Protein AF-A0A819X7J7-F1 (afdb_monomer_lite)

Secondary structure (DSSP, 8-state):
-------HHHHHHHHHHHSEEEEEEEEEHHHHHHHHTT--STTHHHHHHHHHHHHTT-SEEEEEEEE--SS----GGGGTTPBEEEEEEEE-SPPP-HHHHHHTTSSS-----TT-S-SSSGGGGGGGGT-SS-EEEETTEEEEEEEETTTEEEEEEEEPPTTT--SS-EEEEEE-SS-PEEE-S-----SS-EEEHHHHHHHHHHHHTT-SS--EEEEEETTEEEEEEEEEEEEEEEE---EE-SSSEEEEEEEEEEEEEEETTS-EEEEEEEEEEEEE---HHHHHHHHHHHSSPPPSEEEEEEEEE-GGGGSHHHHHHHHT-HHHHTTSSEEEETTEEEE--EEESSSEEEEE-SSS-EEE--PPBPTTSSSB--SSHHHHHHHHHHHHHHHHHHHHHHHHHHHHHHHTT-TTHHHHHGGG--PPPSS-THHHHHHHHHHH--SS--EEEEBSSTT--S-EEEEGGG-EE-SSTTGGGT--S-EEPHHHHTSHHHHHHHHTT-SEE--HHHHHHHHHH-EE-HHHHHHHHHHHHHS--S-HHHHHHHHTT-EE-SSTTSPPEE-TT-EE-------TTSPPPTTB--HHHHTTS-HHHHHHTS-PEE--HHHHHHHHTSGGGGGGGTSHHHHHHHHHHHHHHGGGS-HHHHHHHHHHHTTS--EEEBTEEE-GGG-B---TT--TTS-BB---TTSSS---HHHHHHTT-B---B--SSSTTSS----S---HHHHHHHHHHTTTB--HHHHHHHHTSS-EEEEETTEEEEE-GGG-B-HHHHHHHT-TTS-EES-TT--TTSHHHHHHHHHT-BSS--HHHHHHHHHHHHHHS--BTTTPPPPHHHHHHHHHIIIIIHHHHHH-----S--EEEEPP--TT---BEEEE-GGG-BSS--SSS-EE-HHHHHHHHHHS-GGGGT--SS--HHHHHHHHHHTGGGG-SHHHHHHHHHHHTTSS---HHHHHHHTTS--EEPTTSS-EE-GGG-EE-SSSS--HHHHHHTTTS-EE---HHHHHHHHHTT--SS--HHHHHHHHHHHHHHHHHT--S--HHHHHHHHHHHHHHHHHHHHSTTHHHHTTSTTHHHHHHHS--EEEEEEETTTEEEEEEE-GGG-EE-S-HHHHHHH---B--S-HHHHHHHHHTT-EEHHHHPPP-----S-----HHHHHHHHHHHHHGGGS---TTSPPPS-HHHHHHHH-

Organism: NCBI:txid433720

pLDDT: mean 80.59, std 12.85, range [25.81, 96.69]

Radius of gyration: 47.87 Å; chains: 1; bounding box: 106×80×154 Å

Foldseek 3Di:
DDDDDDDPVRVLVVLVVPFDKDAQPPWFPVVLVVLLVLQPDPPLQVLLLVQLQLLLLFQEKEKEWEWDAPDDDDDPQSLAFTWTFKIKIKTQGHFDDPVLVVQQRYEQPFPQDQPGLGSDHSSNSNLVVFAQWKKKAGFQKIKIWHQDVVTTIMITMDGHDPVNGPHGMIMIMGGGPATATEHDDDDPDPDGHHDDPLVVLLQVLQLCPPRDRHFKYFYHYPNHTDWIKGKDKAWDDKDADFADLFPFKTWGIKTKIWIWMDIVVADIFIKIKMKTKIATHDDVVLQVVVCVVVVHGHDRIKIKMKIAHDLCCPPPVNVVSVVVRPRVVSNFQWDQDPNAIFGNEAEAASHGALKHQRFRMHMYIPQDPDPSNRGGDLPPPSSVVVNLRVLLSLLLVVLVVQVVVQVVCQVVVDPCNLRNLNRQLLHQIPPHRVSSVSSPNSVVVDPDFRWDWWDQALPDPGTDTDRQQQEEEDPDQLCRHAHRGGYDHPVSCPRSNVVVCVVVNRHHYDDLVNVLVRQLVDEDEDRNVLSVLVVLLPDDDPDLVSLLVSQQRHWYDHDPPGDIARRNQAAEEPPDPPDPVDDDDSRYDDPVSVVSDDPCSVCPRNVHHHDDLLNRLVVCLDPVNLVLLQDQVSLLQSQLSCQVCVVVDDPVSNVVVLVSQQPHLRFQFPVGRHGLQQEADDDPPDDPPGRYRPDDCPDPRHGDPVSSVSSHHDDDAAADDPLVVVQPDDDPDQDLVNSLVVVLVCVRNHDLVVLQVQQQDQAFWKDFQNDIDTGRLQQAEDPVQCVQQVPRRRIHGPDPDDDCPDPSNVSSVSSNHDPYDDPVVLQVVLVVQQVVAFQALVRGDRRSSLLVCLQCVVPPPLVVCVVCVDDPRFRFFWFDADQDPDHTTTDTGQLVQEACDRANQGTYGRPVSVVSNVVRDDCCSSVRYNDDALVVLVVSCVVVLVSCQDLQRLLRSLLRSLPHPDLDPVVLVVQQPDFRCHANVDPGGHHLQQAAEAPDDDDDPLQVLCPQLHHYDDSDDSSVVSSVSSRNYNDHDLLSLLVSLQPRVVVSQVVPPPDDVVSNVSNVVSLVVSLLVNLPPPQNVPVLPDPPSLVSLQQTWRAWWWWQDPVRDIDIDTGHLQQEEDDQDVVCRVVVRGTYHPPDPSNSVVSVVSHHYYPVVVDDDDDDDDDDDDDDPVNVVVLVVCVVCVVVPADTPVRDGDPPSVVVSVVVD

Sequence (1213 aa):
MIEESLSSDDLWLKIINEGVEDRVEVNQRMLIDKMLARYSSDFVVYRELIQNSDDANATLFILQIKCDLSNNTDDPEDFHNCLISEIRGINNGNIFNEDDWKRVITIAEGNTNIDVVGQFGVGFFSVFSYSEKPMIQSGKHCLAFVWQNGKSLTTFRKELSKEEQTTLSTSVILPMKTKYILQTKSTNEKIKPSLNLIQLKSYLTKVLSFTKHINEIIIEINHKNIFQVNKRKKSFSSIKLSSKLQEFFHLKSFTQTEQIFNIINGSSITLNHIDVEIEVHINEDFHKQIENVLKKRLPSIIHIEILFPSDQIFEKEQWNDLTNDEILKDLIPLKYFQEKFSPSGQIFIGLGTHQTTGIGMHIYSHLIPTIERENLDLQDPYISIWNEQLLKSIGNIIRFIYDQTIINIVNNHSQYLNTILSFYSFQTTVPNKTIGEFLLDGFLSSDKDIFVPIQRSSSDNQLLLIPSRHAYLSNSKYLEKFLSIPLIPFDIGQNEFIQILKHNKQIQELTNEIIREKIRESIFLYDELVNLLHWLCTNIFEDKSYIKTILSEIYYRETCQSTIIELENIEFYNILNLPLILPLPSNVLPSNIVNHISQEDLQKKLFLTKLPIRNLIQFYLLPTQHYLFENELTSNILLHLFSQYWNQFNTNNLNNVKIILSKLKCISTNQGMKLPQQSYISSANLSKDLPQITFDISSEYSLSMEFLKSIGCRTIDFSITTITNHLNSTDNNQTLQDLIQNLLKQRENMSDTDVNALGNTPCFAGINGETKRNYKANELHFPSVAKEVQWKDLSVIDWIDINPFSQEYIFLKELGVKEAPDFQDLFLHITQEHNQSSKIKSEYQLPPSLIYFAENFRKYYLKIWENNKIIQIPFLPSSSPPHINQSTEVILTIPQLVFKETSPLFPSLLPDVIRCFSHCFDISLLGIKSRPDLQIAFDILIDKQYEILTIESASLYFSYLNKLDGLNKTFIENISKKSFIPYSSSSSYSKPSQIFIRSETLSSPDDIVSSGLIDYIDYGPEANKFLFSIGVASSPSAEILAELLIDRQSSYFSQTKENTDEIVKDKLRFYTKCLKQLASMSNIKEKFQHEPLKSDLMNKPWCLAYRIIENNETIFEIVKPTDVYLNDDHQSVIDLQPLCAPDELDIIKLYEIFGAQWLSETVKRTLIHTGQIFTTERSKQLSELIDYRLDMLFVNKRGEYLENIDEKRLDLL

InterPro domains:
  IPR022155 Protein of unknown function DUF3684 [PF12449] (146-1192)
  IPR036890 Histidine kinase/HSP90-like ATPase superfamily [G3DSA:3.30.565.10] (17-212)
  IPR036890 Histidine kinase/HSP90-like ATPase superfamily [SSF55874] (23-181)
  IPR058210 Sacsin/Nov domain [PF25794] (32-145)

Structure (mmCIF, N/CA/C/O backbone):
data_AF-A0A819X7J7-F1
#
_entry.id   AF-A0A819X7J7-F1
#
loop_
_atom_site.group_PDB
_atom_site.id
_atom_site.type_symbol
_atom_site.label_atom_id
_atom_site.label_alt_id
_atom_site.label_comp_id
_atom_site.label_asym_id
_atom_site.label_entity_id
_atom_site.label_seq_id
_atom_site.pdbx_PDB_ins_code
_atom_site.Cartn_x
_atom_site.Cartn_y
_atom_site.Cartn_z
_atom_site.occupancy
_atom_site.B_iso_or_equiv
_atom_site.auth_seq_id
_atom_site.auth_comp_id
_atom_site.auth_asym_id
_atom_site.auth_atom_id
_atom_site.pdbx_PDB_model_num
ATOM 1 N N . MET A 1 1 ? 58.444 -6.506 -18.757 1.00 25.81 1 MET A N 1
ATOM 2 C CA . MET A 1 1 ? 58.792 -5.904 -20.058 1.00 25.81 1 MET A CA 1
ATOM 3 C C . MET A 1 1 ? 57.543 -6.024 -20.900 1.00 25.81 1 MET A C 1
ATOM 5 O O . MET A 1 1 ? 57.220 -7.128 -21.308 1.00 25.81 1 MET A O 1
ATOM 9 N N . ILE A 1 2 ? 56.760 -4.951 -20.960 1.00 28.50 2 ILE A N 1
ATOM 10 C CA . ILE A 1 2 ? 55.489 -4.902 -21.684 1.00 28.50 2 ILE A CA 1
ATOM 11 C C . ILE A 1 2 ? 55.845 -4.209 -22.994 1.00 28.50 2 ILE A C 1
ATOM 13 O O . ILE A 1 2 ? 56.148 -3.020 -22.977 1.00 28.50 2 ILE A O 1
ATOM 17 N N . GLU A 1 3 ? 55.954 -4.972 -24.079 1.00 28.44 3 GLU A N 1
ATOM 18 C CA . GLU A 1 3 ? 55.981 -4.386 -25.418 1.00 28.44 3 GLU A CA 1
ATOM 19 C C . GLU A 1 3 ? 54.667 -3.623 -25.598 1.00 28.44 3 GLU A C 1
ATOM 21 O O . GLU A 1 3 ? 53.588 -4.170 -25.366 1.00 28.44 3 GLU A O 1
ATOM 26 N N . GLU A 1 4 ? 54.775 -2.330 -25.905 1.00 36.69 4 GLU A N 1
ATOM 27 C CA . GLU A 1 4 ? 53.639 -1.458 -26.186 1.00 36.69 4 GLU A CA 1
ATOM 28 C C . GLU A 1 4 ? 52.851 -2.057 -27.353 1.00 36.69 4 GLU A C 1
ATOM 30 O O . GLU A 1 4 ? 53.265 -1.991 -28.509 1.00 36.69 4 GLU A O 1
ATOM 35 N N . SER A 1 5 ? 51.708 -2.674 -27.048 1.00 50.88 5 SER A N 1
ATOM 36 C CA . SER A 1 5 ? 50.706 -2.997 -28.059 1.00 50.88 5 SER A CA 1
ATOM 37 C C . SER A 1 5 ? 50.412 -1.727 -28.859 1.00 50.88 5 SER A C 1
ATOM 39 O O . SER A 1 5 ? 50.157 -0.692 -28.233 1.00 50.88 5 SER A O 1
ATOM 41 N N . LEU A 1 6 ? 50.426 -1.801 -30.197 1.00 59.31 6 LEU A N 1
ATOM 42 C CA . LEU A 1 6 ? 50.059 -0.670 -31.059 1.00 59.31 6 LEU A CA 1
ATOM 43 C C . LEU A 1 6 ? 48.791 0.013 -30.527 1.00 59.31 6 LEU A C 1
ATOM 45 O O . LEU A 1 6 ? 47.823 -0.667 -30.164 1.00 59.31 6 LEU A O 1
ATOM 49 N N . SER A 1 7 ? 48.782 1.350 -30.495 1.00 76.00 7 SER A N 1
ATOM 50 C CA . SER A 1 7 ? 47.564 2.087 -30.156 1.00 76.00 7 SER A CA 1
ATOM 51 C C . SER A 1 7 ? 46.450 1.729 -31.151 1.00 76.00 7 SER A C 1
ATOM 53 O O . SER A 1 7 ? 46.719 1.319 -32.283 1.00 76.00 7 SER A O 1
ATOM 55 N N . SER A 1 8 ? 45.181 1.844 -30.753 1.00 81.44 8 SER A N 1
ATOM 56 C CA . SER A 1 8 ? 44.065 1.517 -31.654 1.00 81.44 8 SER A CA 1
ATOM 57 C C . SER A 1 8 ? 44.050 2.389 -32.909 1.00 81.44 8 SER A C 1
ATOM 59 O O . SER A 1 8 ? 43.704 1.890 -33.977 1.00 81.44 8 SER A O 1
ATOM 61 N N . ASP A 1 9 ? 44.496 3.645 -32.811 1.00 83.75 9 ASP A N 1
ATOM 62 C CA . ASP A 1 9 ? 44.690 4.527 -33.964 1.00 83.75 9 ASP A CA 1
ATOM 63 C C . ASP A 1 9 ? 45.836 4.051 -34.875 1.00 83.75 9 ASP A C 1
ATOM 65 O O . ASP A 1 9 ? 45.671 4.048 -36.097 1.00 83.75 9 ASP A O 1
ATOM 69 N N . ASP A 1 10 ? 46.962 3.589 -34.316 1.00 85.19 10 ASP A N 1
ATOM 70 C CA . ASP A 1 10 ? 48.069 3.035 -35.112 1.00 85.19 10 ASP A CA 1
ATOM 71 C C . ASP A 1 10 ? 47.655 1.738 -35.813 1.00 85.19 10 ASP A C 1
ATOM 73 O O . ASP A 1 10 ? 47.964 1.531 -36.990 1.00 85.19 10 ASP A O 1
ATOM 77 N N . LEU A 1 11 ? 46.907 0.876 -35.116 1.00 85.50 11 LEU A N 1
ATOM 78 C CA . LEU A 1 11 ? 46.347 -0.335 -35.702 1.00 85.50 11 LEU A CA 1
ATOM 79 C C . LEU A 1 11 ? 45.371 0.027 -36.830 1.00 85.50 11 LEU A C 1
ATOM 81 O O . LEU A 1 11 ? 45.503 -0.511 -37.925 1.00 85.50 11 LEU A O 1
ATOM 85 N N . TRP A 1 12 ? 44.454 0.976 -36.621 1.00 89.88 12 TRP A N 1
ATOM 86 C CA . TRP A 1 12 ? 43.516 1.436 -37.652 1.00 89.88 12 TRP A CA 1
ATOM 87 C C . TRP A 1 12 ? 44.244 1.959 -38.902 1.00 89.88 12 TRP A C 1
ATOM 89 O O . TRP A 1 12 ? 43.943 1.526 -40.016 1.00 89.88 12 TRP A O 1
ATOM 99 N N . LEU A 1 13 ? 45.261 2.815 -38.730 1.00 88.69 13 LEU A N 1
ATOM 100 C CA . LEU A 1 13 ? 46.091 3.323 -39.832 1.00 88.69 13 LEU A CA 1
ATOM 101 C C . LEU A 1 13 ? 46.810 2.193 -40.579 1.00 88.69 13 LEU A C 1
ATOM 103 O O . LEU A 1 13 ? 46.846 2.182 -41.811 1.00 88.69 13 LEU A O 1
ATOM 107 N N . LYS A 1 14 ? 47.343 1.212 -39.845 1.00 87.50 14 LYS A N 1
ATOM 108 C CA . LYS A 1 14 ? 48.009 0.038 -40.418 1.00 87.50 14 LYS A CA 1
ATOM 109 C C . LYS A 1 14 ? 47.056 -0.817 -41.259 1.00 87.50 14 LYS A C 1
ATOM 111 O O . LYS A 1 14 ? 47.458 -1.308 -42.314 1.00 87.50 14 LYS A O 1
ATOM 116 N N . ILE A 1 15 ? 45.811 -1.015 -40.816 1.00 90.19 15 ILE A N 1
ATOM 117 C CA . ILE A 1 15 ? 44.811 -1.783 -41.576 1.00 90.19 15 ILE A CA 1
ATOM 118 C C . ILE A 1 15 ? 44.435 -1.065 -42.872 1.00 90.19 15 ILE A C 1
ATOM 120 O O . ILE A 1 15 ? 44.281 -1.718 -43.896 1.00 90.19 15 ILE A O 1
ATOM 124 N N . ILE A 1 16 ? 44.332 0.260 -42.865 1.00 91.06 16 ILE A N 1
ATOM 125 C CA . ILE A 1 16 ? 43.922 1.020 -44.056 1.00 91.06 16 ILE A CA 1
ATOM 126 C C . ILE A 1 16 ? 45.030 1.101 -45.095 1.00 91.06 16 ILE A C 1
ATOM 128 O O . ILE A 1 16 ? 44.762 0.997 -46.288 1.00 91.06 16 ILE A O 1
ATOM 132 N N . ASN A 1 17 ? 46.276 1.269 -44.654 1.00 88.44 17 ASN A N 1
ATOM 133 C CA . ASN A 1 17 ? 47.406 1.407 -45.568 1.00 88.44 17 ASN A CA 1
ATOM 134 C C . ASN A 1 17 ? 47.811 0.077 -46.221 1.00 88.44 17 ASN A C 1
ATOM 136 O O . ASN A 1 17 ? 48.344 0.078 -47.328 1.00 88.44 17 ASN A O 1
ATOM 140 N N . GLU A 1 18 ? 47.597 -1.048 -45.533 1.00 88.56 18 GLU A N 1
ATOM 141 C CA . GLU A 1 18 ? 48.110 -2.362 -45.950 1.00 88.56 18 GLU A CA 1
ATOM 142 C C . GLU A 1 18 ? 47.012 -3.423 -46.156 1.00 88.56 18 GLU A C 1
ATOM 144 O O . GLU A 1 18 ? 47.318 -4.554 -46.534 1.00 88.56 18 GLU A O 1
ATOM 149 N N . GLY A 1 19 ? 45.751 -3.108 -45.857 1.00 86.19 19 GLY A N 1
ATOM 150 C CA . GLY A 1 19 ? 44.616 -4.021 -45.990 1.00 86.19 19 GLY A CA 1
ATOM 151 C C . GLY A 1 19 ? 44.005 -4.033 -47.388 1.00 86.19 19 GLY A C 1
ATOM 152 O O . GLY A 1 19 ? 44.204 -3.129 -48.197 1.00 86.19 19 GLY A O 1
ATOM 153 N N . VAL A 1 20 ? 43.225 -5.076 -47.664 1.00 87.56 20 VAL A N 1
ATOM 154 C CA . VAL A 1 20 ? 42.437 -5.205 -48.892 1.00 87.56 20 VAL A CA 1
ATOM 155 C C . VAL A 1 20 ? 41.117 -4.463 -48.705 1.00 87.56 20 VAL A C 1
ATOM 157 O O . VAL A 1 20 ? 40.401 -4.717 -47.736 1.00 87.56 20 VAL A O 1
ATOM 160 N N . GLU A 1 21 ? 40.813 -3.542 -49.619 1.00 87.69 21 GLU A N 1
ATOM 161 C CA . GLU A 1 21 ? 39.541 -2.816 -49.647 1.00 87.69 21 GLU A CA 1
ATOM 162 C C . GLU A 1 21 ? 38.395 -3.754 -50.055 1.00 87.69 21 GLU A C 1
ATOM 164 O O . GLU A 1 21 ? 38.479 -4.436 -51.076 1.00 87.69 21 GLU A O 1
ATOM 169 N N . ASP A 1 22 ? 37.310 -3.731 -49.283 1.00 79.94 22 ASP A N 1
ATOM 170 C CA . ASP A 1 22 ? 36.038 -4.377 -49.599 1.00 79.94 22 ASP A CA 1
ATOM 171 C C . ASP A 1 22 ? 34.904 -3.344 -49.558 1.00 79.94 22 ASP A C 1
ATOM 173 O O . ASP A 1 22 ? 34.864 -2.452 -48.695 1.00 79.94 22 ASP A O 1
ATOM 177 N N . ARG A 1 23 ? 33.980 -3.443 -50.519 1.00 72.12 23 ARG A N 1
ATOM 178 C CA . ARG A 1 23 ? 32.860 -2.502 -50.648 1.00 72.12 23 ARG A CA 1
ATOM 179 C C . ARG A 1 23 ? 31.699 -2.915 -49.749 1.00 72.12 23 ARG A C 1
ATOM 181 O O . ARG A 1 23 ? 31.247 -4.050 -49.798 1.00 72.12 23 ARG A O 1
ATOM 188 N N . VAL A 1 24 ? 31.168 -1.943 -49.011 1.00 72.00 24 VAL A N 1
ATOM 189 C CA . VAL A 1 24 ? 29.920 -2.062 -48.243 1.00 72.00 24 VAL A CA 1
ATOM 190 C C . VAL A 1 24 ? 28.743 -1.818 -49.194 1.00 72.00 24 VAL A C 1
ATOM 192 O O . VAL A 1 24 ? 28.744 -0.814 -49.913 1.00 72.00 24 VAL A O 1
ATOM 195 N N . GLU A 1 25 ? 27.739 -2.700 -49.216 1.00 64.50 25 GLU A N 1
ATOM 196 C CA . GLU A 1 25 ? 26.604 -2.589 -50.154 1.00 64.50 25 GLU A CA 1
ATOM 197 C C . GLU A 1 25 ? 25.741 -1.342 -49.905 1.00 64.50 25 GLU A C 1
ATOM 199 O O . GLU A 1 25 ? 25.369 -0.629 -50.839 1.00 64.50 25 GLU A O 1
ATOM 204 N N . VAL A 1 26 ? 25.478 -1.022 -48.634 1.00 65.19 26 VAL A N 1
ATOM 205 C CA . VAL A 1 26 ? 24.811 0.217 -48.215 1.00 65.19 26 VAL A CA 1
ATOM 206 C C . VAL A 1 26 ? 25.840 1.113 -47.541 1.00 65.19 26 VAL A C 1
ATOM 208 O O . VAL A 1 26 ? 26.146 0.976 -46.361 1.00 65.19 26 VAL A O 1
ATOM 211 N N . ASN A 1 27 ? 26.390 2.049 -48.307 1.00 72.19 27 ASN A N 1
ATOM 212 C CA . ASN A 1 27 ? 27.535 2.850 -47.882 1.00 72.19 27 ASN A CA 1
ATOM 213 C C . ASN A 1 27 ? 27.185 4.290 -47.475 1.00 72.19 27 ASN A C 1
ATOM 215 O O . ASN A 1 27 ? 28.080 5.044 -47.114 1.00 72.19 27 ASN A O 1
ATOM 219 N N . GLN A 1 28 ? 25.924 4.721 -47.539 1.00 76.25 28 GLN A N 1
ATOM 220 C CA . GLN A 1 28 ? 25.576 6.134 -47.341 1.00 76.25 28 GLN A CA 1
ATOM 221 C C . GLN A 1 28 ? 25.455 6.499 -45.857 1.00 76.25 28 GLN A C 1
ATOM 223 O O . GLN A 1 28 ? 24.596 5.968 -45.152 1.00 76.25 28 GLN A O 1
ATOM 228 N N . ARG A 1 29 ? 26.231 7.497 -45.410 1.00 81.06 29 ARG A N 1
ATOM 229 C CA . ARG A 1 29 ? 26.203 8.002 -44.024 1.00 81.06 29 ARG A CA 1
ATOM 230 C C . ARG A 1 29 ? 24.802 8.377 -43.539 1.00 81.06 29 ARG A C 1
ATOM 232 O O . ARG A 1 29 ? 24.411 7.979 -42.452 1.00 81.06 29 ARG A O 1
ATOM 239 N N . MET A 1 30 ? 24.011 9.042 -44.382 1.00 76.62 30 MET A N 1
ATOM 240 C CA . MET A 1 30 ? 22.644 9.455 -44.037 1.00 76.62 30 MET A CA 1
ATOM 241 C C . MET A 1 30 ? 21.705 8.283 -43.718 1.00 76.62 30 MET A C 1
ATOM 243 O O . MET A 1 30 ? 20.793 8.449 -42.914 1.00 76.62 30 MET A O 1
ATOM 247 N N . LEU A 1 31 ? 21.894 7.114 -44.342 1.00 73.25 31 LEU A N 1
ATOM 248 C CA . LEU A 1 31 ? 21.075 5.931 -44.057 1.00 73.25 31 LEU A CA 1
ATOM 249 C C . LEU A 1 31 ? 21.440 5.334 -42.698 1.00 73.25 31 LEU A C 1
ATOM 251 O O . LEU A 1 31 ? 20.543 5.026 -41.918 1.00 73.25 31 LEU A O 1
ATOM 255 N N . ILE A 1 32 ? 22.739 5.239 -42.402 1.00 75.06 32 ILE A N 1
ATOM 256 C CA . ILE A 1 32 ? 23.241 4.766 -41.107 1.00 75.06 32 ILE A CA 1
ATOM 257 C C . ILE A 1 32 ? 22.819 5.736 -39.994 1.00 75.06 32 ILE A C 1
ATOM 259 O O . ILE A 1 32 ? 22.237 5.295 -39.011 1.00 75.06 32 ILE A O 1
ATOM 263 N N . ASP A 1 33 ? 22.980 7.049 -40.177 1.00 76.75 33 ASP A N 1
ATOM 264 C CA . ASP A 1 33 ? 22.544 8.058 -39.201 1.00 76.75 33 ASP A CA 1
ATOM 265 C C . ASP A 1 33 ? 21.019 8.021 -38.976 1.00 76.75 33 ASP A C 1
ATOM 267 O O . ASP A 1 33 ? 20.554 8.113 -37.841 1.00 76.75 33 ASP A O 1
ATOM 271 N N . LYS A 1 34 ? 20.220 7.816 -40.036 1.00 73.88 34 LYS A N 1
ATOM 272 C CA . LYS A 1 34 ? 18.758 7.659 -39.927 1.00 73.88 34 LYS A CA 1
ATOM 273 C C . LYS A 1 34 ? 18.362 6.381 -39.184 1.00 73.88 34 LYS A C 1
ATOM 275 O O . LYS A 1 34 ? 17.360 6.388 -38.473 1.00 73.88 34 LYS A O 1
ATOM 280 N N . MET A 1 35 ? 19.114 5.292 -39.354 1.00 68.81 35 MET A N 1
ATOM 281 C CA . MET A 1 35 ? 18.921 4.061 -38.582 1.00 68.81 35 MET A CA 1
ATOM 282 C C . MET A 1 35 ? 19.283 4.293 -37.114 1.00 68.81 35 MET A C 1
ATOM 284 O O . MET A 1 35 ? 18.466 4.002 -36.251 1.00 68.81 35 MET A O 1
ATOM 288 N N . LEU A 1 36 ? 20.445 4.891 -36.833 1.00 69.88 36 LEU A N 1
ATOM 289 C CA . LEU A 1 36 ? 20.914 5.209 -35.480 1.00 69.88 36 LEU A CA 1
ATOM 290 C C . LEU A 1 36 ? 19.961 6.131 -34.715 1.00 69.88 36 LEU A C 1
ATOM 292 O O . LEU A 1 36 ? 19.745 5.915 -33.529 1.00 69.88 36 LEU A O 1
ATOM 296 N N . ALA A 1 37 ? 19.343 7.109 -35.383 1.00 64.44 37 ALA A N 1
ATOM 297 C CA . ALA A 1 37 ? 18.350 7.993 -34.769 1.00 64.44 37 ALA A CA 1
ATOM 298 C C . ALA A 1 37 ? 17.107 7.251 -34.234 1.00 64.44 37 ALA A C 1
ATOM 300 O O . ALA A 1 37 ? 16.376 7.807 -33.422 1.00 64.44 37 ALA A O 1
ATOM 301 N N . ARG A 1 38 ? 16.867 6.007 -34.678 1.00 58.06 38 ARG A N 1
ATOM 302 C CA . ARG A 1 38 ? 15.790 5.130 -34.188 1.00 58.06 38 ARG A CA 1
ATOM 303 C C . ARG A 1 38 ? 16.233 4.197 -33.051 1.00 58.06 38 ARG A C 1
ATOM 305 O O . ARG A 1 38 ? 15.388 3.535 -32.466 1.00 58.06 38 ARG A O 1
ATOM 312 N N . TYR A 1 39 ? 17.531 4.140 -32.741 1.00 58.88 39 TYR A N 1
ATOM 313 C CA . TYR A 1 39 ? 18.105 3.406 -31.609 1.00 58.88 39 TYR A CA 1
ATOM 314 C C . TYR A 1 39 ? 18.462 4.403 -30.498 1.00 58.88 39 TYR A C 1
ATOM 316 O O . TYR A 1 39 ? 19.631 4.723 -30.289 1.00 58.88 39 TYR A O 1
ATOM 324 N N . SER A 1 40 ? 17.449 4.952 -29.826 1.00 55.06 40 SER A N 1
ATOM 325 C CA . SER A 1 40 ? 17.615 5.985 -28.791 1.00 55.06 40 SER A CA 1
ATOM 326 C C . SER A 1 40 ? 17.773 5.445 -27.364 1.00 55.06 40 SER A C 1
ATOM 328 O O . SER A 1 40 ? 17.893 6.246 -26.440 1.00 55.06 40 SER A O 1
ATOM 330 N N . SER A 1 41 ? 17.767 4.124 -27.159 1.00 63.78 41 SER A N 1
ATOM 331 C CA . SER A 1 41 ? 17.910 3.522 -25.828 1.00 63.78 41 SER A CA 1
ATOM 332 C C . SER A 1 41 ? 19.347 3.552 -25.304 1.00 63.78 41 SER A C 1
ATOM 334 O O . SER A 1 41 ? 20.322 3.364 -26.040 1.00 63.78 41 SER A O 1
ATOM 336 N N . ASP A 1 42 ? 19.472 3.706 -23.987 1.00 69.56 42 ASP A N 1
ATOM 337 C CA . ASP A 1 42 ? 20.745 3.567 -23.290 1.00 69.56 42 ASP A CA 1
ATOM 338 C C . ASP A 1 42 ? 21.302 2.140 -23.446 1.00 69.56 42 ASP A C 1
ATOM 340 O O . ASP A 1 42 ? 20.571 1.149 -23.500 1.00 69.56 42 ASP A O 1
ATOM 344 N N . PHE A 1 43 ? 22.629 2.031 -23.525 1.00 83.50 43 PHE A N 1
ATOM 345 C CA . PHE A 1 43 ? 23.381 0.768 -23.560 1.00 83.50 43 PHE A CA 1
ATOM 346 C C . PHE A 1 43 ? 23.152 -0.165 -24.765 1.00 83.50 43 PHE A C 1
ATOM 348 O O . PHE A 1 43 ? 23.709 -1.267 -24.782 1.00 83.50 43 PHE A O 1
ATOM 355 N N . VAL A 1 44 ? 22.439 0.278 -25.810 1.00 79.25 44 VAL A N 1
ATOM 356 C CA . VAL A 1 44 ? 22.135 -0.530 -27.012 1.00 79.25 44 VAL A CA 1
ATOM 357 C C . VAL A 1 44 ? 23.364 -1.227 -27.594 1.00 79.25 44 VAL A C 1
ATOM 359 O O . VAL A 1 44 ? 23.311 -2.420 -27.883 1.00 79.25 44 VAL A O 1
ATOM 362 N N . VAL A 1 45 ? 24.491 -0.521 -27.715 1.00 84.31 45 VAL A N 1
ATOM 363 C CA . VAL A 1 45 ? 25.717 -1.089 -28.299 1.00 84.31 45 VAL A CA 1
ATOM 364 C C . VAL A 1 45 ? 26.250 -2.266 -27.488 1.00 84.31 45 VAL A C 1
ATOM 366 O O . VAL A 1 45 ? 26.559 -3.302 -28.068 1.00 84.31 45 VAL A O 1
ATOM 369 N N . TYR A 1 46 ? 26.331 -2.151 -26.159 1.00 88.12 46 TYR A N 1
ATOM 370 C CA . TYR A 1 46 ? 26.836 -3.237 -25.307 1.00 88.12 46 TYR A CA 1
ATOM 371 C C . TYR A 1 46 ? 25.973 -4.487 -25.435 1.00 88.12 46 TYR A C 1
ATOM 373 O O . TYR A 1 46 ? 26.480 -5.603 -25.501 1.00 88.12 46 TYR A O 1
ATOM 381 N N . ARG A 1 47 ? 24.663 -4.280 -25.532 1.00 81.31 47 ARG A N 1
ATOM 382 C CA . ARG A 1 47 ? 23.687 -5.339 -25.730 1.00 81.31 47 ARG A CA 1
ATOM 383 C C . ARG A 1 47 ? 23.915 -6.091 -27.043 1.00 81.31 47 ARG A C 1
ATOM 385 O O . ARG A 1 47 ? 23.926 -7.316 -27.032 1.00 81.31 47 ARG A O 1
ATOM 392 N N . GLU A 1 48 ? 24.119 -5.377 -28.153 1.00 82.69 48 GLU A N 1
ATOM 393 C CA . GLU A 1 48 ? 24.271 -6.006 -29.467 1.00 82.69 48 GLU A CA 1
ATOM 394 C C . GLU A 1 48 ? 25.584 -6.789 -29.475 1.00 82.69 48 GLU A C 1
ATOM 396 O O . GLU A 1 48 ? 25.639 -7.915 -29.957 1.00 82.69 48 GLU A O 1
ATOM 401 N N . LEU A 1 49 ? 26.638 -6.244 -28.861 1.00 88.62 49 LEU A N 1
ATOM 402 C CA . LEU A 1 49 ? 27.904 -6.955 -28.697 1.00 88.62 49 LEU A CA 1
ATOM 403 C C . LEU A 1 49 ? 27.744 -8.251 -27.892 1.00 88.62 49 LEU A C 1
ATOM 405 O O . LEU A 1 49 ? 28.316 -9.267 -28.282 1.00 88.62 49 LEU A O 1
ATOM 409 N N . ILE A 1 50 ? 26.962 -8.242 -26.810 1.00 89.31 50 ILE A N 1
ATOM 410 C CA . ILE A 1 50 ? 26.721 -9.430 -25.979 1.00 89.31 50 ILE A CA 1
ATOM 411 C C . ILE A 1 50 ? 25.877 -10.463 -26.718 1.00 89.31 50 ILE A C 1
ATOM 413 O O . ILE A 1 50 ? 26.254 -11.627 -26.727 1.00 89.31 50 ILE A O 1
ATOM 417 N N . GLN A 1 51 ? 24.794 -10.056 -27.382 1.00 84.44 51 GLN A N 1
ATOM 418 C CA . GLN A 1 51 ? 23.952 -10.972 -28.159 1.00 84.44 51 GLN A CA 1
ATOM 419 C C . GLN A 1 51 ? 24.734 -11.642 -29.287 1.00 84.44 51 GLN A C 1
ATOM 421 O O . GLN A 1 51 ? 24.755 -12.864 -29.368 1.00 84.44 51 GLN A O 1
ATOM 426 N N . ASN A 1 52 ? 25.474 -10.862 -30.083 1.00 86.19 52 ASN A N 1
ATOM 427 C CA . ASN A 1 52 ? 26.317 -11.427 -31.140 1.00 86.19 52 ASN A CA 1
ATOM 428 C C . ASN A 1 52 ? 27.432 -12.327 -30.566 1.00 86.19 52 ASN A C 1
ATOM 430 O O . ASN A 1 52 ? 27.893 -13.245 -31.241 1.00 86.19 52 ASN A O 1
ATOM 434 N N . SER A 1 53 ? 27.882 -12.078 -29.329 1.00 90.00 53 SER A N 1
ATOM 435 C CA . SER A 1 53 ? 28.846 -12.947 -28.639 1.00 90.00 53 SER A CA 1
ATOM 436 C C . SER A 1 53 ? 28.202 -14.256 -28.169 1.00 90.00 53 SER A C 1
ATOM 438 O O . SER A 1 53 ? 28.800 -15.317 -28.335 1.00 90.00 53 SER A O 1
ATOM 440 N N . ASP A 1 54 ? 26.990 -14.200 -27.617 1.00 89.06 54 ASP A N 1
ATOM 441 C CA . ASP A 1 54 ? 26.222 -15.371 -27.181 1.00 89.06 54 ASP A CA 1
ATOM 442 C C . ASP A 1 54 ? 25.884 -16.280 -28.371 1.00 89.06 54 ASP A C 1
ATOM 444 O O . ASP A 1 54 ? 26.122 -17.484 -28.311 1.00 89.06 54 ASP A O 1
ATOM 448 N N . ASP A 1 55 ? 25.465 -15.687 -29.492 1.00 84.81 55 ASP A N 1
ATOM 449 C CA . ASP A 1 55 ? 25.186 -16.372 -30.762 1.00 84.81 55 ASP A CA 1
ATOM 450 C C . ASP A 1 55 ? 26.455 -16.941 -31.427 1.00 84.81 55 ASP A C 1
ATOM 452 O O . ASP A 1 55 ? 26.405 -17.910 -32.188 1.00 84.81 55 ASP A O 1
ATOM 456 N N . ALA A 1 56 ? 27.629 -16.399 -31.089 1.00 86.88 56 ALA A N 1
ATOM 457 C CA . ALA A 1 56 ? 28.921 -16.994 -31.419 1.00 86.88 56 ALA A CA 1
ATOM 458 C C . ALA A 1 56 ? 29.323 -18.131 -30.455 1.00 86.88 56 ALA A C 1
ATOM 460 O O . ALA A 1 56 ? 30.454 -18.611 -30.527 1.00 86.88 56 ALA A O 1
ATOM 461 N N . ASN A 1 57 ? 28.428 -18.586 -29.572 1.00 89.81 57 ASN A N 1
ATOM 462 C CA . ASN A 1 57 ? 28.673 -19.576 -28.519 1.00 89.81 57 ASN A CA 1
ATOM 463 C C . ASN A 1 57 ? 29.756 -19.157 -27.507 1.00 89.81 57 ASN A C 1
ATOM 465 O O . ASN A 1 57 ? 30.449 -20.014 -26.952 1.00 89.81 57 ASN A O 1
ATOM 469 N N . ALA A 1 58 ? 29.939 -17.854 -27.267 1.00 92.12 58 ALA A N 1
ATOM 470 C CA . ALA A 1 58 ? 30.864 -17.392 -26.239 1.00 92.12 58 ALA A CA 1
ATOM 471 C C . ALA A 1 58 ? 30.368 -17.785 -24.842 1.00 92.12 58 ALA A C 1
ATOM 473 O O . ALA A 1 58 ? 29.181 -17.697 -24.541 1.00 92.12 58 ALA A O 1
ATOM 474 N N . THR A 1 59 ? 31.288 -18.167 -23.958 1.00 94.69 59 THR A N 1
ATOM 475 C CA . THR A 1 59 ? 30.984 -18.393 -22.534 1.00 94.69 59 THR A CA 1
ATOM 476 C C . THR A 1 59 ? 31.359 -17.197 -21.662 1.00 94.69 59 THR A C 1
ATOM 478 O O . THR A 1 59 ? 30.858 -17.085 -20.543 1.00 94.69 59 THR A O 1
ATOM 481 N N . LEU A 1 60 ? 32.231 -16.322 -22.171 1.00 94.62 60 LEU A N 1
ATOM 482 C CA . LEU A 1 60 ? 32.801 -15.161 -21.498 1.00 94.62 60 LEU A CA 1
ATOM 483 C C . LEU A 1 60 ? 32.690 -13.928 -22.399 1.00 94.62 60 LEU A C 1
ATOM 485 O O . LEU A 1 60 ? 33.104 -13.962 -23.563 1.00 94.62 60 LEU A O 1
ATOM 489 N N . PHE A 1 61 ? 32.209 -12.828 -21.825 1.00 95.31 61 PHE A N 1
ATOM 490 C CA . PHE A 1 61 ? 32.247 -11.503 -22.435 1.00 95.31 61 PHE A CA 1
ATOM 491 C C . PHE A 1 61 ? 32.995 -10.517 -21.530 1.00 95.31 61 PHE A C 1
ATOM 493 O O . PHE A 1 61 ? 32.697 -10.400 -20.343 1.00 95.31 61 PHE A O 1
ATOM 500 N N . ILE A 1 62 ? 33.959 -9.789 -22.090 1.00 95.31 62 ILE A N 1
ATOM 501 C CA . ILE A 1 62 ? 34.740 -8.770 -21.386 1.00 95.31 62 ILE A CA 1
ATOM 502 C C . ILE A 1 62 ? 34.468 -7.415 -22.034 1.00 95.31 62 ILE A C 1
ATOM 504 O O . ILE A 1 62 ? 34.727 -7.217 -23.222 1.00 95.31 62 ILE A O 1
ATOM 508 N N . LEU A 1 63 ? 33.984 -6.468 -21.236 1.00 95.94 63 LEU A N 1
ATOM 509 C CA . LEU A 1 63 ? 33.871 -5.066 -21.600 1.00 95.94 63 LEU A CA 1
ATOM 510 C C . LEU A 1 63 ? 35.079 -4.298 -21.062 1.00 95.94 63 LEU A C 1
ATOM 512 O O . LEU A 1 63 ? 35.161 -4.008 -19.872 1.00 95.94 63 LEU A O 1
ATOM 516 N N . GLN A 1 64 ? 36.003 -3.939 -21.944 1.00 93.50 64 GLN A N 1
ATOM 517 C CA . GLN A 1 64 ? 37.155 -3.107 -21.614 1.00 93.50 64 GLN A CA 1
ATOM 518 C C . GLN A 1 64 ? 36.863 -1.636 -21.923 1.00 93.50 64 GLN A C 1
ATOM 520 O O . GLN A 1 64 ? 36.478 -1.285 -23.038 1.00 93.50 64 GLN A O 1
ATOM 525 N N . ILE A 1 65 ? 37.086 -0.765 -20.945 1.00 92.12 65 ILE A N 1
ATOM 526 C CA . ILE A 1 65 ? 36.961 0.688 -21.051 1.00 92.12 65 ILE A CA 1
ATOM 527 C C . ILE A 1 65 ? 38.350 1.286 -20.835 1.00 92.12 65 ILE A C 1
ATOM 529 O O . ILE A 1 65 ? 38.991 1.036 -19.814 1.00 92.12 65 ILE A O 1
ATOM 533 N N . LYS A 1 66 ? 38.825 2.095 -21.783 1.00 89.94 66 LYS A N 1
ATOM 534 C CA . LYS A 1 66 ? 40.027 2.912 -21.596 1.00 89.94 66 LYS A CA 1
ATOM 535 C C . LYS A 1 66 ? 39.640 4.357 -21.341 1.00 89.94 66 LYS A C 1
ATOM 537 O O . LYS A 1 66 ? 38.775 4.898 -22.032 1.00 89.94 66 LYS A O 1
ATOM 542 N N . CYS A 1 67 ? 40.282 4.985 -20.366 1.00 88.50 67 CYS A N 1
ATOM 543 C CA . CYS A 1 67 ? 40.024 6.375 -20.016 1.00 88.50 67 CYS A CA 1
ATOM 544 C C . CYS A 1 67 ? 41.287 7.120 -19.575 1.00 88.50 67 CYS A C 1
ATOM 546 O O . CYS A 1 67 ? 42.255 6.515 -19.107 1.00 88.50 67 CYS A O 1
ATOM 548 N N . ASP A 1 68 ? 41.250 8.445 -19.698 1.00 83.06 68 ASP A N 1
ATOM 549 C CA . ASP A 1 68 ? 42.352 9.329 -19.318 1.00 83.06 68 ASP A CA 1
ATOM 550 C C . ASP A 1 68 ? 42.445 9.386 -17.774 1.00 83.06 68 ASP A C 1
ATOM 552 O O . ASP A 1 68 ? 41.568 9.949 -17.117 1.00 83.06 68 ASP A O 1
ATOM 556 N N . LEU A 1 69 ? 43.485 8.781 -17.185 1.00 70.75 69 LEU A N 1
ATOM 557 C CA . LEU A 1 69 ? 43.791 8.848 -15.745 1.00 70.75 69 LEU A CA 1
ATOM 558 C C . LEU A 1 69 ? 44.933 9.827 -15.490 1.00 70.75 69 LEU A C 1
ATOM 560 O O . LEU A 1 69 ? 45.964 9.772 -16.160 1.00 70.75 69 LEU A O 1
ATOM 564 N N . SER A 1 70 ? 44.772 10.691 -14.488 1.00 56.62 70 SER A N 1
ATOM 565 C CA . SER A 1 70 ? 45.827 11.609 -14.048 1.00 56.62 70 SER A CA 1
ATOM 566 C C . SER A 1 70 ? 46.826 10.965 -13.079 1.00 56.62 70 SER A C 1
ATOM 568 O O . SER A 1 70 ? 47.941 11.467 -12.986 1.00 56.62 70 SER A O 1
ATOM 570 N N . ASN A 1 71 ? 46.478 9.854 -12.407 1.00 56.06 71 ASN A N 1
ATOM 571 C CA . ASN A 1 71 ? 47.339 9.139 -11.454 1.00 56.06 71 ASN A CA 1
ATOM 572 C C . ASN A 1 71 ? 47.125 7.611 -11.500 1.00 56.06 71 ASN A C 1
ATOM 574 O O . ASN A 1 71 ? 46.023 7.136 -11.755 1.00 56.06 71 ASN A O 1
ATOM 578 N N . ASN A 1 72 ? 48.181 6.837 -11.217 1.00 56.72 72 ASN A N 1
ATOM 579 C CA . ASN A 1 72 ? 48.108 5.382 -11.038 1.00 56.72 72 ASN A CA 1
ATOM 580 C C . ASN A 1 72 ? 47.605 5.052 -9.626 1.00 56.72 72 ASN A C 1
ATOM 582 O O . ASN A 1 72 ? 48.396 5.028 -8.684 1.00 56.72 72 ASN A O 1
ATOM 586 N N . THR A 1 73 ? 46.316 4.770 -9.480 1.00 59.84 73 THR A N 1
ATOM 587 C CA . THR A 1 73 ? 45.715 4.320 -8.215 1.00 59.84 73 THR A CA 1
ATOM 588 C C . THR A 1 73 ? 44.799 3.115 -8.438 1.00 59.84 73 THR A C 1
ATOM 590 O O . THR A 1 73 ? 44.364 2.847 -9.561 1.00 59.84 73 THR A O 1
ATOM 593 N N . ASP A 1 74 ? 44.593 2.312 -7.390 1.00 59.69 74 ASP A N 1
ATOM 594 C CA . ASP A 1 74 ? 43.855 1.038 -7.437 1.00 59.69 74 ASP A CA 1
ATOM 595 C C . ASP A 1 74 ? 42.373 1.160 -7.036 1.00 59.69 74 ASP A C 1
ATOM 597 O O . ASP A 1 74 ? 41.656 0.162 -7.086 1.00 59.69 74 ASP A O 1
ATOM 601 N N . ASP A 1 75 ? 41.898 2.355 -6.672 1.00 68.38 75 ASP A N 1
ATOM 602 C CA . ASP A 1 75 ? 40.520 2.571 -6.223 1.00 68.38 75 ASP A CA 1
ATOM 603 C C . ASP A 1 75 ? 39.568 2.846 -7.412 1.00 68.38 75 ASP A C 1
ATOM 605 O O . ASP A 1 75 ? 39.811 3.772 -8.194 1.00 68.38 75 ASP A O 1
ATOM 609 N N . PRO A 1 76 ? 38.464 2.086 -7.576 1.00 65.81 76 PRO A N 1
ATOM 610 C CA . PRO A 1 76 ? 37.417 2.371 -8.557 1.00 65.81 76 PRO A CA 1
ATOM 611 C C . PRO A 1 76 ? 36.844 3.796 -8.483 1.00 65.81 76 PRO A C 1
ATOM 613 O O . PRO A 1 76 ? 36.328 4.300 -9.484 1.00 65.81 76 PRO A O 1
ATOM 616 N N . GLU A 1 77 ? 36.906 4.455 -7.323 1.00 69.38 77 GLU A N 1
ATOM 617 C CA . GLU A 1 77 ? 36.453 5.839 -7.176 1.00 69.38 77 GLU A CA 1
ATOM 618 C C . GLU A 1 77 ? 37.311 6.840 -7.960 1.00 69.38 77 GLU A C 1
ATOM 620 O O . GLU A 1 77 ? 36.787 7.857 -8.417 1.00 69.38 77 GLU A O 1
ATOM 625 N N . ASP A 1 78 ? 38.585 6.528 -8.199 1.00 75.44 78 ASP A N 1
ATOM 626 C CA . ASP A 1 78 ? 39.525 7.430 -8.870 1.00 75.44 78 ASP A CA 1
ATOM 627 C C . ASP A 1 78 ? 39.266 7.563 -10.377 1.00 75.44 78 ASP A C 1
ATOM 629 O O . ASP A 1 78 ? 39.759 8.494 -11.014 1.00 75.44 78 ASP A O 1
ATOM 633 N N . PHE A 1 79 ? 38.446 6.677 -10.954 1.00 80.94 79 PHE A N 1
ATOM 634 C CA . PHE A 1 79 ? 37.993 6.801 -12.342 1.00 80.94 79 PHE A CA 1
ATOM 635 C C . PHE A 1 79 ? 36.771 7.726 -12.496 1.00 80.94 79 PHE A C 1
ATOM 637 O O . PHE A 1 79 ? 36.266 7.906 -13.611 1.00 80.94 79 PHE A O 1
ATOM 644 N N . HIS A 1 80 ? 36.255 8.301 -11.400 1.00 84.19 80 HIS A N 1
ATOM 645 C CA . HIS A 1 80 ? 35.151 9.255 -11.466 1.00 84.19 80 HIS A CA 1
ATOM 646 C C . HIS A 1 80 ? 35.555 10.479 -12.291 1.00 84.19 80 HIS A C 1
ATOM 648 O O . HIS A 1 80 ? 36.594 11.092 -12.063 1.00 84.19 80 HIS A O 1
ATOM 654 N N . ASN A 1 81 ? 34.702 10.874 -13.229 1.00 84.06 81 ASN A N 1
ATOM 655 C CA . ASN A 1 81 ? 34.920 11.989 -14.144 1.00 84.06 81 ASN A CA 1
ATOM 656 C C . ASN A 1 81 ? 36.046 11.806 -15.184 1.00 84.06 81 ASN A C 1
ATOM 658 O O . ASN A 1 81 ? 36.362 12.755 -15.909 1.00 84.06 81 ASN A O 1
ATOM 662 N N . CYS A 1 82 ? 36.607 10.601 -15.332 1.00 86.31 82 CYS A N 1
ATOM 663 C CA . CYS A 1 82 ? 37.552 10.302 -16.408 1.00 86.31 82 CYS A CA 1
ATOM 664 C C . CYS A 1 82 ? 36.869 10.326 -17.783 1.00 86.31 82 CYS A C 1
ATOM 666 O O . CYS A 1 82 ? 35.719 9.910 -17.943 1.00 86.31 82 CYS A O 1
ATOM 668 N N . LEU A 1 83 ? 37.599 10.789 -18.801 1.00 88.25 83 LEU A N 1
ATOM 669 C CA . LEU A 1 83 ? 37.124 10.791 -20.185 1.00 88.25 83 LEU A CA 1
ATOM 670 C C . LEU A 1 83 ? 37.429 9.447 -20.837 1.00 88.25 83 LEU A C 1
ATOM 672 O O . LEU A 1 83 ? 38.583 9.028 -20.878 1.00 88.25 83 LEU A O 1
ATOM 676 N N . ILE A 1 84 ? 36.398 8.790 -21.363 1.00 89.81 84 ILE A N 1
ATOM 677 C CA . ILE A 1 84 ? 36.526 7.516 -22.070 1.00 89.81 84 ILE A CA 1
ATOM 678 C C . ILE A 1 84 ? 37.113 7.774 -23.461 1.00 89.81 84 ILE A C 1
ATOM 680 O O . ILE A 1 84 ? 36.576 8.577 -24.231 1.00 89.81 84 ILE A O 1
ATOM 684 N N . SER A 1 85 ? 38.207 7.084 -23.780 1.00 89.44 85 SER A N 1
ATOM 685 C CA . SER A 1 85 ? 38.930 7.184 -25.052 1.00 89.44 85 SER A CA 1
ATOM 686 C C . SER A 1 85 ? 38.674 5.989 -25.977 1.00 89.44 85 SER A C 1
ATOM 688 O O . SER A 1 85 ? 38.619 6.159 -27.193 1.00 89.44 85 SER A O 1
ATOM 690 N N . GLU A 1 86 ? 38.444 4.796 -25.429 1.00 91.81 86 GLU A N 1
ATOM 691 C CA . GLU A 1 86 ? 38.146 3.578 -26.194 1.00 91.81 86 GLU A CA 1
ATOM 692 C C . GLU A 1 86 ? 37.226 2.656 -25.391 1.00 91.81 86 GLU A C 1
ATOM 694 O O . GLU A 1 86 ? 37.372 2.508 -24.178 1.00 91.81 86 GLU A O 1
ATOM 699 N N . ILE A 1 87 ? 36.306 1.999 -26.091 1.00 92.69 87 ILE A N 1
ATOM 700 C CA . ILE A 1 87 ? 35.537 0.864 -25.580 1.00 92.69 87 ILE A CA 1
ATOM 701 C C . ILE A 1 87 ? 35.878 -0.356 -26.428 1.00 92.69 87 ILE A C 1
ATOM 703 O O . ILE A 1 87 ? 35.966 -0.265 -27.652 1.00 92.69 87 ILE A O 1
ATOM 707 N N . ARG A 1 88 ? 36.041 -1.515 -25.797 1.00 92.94 88 ARG A N 1
ATOM 708 C CA . ARG A 1 88 ? 36.289 -2.776 -26.487 1.00 92.94 88 ARG A CA 1
ATOM 709 C C . ARG A 1 88 ? 35.442 -3.895 -25.892 1.00 92.94 88 ARG A C 1
ATOM 711 O O . ARG A 1 88 ? 35.504 -4.146 -24.695 1.00 92.94 88 ARG A O 1
ATOM 718 N N . GLY A 1 89 ? 34.663 -4.569 -26.734 1.00 94.00 89 GLY A N 1
ATOM 719 C CA . GLY A 1 89 ? 33.955 -5.799 -26.374 1.00 94.00 89 GLY A CA 1
ATOM 720 C C . GLY A 1 89 ? 34.748 -7.008 -26.851 1.00 94.00 89 GLY A C 1
ATOM 721 O O . GLY A 1 89 ? 35.025 -7.107 -28.045 1.00 94.00 89 GLY A O 1
ATOM 722 N N . ILE A 1 90 ? 35.126 -7.904 -25.943 1.00 93.12 90 ILE A N 1
ATOM 723 C CA . ILE A 1 90 ? 35.911 -9.109 -26.232 1.00 93.12 90 ILE A CA 1
ATOM 724 C C . ILE A 1 90 ? 35.087 -10.334 -25.857 1.00 93.12 90 ILE A C 1
ATOM 726 O O . ILE A 1 90 ? 34.531 -10.392 -24.764 1.00 93.12 90 ILE A O 1
ATOM 730 N N . ASN A 1 91 ? 35.047 -11.337 -26.727 1.00 93.31 91 ASN A N 1
ATOM 731 C CA . ASN A 1 91 ? 34.434 -12.625 -26.422 1.00 93.31 91 ASN A CA 1
ATOM 732 C C . ASN A 1 91 ? 35.334 -13.796 -26.825 1.00 93.31 91 ASN A C 1
ATOM 734 O O . ASN A 1 91 ? 36.201 -13.665 -27.691 1.00 93.31 91 ASN A O 1
ATOM 738 N N . ASN A 1 92 ? 35.105 -14.944 -26.190 1.00 93.50 92 ASN A N 1
ATOM 739 C CA . ASN A 1 92 ? 35.809 -16.201 -26.452 1.00 93.50 92 ASN A CA 1
ATOM 740 C C . ASN A 1 92 ? 34.998 -17.179 -27.328 1.00 93.50 92 ASN A C 1
ATOM 742 O O . ASN A 1 92 ? 35.196 -18.390 -27.233 1.00 93.50 92 ASN A O 1
ATOM 746 N N . GLY A 1 93 ? 34.043 -16.667 -28.108 1.00 90.88 93 GLY A N 1
ATOM 747 C CA . GLY A 1 93 ? 33.211 -17.473 -28.995 1.00 90.88 93 GLY A CA 1
ATOM 748 C C . GLY A 1 93 ? 33.921 -17.859 -30.293 1.00 90.88 93 GLY A C 1
ATOM 749 O O . GLY A 1 93 ? 35.136 -17.725 -30.453 1.00 90.88 93 GLY A O 1
ATOM 750 N N . ASN A 1 94 ? 33.130 -18.328 -31.251 1.00 89.38 94 ASN A N 1
ATOM 751 C CA . ASN A 1 94 ? 33.582 -18.669 -32.590 1.00 89.38 94 ASN A CA 1
ATOM 752 C C . ASN A 1 94 ? 34.214 -17.456 -33.297 1.00 89.38 94 ASN A C 1
ATOM 754 O O . ASN A 1 94 ? 33.691 -16.341 -33.275 1.00 89.38 94 ASN A O 1
ATOM 758 N N . ILE A 1 95 ? 35.343 -17.701 -33.964 1.00 90.12 95 ILE A N 1
ATOM 759 C CA . ILE A 1 95 ? 36.016 -16.727 -34.832 1.00 90.12 95 ILE A CA 1
ATOM 760 C C . ILE A 1 95 ? 35.206 -16.567 -36.126 1.00 90.12 95 ILE A C 1
ATOM 762 O O . ILE A 1 95 ? 34.631 -17.538 -36.619 1.00 90.12 95 ILE A O 1
ATOM 766 N N . PHE A 1 96 ? 35.208 -15.362 -36.699 1.00 88.62 96 PHE A N 1
ATOM 767 C CA . PHE A 1 96 ? 34.517 -15.061 -37.952 1.00 88.62 96 PHE A CA 1
ATOM 768 C C . PHE A 1 96 ? 35.021 -15.944 -39.101 1.00 88.62 96 PHE A C 1
ATOM 770 O O . PHE A 1 96 ? 36.215 -15.945 -39.432 1.00 88.62 96 PHE A O 1
ATOM 777 N N . ASN A 1 97 ? 34.096 -16.645 -39.754 1.00 87.31 97 ASN A N 1
ATOM 778 C CA . ASN A 1 97 ? 34.328 -17.300 -41.039 1.00 87.31 97 ASN A CA 1
ATOM 779 C C . ASN A 1 97 ? 34.098 -16.320 -42.213 1.00 87.31 97 ASN A C 1
ATOM 781 O O . ASN A 1 97 ? 33.709 -15.170 -42.018 1.00 87.31 97 ASN A O 1
ATOM 785 N N . GLU A 1 98 ? 34.352 -16.752 -43.453 1.00 86.50 98 GLU A N 1
ATOM 786 C CA . GLU A 1 98 ? 34.182 -15.882 -44.633 1.00 86.50 98 GLU A CA 1
ATOM 787 C C . GLU A 1 98 ? 32.743 -15.385 -44.834 1.00 86.50 98 GLU A C 1
ATOM 789 O O . GLU A 1 98 ? 32.555 -14.285 -45.351 1.00 86.50 98 GLU A O 1
ATOM 794 N N . ASP A 1 99 ? 31.730 -16.141 -44.408 1.00 81.94 99 ASP A N 1
ATOM 795 C CA . ASP A 1 99 ? 30.341 -15.695 -44.508 1.00 81.94 99 ASP A CA 1
ATOM 796 C C . ASP A 1 99 ? 30.006 -14.652 -43.431 1.00 81.94 99 ASP A C 1
ATOM 798 O O . ASP A 1 99 ? 29.267 -13.710 -43.710 1.00 81.94 99 ASP A O 1
ATOM 802 N N . ASP A 1 100 ? 30.584 -14.758 -42.228 1.00 84.31 100 ASP A N 1
ATOM 803 C CA . ASP A 1 100 ? 30.476 -13.728 -41.183 1.00 84.31 100 ASP A CA 1
ATOM 804 C C . ASP A 1 100 ? 31.092 -12.402 -41.646 1.00 84.31 100 ASP A C 1
ATOM 806 O O . ASP A 1 100 ? 30.492 -11.339 -41.471 1.00 84.31 100 ASP A O 1
ATOM 810 N N . TRP A 1 101 ? 32.267 -12.462 -42.287 1.00 86.62 101 TRP A N 1
ATOM 811 C CA . TRP A 1 101 ? 32.930 -11.281 -42.845 1.00 86.62 101 TRP A CA 1
ATOM 812 C C . TRP A 1 101 ? 32.104 -10.600 -43.937 1.00 86.62 101 TRP A C 1
ATOM 814 O O . TRP A 1 101 ? 32.103 -9.375 -44.006 1.00 86.62 101 TRP A O 1
ATOM 824 N N . LYS A 1 102 ? 31.377 -11.366 -44.760 1.00 81.94 102 LYS A N 1
ATOM 825 C CA . LYS A 1 102 ? 30.448 -10.806 -45.753 1.00 81.94 102 LYS A CA 1
ATOM 826 C C . LYS A 1 102 ? 29.212 -10.198 -45.095 1.00 81.94 102 LYS A C 1
ATOM 828 O O . LYS A 1 102 ? 28.836 -9.083 -45.431 1.00 81.94 102 LYS A O 1
ATOM 833 N N . ARG A 1 103 ? 28.605 -10.888 -44.124 1.00 79.12 103 ARG A N 1
ATOM 834 C CA . ARG A 1 103 ? 27.401 -10.395 -43.433 1.00 79.12 103 ARG A CA 1
ATOM 835 C C . ARG A 1 103 ? 27.646 -9.092 -42.683 1.00 79.12 103 ARG A C 1
ATOM 837 O O . ARG A 1 103 ? 26.826 -8.186 -42.755 1.00 79.12 103 ARG A O 1
ATOM 844 N N . VAL A 1 104 ? 28.780 -8.957 -41.990 1.00 80.50 104 VAL A N 1
ATOM 845 C CA . VAL A 1 104 ? 29.051 -7.763 -41.168 1.00 80.50 104 VAL A CA 1
ATOM 846 C C . VAL A 1 104 ? 29.220 -6.478 -41.993 1.00 80.50 104 VAL A C 1
ATOM 848 O O . VAL A 1 104 ? 29.078 -5.380 -41.454 1.00 80.50 104 VAL A O 1
ATOM 851 N N . ILE A 1 105 ? 29.486 -6.601 -43.300 1.00 79.62 105 ILE A N 1
ATOM 852 C CA . ILE A 1 105 ? 29.606 -5.475 -44.240 1.00 79.62 105 ILE A CA 1
ATOM 853 C C . ILE A 1 105 ? 28.363 -5.278 -45.129 1.00 79.62 105 ILE A C 1
ATOM 855 O O . ILE A 1 105 ? 28.346 -4.352 -45.942 1.00 79.62 105 ILE A O 1
ATOM 859 N N . THR A 1 106 ? 27.305 -6.078 -44.954 1.00 73.56 106 THR A N 1
ATOM 860 C CA . THR A 1 106 ? 26.035 -5.932 -45.680 1.00 73.56 106 THR A CA 1
ATOM 861 C C . THR A 1 106 ? 24.922 -5.483 -44.733 1.00 73.56 106 THR A C 1
ATOM 863 O O . THR A 1 106 ? 24.605 -6.136 -43.740 1.00 73.56 106 THR A O 1
ATOM 866 N N . ILE A 1 107 ? 24.293 -4.337 -45.019 1.00 61.72 107 ILE A N 1
ATOM 867 C CA . ILE A 1 107 ? 23.171 -3.835 -44.210 1.00 61.72 107 ILE A CA 1
ATOM 868 C C . ILE A 1 107 ? 21.886 -4.550 -44.635 1.00 61.72 107 ILE A C 1
ATOM 870 O O . ILE A 1 107 ? 21.561 -4.581 -45.815 1.00 61.72 107 ILE A O 1
ATOM 874 N N . ALA A 1 108 ? 21.124 -5.037 -43.651 1.00 54.44 108 ALA A N 1
ATOM 875 C CA . ALA A 1 108 ? 19.829 -5.714 -43.807 1.00 54.44 108 ALA A CA 1
ATOM 876 C C . ALA A 1 108 ? 19.851 -7.157 -44.361 1.00 54.44 108 ALA A C 1
ATOM 878 O O . ALA A 1 108 ? 18.788 -7.770 -44.430 1.00 54.44 108 ALA A O 1
ATOM 879 N N . GLU A 1 109 ? 21.020 -7.754 -44.607 1.00 54.50 109 GLU A N 1
ATOM 880 C CA . GLU A 1 109 ? 21.167 -9.214 -44.740 1.00 54.50 109 GLU A CA 1
ATOM 881 C C . GLU A 1 109 ? 21.533 -9.833 -43.384 1.00 54.50 109 GLU A C 1
ATOM 883 O O . GLU A 1 109 ? 22.686 -10.122 -43.085 1.00 54.50 109 GLU A O 1
ATOM 888 N N . GLY A 1 110 ? 20.522 -9.991 -42.525 1.00 52.94 110 GLY A N 1
ATOM 889 C CA . GLY A 1 110 ? 20.664 -10.717 -41.262 1.00 52.94 110 GLY A CA 1
ATOM 890 C C . GLY A 1 110 ? 20.912 -12.214 -41.465 1.00 52.94 110 GLY A C 1
ATOM 891 O O . GLY A 1 110 ? 20.534 -12.772 -42.493 1.00 52.94 110 GLY A O 1
ATOM 892 N N . ASN A 1 111 ? 21.446 -12.898 -40.446 1.00 54.59 111 ASN A N 1
ATOM 893 C CA . ASN A 1 111 ? 21.469 -14.362 -40.435 1.00 54.59 111 ASN A CA 1
ATOM 894 C C . ASN A 1 111 ? 20.043 -14.918 -40.666 1.00 54.59 111 ASN A C 1
ATOM 896 O O . ASN A 1 111 ? 19.092 -14.543 -39.965 1.00 54.59 111 ASN A O 1
ATOM 900 N N . THR A 1 112 ? 19.896 -15.764 -41.690 1.00 47.25 112 THR A N 1
ATOM 901 C CA . THR A 1 112 ? 18.643 -16.444 -42.059 1.00 47.25 112 THR A CA 1
ATOM 902 C C . THR A 1 112 ? 18.367 -17.660 -41.181 1.00 47.25 112 THR A C 1
ATOM 904 O O . THR A 1 112 ? 17.310 -18.275 -41.311 1.00 47.25 112 THR A O 1
ATOM 907 N N . ASN A 1 113 ? 19.310 -18.027 -40.307 1.00 55.22 113 ASN A N 1
ATOM 908 C CA . ASN A 1 113 ? 19.099 -19.058 -39.309 1.00 55.22 113 ASN A CA 1
ATOM 909 C C . ASN A 1 113 ? 17.996 -18.622 -38.335 1.00 55.22 113 ASN A C 1
ATOM 911 O O . ASN A 1 113 ? 18.038 -17.526 -37.778 1.00 55.22 113 ASN A O 1
ATOM 915 N N . ILE A 1 114 ? 17.004 -19.491 -38.170 1.00 54.19 114 ILE A N 1
ATOM 916 C CA . ILE A 1 114 ? 15.797 -19.233 -37.388 1.00 54.19 114 ILE A CA 1
ATOM 917 C C . ILE A 1 114 ? 16.098 -19.310 -35.877 1.00 54.19 114 ILE A C 1
ATOM 919 O O . ILE A 1 114 ? 15.418 -18.662 -35.088 1.00 54.19 114 ILE A O 1
ATOM 923 N N . ASP A 1 115 ? 17.162 -20.024 -35.492 1.00 50.97 115 ASP A N 1
ATOM 924 C CA . ASP A 1 115 ? 17.550 -20.275 -34.095 1.00 50.97 115 ASP A CA 1
ATOM 925 C C . ASP A 1 115 ? 18.447 -19.180 -33.479 1.00 50.97 115 ASP A C 1
ATOM 927 O O . ASP A 1 115 ? 18.902 -19.323 -32.344 1.00 50.97 115 ASP A O 1
ATOM 931 N N . VAL A 1 116 ? 18.757 -18.117 -34.231 1.00 54.03 116 VAL A N 1
ATOM 932 C CA . VAL A 1 116 ? 19.746 -17.089 -33.863 1.00 54.03 116 VAL A CA 1
ATOM 933 C C . VAL A 1 116 ? 19.075 -15.717 -33.814 1.00 54.03 116 VAL A C 1
ATOM 935 O O . VAL A 1 116 ? 18.472 -15.274 -34.796 1.00 54.03 116 VAL A O 1
ATOM 938 N N . VAL A 1 117 ? 19.186 -15.027 -32.674 1.00 52.38 117 VAL A N 1
ATOM 939 C CA . VAL A 1 117 ? 18.507 -13.740 -32.430 1.00 52.38 117 VAL A CA 1
ATOM 940 C C . VAL A 1 117 ? 19.252 -12.586 -33.120 1.00 52.38 117 VAL A C 1
ATOM 942 O O . VAL A 1 117 ? 18.617 -11.675 -33.664 1.00 52.38 117 VAL A O 1
ATOM 945 N N . GLY A 1 118 ? 20.587 -12.652 -33.193 1.00 52.28 118 GLY A N 1
ATOM 946 C CA . GLY A 1 118 ? 21.454 -11.686 -33.863 1.00 52.28 118 GLY A CA 1
ATOM 947 C C . GLY A 1 118 ? 22.831 -12.242 -34.266 1.00 52.28 118 GLY A C 1
ATOM 948 O O . GLY A 1 118 ? 23.692 -12.511 -33.445 1.00 52.28 118 GLY A O 1
ATOM 949 N N . GLN A 1 119 ? 23.106 -12.304 -35.571 1.00 47.22 119 GLN A N 1
ATOM 950 C CA . GLN A 1 119 ? 24.464 -12.535 -36.095 1.00 47.22 119 GLN A CA 1
ATOM 951 C C . GLN A 1 119 ? 24.670 -11.706 -37.373 1.00 47.22 119 GLN A C 1
ATOM 953 O O . GLN A 1 119 ? 24.916 -12.213 -38.467 1.00 47.22 119 GLN A O 1
ATOM 958 N N . PHE A 1 120 ? 24.458 -10.405 -37.149 1.00 54.81 120 PHE A N 1
ATOM 959 C CA . PHE A 1 120 ? 24.543 -9.209 -38.001 1.00 54.81 120 PHE A CA 1
ATOM 960 C C . PHE A 1 120 ? 23.517 -9.015 -39.129 1.00 54.81 120 PHE A C 1
ATOM 962 O O . PHE A 1 120 ? 23.619 -9.590 -40.199 1.00 54.81 120 PHE A O 1
ATOM 969 N N . GLY A 1 121 ? 22.570 -8.105 -38.854 1.00 53.09 121 GLY A N 1
ATOM 970 C CA . GLY A 1 121 ? 21.902 -7.172 -39.775 1.00 53.09 121 GLY A CA 1
ATOM 971 C C . GLY A 1 121 ? 22.069 -5.740 -39.214 1.00 53.09 121 GLY A C 1
ATOM 972 O O . GLY A 1 121 ? 23.079 -5.464 -38.572 1.00 53.09 121 GLY A O 1
ATOM 973 N N . VAL A 1 122 ? 21.083 -4.837 -39.364 1.00 60.44 122 VAL A N 1
ATOM 974 C CA . VAL A 1 122 ? 21.166 -3.392 -38.991 1.00 60.44 122 VAL A CA 1
ATOM 975 C C . VAL A 1 122 ? 21.718 -3.105 -37.572 1.00 60.44 122 VAL A C 1
ATOM 977 O O . VAL A 1 122 ? 22.359 -2.077 -37.369 1.00 60.44 122 VAL A O 1
ATOM 980 N N . GLY A 1 123 ? 21.536 -4.021 -36.611 1.00 67.75 123 GLY A N 1
ATOM 981 C CA . GLY A 1 123 ? 21.964 -3.872 -35.211 1.00 67.75 123 GLY A CA 1
ATOM 982 C C . GLY A 1 123 ? 23.470 -3.675 -34.999 1.00 67.75 123 GLY A C 1
ATOM 983 O O . GLY A 1 123 ? 23.842 -2.851 -34.175 1.00 67.75 123 GLY A O 1
ATOM 984 N N . PHE A 1 124 ? 24.352 -4.315 -35.786 1.00 77.50 124 PHE A N 1
ATOM 985 C CA . PHE A 1 124 ? 25.808 -4.103 -35.646 1.00 77.50 124 PHE A CA 1
ATOM 986 C C . PHE A 1 124 ? 26.200 -2.641 -35.857 1.00 77.50 124 PHE A C 1
ATOM 988 O O . PHE A 1 124 ? 27.064 -2.110 -35.164 1.00 77.50 124 PHE A O 1
ATOM 995 N N . PHE A 1 125 ? 25.531 -1.966 -36.794 1.00 80.44 125 PHE A N 1
ATOM 996 C CA . PHE A 1 125 ? 25.826 -0.582 -37.146 1.00 80.44 125 PHE A CA 1
ATOM 997 C C . PHE A 1 125 ? 25.526 0.394 -35.999 1.00 80.44 125 PHE A C 1
ATOM 999 O O . PHE A 1 125 ? 25.960 1.542 -36.072 1.00 80.44 125 PHE A O 1
ATOM 1006 N N . SER A 1 126 ? 24.906 -0.055 -34.895 1.00 81.75 126 SER A N 1
ATOM 1007 C CA . SER A 1 126 ? 24.810 0.724 -33.659 1.00 81.75 126 SER A CA 1
ATOM 1008 C C . SER A 1 126 ? 26.177 1.175 -33.138 1.00 81.75 126 SER A C 1
ATOM 1010 O O . SER A 1 126 ? 26.258 2.215 -32.497 1.00 81.75 126 SER A O 1
ATOM 1012 N N . VAL A 1 127 ? 27.271 0.459 -33.438 1.00 87.00 127 VAL A N 1
ATOM 1013 C CA . VAL A 1 127 ? 28.639 0.841 -33.030 1.00 87.00 127 VAL A CA 1
ATOM 1014 C C . VAL A 1 127 ? 29.052 2.241 -33.502 1.00 87.00 127 VAL A C 1
ATOM 1016 O O . VAL A 1 127 ? 29.851 2.910 -32.840 1.00 87.00 127 VAL A O 1
ATOM 1019 N N . PHE A 1 128 ? 28.467 2.724 -34.605 1.00 87.19 128 PHE A N 1
ATOM 1020 C CA . PHE A 1 128 ? 28.731 4.057 -35.142 1.00 87.19 128 PHE A CA 1
ATOM 1021 C C . PHE A 1 128 ? 28.155 5.190 -34.273 1.00 87.19 128 PHE A C 1
ATOM 1023 O O . PHE A 1 128 ? 28.519 6.353 -34.465 1.00 87.19 128 PHE A O 1
ATOM 1030 N N . SER A 1 129 ? 27.313 4.895 -33.272 1.00 84.00 129 SER A N 1
ATOM 1031 C CA . SER A 1 129 ? 26.904 5.887 -32.266 1.00 84.00 129 SER A CA 1
ATOM 1032 C C . SER A 1 129 ? 28.041 6.241 -31.295 1.00 84.00 129 SER A C 1
ATOM 1034 O O . SER A 1 129 ? 28.096 7.378 -30.827 1.00 84.00 129 SER A O 1
ATOM 1036 N N . TYR A 1 130 ? 29.000 5.330 -31.075 1.00 86.00 130 TYR A N 1
ATOM 1037 C CA . TYR A 1 130 ? 30.165 5.544 -30.204 1.00 86.00 130 TYR A CA 1
ATOM 1038 C C . TYR A 1 130 ? 31.458 5.839 -30.980 1.00 86.00 130 TYR A C 1
ATOM 1040 O O . TYR A 1 130 ? 32.280 6.620 -30.501 1.00 86.00 130 TYR A O 1
ATOM 1048 N N . SER A 1 131 ? 31.650 5.279 -32.180 1.00 90.00 131 SER A N 1
ATOM 1049 C CA . SER A 1 131 ? 32.916 5.387 -32.924 1.00 90.00 131 SER A CA 1
ATOM 1050 C C . SER A 1 131 ? 32.742 5.793 -34.389 1.00 90.00 131 SER A C 1
ATOM 1052 O O . SER A 1 131 ? 31.837 5.327 -35.069 1.00 90.00 131 SER A O 1
ATOM 1054 N N . GLU A 1 132 ? 33.650 6.623 -34.909 1.00 89.38 132 GLU A N 1
ATOM 1055 C CA . GLU A 1 132 ? 33.795 6.869 -36.360 1.00 89.38 132 GLU A CA 1
ATOM 1056 C C . GLU A 1 132 ? 34.777 5.887 -37.023 1.00 89.38 132 GLU A C 1
ATOM 1058 O O . GLU A 1 132 ? 34.866 5.837 -38.249 1.00 89.38 132 GLU A O 1
ATOM 1063 N N . LYS A 1 133 ? 35.522 5.120 -36.217 1.00 91.94 133 LYS A N 1
ATOM 1064 C CA . LYS A 1 133 ? 36.596 4.216 -36.641 1.00 91.94 133 LYS A CA 1
ATOM 1065 C C . LYS A 1 133 ? 36.440 2.808 -36.032 1.00 91.94 133 LYS A C 1
ATOM 1067 O O . LYS A 1 133 ? 37.399 2.303 -35.445 1.00 91.94 133 LYS A O 1
ATOM 1072 N N . PRO A 1 134 ? 35.256 2.167 -36.093 1.00 92.94 134 PRO A N 1
ATOM 1073 C CA . PRO A 1 134 ? 35.094 0.855 -35.487 1.00 92.94 134 PRO A CA 1
ATOM 1074 C C . PRO A 1 134 ? 35.967 -0.185 -36.199 1.00 92.94 134 PRO A C 1
ATOM 1076 O O . PRO A 1 134 ? 36.175 -0.129 -37.417 1.00 92.94 134 PRO A O 1
ATOM 1079 N N . MET A 1 135 ? 36.470 -1.146 -35.429 1.00 93.31 135 MET A N 1
ATOM 1080 C CA . MET A 1 135 ? 37.274 -2.258 -35.934 1.00 93.31 135 MET A CA 1
ATOM 1081 C C . MET A 1 135 ? 36.810 -3.581 -35.338 1.00 93.31 135 MET A C 1
ATOM 1083 O O . MET A 1 135 ? 36.354 -3.635 -34.197 1.00 93.31 135 MET A O 1
ATOM 1087 N N . ILE A 1 136 ? 36.977 -4.657 -36.100 1.00 92.81 136 ILE A N 1
ATOM 1088 C CA . ILE A 1 136 ? 36.716 -6.026 -35.662 1.00 92.81 136 ILE A CA 1
ATOM 1089 C C . ILE A 1 136 ? 37.998 -6.822 -35.841 1.00 92.81 136 ILE A C 1
ATOM 1091 O O . ILE A 1 136 ? 38.475 -6.989 -36.960 1.00 92.81 136 ILE A O 1
ATOM 1095 N N . GLN A 1 137 ? 38.535 -7.343 -34.748 1.00 91.38 137 GLN A N 1
ATOM 1096 C CA . GLN A 1 137 ? 39.667 -8.258 -34.749 1.00 91.38 137 GLN A CA 1
ATOM 1097 C C . GLN A 1 137 ? 39.159 -9.647 -34.372 1.00 91.38 137 GLN A C 1
ATOM 1099 O O . GLN A 1 137 ? 38.644 -9.835 -33.274 1.00 91.38 137 GLN A O 1
ATOM 1104 N N . SER A 1 138 ? 39.263 -10.615 -35.279 1.00 91.06 138 SER A N 1
ATOM 1105 C CA . SER A 1 138 ? 38.779 -11.978 -35.048 1.00 91.06 138 SER A CA 1
ATOM 1106 C C . SER A 1 138 ? 39.774 -12.984 -35.620 1.00 91.06 138 SER A C 1
ATOM 1108 O O . SER A 1 138 ? 40.025 -13.036 -36.830 1.00 91.06 138 SER A O 1
ATOM 1110 N N . GLY A 1 139 ? 40.381 -13.771 -34.729 1.00 86.62 139 GLY A N 1
ATOM 1111 C CA . GLY A 1 139 ? 41.425 -14.728 -35.077 1.00 86.62 139 GLY A CA 1
ATOM 1112 C C . GLY A 1 139 ? 42.633 -14.053 -35.725 1.00 86.62 139 GLY A C 1
ATOM 1113 O O . GLY A 1 139 ? 43.308 -13.210 -35.133 1.00 86.62 139 GLY A O 1
ATOM 1114 N N . LYS A 1 140 ? 42.907 -14.433 -36.977 1.00 87.75 140 LYS A N 1
ATOM 1115 C CA . LYS A 1 140 ? 44.052 -13.920 -37.737 1.00 87.75 140 LYS A CA 1
ATOM 1116 C C . LYS A 1 140 ? 43.776 -12.653 -38.543 1.00 87.75 140 LYS A C 1
ATOM 1118 O O . LYS A 1 140 ? 44.704 -12.121 -39.143 1.00 87.75 140 LYS A O 1
ATOM 1123 N N . HIS A 1 141 ? 42.532 -12.178 -38.585 1.00 90.19 141 HIS A N 1
ATOM 1124 C CA . HIS A 1 141 ? 42.147 -11.035 -39.409 1.00 90.19 141 HIS A CA 1
ATOM 1125 C C . HIS A 1 141 ? 41.670 -9.855 -38.566 1.00 90.19 141 HIS A C 1
ATOM 1127 O O . HIS A 1 141 ? 41.093 -10.020 -37.490 1.00 90.19 141 HIS A O 1
ATOM 1133 N N . CYS A 1 142 ? 41.870 -8.655 -39.103 1.00 91.25 142 CYS A N 1
ATOM 1134 C CA . CYS A 1 142 ? 41.275 -7.428 -38.602 1.00 91.25 142 CYS A CA 1
ATOM 1135 C C . CYS A 1 142 ? 40.606 -6.672 -39.749 1.00 91.25 142 CYS A C 1
ATOM 1137 O O . CYS A 1 142 ? 41.183 -6.537 -40.830 1.00 91.25 142 CYS A O 1
ATOM 1139 N N . LEU A 1 143 ? 39.398 -6.179 -39.498 1.00 92.44 143 LEU A N 1
ATOM 1140 C CA . LEU A 1 143 ? 38.612 -5.358 -40.407 1.00 92.44 143 LEU A CA 1
ATOM 1141 C C . LEU A 1 143 ? 38.417 -3.972 -39.791 1.00 92.44 143 LEU A C 1
ATOM 1143 O O . LEU A 1 143 ? 38.030 -3.864 -38.629 1.00 92.44 143 LEU A O 1
ATOM 1147 N N . ALA A 1 144 ? 38.679 -2.921 -40.562 1.00 93.06 144 ALA A N 1
ATOM 1148 C CA . ALA A 1 144 ? 38.473 -1.533 -40.164 1.00 93.06 144 ALA A CA 1
ATOM 1149 C C . ALA A 1 144 ? 37.431 -0.865 -41.064 1.00 93.06 144 ALA A C 1
ATOM 1151 O O . ALA A 1 144 ? 37.494 -0.984 -42.289 1.00 93.06 144 ALA A O 1
ATOM 1152 N N . PHE A 1 145 ? 36.499 -0.132 -40.458 1.00 91.44 145 PHE A N 1
ATOM 1153 C CA . PHE A 1 145 ? 35.538 0.703 -41.174 1.00 91.44 145 PHE A CA 1
ATOM 1154 C C . PHE A 1 145 ? 36.094 2.116 -41.380 1.00 91.44 145 PHE A C 1
ATOM 1156 O O . PHE A 1 145 ? 36.728 2.685 -40.486 1.00 91.44 145 PHE A O 1
ATOM 1163 N N . VAL A 1 146 ? 35.843 2.685 -42.563 1.00 89.88 146 VAL A N 1
ATOM 1164 C CA . VAL A 1 146 ? 36.387 3.983 -42.986 1.00 89.88 146 VAL A CA 1
ATOM 1165 C C . VAL A 1 146 ? 35.341 4.800 -43.731 1.00 89.88 146 VAL A C 1
ATOM 1167 O O . VAL A 1 146 ? 34.776 4.347 -44.727 1.00 89.88 146 VAL A O 1
ATOM 1170 N N . TRP A 1 147 ? 35.134 6.041 -43.295 1.00 87.75 147 TRP A N 1
ATOM 1171 C CA . TRP A 1 147 ? 34.318 7.020 -44.010 1.00 87.75 147 TRP A CA 1
ATOM 1172 C C . TRP A 1 147 ? 35.134 7.756 -45.076 1.00 87.75 147 TRP A C 1
ATOM 1174 O O . TRP A 1 147 ? 35.879 8.688 -44.777 1.00 87.75 147 TRP A O 1
ATOM 1184 N N . GLN A 1 148 ? 34.939 7.400 -46.343 1.00 82.50 148 GLN A N 1
ATOM 1185 C CA . GLN A 1 148 ? 35.515 8.121 -47.477 1.00 82.50 148 GLN A CA 1
ATOM 1186 C C . GLN A 1 148 ? 34.811 9.470 -47.653 1.00 82.50 148 GLN A C 1
ATOM 1188 O O . GLN A 1 148 ? 33.581 9.541 -47.776 1.00 82.50 148 GLN A O 1
ATOM 1193 N N . ASN A 1 149 ? 35.591 10.557 -47.652 1.00 78.44 149 ASN A N 1
ATOM 1194 C CA . ASN A 1 149 ? 35.113 11.942 -47.776 1.00 78.44 149 ASN A CA 1
ATOM 1195 C C . ASN A 1 149 ? 33.976 12.308 -46.794 1.00 78.44 149 ASN A C 1
ATOM 1197 O O . ASN A 1 149 ? 33.151 13.174 -47.092 1.00 78.44 149 ASN A O 1
ATOM 1201 N N . GLY A 1 150 ? 33.885 11.605 -45.658 1.00 75.62 150 GLY A N 1
ATOM 1202 C CA . GLY A 1 150 ? 32.813 11.764 -44.672 1.00 75.62 150 GLY A CA 1
ATOM 1203 C C . GLY A 1 150 ? 31.413 11.343 -45.144 1.00 75.62 150 GLY A C 1
ATOM 1204 O O . GLY A 1 150 ? 30.443 11.651 -44.458 1.00 75.62 150 GLY A O 1
ATOM 1205 N N . LYS A 1 151 ? 31.271 10.678 -46.302 1.00 74.81 151 LYS A N 1
ATOM 1206 C CA . LYS A 1 151 ? 29.959 10.389 -46.921 1.00 74.81 151 LYS A CA 1
ATOM 1207 C C . LYS A 1 151 ? 29.705 8.915 -47.220 1.00 74.81 151 LYS A C 1
ATOM 1209 O O . LYS A 1 151 ? 28.572 8.472 -47.032 1.00 74.81 151 LYS A O 1
ATOM 1214 N N . SER A 1 152 ? 30.714 8.184 -47.696 1.00 81.25 152 SER A N 1
ATOM 1215 C CA . SER A 1 152 ? 30.570 6.782 -48.110 1.00 81.25 152 SER A CA 1
ATOM 1216 C C . SER A 1 152 ? 31.428 5.844 -47.264 1.00 81.25 152 SER A C 1
ATOM 1218 O O . SER A 1 152 ? 32.624 6.084 -47.122 1.00 81.25 152 SER A O 1
ATOM 1220 N N . LEU A 1 153 ? 30.837 4.782 -46.724 1.00 86.94 153 LEU A N 1
ATOM 1221 C CA . LEU A 1 153 ? 31.508 3.777 -45.902 1.00 86.94 153 LEU A CA 1
ATOM 1222 C C . LEU A 1 153 ? 32.225 2.729 -46.770 1.00 86.94 153 LEU A C 1
ATOM 1224 O O . LEU A 1 153 ? 31.636 2.163 -47.689 1.00 86.94 153 LEU A O 1
ATOM 1228 N N . THR A 1 154 ? 33.486 2.457 -46.452 1.00 87.62 154 THR A N 1
ATOM 1229 C CA . THR A 1 154 ? 34.305 1.376 -47.027 1.00 87.62 154 THR A CA 1
ATOM 1230 C C . THR A 1 154 ? 34.951 0.572 -45.909 1.00 87.62 154 THR A C 1
ATOM 1232 O O . THR A 1 154 ? 35.121 1.093 -44.804 1.00 87.62 154 THR A O 1
ATOM 1235 N N . THR A 1 155 ? 35.349 -0.666 -46.189 1.00 90.62 155 THR A N 1
ATOM 1236 C CA . THR A 1 155 ? 36.052 -1.514 -45.219 1.00 90.62 155 THR A CA 1
ATOM 1237 C C . THR A 1 155 ? 37.408 -1.950 -45.739 1.00 90.62 155 THR A C 1
ATOM 1239 O O . THR A 1 155 ? 37.567 -2.165 -46.934 1.00 90.62 155 THR A O 1
ATOM 1242 N N . PHE A 1 156 ? 38.377 -2.102 -44.840 1.00 92.38 156 PHE A N 1
ATOM 1243 C CA . PHE A 1 156 ? 39.693 -2.659 -45.146 1.00 92.38 156 PHE A CA 1
ATOM 1244 C C . PHE A 1 156 ? 39.928 -3.878 -44.264 1.00 92.38 156 PHE A C 1
ATOM 1246 O O . PHE A 1 156 ? 39.818 -3.773 -43.042 1.00 92.38 156 PHE A O 1
ATOM 1253 N N . ARG A 1 157 ? 40.248 -5.026 -44.866 1.00 92.31 157 ARG A N 1
ATOM 1254 C CA . ARG A 1 157 ? 40.523 -6.281 -44.153 1.00 92.31 157 ARG A CA 1
ATOM 1255 C C . ARG A 1 157 ? 41.975 -6.697 -44.342 1.00 92.31 157 ARG A C 1
ATOM 1257 O O . ARG A 1 157 ? 42.489 -6.695 -45.458 1.00 92.31 157 ARG A O 1
ATOM 1264 N N . LYS A 1 158 ? 42.637 -7.090 -43.256 1.00 91.00 158 LYS A N 1
ATOM 1265 C CA . LYS A 1 158 ? 44.044 -7.506 -43.269 1.00 91.00 158 LYS A CA 1
ATOM 1266 C C . LYS A 1 158 ? 44.280 -8.736 -42.400 1.00 91.00 158 LYS A C 1
ATOM 1268 O O . LYS A 1 158 ? 43.695 -8.856 -41.327 1.00 91.00 158 LYS A O 1
ATOM 1273 N N . GLU A 1 159 ? 45.174 -9.617 -42.842 1.00 89.00 159 GLU A N 1
ATOM 1274 C CA . GLU A 1 159 ? 45.745 -10.680 -42.009 1.00 89.00 159 GLU A CA 1
ATOM 1275 C C . GLU A 1 159 ? 46.868 -10.109 -41.120 1.00 89.00 159 GLU A C 1
ATOM 1277 O O . GLU A 1 159 ? 47.796 -9.457 -41.602 1.00 89.00 159 GLU A O 1
ATOM 1282 N N . LEU A 1 160 ? 46.753 -10.308 -39.807 1.00 85.25 160 LEU A N 1
ATOM 1283 C CA . LEU A 1 160 ? 47.670 -9.787 -38.791 1.00 85.25 160 LEU A CA 1
ATOM 1284 C C . LEU A 1 160 ? 48.920 -10.671 -38.638 1.00 85.25 160 LEU A C 1
ATOM 1286 O O . LEU A 1 160 ? 48.870 -11.883 -38.878 1.00 85.25 160 LEU A O 1
ATOM 1290 N N . SER A 1 161 ? 50.042 -10.086 -38.197 1.00 81.19 161 SER A N 1
ATOM 1291 C CA . SER A 1 161 ? 51.260 -10.850 -37.878 1.00 81.19 161 SER A CA 1
ATOM 1292 C C . SER A 1 161 ? 51.035 -11.746 -36.651 1.00 81.19 161 SER A C 1
ATOM 1294 O O . SER A 1 161 ? 50.171 -11.460 -35.833 1.00 81.19 161 SER A O 1
ATOM 1296 N N . LYS A 1 162 ? 51.816 -12.822 -36.475 1.00 75.44 162 LYS A N 1
ATOM 1297 C CA . LYS A 1 162 ? 51.622 -13.782 -35.362 1.00 75.44 162 LYS A CA 1
ATOM 1298 C C . LYS A 1 162 ? 51.614 -13.146 -33.963 1.00 75.44 162 LYS A C 1
ATOM 1300 O O . LYS A 1 162 ? 50.974 -13.692 -33.075 1.00 75.44 162 LYS A O 1
ATOM 1305 N N . GLU A 1 163 ? 52.315 -12.030 -33.779 1.00 69.31 163 GLU A N 1
ATOM 1306 C CA . GLU A 1 163 ? 52.387 -11.270 -32.520 1.00 69.31 163 GLU A CA 1
ATOM 1307 C C . GLU A 1 163 ? 51.136 -10.404 -32.285 1.00 69.31 163 GLU A C 1
ATOM 1309 O O . GLU A 1 163 ? 50.799 -10.089 -31.150 1.00 69.31 163 GLU A O 1
ATOM 1314 N N . GLU A 1 164 ? 50.417 -10.057 -33.355 1.00 69.06 164 GLU A N 1
ATOM 1315 C CA . GLU A 1 164 ? 49.221 -9.207 -33.346 1.00 69.06 164 GLU A CA 1
ATOM 1316 C C . GLU A 1 164 ? 47.916 -10.022 -33.372 1.00 69.06 164 GLU A C 1
ATOM 1318 O O . GLU A 1 164 ? 46.833 -9.466 -33.201 1.00 69.06 164 GLU A O 1
ATOM 1323 N N . GLN A 1 165 ? 47.989 -11.334 -33.611 1.00 73.00 165 GLN A N 1
ATOM 1324 C CA . GLN A 1 165 ? 46.821 -12.214 -33.681 1.00 73.00 165 GLN A CA 1
ATOM 1325 C C . GLN A 1 165 ? 46.201 -12.440 -32.299 1.00 73.00 165 GLN A C 1
ATOM 1327 O O . GLN A 1 165 ? 46.894 -12.744 -31.329 1.00 73.00 165 GLN A O 1
ATOM 1332 N N . THR A 1 166 ? 44.870 -12.392 -32.222 1.00 66.31 166 THR A N 1
ATOM 1333 C CA . THR A 1 166 ? 44.135 -12.890 -31.056 1.00 66.31 166 THR A CA 1
ATOM 1334 C C . THR A 1 166 ? 43.847 -14.363 -31.292 1.00 66.31 166 THR A C 1
ATOM 1336 O O . THR A 1 166 ? 43.050 -14.731 -32.149 1.00 66.31 166 THR A O 1
ATOM 1339 N N . THR A 1 167 ? 44.536 -15.252 -30.581 1.00 57.69 167 THR A N 1
ATOM 1340 C CA . THR A 1 167 ? 44.536 -16.669 -30.969 1.00 57.69 167 THR A CA 1
ATOM 1341 C C . THR A 1 167 ? 43.204 -17.383 -30.724 1.00 57.69 167 THR A C 1
ATOM 1343 O O . THR A 1 167 ? 42.988 -18.423 -31.340 1.00 57.69 167 THR A O 1
ATOM 1346 N N . LEU A 1 168 ? 42.298 -16.841 -29.895 1.00 64.75 168 LEU A N 1
ATOM 1347 C CA . LEU A 1 168 ? 41.026 -17.488 -29.520 1.00 64.75 168 LEU A CA 1
ATOM 1348 C C . LEU A 1 168 ? 39.888 -16.505 -29.158 1.00 64.75 168 LEU A C 1
ATOM 1350 O O . LEU A 1 168 ? 38.965 -16.876 -28.437 1.00 64.75 168 LEU A O 1
ATOM 1354 N N . SER A 1 169 ? 39.953 -15.243 -29.595 1.00 82.31 169 SER A N 1
ATOM 1355 C CA . SER A 1 169 ? 38.926 -14.250 -29.251 1.00 82.31 169 SER A CA 1
ATOM 1356 C C . SER A 1 169 ? 38.562 -13.330 -30.409 1.00 82.31 169 SER A C 1
ATOM 1358 O O . SER A 1 169 ? 39.385 -13.019 -31.280 1.00 82.31 169 SER A O 1
ATOM 1360 N N . THR A 1 170 ? 37.312 -12.872 -30.379 1.00 91.06 170 THR A N 1
ATOM 1361 C CA . THR A 1 170 ? 36.808 -11.790 -31.221 1.00 91.06 170 THR A CA 1
ATOM 1362 C C . THR A 1 170 ? 36.732 -10.521 -30.381 1.00 91.06 170 THR A C 1
ATOM 1364 O O . THR A 1 170 ? 36.189 -10.533 -29.280 1.00 91.06 170 THR A O 1
ATOM 1367 N N . SER A 1 171 ? 37.291 -9.426 -30.891 1.00 91.81 171 SER A N 1
ATOM 1368 C CA . SER A 1 171 ? 37.283 -8.107 -30.263 1.00 91.81 171 SER A CA 1
ATOM 1369 C C . SER A 1 171 ? 36.657 -7.079 -31.198 1.00 91.81 171 SER A C 1
ATOM 1371 O O . SER A 1 171 ? 37.134 -6.889 -32.315 1.00 91.81 171 SER A O 1
ATOM 1373 N N . VAL A 1 172 ? 35.632 -6.375 -30.726 1.00 93.38 172 VAL A N 1
ATOM 1374 C CA . VAL A 1 172 ? 35.096 -5.178 -31.384 1.00 93.38 172 VAL A CA 1
ATOM 1375 C C . VAL A 1 172 ? 35.671 -3.959 -30.678 1.00 93.38 172 VAL A C 1
ATOM 1377 O O . VAL A 1 172 ? 35.479 -3.793 -29.475 1.00 93.38 172 VAL A O 1
ATOM 1380 N N . ILE A 1 173 ? 36.409 -3.134 -31.415 1.00 93.38 173 ILE A N 1
ATOM 1381 C CA . ILE A 1 173 ? 37.200 -2.014 -30.899 1.00 93.38 173 ILE A CA 1
ATOM 1382 C C . ILE A 1 173 ? 36.546 -0.716 -31.354 1.00 93.38 173 ILE A C 1
ATOM 1384 O O . ILE A 1 173 ? 36.370 -0.497 -32.553 1.00 93.38 173 ILE A O 1
ATOM 1388 N N . LEU A 1 174 ? 36.204 0.144 -30.397 1.00 93.31 174 LEU A N 1
ATOM 1389 C CA . LEU A 1 174 ? 35.472 1.387 -30.607 1.00 93.31 174 LEU A CA 1
ATOM 1390 C C . LEU A 1 174 ? 36.270 2.570 -30.036 1.00 93.31 174 LEU A C 1
ATOM 1392 O O . LEU A 1 174 ? 36.046 2.970 -28.890 1.00 93.31 174 LEU A O 1
ATOM 1396 N N . PRO A 1 175 ? 37.195 3.159 -30.816 1.00 92.06 175 PRO A N 1
ATOM 1397 C CA . PRO A 1 175 ? 37.786 4.450 -30.479 1.00 92.06 175 PRO A CA 1
ATOM 1398 C C . PRO A 1 175 ? 36.689 5.515 -30.397 1.00 92.06 175 PRO A C 1
ATOM 1400 O O . PRO A 1 175 ? 35.894 5.665 -31.331 1.00 92.06 175 PRO A O 1
ATOM 1403 N N . MET A 1 176 ? 36.608 6.235 -29.282 1.00 88.62 176 MET A N 1
ATOM 1404 C CA . MET A 1 176 ? 35.467 7.097 -28.988 1.00 88.62 176 MET A CA 1
ATOM 1405 C C . MET A 1 176 ? 35.455 8.371 -29.840 1.00 88.62 176 MET A C 1
ATOM 1407 O O . MET A 1 176 ? 36.399 9.157 -29.803 1.00 88.62 176 MET A O 1
ATOM 1411 N N . LYS A 1 177 ? 34.354 8.625 -30.565 1.00 84.81 177 LYS A N 1
ATOM 1412 C CA . LYS A 1 177 ? 34.171 9.868 -31.345 1.00 84.81 177 LYS A CA 1
ATOM 1413 C C . LYS A 1 177 ? 33.792 11.073 -30.479 1.00 84.81 177 LYS A C 1
ATOM 1415 O O . LYS A 1 177 ? 34.201 12.196 -30.758 1.00 84.81 177 LYS A O 1
ATOM 1420 N N . THR A 1 178 ? 33.034 10.822 -29.413 1.00 79.06 178 THR A N 1
ATOM 1421 C CA . THR A 1 178 ? 32.652 11.798 -28.387 1.00 79.06 178 THR A CA 1
ATOM 1422 C C . THR A 1 178 ? 33.227 11.316 -27.066 1.00 79.06 178 THR A C 1
ATOM 1424 O O . THR A 1 178 ? 33.054 10.149 -26.721 1.00 79.06 178 THR A O 1
ATOM 1427 N N . LYS A 1 179 ? 33.904 12.188 -26.315 1.00 72.88 179 LYS A N 1
ATOM 1428 C CA . LYS A 1 179 ? 34.458 11.812 -25.010 1.00 72.88 179 LYS A CA 1
ATOM 1429 C C . LYS A 1 179 ? 33.333 11.747 -23.971 1.00 72.88 179 LYS A C 1
ATOM 1431 O O . LYS A 1 179 ? 32.884 12.788 -23.493 1.00 72.88 179 LYS A O 1
ATOM 1436 N N . TYR A 1 180 ? 32.867 10.537 -23.661 1.00 82.62 180 TYR A N 1
ATOM 1437 C CA . TYR A 1 180 ? 31.923 10.297 -22.565 1.00 82.62 180 TYR A CA 1
ATOM 1438 C C . TYR A 1 180 ? 32.647 10.417 -21.226 1.00 82.62 180 TYR A C 1
ATOM 1440 O O . TYR A 1 180 ? 33.804 10.011 -21.107 1.00 82.62 180 TYR A O 1
ATOM 1448 N N . ILE A 1 181 ? 31.965 10.958 -20.221 1.00 86.44 181 ILE A N 1
ATOM 1449 C CA . ILE A 1 181 ? 32.473 10.989 -18.850 1.00 86.44 181 ILE A CA 1
ATOM 1450 C C . ILE A 1 181 ? 32.062 9.713 -18.122 1.00 86.44 181 ILE A C 1
ATOM 1452 O O . ILE A 1 181 ? 30.878 9.392 -18.055 1.00 86.44 181 ILE A O 1
ATOM 1456 N N . LEU A 1 182 ? 33.019 9.001 -17.537 1.00 86.31 182 LEU A N 1
ATOM 1457 C CA . LEU A 1 182 ? 32.724 7.866 -16.673 1.00 86.31 182 LEU A CA 1
ATOM 1458 C C . LEU A 1 182 ? 32.246 8.354 -15.297 1.00 86.31 182 LEU A C 1
ATOM 1460 O O . LEU A 1 182 ? 32.942 9.101 -14.610 1.00 86.31 182 LEU A O 1
ATOM 1464 N N . GLN A 1 183 ? 31.062 7.912 -14.876 1.00 86.06 183 GLN A N 1
ATOM 1465 C CA . GLN A 1 183 ? 30.497 8.211 -13.562 1.00 86.06 183 GLN A CA 1
ATOM 1466 C C . GLN A 1 183 ? 30.465 6.947 -12.707 1.00 86.06 183 GLN A C 1
ATOM 1468 O O . GLN A 1 183 ? 29.719 6.009 -12.977 1.00 86.06 183 GLN A O 1
ATOM 1473 N N . THR A 1 184 ? 31.264 6.937 -11.646 1.00 80.44 184 THR A N 1
ATOM 1474 C CA . THR A 1 184 ? 31.338 5.831 -10.674 1.00 80.44 184 THR A CA 1
ATOM 1475 C C . THR A 1 184 ? 30.476 6.054 -9.422 1.00 80.44 184 THR A C 1
ATOM 1477 O O . THR A 1 184 ? 30.346 5.144 -8.612 1.00 80.44 184 THR A O 1
ATOM 1480 N N . LYS A 1 185 ? 29.857 7.238 -9.278 1.00 74.50 185 LYS A N 1
ATOM 1481 C CA . LYS A 1 185 ? 28.990 7.643 -8.152 1.00 74.50 185 LYS A CA 1
ATOM 1482 C C . LYS A 1 185 ? 27.683 8.240 -8.682 1.00 74.50 185 LYS A C 1
ATOM 1484 O O . LYS A 1 185 ? 27.676 8.785 -9.787 1.00 74.50 185 LYS A O 1
ATOM 1489 N N . SER A 1 186 ? 26.595 8.172 -7.909 1.00 60.88 186 SER A N 1
ATOM 1490 C CA . SER A 1 186 ? 25.321 8.804 -8.277 1.00 60.88 186 SER A CA 1
ATOM 1491 C C . SER A 1 186 ? 25.427 10.330 -8.159 1.00 60.88 186 SER A C 1
ATOM 1493 O O . SER A 1 186 ? 25.433 10.872 -7.054 1.00 60.88 186 SER A O 1
ATOM 1495 N N . THR A 1 187 ? 25.519 11.041 -9.281 1.00 56.03 187 THR A N 1
ATOM 1496 C CA . THR A 1 187 ? 25.519 12.511 -9.310 1.00 56.03 187 THR A CA 1
ATOM 1497 C C . THR A 1 187 ? 24.418 13.026 -10.238 1.00 56.03 187 THR A C 1
ATOM 1499 O O . THR A 1 187 ? 24.191 12.489 -11.318 1.00 56.03 187 THR A O 1
ATOM 1502 N N . ASN A 1 188 ? 23.717 14.083 -9.815 1.00 49.81 188 ASN A N 1
ATOM 1503 C CA . ASN A 1 188 ? 22.605 14.698 -10.558 1.00 49.81 188 ASN A CA 1
ATOM 1504 C C . ASN A 1 188 ? 23.067 15.747 -11.596 1.00 49.81 188 ASN A C 1
ATOM 1506 O O . ASN A 1 188 ? 22.264 16.549 -12.076 1.00 49.81 188 ASN A O 1
ATOM 1510 N N . GLU A 1 189 ? 24.354 15.779 -11.948 1.00 47.94 189 GLU A N 1
ATOM 1511 C CA . GLU A 1 189 ? 24.913 16.801 -12.836 1.00 47.94 189 GLU A CA 1
ATOM 1512 C C . GLU A 1 189 ? 24.751 16.425 -14.319 1.00 47.94 189 GLU A C 1
ATOM 1514 O O . GLU A 1 189 ? 25.427 15.542 -14.846 1.00 47.94 189 GLU A O 1
ATOM 1519 N N . LYS A 1 190 ? 23.856 17.135 -15.017 1.00 50.94 190 LYS A N 1
ATOM 1520 C CA . LYS A 1 190 ? 23.555 16.972 -16.452 1.00 50.94 190 LYS A CA 1
ATOM 1521 C C . LYS A 1 190 ? 24.378 17.916 -17.337 1.00 50.94 190 LYS A C 1
ATOM 1523 O O . LYS A 1 190 ? 23.804 18.788 -17.985 1.00 50.94 190 LYS A O 1
ATOM 1528 N N . ILE A 1 191 ? 25.708 17.805 -17.354 1.00 50.31 191 ILE A N 1
ATOM 1529 C CA . ILE A 1 191 ? 26.527 18.770 -18.124 1.00 50.31 191 ILE A CA 1
ATOM 1530 C C . ILE A 1 191 ? 27.319 18.134 -19.291 1.00 50.31 191 ILE A C 1
ATOM 1532 O O . ILE A 1 191 ? 27.693 18.854 -20.213 1.00 50.31 191 ILE A O 1
ATOM 1536 N N . LYS A 1 192 ? 27.488 16.802 -19.376 1.00 60.44 192 LYS A N 1
ATOM 1537 C CA . LYS A 1 192 ? 28.130 16.096 -20.520 1.00 60.44 192 LYS A CA 1
ATOM 1538 C C . LYS A 1 192 ? 27.545 14.681 -20.716 1.00 60.44 192 LYS A C 1
ATOM 1540 O O . LYS A 1 192 ? 27.014 14.148 -19.746 1.00 60.44 192 LYS A O 1
ATOM 1545 N N . PRO A 1 193 ? 27.643 14.055 -21.914 1.00 72.44 193 PRO A N 1
ATOM 1546 C CA . PRO A 1 193 ? 27.253 12.653 -22.090 1.00 72.44 193 PRO A CA 1
ATOM 1547 C C . PRO A 1 193 ? 28.101 11.770 -21.167 1.00 72.44 193 PRO A C 1
ATOM 1549 O O . PRO A 1 193 ? 29.333 11.807 -21.231 1.00 72.44 193 PRO A O 1
ATOM 1552 N N . SER A 1 194 ? 27.455 11.022 -20.275 1.00 81.44 194 SER A N 1
ATOM 1553 C CA . SER A 1 194 ? 28.121 10.208 -19.259 1.00 81.44 194 SER A CA 1
ATOM 1554 C C . SER A 1 194 ? 27.757 8.730 -19.375 1.00 81.44 194 SER A C 1
ATOM 1556 O O . SER A 1 194 ? 26.702 8.369 -19.890 1.00 81.44 194 SER A O 1
ATOM 1558 N N . LEU A 1 195 ? 28.663 7.869 -18.914 1.00 86.50 195 LEU A N 1
ATOM 1559 C CA . LEU A 1 195 ? 28.437 6.440 -18.733 1.00 86.50 195 LEU A CA 1
ATOM 1560 C C . LEU A 1 195 ? 28.407 6.156 -17.231 1.00 86.50 195 LEU A C 1
ATOM 1562 O O . LEU A 1 195 ? 29.446 6.215 -16.570 1.00 86.50 195 LEU A O 1
ATOM 1566 N N . ASN A 1 196 ? 27.227 5.870 -16.684 1.00 88.31 196 ASN A N 1
ATOM 1567 C CA . ASN A 1 196 ? 27.082 5.523 -15.275 1.00 88.31 196 ASN A CA 1
ATOM 1568 C C . ASN A 1 196 ? 27.429 4.046 -15.051 1.00 88.31 196 ASN A C 1
ATOM 1570 O O . ASN A 1 196 ? 26.760 3.146 -15.561 1.00 88.31 196 ASN A O 1
ATOM 1574 N N . LEU A 1 197 ? 28.478 3.798 -14.270 1.00 88.56 197 LEU A N 1
ATOM 1575 C CA . LEU A 1 197 ? 29.007 2.458 -14.060 1.00 88.56 197 LEU A CA 1
ATOM 1576 C C . LEU A 1 197 ? 28.070 1.578 -13.216 1.00 88.56 197 LEU A C 1
ATOM 1578 O O . LEU A 1 197 ? 28.000 0.381 -13.467 1.00 88.56 197 LEU A O 1
ATOM 1582 N N . ILE A 1 198 ? 27.331 2.136 -12.251 1.00 87.31 198 ILE A N 1
ATOM 1583 C CA . ILE A 1 198 ? 26.390 1.369 -11.411 1.00 87.31 198 ILE A CA 1
ATOM 1584 C C . ILE A 1 198 ? 25.221 0.870 -12.267 1.00 87.31 198 ILE A C 1
ATOM 1586 O O . ILE A 1 198 ? 24.911 -0.322 -12.266 1.00 87.31 198 ILE A O 1
ATOM 1590 N N . GLN A 1 199 ? 24.639 1.761 -13.074 1.00 88.25 199 GLN A N 1
ATOM 1591 C CA . GLN A 1 199 ? 23.567 1.410 -14.010 1.00 88.25 199 GLN A CA 1
ATOM 1592 C C . GLN A 1 199 ? 24.035 0.383 -15.046 1.00 88.25 199 GLN A C 1
ATOM 1594 O O . GLN A 1 199 ? 23.308 -0.563 -15.339 1.00 88.25 199 GLN A O 1
ATOM 1599 N N . LEU A 1 200 ? 25.265 0.520 -15.555 1.00 89.12 200 LEU A N 1
ATOM 1600 C CA . LEU A 1 200 ? 25.848 -0.444 -16.487 1.00 89.12 200 LEU A CA 1
ATOM 1601 C C . LEU A 1 200 ? 26.038 -1.828 -15.844 1.00 89.12 200 LEU A C 1
ATOM 1603 O O . LEU A 1 200 ? 25.716 -2.833 -16.475 1.00 89.12 200 LEU A O 1
ATOM 1607 N N . LYS A 1 201 ? 26.519 -1.902 -14.592 1.00 90.75 201 LYS A N 1
ATOM 1608 C CA . LYS A 1 201 ? 26.657 -3.171 -13.851 1.00 90.75 201 LYS A CA 1
ATOM 1609 C C . LYS A 1 201 ? 25.304 -3.867 -13.673 1.00 90.75 201 LYS A C 1
ATOM 1611 O O . LYS A 1 201 ? 25.200 -5.056 -13.978 1.00 90.75 201 LYS A O 1
ATOM 1616 N N . SER A 1 202 ? 24.275 -3.136 -13.232 1.00 88.94 202 SER A N 1
ATOM 1617 C CA . SER A 1 202 ? 22.904 -3.662 -13.097 1.00 88.94 202 SER A CA 1
ATOM 1618 C C . SER A 1 202 ? 22.355 -4.146 -14.444 1.00 88.94 202 SER A C 1
ATOM 1620 O O . SER A 1 202 ? 21.925 -5.295 -14.573 1.00 88.94 202 SER A O 1
ATOM 1622 N N . TYR A 1 203 ? 22.485 -3.324 -15.489 1.00 88.00 203 TYR A N 1
ATOM 1623 C CA . TYR A 1 203 ? 22.037 -3.665 -16.836 1.00 88.00 203 TYR A CA 1
ATOM 1624 C C . TYR A 1 203 ? 22.683 -4.953 -17.359 1.00 88.00 203 TYR A C 1
ATOM 1626 O O . TYR A 1 203 ? 21.980 -5.874 -17.775 1.00 88.00 203 TYR A O 1
ATOM 1634 N N . LEU A 1 204 ? 24.014 -5.054 -17.301 1.00 89.50 204 LEU A N 1
ATOM 1635 C CA . LEU A 1 204 ? 24.750 -6.225 -17.783 1.00 89.50 204 LEU A CA 1
ATOM 1636 C C . LEU A 1 204 ? 24.408 -7.494 -16.998 1.00 89.50 204 LEU A C 1
ATOM 1638 O O . LEU A 1 204 ? 24.268 -8.567 -17.585 1.00 89.50 204 LEU A O 1
ATOM 1642 N N . THR A 1 205 ? 24.210 -7.361 -15.688 1.00 90.19 205 THR A N 1
ATOM 1643 C CA . THR A 1 205 ? 23.781 -8.463 -14.822 1.00 90.19 205 THR A CA 1
ATOM 1644 C C . THR A 1 205 ? 22.397 -8.979 -15.222 1.00 90.19 205 THR A C 1
ATOM 1646 O O . THR A 1 205 ? 22.183 -10.188 -15.279 1.00 90.19 205 THR A O 1
ATOM 1649 N N . LYS A 1 206 ? 21.478 -8.081 -15.592 1.00 88.50 206 LYS A N 1
ATOM 1650 C CA . LYS A 1 206 ? 20.136 -8.432 -16.073 1.00 88.50 206 LYS A CA 1
ATOM 1651 C C . LYS A 1 206 ? 20.134 -9.061 -17.465 1.00 88.50 206 LYS A C 1
ATOM 1653 O O . LYS A 1 206 ? 19.374 -9.992 -17.719 1.00 88.50 206 LYS A O 1
ATOM 1658 N N . VAL A 1 207 ? 20.999 -8.592 -18.368 1.00 86.31 207 VAL A N 1
ATOM 1659 C CA . VAL A 1 207 ? 21.183 -9.216 -19.692 1.00 86.31 207 VAL A CA 1
ATOM 1660 C C . VAL A 1 207 ? 21.689 -10.651 -19.541 1.00 86.31 207 VAL A C 1
ATOM 1662 O O . VAL A 1 207 ? 21.207 -11.544 -20.235 1.00 86.31 207 VAL A O 1
ATOM 1665 N N . LEU A 1 208 ? 22.591 -10.897 -18.585 1.00 90.62 208 LEU A N 1
ATOM 1666 C CA . LEU A 1 208 ? 23.125 -12.229 -18.311 1.00 90.62 208 LEU A CA 1
ATOM 1667 C C . LEU A 1 208 ? 22.035 -13.248 -17.940 1.00 90.62 208 LEU A C 1
ATOM 1669 O O . LEU A 1 208 ? 22.248 -14.438 -18.149 1.00 90.62 208 LEU A O 1
ATOM 1673 N N . SER A 1 209 ? 20.869 -12.839 -17.429 1.00 89.19 209 SER A N 1
ATOM 1674 C CA . SER A 1 209 ? 19.813 -13.761 -16.984 1.00 89.19 209 SER A CA 1
ATOM 1675 C C . SER A 1 209 ? 19.324 -14.731 -18.065 1.00 89.19 209 SER A C 1
ATOM 1677 O O . SER A 1 209 ? 19.129 -15.913 -17.780 1.00 89.19 209 SER A O 1
ATOM 1679 N N . PHE A 1 210 ? 19.208 -14.266 -19.311 1.00 88.94 210 PHE A N 1
ATOM 1680 C CA . PHE A 1 210 ? 18.621 -15.034 -20.419 1.00 88.94 210 PHE A CA 1
ATOM 1681 C C . PHE A 1 210 ? 19.596 -15.302 -21.576 1.00 88.94 210 PHE A C 1
ATOM 1683 O O . PHE A 1 210 ? 19.178 -15.720 -22.650 1.00 88.94 210 PHE A O 1
ATOM 1690 N N . THR A 1 211 ? 20.904 -15.093 -21.381 1.00 89.19 211 THR A N 1
ATOM 1691 C CA . THR A 1 211 ? 21.906 -15.583 -22.346 1.00 89.19 211 THR A CA 1
ATOM 1692 C C . THR A 1 211 ? 21.948 -17.112 -22.349 1.00 89.19 211 THR A C 1
ATOM 1694 O O . THR A 1 211 ? 21.822 -17.766 -21.302 1.00 89.19 211 THR A O 1
ATOM 1697 N N . LYS A 1 212 ? 22.160 -17.707 -23.517 1.00 86.00 212 LYS A N 1
ATOM 1698 C CA . LYS A 1 212 ? 22.166 -19.158 -23.700 1.00 86.00 212 LYS A CA 1
ATOM 1699 C C . LYS A 1 212 ? 23.521 -19.778 -23.364 1.00 86.00 212 LYS A C 1
ATOM 1701 O O . LYS A 1 212 ? 23.569 -20.820 -22.708 1.00 86.00 212 LYS A O 1
ATOM 1706 N N . HIS A 1 213 ? 24.607 -19.135 -23.785 1.00 90.56 213 HIS A N 1
ATOM 1707 C CA . HIS A 1 213 ? 25.978 -19.642 -23.704 1.00 90.56 213 HIS A CA 1
ATOM 1708 C C . HIS A 1 213 ? 26.855 -18.834 -22.743 1.00 90.56 213 HIS A C 1
ATOM 1710 O O . HIS A 1 213 ? 27.648 -19.425 -22.002 1.00 90.56 213 HIS A O 1
ATOM 1716 N N . ILE A 1 214 ? 26.681 -17.510 -22.695 1.00 93.31 214 ILE A N 1
ATOM 1717 C CA . ILE A 1 214 ? 27.454 -16.633 -21.814 1.00 93.31 214 ILE A CA 1
ATOM 1718 C C . ILE A 1 214 ? 27.088 -16.923 -20.359 1.00 93.31 214 ILE A C 1
ATOM 1720 O O . ILE A 1 214 ? 25.929 -16.802 -19.952 1.00 93.31 214 ILE A O 1
ATOM 1724 N N . ASN A 1 215 ? 28.105 -17.258 -19.568 1.00 94.25 215 ASN A N 1
ATOM 1725 C CA . ASN A 1 215 ? 27.992 -17.525 -18.137 1.00 94.25 215 ASN A CA 1
ATOM 1726 C C . ASN A 1 215 ? 28.782 -16.522 -17.292 1.00 94.25 215 ASN A C 1
ATOM 1728 O O . ASN A 1 215 ? 28.648 -16.533 -16.073 1.00 94.25 215 ASN A O 1
ATOM 1732 N N . GLU A 1 216 ? 29.600 -15.671 -17.907 1.00 95.69 216 GLU A N 1
ATOM 1733 C CA . GLU A 1 216 ? 30.477 -14.737 -17.205 1.00 95.69 216 GLU A CA 1
ATOM 1734 C C . GLU A 1 216 ? 30.605 -13.424 -17.980 1.00 95.69 216 GLU A C 1
ATOM 1736 O O . GLU A 1 216 ? 30.852 -13.421 -19.191 1.00 95.69 216 GLU A O 1
ATOM 1741 N N . ILE A 1 217 ? 30.432 -12.310 -17.264 1.00 95.94 217 ILE A N 1
ATOM 1742 C CA . ILE A 1 217 ? 30.653 -10.955 -17.775 1.00 95.94 217 ILE A CA 1
ATOM 1743 C C . ILE A 1 217 ? 31.671 -10.249 -16.882 1.00 95.94 217 ILE A C 1
ATOM 1745 O O . ILE A 1 217 ? 31.512 -10.219 -15.661 1.00 95.94 217 ILE A O 1
ATOM 1749 N N . ILE A 1 218 ? 32.688 -9.648 -17.503 1.00 95.69 218 ILE A N 1
ATOM 1750 C CA . ILE A 1 218 ? 33.739 -8.868 -16.835 1.00 95.69 218 ILE A CA 1
ATOM 1751 C C . ILE A 1 218 ? 33.722 -7.433 -17.367 1.00 95.69 218 ILE A C 1
ATOM 1753 O O . ILE A 1 218 ? 33.629 -7.223 -18.574 1.00 95.69 218 ILE A O 1
ATOM 1757 N N . ILE A 1 219 ? 33.846 -6.442 -16.483 1.00 94.75 219 ILE A N 1
ATOM 1758 C CA . ILE A 1 219 ? 34.120 -5.046 -16.841 1.00 94.75 219 ILE A CA 1
ATOM 1759 C C . ILE A 1 219 ? 35.529 -4.700 -16.373 1.00 94.75 219 ILE A C 1
ATOM 1761 O O . ILE A 1 219 ? 35.829 -4.765 -15.179 1.00 94.75 219 ILE A O 1
ATOM 1765 N N . GLU A 1 220 ? 36.373 -4.274 -17.306 1.00 92.81 220 GLU A N 1
ATOM 1766 C CA . GLU A 1 220 ? 37.722 -3.801 -17.018 1.00 92.81 220 GLU A CA 1
ATOM 1767 C C . GLU A 1 220 ? 37.857 -2.315 -17.351 1.00 92.81 220 GLU A C 1
ATOM 1769 O O . GLU A 1 220 ? 37.426 -1.876 -18.415 1.00 92.81 220 GLU A O 1
ATOM 1774 N N . ILE A 1 221 ? 38.500 -1.540 -16.475 1.00 90.50 221 ILE A N 1
ATOM 1775 C CA . ILE A 1 221 ? 38.878 -0.149 -16.748 1.00 90.50 221 ILE A CA 1
ATOM 1776 C C . ILE A 1 221 ? 40.402 -0.048 -16.727 1.00 90.50 221 ILE A C 1
ATOM 1778 O O . ILE A 1 221 ? 41.033 -0.422 -15.741 1.00 90.50 221 ILE A O 1
ATOM 1782 N N . ASN A 1 222 ? 41.006 0.425 -17.823 1.00 87.88 222 ASN A N 1
ATOM 1783 C CA . ASN A 1 222 ? 42.465 0.484 -18.003 1.00 87.88 222 ASN A CA 1
ATOM 1784 C C . ASN A 1 222 ? 43.165 -0.836 -17.604 1.00 87.88 222 ASN A C 1
ATOM 1786 O O . ASN A 1 222 ? 44.171 -0.834 -16.897 1.00 87.88 222 ASN A O 1
ATOM 1790 N N . HIS A 1 223 ? 42.602 -1.965 -18.060 1.00 84.44 223 HIS A N 1
ATOM 1791 C CA . HIS A 1 223 ? 43.054 -3.341 -17.787 1.00 84.44 223 HIS A CA 1
ATOM 1792 C C . HIS A 1 223 ? 42.946 -3.814 -16.327 1.00 84.44 223 HIS A C 1
ATOM 1794 O O . HIS A 1 223 ? 43.445 -4.887 -15.991 1.00 84.44 223 HIS A O 1
ATOM 1800 N N . LYS A 1 224 ? 42.279 -3.055 -15.453 1.00 86.50 224 LYS A N 1
ATOM 1801 C CA . LYS A 1 224 ? 41.931 -3.497 -14.097 1.00 86.50 224 LYS A CA 1
ATOM 1802 C C . LYS A 1 224 ? 40.513 -4.042 -14.085 1.00 86.50 224 LYS A C 1
ATOM 1804 O O . LYS A 1 224 ? 39.617 -3.386 -14.601 1.00 86.50 224 LYS A O 1
ATOM 1809 N N . ASN A 1 225 ? 40.295 -5.205 -13.480 1.00 90.50 225 ASN A N 1
ATOM 1810 C CA . ASN A 1 225 ? 38.962 -5.783 -13.309 1.00 90.50 225 ASN A CA 1
ATOM 1811 C C . ASN A 1 225 ? 38.188 -5.014 -12.225 1.00 90.50 225 ASN A C 1
ATOM 1813 O O . ASN A 1 225 ? 38.623 -4.958 -11.076 1.00 90.50 225 ASN A O 1
ATOM 1817 N N . ILE A 1 226 ? 37.064 -4.406 -12.607 1.00 89.19 226 ILE A N 1
ATOM 1818 C CA . ILE A 1 226 ? 36.233 -3.552 -11.742 1.00 89.19 226 ILE A CA 1
ATOM 1819 C C . ILE A 1 226 ? 34.923 -4.239 -11.352 1.00 89.19 226 ILE A C 1
ATOM 1821 O O . ILE A 1 226 ? 34.296 -3.888 -10.348 1.00 89.19 226 ILE A O 1
ATOM 1825 N N . PHE A 1 227 ? 34.462 -5.182 -12.168 1.00 92.06 227 PHE A N 1
ATOM 1826 C CA . PHE A 1 227 ? 33.230 -5.914 -11.928 1.00 92.06 227 PHE A CA 1
ATOM 1827 C C . PHE A 1 227 ? 33.261 -7.244 -12.659 1.00 92.06 227 PHE A C 1
ATOM 1829 O O . PHE A 1 227 ? 33.617 -7.299 -13.834 1.00 92.06 227 PHE A O 1
ATOM 1836 N N . GLN A 1 228 ? 32.825 -8.295 -11.978 1.00 94.44 228 GLN A N 1
ATOM 1837 C CA . GLN A 1 228 ? 32.721 -9.623 -12.553 1.00 94.44 228 GLN A CA 1
ATOM 1838 C C . GLN A 1 228 ? 31.506 -10.328 -11.970 1.00 94.44 228 GLN A C 1
ATOM 1840 O O . GLN A 1 228 ? 31.374 -10.428 -10.748 1.00 94.44 228 GLN A O 1
ATOM 1845 N N . VAL A 1 229 ? 30.630 -10.803 -12.852 1.00 94.50 229 VAL A N 1
ATOM 1846 C CA . VAL A 1 229 ? 29.396 -11.498 -12.486 1.00 94.50 229 VAL A CA 1
ATOM 1847 C C . VAL A 1 229 ? 29.270 -12.806 -13.250 1.00 94.50 229 VAL A C 1
ATOM 1849 O O . VAL A 1 229 ? 29.429 -12.857 -14.471 1.00 94.50 229 VAL A O 1
ATOM 1852 N N . ASN A 1 230 ? 28.957 -13.862 -12.500 1.00 94.38 230 ASN A N 1
ATOM 1853 C CA . ASN A 1 230 ? 28.901 -15.230 -12.993 1.00 94.38 230 ASN A CA 1
ATOM 1854 C C . ASN A 1 230 ? 27.500 -15.803 -12.817 1.00 94.38 230 ASN A C 1
ATOM 1856 O O . ASN A 1 230 ? 26.938 -15.731 -11.727 1.00 94.38 230 ASN A O 1
ATOM 1860 N N . LYS A 1 231 ? 26.976 -16.436 -13.867 1.00 93.12 231 LYS A N 1
ATOM 1861 C CA . LYS A 1 231 ? 25.730 -17.202 -13.878 1.00 93.12 231 LYS A CA 1
ATOM 1862 C C . LYS A 1 231 ? 26.039 -18.694 -13.923 1.00 93.12 231 LYS A C 1
ATOM 1864 O O . LYS A 1 231 ? 26.805 -19.162 -14.763 1.00 93.12 231 LYS A O 1
ATOM 1869 N N . ARG A 1 232 ? 25.403 -19.470 -13.045 1.00 91.69 232 ARG A N 1
ATOM 1870 C CA . ARG A 1 232 ? 25.438 -20.941 -13.067 1.00 91.69 232 ARG A CA 1
ATOM 1871 C C . ARG A 1 232 ? 24.022 -21.499 -13.051 1.00 91.69 232 ARG A C 1
ATOM 1873 O O . ARG A 1 232 ? 23.208 -21.069 -12.243 1.00 91.69 232 ARG A O 1
ATOM 1880 N N . LYS A 1 233 ? 23.746 -22.481 -13.911 1.00 89.69 233 LYS A N 1
ATOM 1881 C CA . LYS A 1 233 ? 22.472 -23.218 -13.954 1.00 89.69 233 LYS A CA 1
ATOM 1882 C C . LYS A 1 233 ? 22.619 -24.555 -13.214 1.00 89.69 233 LYS A C 1
ATOM 1884 O O . LYS A 1 233 ? 23.550 -25.310 -13.490 1.00 89.69 233 LYS A O 1
ATOM 1889 N N . LYS A 1 234 ? 21.699 -24.865 -12.297 1.00 87.44 234 LYS A N 1
ATOM 1890 C CA . LYS A 1 234 ? 21.598 -26.153 -11.587 1.00 87.44 234 LYS A CA 1
ATOM 1891 C C . LYS A 1 234 ? 20.241 -26.789 -11.888 1.00 87.44 234 LYS A C 1
ATOM 1893 O O . LYS A 1 234 ? 19.215 -26.222 -11.537 1.00 87.44 234 LYS A O 1
ATOM 1898 N N . SER A 1 235 ? 20.205 -27.944 -12.553 1.00 79.94 235 SER A N 1
ATOM 1899 C CA . SER A 1 235 ? 18.935 -28.587 -12.932 1.00 79.94 235 SER A CA 1
ATOM 1900 C C . SER A 1 235 ? 18.377 -29.501 -11.843 1.00 79.94 235 SER A C 1
ATOM 1902 O O . SER A 1 235 ? 19.137 -30.279 -11.267 1.00 79.94 235 SER A O 1
ATOM 1904 N N . PHE A 1 236 ? 17.056 -29.485 -11.644 1.00 72.94 236 PHE A N 1
ATOM 1905 C CA . PHE A 1 236 ? 16.370 -30.339 -10.664 1.00 72.94 236 PHE A CA 1
ATOM 1906 C C . PHE A 1 236 ? 15.477 -31.389 -11.309 1.00 72.94 236 PHE A C 1
ATOM 1908 O O . PHE A 1 236 ? 15.521 -32.557 -10.929 1.00 72.94 236 PHE A O 1
ATOM 1915 N N . SER A 1 237 ? 14.657 -30.982 -12.278 1.00 74.50 237 SER A N 1
ATOM 1916 C CA . SER A 1 237 ? 13.699 -31.872 -12.928 1.00 74.50 237 SER A CA 1
ATOM 1917 C C . SER A 1 237 ? 13.446 -31.452 -14.374 1.00 74.50 237 SER A C 1
ATOM 1919 O O . SER A 1 237 ? 13.465 -30.270 -14.712 1.00 74.50 237 SER A O 1
ATOM 1921 N N . SER A 1 238 ? 13.227 -32.440 -15.239 1.00 72.56 238 SER A N 1
ATOM 1922 C CA . SER A 1 238 ? 12.736 -32.231 -16.600 1.00 72.56 238 SER A CA 1
ATOM 1923 C C . SER A 1 238 ? 11.560 -33.167 -16.826 1.00 72.56 238 SER A C 1
ATOM 1925 O O . SER A 1 238 ? 11.636 -34.362 -16.530 1.00 72.56 238 SER A O 1
ATOM 1927 N N . ILE A 1 239 ? 10.452 -32.616 -17.308 1.00 74.69 239 ILE A N 1
ATOM 1928 C CA . ILE A 1 239 ? 9.240 -33.366 -17.609 1.00 74.69 239 ILE A CA 1
ATOM 1929 C C . ILE A 1 239 ? 8.958 -33.184 -19.096 1.00 74.69 239 ILE A C 1
ATOM 1931 O O . ILE A 1 239 ? 8.811 -32.068 -19.592 1.00 74.69 239 ILE A O 1
ATOM 1935 N N . LYS A 1 240 ? 8.879 -34.298 -19.822 1.00 68.19 240 LYS A N 1
ATOM 1936 C CA . LYS A 1 240 ? 8.351 -34.302 -21.187 1.00 68.19 240 LYS A CA 1
ATOM 1937 C C . LYS A 1 240 ? 6.837 -34.413 -21.095 1.00 68.19 240 LYS A C 1
ATOM 1939 O O . LYS A 1 240 ? 6.322 -35.433 -20.643 1.00 68.19 240 LYS A O 1
ATOM 1944 N N . LEU A 1 241 ? 6.143 -33.362 -21.501 1.00 67.75 241 LEU A N 1
ATOM 1945 C CA . LEU A 1 241 ? 4.690 -33.328 -21.622 1.00 67.75 241 LEU A CA 1
ATOM 1946 C C . LEU A 1 241 ? 4.356 -33.012 -23.078 1.00 67.75 241 LEU A C 1
ATOM 1948 O O . LEU A 1 241 ? 5.066 -32.241 -23.709 1.00 67.75 241 LEU A O 1
ATOM 1952 N N . SER A 1 242 ? 3.270 -33.582 -23.593 1.00 63.12 242 SER A N 1
ATOM 1953 C CA . SER A 1 242 ? 2.676 -33.165 -24.863 1.00 63.12 242 SER A CA 1
ATOM 1954 C C . SER A 1 242 ? 1.259 -32.677 -24.590 1.00 63.12 242 SER A C 1
ATOM 1956 O O . SER A 1 242 ? 0.333 -33.482 -24.462 1.00 63.12 242 SER A O 1
ATOM 1958 N N . SER A 1 243 ? 1.087 -31.366 -24.451 1.00 76.25 243 SER A N 1
ATOM 1959 C CA . SER A 1 243 ? -0.221 -30.753 -24.203 1.00 76.25 243 SER A CA 1
ATOM 1960 C C . SER A 1 243 ? -0.386 -29.499 -25.047 1.00 76.25 243 SER A C 1
ATOM 1962 O O . SER A 1 243 ? 0.488 -28.633 -25.048 1.00 76.25 243 SER A O 1
ATOM 1964 N N . LYS A 1 244 ? -1.518 -29.389 -25.745 1.00 79.56 244 LYS A N 1
ATOM 1965 C CA . LYS A 1 244 ? -1.893 -28.156 -26.440 1.00 79.56 244 LYS A CA 1
ATOM 1966 C C . LYS A 1 244 ? -2.109 -27.053 -25.399 1.00 79.56 244 LYS A C 1
ATOM 1968 O O . LYS A 1 244 ? -2.887 -27.259 -24.473 1.00 79.56 244 LYS A O 1
ATOM 1973 N N . LEU A 1 245 ? -1.398 -25.932 -25.527 1.00 78.56 245 LEU A N 1
ATOM 1974 C CA . LEU A 1 245 ? -1.546 -24.768 -24.645 1.00 78.56 245 LEU A CA 1
ATOM 1975 C C . LEU A 1 245 ? -2.566 -23.786 -25.217 1.00 78.56 245 LEU A C 1
ATOM 1977 O O . LEU A 1 245 ? -3.453 -23.336 -24.504 1.00 78.56 245 LEU A O 1
ATOM 1981 N N . GLN A 1 246 ? -2.418 -23.461 -26.499 1.00 80.00 246 GLN A N 1
ATOM 1982 C CA . GLN A 1 246 ? -3.276 -22.556 -27.265 1.00 80.00 246 GLN A CA 1
ATOM 1983 C C . GLN A 1 246 ? -3.360 -23.041 -28.715 1.00 80.00 246 GLN A C 1
ATOM 1985 O O . GLN A 1 246 ? -2.834 -24.108 -29.039 1.00 80.00 246 GLN A O 1
ATOM 1990 N N . GLU A 1 247 ? -4.032 -22.297 -29.597 1.00 79.88 247 GLU A N 1
ATOM 1991 C CA . GLU A 1 247 ? -4.248 -22.719 -30.985 1.00 79.88 247 GLU A CA 1
ATOM 1992 C C . GLU A 1 247 ? -2.940 -23.078 -31.702 1.00 79.88 247 GLU A C 1
ATOM 1994 O O . GLU A 1 247 ? -2.876 -24.145 -32.313 1.00 79.88 247 GLU A O 1
ATOM 1999 N N . PHE A 1 248 ? -1.907 -22.241 -31.546 1.00 88.31 248 PHE A N 1
ATOM 2000 C CA . PHE A 1 248 ? -0.621 -22.377 -32.241 1.00 88.31 248 PHE A CA 1
ATOM 2001 C C . PHE A 1 248 ? 0.457 -23.121 -31.454 1.00 88.31 248 PHE A C 1
ATOM 2003 O O . PHE A 1 248 ? 1.471 -23.504 -32.026 1.00 88.31 248 PHE A O 1
ATOM 2010 N N . PHE A 1 249 ? 0.287 -23.299 -30.146 1.00 90.31 249 PHE A N 1
ATOM 2011 C CA . PHE A 1 249 ? 1.399 -23.631 -29.257 1.00 90.31 249 PHE A CA 1
ATOM 2012 C C . PHE A 1 249 ? 1.146 -24.934 -28.510 1.00 90.31 249 PHE A C 1
ATOM 2014 O O . PHE A 1 249 ? 0.181 -25.068 -27.752 1.00 90.31 249 PHE A O 1
ATOM 2021 N N . HIS A 1 250 ? 2.045 -25.894 -28.708 1.00 89.62 250 HIS A N 1
ATOM 2022 C CA . HIS A 1 250 ? 2.021 -27.199 -28.066 1.00 89.62 250 HIS A CA 1
ATOM 2023 C C . HIS A 1 250 ? 3.246 -27.353 -27.170 1.00 89.62 250 HIS A C 1
ATOM 2025 O O . HIS A 1 250 ? 4.381 -27.293 -27.629 1.00 89.62 250 HIS A O 1
ATOM 2031 N N . LEU A 1 251 ? 3.026 -27.561 -25.874 1.00 88.25 251 LEU A N 1
ATOM 2032 C CA . LEU A 1 251 ? 4.115 -27.791 -24.933 1.00 88.25 251 LEU A CA 1
ATOM 2033 C C . LEU A 1 251 ? 4.791 -29.129 -25.254 1.00 88.25 251 LEU A C 1
ATOM 2035 O O . LEU A 1 251 ? 4.092 -30.130 -25.420 1.00 88.25 251 LEU A O 1
ATOM 2039 N N . LYS A 1 252 ? 6.127 -29.127 -25.342 1.00 89.19 252 LYS A N 1
ATOM 2040 C CA . LYS A 1 252 ? 6.962 -30.288 -25.692 1.00 89.19 252 LYS A CA 1
ATOM 2041 C C . LYS A 1 252 ? 7.834 -30.744 -24.523 1.00 89.19 252 LYS A C 1
ATOM 2043 O O . LYS A 1 252 ? 7.944 -31.942 -24.244 1.00 89.19 252 LYS A O 1
ATOM 2048 N N . SER A 1 253 ? 8.473 -29.804 -23.831 1.00 88.44 253 SER A N 1
ATOM 2049 C CA . SER A 1 253 ? 9.238 -30.098 -22.621 1.00 88.44 253 SER A CA 1
ATOM 2050 C C . SER A 1 253 ? 9.169 -28.947 -21.624 1.00 88.44 253 SER A C 1
ATOM 2052 O O . SER A 1 253 ? 8.985 -27.793 -21.996 1.00 88.44 253 SER A O 1
ATOM 2054 N N . PHE A 1 254 ? 9.272 -29.285 -20.342 1.00 89.12 254 PHE A N 1
ATOM 2055 C CA . PHE A 1 254 ? 9.286 -28.342 -19.233 1.00 89.12 254 PHE A CA 1
ATOM 2056 C C . PHE A 1 254 ? 10.449 -28.709 -18.313 1.00 89.12 254 PHE A C 1
ATOM 2058 O O . PHE A 1 254 ? 10.492 -29.820 -17.776 1.00 89.12 254 PHE A O 1
ATOM 2065 N N . THR A 1 255 ? 11.397 -27.796 -18.133 1.00 90.12 255 THR A N 1
ATOM 2066 C CA . THR A 1 255 ? 12.615 -28.025 -17.352 1.00 90.12 255 THR A CA 1
ATOM 2067 C C . THR A 1 255 ? 12.718 -27.002 -16.235 1.00 90.12 255 THR A C 1
ATOM 2069 O O . THR A 1 255 ? 12.761 -25.803 -16.489 1.00 90.12 255 THR A O 1
ATOM 2072 N N . GLN A 1 256 ? 12.800 -27.476 -14.992 1.00 90.19 256 GLN A N 1
ATOM 2073 C CA . GLN A 1 256 ? 12.987 -26.629 -13.820 1.00 90.19 256 GLN A CA 1
ATOM 2074 C C . GLN A 1 256 ? 14.434 -26.703 -13.324 1.00 90.19 256 GLN A C 1
ATOM 2076 O O . GLN A 1 256 ? 15.015 -27.775 -13.105 1.00 90.19 256 GLN A O 1
ATOM 2081 N N . THR A 1 257 ? 15.008 -25.526 -13.120 1.00 91.38 257 THR A N 1
ATOM 2082 C CA . THR A 1 257 ? 16.396 -25.294 -12.723 1.00 91.38 257 THR A CA 1
ATOM 2083 C C . THR A 1 257 ? 16.466 -24.143 -11.712 1.00 91.38 257 THR A C 1
ATOM 2085 O O . THR A 1 257 ? 15.513 -23.387 -11.560 1.00 91.38 257 THR A O 1
ATOM 2088 N N . GLU A 1 258 ? 17.596 -23.980 -11.038 1.00 91.56 258 GLU A N 1
ATOM 2089 C CA . GLU A 1 258 ? 17.951 -22.740 -10.342 1.00 91.56 258 GLU A CA 1
ATOM 2090 C C . GLU A 1 258 ? 19.071 -22.041 -11.109 1.00 91.56 258 GLU A C 1
ATOM 2092 O O . GLU A 1 258 ? 20.003 -22.688 -11.604 1.00 91.56 258 GLU A O 1
ATOM 2097 N N . GLN A 1 259 ? 18.992 -20.717 -11.184 1.00 92.38 259 GLN A N 1
ATOM 2098 C CA . GLN A 1 259 ? 20.067 -19.861 -11.661 1.00 92.38 259 GLN A CA 1
ATOM 2099 C C . GLN A 1 259 ? 20.711 -19.142 -10.479 1.00 92.38 259 GLN A C 1
ATOM 2101 O O . GLN A 1 259 ? 20.044 -18.422 -9.740 1.00 92.38 259 GLN A O 1
ATOM 2106 N N . ILE A 1 260 ? 22.017 -19.336 -10.317 1.00 91.88 260 ILE A N 1
ATOM 2107 C CA . ILE A 1 260 ? 22.823 -18.687 -9.284 1.00 91.88 260 ILE A CA 1
ATOM 2108 C C . ILE A 1 260 ? 23.636 -17.584 -9.951 1.00 91.88 260 ILE A C 1
ATOM 2110 O O . ILE A 1 260 ? 24.439 -17.875 -10.842 1.00 91.88 260 ILE A O 1
ATOM 2114 N N . PHE A 1 261 ? 23.450 -16.350 -9.494 1.00 92.06 261 PHE A N 1
ATOM 2115 C CA . PHE A 1 261 ? 24.242 -15.191 -9.891 1.00 92.06 261 PHE A CA 1
ATOM 2116 C C . PHE A 1 261 ? 25.198 -14.840 -8.760 1.00 92.06 261 PHE A C 1
ATOM 2118 O O . PHE A 1 261 ? 24.779 -14.706 -7.614 1.00 92.06 261 PHE A O 1
ATOM 2125 N N . ASN A 1 262 ? 26.483 -14.719 -9.073 1.00 91.75 262 ASN A N 1
ATOM 2126 C CA . ASN A 1 262 ? 27.524 -14.426 -8.097 1.00 91.75 262 ASN A CA 1
ATOM 2127 C C . ASN A 1 262 ? 28.390 -13.271 -8.593 1.00 91.75 262 ASN A C 1
ATOM 2129 O O . ASN A 1 262 ? 29.011 -13.394 -9.652 1.00 91.75 262 ASN A O 1
ATOM 2133 N N . ILE A 1 263 ? 28.444 -12.183 -7.827 1.00 90.69 263 ILE A N 1
ATOM 2134 C CA . ILE A 1 263 ? 29.393 -11.093 -8.052 1.00 90.69 263 ILE A CA 1
ATOM 2135 C C . ILE A 1 263 ? 30.688 -11.466 -7.331 1.00 90.69 263 ILE A C 1
ATOM 2137 O O . ILE A 1 263 ? 30.686 -11.733 -6.130 1.00 90.69 263 ILE A O 1
ATOM 2141 N N . ILE A 1 264 ? 31.816 -11.504 -8.042 1.00 87.62 264 ILE A N 1
ATOM 2142 C CA . ILE A 1 264 ? 33.093 -11.874 -7.417 1.00 87.62 264 ILE A CA 1
ATOM 2143 C C . ILE A 1 264 ? 33.455 -10.863 -6.327 1.00 87.62 264 ILE A C 1
ATOM 2145 O O . ILE A 1 264 ? 33.458 -9.659 -6.568 1.00 87.62 264 ILE A O 1
ATOM 2149 N N . ASN A 1 265 ? 33.784 -11.375 -5.136 1.00 81.25 265 ASN A N 1
ATOM 2150 C CA . ASN A 1 265 ? 34.019 -10.601 -3.909 1.00 81.25 265 ASN A CA 1
ATOM 2151 C C . ASN A 1 265 ? 32.801 -9.785 -3.426 1.00 81.25 265 ASN A C 1
ATOM 2153 O O . ASN A 1 265 ? 32.965 -8.892 -2.598 1.00 81.25 265 ASN A O 1
ATOM 2157 N N . GLY A 1 266 ? 31.602 -10.084 -3.933 1.00 82.00 266 GLY A N 1
ATOM 2158 C CA . GLY A 1 266 ? 30.340 -9.457 -3.553 1.00 82.00 266 GLY A CA 1
ATOM 2159 C C . GLY A 1 266 ? 29.314 -10.480 -3.069 1.00 82.00 266 GLY A C 1
ATOM 2160 O O . GLY A 1 266 ? 29.664 -11.515 -2.497 1.00 82.00 266 GLY A O 1
ATOM 2161 N N . SER A 1 267 ? 28.038 -10.167 -3.284 1.00 85.94 267 SER A N 1
ATOM 2162 C CA . SER A 1 267 ? 26.922 -11.027 -2.898 1.00 85.94 267 SER A CA 1
ATOM 2163 C C . SER A 1 267 ? 26.580 -12.069 -3.977 1.00 85.94 267 SER A C 1
ATOM 2165 O O . SER A 1 267 ? 27.058 -12.022 -5.117 1.00 85.94 267 SER A O 1
ATOM 2167 N N . SER A 1 268 ? 25.740 -13.040 -3.610 1.00 87.88 268 SER A N 1
ATOM 2168 C CA . SER A 1 268 ? 25.185 -14.025 -4.539 1.00 87.88 268 SER A CA 1
ATOM 2169 C C . SER A 1 268 ? 23.685 -14.184 -4.332 1.00 87.88 268 SER A C 1
ATOM 2171 O O . SER A 1 268 ? 23.229 -14.172 -3.190 1.00 87.88 268 SER A O 1
ATOM 2173 N N . ILE A 1 269 ? 22.938 -14.416 -5.409 1.00 88.69 269 ILE A N 1
ATOM 2174 C CA . ILE A 1 269 ? 21.497 -14.678 -5.368 1.00 88.69 269 ILE A CA 1
ATOM 2175 C C . ILE A 1 269 ? 21.154 -15.937 -6.163 1.00 88.69 269 ILE A C 1
ATOM 2177 O O . ILE A 1 269 ? 21.746 -16.206 -7.209 1.00 88.69 269 ILE A O 1
ATOM 2181 N N . THR A 1 270 ? 20.184 -16.706 -5.669 1.00 90.19 270 THR A N 1
ATOM 2182 C CA . THR A 1 270 ? 19.649 -17.887 -6.356 1.00 90.19 270 THR A CA 1
ATOM 2183 C C . THR A 1 270 ? 18.193 -17.647 -6.721 1.00 90.19 270 THR A C 1
ATOM 2185 O O . THR A 1 270 ? 17.377 -17.387 -5.844 1.00 90.19 270 THR A O 1
ATOM 2188 N N . LEU A 1 271 ? 17.862 -17.744 -8.006 1.00 92.00 271 LEU A N 1
ATOM 2189 C CA . LEU A 1 271 ? 16.507 -17.576 -8.529 1.00 92.00 271 LEU A CA 1
ATOM 2190 C C . LEU A 1 271 ? 16.017 -18.881 -9.158 1.00 92.00 271 LEU A C 1
ATOM 2192 O O . LEU A 1 271 ? 16.785 -19.618 -9.781 1.00 92.00 271 LEU A O 1
ATOM 2196 N N . ASN A 1 272 ? 14.721 -19.149 -9.027 1.00 92.75 272 ASN A N 1
ATOM 2197 C CA . ASN A 1 272 ? 14.073 -20.237 -9.741 1.00 92.75 272 ASN A CA 1
ATOM 2198 C C . ASN A 1 272 ? 14.008 -19.901 -11.228 1.00 92.75 272 ASN A C 1
ATOM 2200 O O . ASN A 1 272 ? 13.647 -18.787 -11.605 1.00 92.75 272 ASN A O 1
ATOM 2204 N N . HIS A 1 273 ? 14.327 -20.879 -12.066 1.00 93.88 273 HIS A N 1
ATOM 2205 C CA . HIS A 1 273 ? 14.337 -20.738 -13.509 1.00 93.88 273 HIS A CA 1
ATOM 2206 C C . HIS A 1 273 ? 13.634 -21.913 -14.181 1.00 93.88 273 HIS A C 1
ATOM 2208 O O . HIS A 1 273 ? 13.955 -23.079 -13.933 1.00 93.88 273 HIS A O 1
ATOM 2214 N N . ILE A 1 274 ? 12.707 -21.605 -15.074 1.00 93.19 274 ILE A N 1
ATOM 2215 C CA . ILE A 1 274 ? 11.972 -22.587 -15.862 1.00 93.19 274 ILE A CA 1
ATOM 2216 C C . ILE A 1 274 ? 12.240 -22.326 -17.333 1.00 93.19 274 ILE A C 1
ATOM 2218 O O . ILE A 1 274 ? 12.097 -21.196 -17.774 1.00 93.19 274 ILE A O 1
ATOM 2222 N N . ASP A 1 275 ? 12.577 -23.377 -18.070 1.00 92.94 275 ASP A N 1
ATOM 2223 C CA . ASP A 1 275 ? 12.697 -23.374 -19.527 1.00 92.94 275 ASP A CA 1
ATOM 2224 C C . ASP A 1 275 ? 11.644 -24.317 -20.113 1.00 92.94 275 ASP A C 1
ATOM 2226 O O . ASP A 1 275 ? 11.567 -25.496 -19.742 1.00 92.94 275 ASP A O 1
ATOM 2230 N N . VAL A 1 276 ? 10.803 -23.780 -20.992 1.00 92.81 276 VAL A N 1
ATOM 2231 C CA . VAL A 1 276 ? 9.732 -24.509 -21.665 1.00 92.81 276 VAL A CA 1
ATOM 2232 C C . VAL A 1 276 ? 9.977 -24.506 -23.162 1.00 92.81 276 VAL A C 1
ATOM 2234 O O . VAL A 1 276 ? 9.945 -23.460 -23.807 1.00 92.81 276 VAL A O 1
ATOM 2237 N N . GLU A 1 277 ? 10.136 -25.699 -23.721 1.00 93.19 277 GLU A N 1
ATOM 2238 C CA . GLU A 1 277 ? 10.203 -25.910 -25.161 1.00 93.19 277 GLU A CA 1
ATOM 2239 C C . GLU A 1 277 ? 8.782 -26.099 -25.707 1.00 93.19 277 GLU A C 1
ATOM 2241 O O . GLU A 1 277 ? 8.023 -26.960 -25.237 1.00 93.19 277 GLU A O 1
ATOM 2246 N N . ILE A 1 278 ? 8.422 -25.308 -26.712 1.00 92.06 278 ILE A N 1
ATOM 2247 C CA . ILE A 1 278 ? 7.094 -25.285 -27.326 1.00 92.06 278 ILE A CA 1
ATOM 2248 C C . ILE A 1 278 ? 7.229 -25.543 -28.820 1.00 92.06 278 ILE A C 1
ATOM 2250 O O . ILE A 1 278 ? 8.000 -24.886 -29.511 1.00 92.06 278 ILE A O 1
ATOM 2254 N N . GLU A 1 279 ? 6.437 -26.480 -29.323 1.00 93.38 279 GLU A N 1
ATOM 2255 C CA . GLU A 1 279 ? 6.263 -26.731 -30.746 1.00 93.38 279 GLU A CA 1
ATOM 2256 C C . GLU A 1 279 ? 5.181 -25.805 -31.320 1.00 93.38 279 GLU A C 1
ATOM 2258 O O . GLU A 1 279 ? 4.093 -25.658 -30.749 1.00 93.38 279 GLU A O 1
ATOM 2263 N N . VAL A 1 280 ? 5.494 -25.176 -32.450 1.00 92.12 280 VAL A N 1
ATOM 2264 C CA . VAL A 1 280 ? 4.652 -24.188 -33.126 1.00 92.12 280 VAL A CA 1
ATOM 2265 C C . VAL A 1 280 ? 3.907 -24.853 -34.283 1.00 92.12 280 VAL A C 1
ATOM 2267 O O . VAL A 1 280 ? 4.517 -25.379 -35.211 1.00 92.12 280 VAL A O 1
ATOM 2270 N N . HIS A 1 281 ? 2.577 -24.796 -34.237 1.00 90.00 281 HIS A N 1
ATOM 2271 C CA . HIS A 1 281 ? 1.662 -25.378 -35.218 1.00 90.00 281 HIS A CA 1
ATOM 2272 C C . HIS A 1 281 ? 0.818 -24.277 -35.857 1.00 90.00 281 HIS A C 1
ATOM 2274 O O . HIS A 1 281 ? -0.203 -23.860 -35.316 1.00 90.00 281 HIS A O 1
ATOM 2280 N N . ILE A 1 282 ? 1.249 -23.799 -37.022 1.00 88.94 282 ILE A N 1
ATOM 2281 C CA . ILE A 1 282 ? 0.606 -22.707 -37.759 1.00 88.94 282 ILE A CA 1
ATOM 2282 C C . ILE A 1 282 ? 0.352 -23.149 -39.203 1.00 88.94 282 ILE A C 1
ATOM 2284 O O . ILE A 1 282 ? 1.113 -23.932 -39.770 1.00 88.94 282 ILE A O 1
ATOM 2288 N N . ASN A 1 283 ? -0.732 -22.664 -39.816 1.00 88.56 283 ASN A N 1
ATOM 2289 C CA . ASN A 1 283 ? -1.013 -22.944 -41.224 1.00 88.56 283 ASN A CA 1
ATOM 2290 C C . ASN A 1 283 ? -0.061 -22.179 -42.177 1.00 88.56 283 ASN A C 1
ATOM 2292 O O . ASN A 1 283 ? 0.467 -21.112 -41.862 1.00 88.56 283 ASN A O 1
ATOM 2296 N N . GLU A 1 284 ? 0.158 -22.711 -43.383 1.00 88.06 284 GLU A N 1
ATOM 2297 C CA . GLU A 1 284 ? 1.079 -22.094 -44.359 1.00 88.06 284 GLU A CA 1
ATOM 2298 C C . GLU A 1 284 ? 0.645 -20.684 -44.795 1.00 88.06 284 GLU A C 1
ATOM 2300 O O . GLU A 1 284 ? 1.487 -19.861 -45.153 1.00 88.06 284 GLU A O 1
ATOM 2305 N N . ASP A 1 285 ? -0.653 -20.374 -44.750 1.00 87.69 285 ASP A N 1
ATOM 2306 C CA . ASP A 1 285 ? -1.155 -19.050 -45.122 1.00 87.69 285 ASP A CA 1
ATOM 2307 C C . ASP A 1 285 ? -0.744 -17.981 -44.101 1.00 87.69 285 ASP A C 1
ATOM 2309 O O . ASP A 1 285 ? -0.253 -16.923 -44.492 1.00 87.69 285 ASP A O 1
ATOM 2313 N N . PHE A 1 286 ? -0.853 -18.264 -42.800 1.00 89.00 286 PHE A N 1
ATOM 2314 C CA . PHE A 1 286 ? -0.404 -17.360 -41.739 1.00 89.00 286 PHE A CA 1
ATOM 2315 C C . PHE A 1 286 ? 1.123 -17.226 -41.734 1.00 89.00 286 PHE A C 1
ATOM 2317 O O . PHE A 1 286 ? 1.637 -16.115 -41.594 1.00 89.00 286 PHE A O 1
ATOM 2324 N N . HIS A 1 287 ? 1.856 -18.318 -41.998 1.00 85.94 287 HIS A N 1
ATOM 2325 C CA . HIS A 1 287 ? 3.307 -18.257 -42.200 1.00 85.94 287 HIS A CA 1
ATOM 2326 C C . HIS A 1 287 ? 3.692 -17.286 -43.319 1.00 85.94 287 HIS A C 1
ATOM 2328 O O . HIS A 1 287 ? 4.570 -16.454 -43.109 1.00 85.94 287 HIS A O 1
ATOM 2334 N N . LYS A 1 288 ? 3.020 -17.341 -44.476 1.00 86.62 288 LYS A N 1
ATOM 2335 C CA . LYS A 1 288 ? 3.282 -16.416 -45.591 1.00 86.62 288 LYS A CA 1
ATOM 2336 C C . LYS A 1 288 ? 2.989 -14.964 -45.229 1.00 86.62 288 LYS A C 1
ATOM 2338 O O . LYS A 1 288 ? 3.738 -14.083 -45.640 1.00 86.62 288 LYS A O 1
ATOM 2343 N N . GLN A 1 289 ? 1.917 -14.697 -44.481 1.00 88.25 289 GLN A N 1
ATOM 2344 C CA . GLN A 1 289 ? 1.573 -13.331 -44.076 1.00 88.25 289 GLN A CA 1
ATOM 2345 C C . GLN A 1 289 ? 2.630 -12.743 -43.137 1.00 88.25 289 GLN A C 1
ATOM 2347 O O . GLN A 1 289 ? 3.121 -11.645 -43.389 1.00 88.25 289 GLN A O 1
ATOM 2352 N N . ILE A 1 290 ? 3.072 -13.502 -42.130 1.00 84.06 290 ILE A N 1
ATOM 2353 C CA . ILE A 1 290 ? 4.156 -13.057 -41.244 1.00 84.06 290 ILE A CA 1
ATOM 2354 C C . ILE A 1 290 ? 5.492 -12.964 -41.987 1.00 84.06 290 ILE A C 1
ATOM 2356 O O . ILE A 1 290 ? 6.227 -12.001 -41.791 1.00 84.06 290 ILE A O 1
ATOM 2360 N N . GLU A 1 291 ? 5.801 -13.902 -42.884 1.00 83.56 291 GLU A N 1
ATOM 2361 C CA . GLU A 1 291 ? 7.019 -13.865 -43.703 1.00 83.56 291 GLU A CA 1
ATOM 2362 C C . GLU A 1 291 ? 7.048 -12.626 -44.616 1.00 83.56 291 GLU A C 1
ATOM 2364 O O . GLU A 1 291 ? 8.100 -12.011 -44.797 1.00 83.56 291 GLU A O 1
ATOM 2369 N N . ASN A 1 292 ? 5.895 -12.176 -45.120 1.00 81.31 292 ASN A N 1
ATOM 2370 C CA . ASN A 1 292 ? 5.799 -10.934 -45.885 1.00 81.31 292 ASN A CA 1
ATOM 2371 C C . ASN A 1 292 ? 6.156 -9.695 -45.050 1.00 81.31 292 ASN A C 1
ATOM 2373 O O . ASN A 1 292 ? 6.776 -8.775 -45.598 1.00 81.31 292 ASN A O 1
ATOM 2377 N N . VAL A 1 293 ? 5.804 -9.686 -43.759 1.00 79.56 293 VAL A N 1
ATOM 2378 C CA . VAL A 1 293 ? 6.068 -8.579 -42.825 1.00 79.56 293 VAL A CA 1
ATOM 2379 C C . VAL A 1 293 ? 7.500 -8.642 -42.282 1.00 79.56 293 VAL A C 1
ATOM 2381 O O . VAL A 1 293 ? 8.266 -7.696 -42.452 1.00 79.56 293 VAL A O 1
ATOM 2384 N N . LEU A 1 294 ? 7.901 -9.770 -41.690 1.00 75.06 294 LEU A N 1
ATOM 2385 C CA . LEU A 1 294 ? 9.192 -9.938 -41.010 1.00 75.06 294 LEU A CA 1
ATOM 2386 C C . LEU A 1 294 ? 10.358 -10.281 -41.943 1.00 75.06 294 LEU A C 1
ATOM 2388 O O . LEU A 1 294 ? 11.510 -10.252 -41.510 1.00 75.06 294 LEU A O 1
ATOM 2392 N N . LYS A 1 295 ? 10.080 -10.666 -43.197 1.00 72.50 295 LYS A N 1
ATOM 2393 C CA . LYS A 1 295 ? 11.059 -11.256 -44.136 1.00 72.50 295 LYS A CA 1
ATOM 2394 C C . LYS A 1 295 ? 11.742 -12.521 -43.603 1.00 72.50 295 LYS A C 1
ATOM 2396 O O . LYS A 1 295 ? 12.772 -12.938 -44.125 1.00 72.50 295 LYS A O 1
ATOM 2401 N N . LYS A 1 296 ? 11.166 -13.130 -42.565 1.00 73.88 296 LYS A N 1
ATOM 2402 C CA . LYS A 1 296 ? 11.635 -14.352 -41.914 1.00 73.88 296 LYS A CA 1
ATOM 2403 C C . LYS A 1 296 ? 10.449 -15.256 -41.616 1.00 73.88 296 LYS A C 1
ATOM 2405 O O . LYS A 1 296 ? 9.380 -14.780 -41.234 1.00 73.88 296 LYS A O 1
ATOM 2410 N N . ARG A 1 297 ? 10.660 -16.564 -41.754 1.00 80.00 297 ARG A N 1
ATOM 2411 C CA . ARG A 1 297 ? 9.720 -17.566 -41.247 1.00 80.00 297 ARG A CA 1
ATOM 2412 C C . ARG A 1 297 ? 9.815 -17.655 -39.729 1.00 80.00 297 ARG A C 1
ATOM 2414 O O . ARG A 1 297 ? 10.889 -17.479 -39.157 1.00 80.00 297 ARG A O 1
ATOM 2421 N N . LEU A 1 298 ? 8.684 -17.955 -39.098 1.00 83.69 298 LEU A N 1
ATOM 2422 C CA . LEU A 1 298 ? 8.643 -18.253 -37.673 1.00 83.69 298 LEU A CA 1
ATOM 2423 C C . LEU A 1 298 ? 9.282 -19.623 -37.378 1.00 83.69 298 LEU A C 1
ATOM 2425 O O . LEU A 1 298 ? 9.140 -20.540 -38.193 1.00 83.69 298 LEU A O 1
ATOM 2429 N N . PRO A 1 299 ? 9.951 -19.774 -36.223 1.00 85.12 299 PRO A N 1
ATOM 2430 C CA . PRO A 1 299 ? 10.467 -21.054 -35.740 1.00 85.12 299 PRO A CA 1
ATOM 2431 C C . PRO A 1 299 ? 9.381 -22.115 -35.572 1.00 85.12 299 PRO A C 1
ATOM 2433 O O . PRO A 1 299 ? 8.279 -21.823 -35.116 1.00 85.12 299 PRO A O 1
ATOM 2436 N N . SER A 1 300 ? 9.734 -23.371 -35.862 1.00 87.81 300 SER A N 1
ATOM 2437 C CA . SER A 1 300 ? 8.906 -24.539 -35.531 1.00 87.81 300 SER A CA 1
ATOM 2438 C C . SER A 1 300 ? 8.980 -24.914 -34.048 1.00 87.81 300 SER A C 1
ATOM 2440 O O . SER A 1 300 ? 8.109 -25.621 -33.549 1.00 87.81 300 SER A O 1
ATOM 2442 N N . ILE A 1 301 ? 10.034 -24.481 -33.348 1.00 90.06 301 ILE A N 1
ATOM 2443 C CA . ILE A 1 301 ? 10.233 -24.692 -31.912 1.00 90.06 301 ILE A CA 1
ATOM 2444 C C . ILE A 1 301 ? 10.675 -23.373 -31.287 1.00 90.06 301 ILE A C 1
ATOM 2446 O O . ILE A 1 301 ? 11.629 -22.763 -31.757 1.00 90.06 301 ILE A O 1
ATOM 2450 N N . ILE A 1 302 ? 10.012 -22.962 -30.212 1.00 91.50 302 ILE A N 1
ATOM 2451 C CA . ILE A 1 302 ? 10.390 -21.790 -29.419 1.00 91.50 302 ILE A CA 1
ATOM 2452 C C . ILE A 1 302 ? 10.665 -22.183 -27.974 1.00 91.50 302 ILE A C 1
ATOM 2454 O O . ILE A 1 302 ? 10.111 -23.157 -27.465 1.00 91.50 302 ILE A O 1
ATOM 2458 N N . HIS A 1 303 ? 11.490 -21.380 -27.312 1.00 91.50 303 HIS A N 1
ATOM 2459 C CA . HIS A 1 303 ? 11.737 -21.470 -25.877 1.00 91.50 303 HIS A CA 1
ATOM 2460 C C . HIS A 1 303 ? 11.066 -20.311 -25.142 1.00 91.50 303 HIS A C 1
ATOM 2462 O O . HIS A 1 303 ? 11.083 -19.169 -25.619 1.00 91.50 303 HIS A O 1
ATOM 2468 N N . ILE A 1 304 ? 10.487 -20.626 -23.984 1.00 94.75 304 ILE A N 1
ATOM 2469 C CA . ILE A 1 304 ? 9.992 -19.662 -23.003 1.00 94.75 304 ILE A CA 1
ATOM 2470 C C . ILE A 1 304 ? 10.763 -19.882 -21.708 1.00 94.75 304 ILE A C 1
ATOM 2472 O O . ILE A 1 304 ? 10.632 -20.934 -21.082 1.00 94.75 304 ILE A O 1
ATOM 2476 N N . GLU A 1 305 ? 11.533 -18.878 -21.297 1.00 94.69 305 GLU A N 1
ATOM 2477 C CA . GLU A 1 305 ? 12.287 -18.904 -20.044 1.00 94.69 305 GLU A CA 1
ATOM 2478 C C . GLU A 1 305 ? 11.614 -17.987 -19.013 1.00 94.69 305 GLU A C 1
ATOM 2480 O O . GLU A 1 305 ? 11.277 -16.840 -19.306 1.00 94.69 305 GLU A O 1
ATOM 2485 N N . ILE A 1 306 ? 11.399 -18.477 -17.793 1.00 96.25 306 ILE A N 1
ATOM 2486 C CA . ILE A 1 306 ? 10.767 -17.729 -16.699 1.00 96.25 306 ILE A CA 1
ATOM 2487 C C . ILE A 1 306 ? 11.706 -17.734 -15.498 1.00 96.25 306 ILE A C 1
ATOM 2489 O O . ILE A 1 306 ? 12.101 -18.799 -15.026 1.00 96.25 306 ILE A O 1
ATOM 2493 N N . LEU A 1 307 ? 12.039 -16.547 -14.989 1.00 94.94 307 LEU A N 1
ATOM 2494 C CA . LEU A 1 307 ? 12.916 -16.354 -13.832 1.00 94.94 307 LEU A CA 1
ATOM 2495 C C . LEU A 1 307 ? 12.145 -15.675 -12.693 1.00 94.94 307 LEU A C 1
ATOM 2497 O O . LEU A 1 307 ? 11.530 -14.626 -12.900 1.00 94.94 307 LEU A O 1
ATOM 2501 N N . PHE A 1 308 ? 12.164 -16.260 -11.496 1.00 94.12 308 PHE A N 1
ATOM 2502 C CA . PHE A 1 308 ? 11.379 -15.784 -10.353 1.00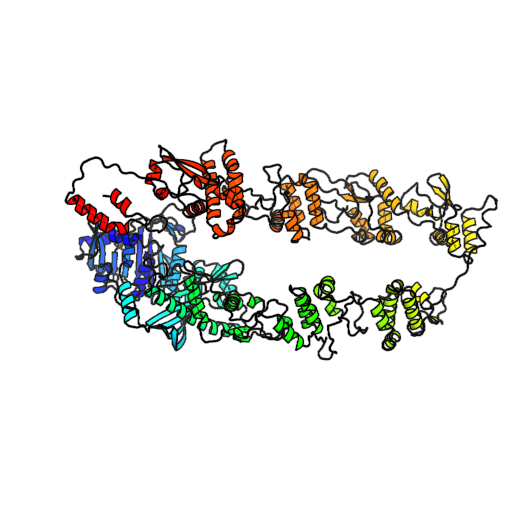 94.12 308 PHE A CA 1
ATOM 2503 C C . PHE A 1 308 ? 12.026 -16.134 -9.000 1.00 94.12 308 PHE A C 1
ATOM 2505 O O . PHE A 1 308 ? 12.903 -16.997 -8.942 1.00 94.12 308 PHE A O 1
ATOM 2512 N N . PRO A 1 309 ? 11.637 -15.468 -7.897 1.00 90.44 309 PRO A N 1
ATOM 2513 C CA . PRO A 1 309 ? 12.259 -15.675 -6.592 1.00 90.44 309 PRO A CA 1
ATOM 2514 C C . PRO A 1 309 ? 12.030 -17.087 -6.041 1.00 90.44 309 PRO A C 1
ATOM 2516 O O . PRO A 1 309 ? 10.965 -17.679 -6.242 1.00 90.44 309 PRO A O 1
ATOM 2519 N N . SER A 1 310 ? 13.015 -17.612 -5.310 1.00 84.00 310 SER A N 1
ATOM 2520 C CA . SER A 1 310 ? 12.817 -18.755 -4.415 1.00 84.00 310 SER A CA 1
ATOM 2521 C C . SER A 1 310 ? 12.207 -18.307 -3.084 1.00 84.00 310 SER A C 1
ATOM 2523 O O . SER A 1 310 ? 12.244 -17.132 -2.723 1.00 84.00 310 SER A O 1
ATOM 2525 N N . ASP A 1 311 ? 11.621 -19.249 -2.350 1.00 76.81 311 ASP A N 1
ATOM 2526 C CA . ASP A 1 311 ? 11.086 -19.028 -1.004 1.00 76.81 311 ASP A CA 1
ATOM 2527 C C . ASP A 1 311 ? 12.174 -18.627 0.008 1.00 76.81 311 ASP A C 1
ATOM 2529 O O . ASP A 1 311 ? 11.917 -17.805 0.887 1.00 76.81 311 ASP A O 1
ATOM 2533 N N . GLN A 1 312 ? 13.397 -19.131 -0.170 1.00 76.19 312 GLN A N 1
ATOM 2534 C CA . GLN A 1 312 ? 14.563 -18.823 0.670 1.00 76.19 312 GLN A CA 1
ATOM 2535 C C . GLN A 1 312 ? 14.949 -17.334 0.666 1.00 76.19 312 GLN A C 1
ATOM 2537 O O . GLN A 1 312 ? 15.409 -16.825 1.685 1.00 76.19 312 GLN A O 1
ATOM 2542 N N . ILE A 1 313 ? 14.690 -16.605 -0.429 1.00 79.00 313 ILE A N 1
ATOM 2543 C CA . ILE A 1 313 ? 15.017 -15.169 -0.540 1.00 79.00 313 ILE A CA 1
ATOM 2544 C C . ILE A 1 313 ? 14.311 -14.330 0.536 1.00 79.00 313 ILE A C 1
ATOM 2546 O O . ILE A 1 313 ? 14.802 -13.265 0.909 1.00 79.00 313 ILE A O 1
ATOM 2550 N N . PHE A 1 314 ? 13.166 -14.789 1.050 1.00 76.88 314 PHE A N 1
ATOM 2551 C CA . PHE A 1 314 ? 12.388 -14.064 2.060 1.00 76.88 314 PHE A CA 1
ATOM 2552 C C . PHE A 1 314 ? 12.833 -14.350 3.500 1.00 76.88 314 PHE A C 1
ATOM 2554 O O . PHE A 1 314 ? 12.294 -13.765 4.448 1.00 76.88 314 PHE A O 1
ATOM 2561 N N . GLU A 1 315 ? 13.821 -15.222 3.701 1.00 75.69 315 GLU A N 1
ATOM 2562 C CA . GLU A 1 315 ? 14.464 -15.405 5.000 1.00 75.69 315 GLU A CA 1
ATOM 2563 C C . GLU A 1 315 ? 15.225 -14.127 5.392 1.00 75.69 315 GLU A C 1
ATOM 2565 O O . GLU A 1 315 ? 15.935 -13.529 4.583 1.00 75.69 315 GLU A O 1
ATOM 2570 N N . LYS A 1 316 ? 15.041 -13.666 6.643 1.00 60.59 316 LYS A N 1
ATOM 2571 C CA . LYS A 1 316 ? 15.497 -12.338 7.112 1.00 60.59 316 LYS A CA 1
ATOM 2572 C C . LYS A 1 316 ? 16.986 -12.075 6.874 1.00 60.59 316 LYS A C 1
ATOM 2574 O O . LYS A 1 316 ? 17.362 -10.928 6.665 1.00 60.59 316 LYS A O 1
ATOM 2579 N N . GLU A 1 317 ? 17.815 -13.110 6.940 1.00 61.00 317 GLU A N 1
ATOM 2580 C CA . GLU A 1 317 ? 19.260 -13.006 6.724 1.00 61.00 317 GLU A CA 1
ATOM 2581 C C . GLU A 1 317 ? 19.574 -12.736 5.243 1.00 61.00 317 GLU A C 1
ATOM 2583 O O . GLU A 1 317 ? 20.257 -11.763 4.936 1.00 61.00 317 GLU A O 1
ATOM 2588 N N . GLN A 1 318 ? 18.963 -13.485 4.315 1.00 62.31 318 GLN A N 1
ATOM 2589 C CA . GLN A 1 318 ? 19.195 -13.322 2.875 1.00 62.31 318 GLN A CA 1
ATOM 2590 C C . GLN A 1 318 ? 18.646 -12.003 2.324 1.00 62.31 318 GLN A C 1
ATOM 2592 O O . GLN A 1 318 ? 19.322 -11.334 1.544 1.00 62.31 318 GLN A O 1
ATOM 2597 N N . TRP A 1 319 ? 17.439 -11.595 2.731 1.00 69.44 319 TRP A N 1
ATOM 2598 C CA . TRP A 1 319 ? 16.862 -10.336 2.250 1.00 69.44 319 TRP A CA 1
ATOM 2599 C C . TRP A 1 319 ? 17.686 -9.121 2.699 1.00 69.44 319 TRP A C 1
ATOM 2601 O O . TRP A 1 319 ? 17.912 -8.209 1.907 1.00 69.44 319 TRP A O 1
ATOM 2611 N N . ASN A 1 320 ? 18.180 -9.115 3.943 1.00 65.38 320 ASN A N 1
ATOM 2612 C CA . ASN A 1 320 ? 19.017 -8.027 4.453 1.00 65.38 320 ASN A CA 1
ATOM 2613 C C . ASN A 1 320 ? 20.385 -7.981 3.756 1.00 65.38 320 ASN A C 1
ATOM 2615 O O . ASN A 1 320 ? 20.849 -6.896 3.403 1.00 65.38 320 ASN A O 1
ATOM 2619 N N . ASP A 1 321 ? 21.000 -9.131 3.483 1.00 61.38 321 ASP A N 1
ATOM 2620 C CA . ASP A 1 321 ? 22.252 -9.188 2.722 1.00 61.38 321 ASP A CA 1
ATOM 2621 C C . ASP A 1 321 ? 22.069 -8.652 1.291 1.00 61.38 321 ASP A C 1
ATOM 2623 O O . ASP A 1 321 ? 22.904 -7.892 0.798 1.00 61.38 321 ASP A O 1
ATOM 2627 N N . LEU A 1 322 ? 20.928 -8.947 0.657 1.00 62.94 322 LEU A N 1
ATOM 2628 C CA . LEU A 1 322 ? 20.554 -8.426 -0.664 1.00 62.94 322 LEU A CA 1
ATOM 2629 C C . LEU A 1 322 ? 20.215 -6.929 -0.654 1.00 62.94 322 LEU A C 1
ATOM 2631 O O . LEU A 1 322 ? 20.415 -6.251 -1.659 1.00 62.94 322 LEU A O 1
ATOM 2635 N N . THR A 1 323 ? 19.719 -6.376 0.461 1.00 56.53 323 THR A N 1
ATOM 2636 C CA . THR A 1 323 ? 19.428 -4.931 0.548 1.00 56.53 323 THR A CA 1
ATOM 2637 C C . THR A 1 323 ? 20.675 -4.054 0.457 1.00 56.53 323 THR A C 1
ATOM 2639 O O . THR A 1 323 ? 20.543 -2.882 0.109 1.00 56.53 323 THR A O 1
ATOM 2642 N N . ASN A 1 324 ? 21.859 -4.620 0.707 1.00 59.56 324 ASN A N 1
ATOM 2643 C CA . ASN A 1 324 ? 23.133 -3.909 0.632 1.00 59.56 324 ASN A CA 1
ATOM 2644 C C . ASN A 1 324 ? 23.761 -3.914 -0.776 1.00 59.56 324 ASN A C 1
ATOM 2646 O O . ASN A 1 324 ? 24.668 -3.122 -1.021 1.00 59.56 324 ASN A O 1
ATOM 2650 N N . ASP A 1 325 ? 23.298 -4.769 -1.699 1.00 72.50 325 ASP A N 1
ATOM 2651 C CA . ASP A 1 325 ? 23.835 -4.883 -3.063 1.00 72.50 325 ASP A CA 1
ATOM 2652 C C . ASP A 1 325 ? 22.776 -4.484 -4.104 1.00 72.50 325 ASP A C 1
ATOM 2654 O O . ASP A 1 325 ? 21.943 -5.286 -4.540 1.00 72.50 325 ASP A O 1
ATOM 2658 N N . GLU A 1 326 ? 22.798 -3.209 -4.507 1.00 77.81 326 GLU A N 1
ATOM 2659 C CA . GLU A 1 326 ? 21.833 -2.637 -5.457 1.00 77.81 326 GLU A CA 1
ATOM 2660 C C . GLU A 1 326 ? 21.821 -3.362 -6.818 1.00 77.81 326 GLU A C 1
ATOM 2662 O O . GLU A 1 326 ? 20.800 -3.346 -7.502 1.00 77.81 326 GLU A O 1
ATOM 2667 N N . ILE A 1 327 ? 22.910 -4.045 -7.202 1.00 86.38 327 ILE A N 1
ATOM 2668 C CA . ILE A 1 327 ? 23.053 -4.685 -8.519 1.00 86.38 327 ILE A CA 1
ATOM 2669 C C . ILE A 1 327 ? 22.221 -5.971 -8.608 1.00 86.38 327 ILE A C 1
ATOM 2671 O O . ILE A 1 327 ? 21.472 -6.151 -9.567 1.00 86.38 327 ILE A O 1
ATOM 2675 N N . LEU A 1 328 ? 22.334 -6.879 -7.628 1.00 87.44 328 LEU A N 1
ATOM 2676 C CA . LEU A 1 328 ? 21.572 -8.139 -7.647 1.00 87.44 328 LEU A CA 1
ATOM 2677 C C . LEU A 1 328 ? 20.095 -7.933 -7.316 1.00 87.44 328 LEU A C 1
ATOM 2679 O O . LEU A 1 328 ? 19.253 -8.718 -7.754 1.00 87.44 328 LEU A O 1
ATOM 2683 N N . LYS A 1 329 ? 19.763 -6.869 -6.582 1.00 83.94 329 LYS A N 1
ATOM 2684 C CA . LYS A 1 329 ? 18.379 -6.522 -6.255 1.00 83.94 329 LYS A CA 1
ATOM 2685 C C . LYS A 1 329 ? 17.525 -6.285 -7.506 1.00 83.94 329 LYS A C 1
ATOM 2687 O O . LYS A 1 329 ? 16.367 -6.693 -7.527 1.00 83.94 329 LYS A O 1
ATOM 2692 N N . ASP A 1 330 ? 18.102 -5.711 -8.562 1.00 83.50 330 ASP A N 1
ATOM 2693 C CA . ASP A 1 330 ? 17.411 -5.448 -9.834 1.00 83.50 330 ASP A CA 1
ATOM 2694 C C . ASP A 1 330 ? 17.069 -6.718 -10.644 1.00 83.50 330 ASP A C 1
ATOM 2696 O O . ASP A 1 330 ? 16.267 -6.647 -11.585 1.00 83.50 330 ASP A O 1
ATOM 2700 N N . LEU A 1 331 ? 17.647 -7.875 -10.283 1.00 88.56 331 LEU A N 1
ATOM 2701 C CA . LEU A 1 331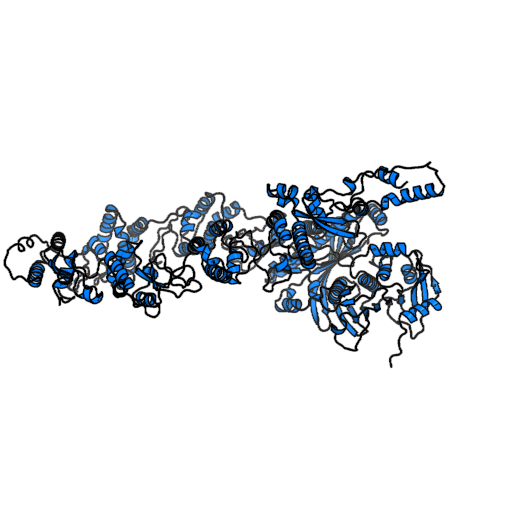 ? 17.275 -9.189 -10.828 1.00 88.56 331 LEU A CA 1
ATOM 2702 C C . LEU A 1 331 ? 16.018 -9.773 -10.182 1.00 88.56 331 LEU A C 1
ATOM 2704 O O . LEU A 1 331 ? 15.428 -10.705 -10.729 1.00 88.56 331 LEU A O 1
ATOM 2708 N N . ILE A 1 332 ? 15.640 -9.287 -8.997 1.00 89.94 332 ILE A N 1
ATOM 2709 C CA . ILE A 1 332 ? 14.455 -9.766 -8.297 1.00 89.94 332 ILE A CA 1
ATOM 2710 C C . ILE A 1 332 ? 13.247 -9.091 -8.955 1.00 89.94 332 ILE A C 1
ATOM 2712 O O . ILE A 1 332 ? 13.123 -7.866 -8.889 1.00 89.94 332 ILE A O 1
ATOM 2716 N N . PRO A 1 333 ? 12.304 -9.848 -9.544 1.00 91.94 333 PRO A N 1
ATOM 2717 C CA . PRO A 1 333 ? 11.106 -9.289 -10.173 1.00 91.94 333 PRO A CA 1
ATOM 2718 C C . PRO A 1 333 ? 10.063 -8.826 -9.137 1.00 91.94 333 PRO A C 1
ATOM 2720 O O . PRO A 1 333 ? 8.860 -8.969 -9.357 1.00 91.94 333 PRO A O 1
ATOM 2723 N N . LEU A 1 334 ? 10.508 -8.288 -7.996 1.00 89.38 334 LEU A N 1
ATOM 2724 C CA . LEU A 1 334 ? 9.679 -7.709 -6.946 1.00 89.38 334 LEU A CA 1
ATOM 2725 C C . LEU A 1 334 ? 10.243 -6.369 -6.469 1.00 89.38 334 LEU A C 1
ATOM 2727 O O . LEU A 1 334 ? 11.452 -6.159 -6.405 1.00 89.38 334 LEU A O 1
ATOM 2731 N N . LYS A 1 335 ? 9.352 -5.478 -6.042 1.00 87.12 335 LYS A N 1
ATOM 2732 C CA . LYS A 1 335 ? 9.677 -4.244 -5.325 1.00 87.12 335 LYS A CA 1
ATOM 2733 C C . LYS A 1 335 ? 9.052 -4.276 -3.941 1.00 87.12 335 LYS A C 1
ATOM 2735 O O . LYS A 1 335 ? 7.881 -4.619 -3.794 1.00 87.12 335 LYS A O 1
ATOM 2740 N N . TYR A 1 336 ? 9.832 -3.882 -2.941 1.00 82.12 336 TYR A N 1
ATOM 2741 C CA . TYR A 1 336 ? 9.360 -3.718 -1.572 1.00 82.12 336 TYR A CA 1
ATOM 2742 C C . TYR A 1 336 ? 9.054 -2.243 -1.306 1.00 82.12 336 TYR A C 1
ATOM 2744 O O . TYR A 1 336 ? 9.953 -1.403 -1.372 1.00 82.12 336 TYR A O 1
ATOM 2752 N N . PHE A 1 337 ? 7.790 -1.925 -1.036 1.00 75.56 337 PHE A N 1
ATOM 2753 C CA . PHE A 1 337 ? 7.318 -0.566 -0.772 1.00 75.56 337 PHE A CA 1
ATOM 2754 C C . PHE A 1 337 ? 6.155 -0.599 0.227 1.00 75.56 337 PHE A C 1
ATOM 2756 O O . PHE A 1 337 ? 5.302 -1.476 0.138 1.00 75.56 337 PHE A O 1
ATOM 2763 N N . GLN A 1 338 ? 6.119 0.340 1.183 1.00 74.69 338 GLN A N 1
ATOM 2764 C CA . GLN A 1 338 ? 5.070 0.420 2.221 1.00 74.69 338 GLN A CA 1
ATOM 2765 C C . GLN A 1 338 ? 4.792 -0.924 2.926 1.00 74.69 338 GLN A C 1
ATOM 2767 O O . GLN A 1 338 ? 3.645 -1.333 3.081 1.00 74.69 338 GLN A O 1
ATOM 2772 N N . GLU A 1 339 ? 5.855 -1.631 3.317 1.00 75.06 339 GLU A N 1
ATOM 2773 C CA . GLU A 1 339 ? 5.771 -2.938 3.991 1.00 75.06 339 GLU A CA 1
ATOM 2774 C C . GLU A 1 339 ? 5.096 -4.057 3.171 1.00 75.06 339 GLU A C 1
ATOM 2776 O O . GLU A 1 339 ? 4.691 -5.083 3.718 1.00 75.06 339 GLU A O 1
ATOM 2781 N N . LYS A 1 340 ? 4.996 -3.899 1.844 1.00 77.69 340 LYS A N 1
ATOM 2782 C CA . LYS A 1 340 ? 4.431 -4.900 0.931 1.00 77.69 340 LYS A CA 1
ATOM 2783 C C . LYS A 1 340 ? 5.345 -5.172 -0.260 1.00 77.69 340 LYS A C 1
ATOM 2785 O O . LYS A 1 340 ? 6.033 -4.284 -0.765 1.00 77.69 340 LYS A O 1
ATOM 2790 N N . PHE A 1 341 ? 5.322 -6.419 -0.723 1.00 84.19 341 PHE A N 1
ATOM 2791 C CA . PHE A 1 341 ? 5.935 -6.815 -1.986 1.00 84.19 341 PHE A CA 1
ATOM 2792 C C . PHE A 1 341 ? 4.958 -6.588 -3.136 1.00 84.19 341 PHE A C 1
ATOM 2794 O O . PHE A 1 341 ? 3.778 -6.911 -3.027 1.00 84.19 341 PHE A O 1
ATOM 2801 N N . SER A 1 342 ? 5.470 -6.039 -4.232 1.00 87.44 342 SER A N 1
ATOM 2802 C CA . SER A 1 342 ? 4.734 -5.795 -5.471 1.00 87.44 342 SER A CA 1
ATOM 2803 C C . SER A 1 342 ? 5.511 -6.361 -6.662 1.00 87.44 342 SER A C 1
ATOM 2805 O O . SER A 1 342 ? 6.739 -6.235 -6.693 1.00 87.44 342 SER A O 1
ATOM 2807 N N . PRO A 1 343 ? 4.839 -6.988 -7.637 1.00 92.19 343 PRO A N 1
ATOM 2808 C CA . PRO A 1 343 ? 5.433 -7.378 -8.909 1.00 92.19 343 PRO A CA 1
ATOM 2809 C C . PRO A 1 343 ? 6.223 -6.278 -9.626 1.00 92.19 343 PRO A C 1
ATOM 2811 O O . PRO A 1 343 ? 5.758 -5.155 -9.801 1.00 92.19 343 PRO A O 1
ATOM 2814 N N . SER A 1 344 ? 7.410 -6.622 -10.123 1.00 91.88 344 SER A N 1
ATOM 2815 C CA . SER A 1 344 ? 8.219 -5.765 -11.004 1.00 91.88 344 SER A CA 1
ATOM 2816 C C . SER A 1 344 ? 8.850 -6.531 -12.171 1.00 91.88 344 SER A C 1
ATOM 2818 O O . SER A 1 344 ? 9.816 -6.065 -12.783 1.00 91.88 344 SER A O 1
ATOM 2820 N N . GLY A 1 345 ? 8.296 -7.703 -12.498 1.00 93.81 345 GLY A N 1
ATOM 2821 C CA . GLY A 1 345 ? 8.727 -8.517 -13.625 1.00 93.81 345 GLY A CA 1
ATOM 2822 C C . GLY A 1 345 ? 8.672 -7.774 -14.965 1.00 93.81 345 GLY A C 1
ATOM 2823 O O . GLY A 1 345 ? 7.917 -6.818 -15.156 1.00 93.81 345 GLY A O 1
ATOM 2824 N N . GLN A 1 346 ? 9.502 -8.220 -15.906 1.00 92.94 346 GLN A N 1
ATOM 2825 C CA . GLN A 1 346 ? 9.727 -7.593 -17.216 1.00 92.94 346 GLN A CA 1
ATOM 2826 C C . GLN A 1 346 ? 9.782 -8.658 -18.307 1.00 92.94 346 GLN A C 1
ATOM 2828 O O . GLN A 1 346 ? 10.199 -9.788 -18.035 1.00 92.94 346 GLN A O 1
ATOM 2833 N N . ILE A 1 347 ? 9.360 -8.288 -19.515 1.00 93.12 347 ILE A N 1
ATOM 2834 C CA . ILE A 1 347 ? 9.415 -9.144 -20.702 1.00 93.12 347 ILE A CA 1
ATOM 2835 C C . ILE A 1 347 ? 10.759 -8.973 -21.404 1.00 93.12 347 ILE A C 1
ATOM 2837 O O . ILE A 1 347 ? 11.234 -7.851 -21.581 1.00 93.12 347 ILE A O 1
ATOM 2841 N N . PHE A 1 348 ? 11.339 -10.085 -21.842 1.00 89.94 348 PHE A N 1
ATOM 2842 C CA . PHE A 1 348 ? 12.607 -10.170 -22.540 1.00 89.94 348 PHE A CA 1
ATOM 2843 C C . PHE A 1 348 ? 12.424 -10.780 -23.933 1.00 89.94 348 PHE A C 1
ATOM 2845 O O . PHE A 1 348 ? 11.808 -11.831 -24.090 1.00 89.94 348 PHE A O 1
ATOM 2852 N N . ILE A 1 349 ? 12.996 -10.128 -24.945 1.00 80.19 349 ILE A N 1
ATOM 2853 C CA . ILE A 1 349 ? 12.998 -10.579 -26.348 1.00 80.19 349 ILE A CA 1
ATOM 2854 C C . ILE A 1 349 ? 14.441 -10.498 -26.840 1.00 80.19 349 ILE A C 1
ATOM 2856 O O . ILE A 1 349 ? 14.853 -9.564 -27.526 1.00 80.19 349 ILE A O 1
ATOM 2860 N N . GLY A 1 350 ? 15.280 -11.374 -26.298 1.00 70.88 350 GLY A N 1
ATOM 2861 C CA . GLY A 1 350 ? 16.735 -11.194 -26.294 1.00 70.88 350 GLY A CA 1
ATOM 2862 C C . GLY A 1 350 ? 17.215 -10.199 -25.231 1.00 70.88 350 GLY A C 1
ATOM 2863 O O . GLY A 1 350 ? 18.277 -10.409 -24.655 1.00 70.88 350 GLY A O 1
ATOM 2864 N N . LEU A 1 351 ? 16.447 -9.137 -24.950 1.00 70.00 351 LEU A N 1
ATOM 2865 C CA . LEU A 1 351 ? 16.737 -8.094 -23.951 1.00 70.00 351 LEU A CA 1
ATOM 2866 C C . LEU A 1 351 ? 15.494 -7.706 -23.178 1.00 70.00 351 LEU A C 1
ATOM 2868 O O . LEU A 1 351 ? 14.394 -7.839 -23.709 1.00 70.00 351 LEU A O 1
ATOM 2872 N N . GLY A 1 352 ? 15.693 -7.137 -21.988 1.00 76.62 352 GLY A N 1
ATOM 2873 C CA . GLY A 1 352 ? 14.618 -6.526 -21.218 1.00 76.62 352 GLY A CA 1
ATOM 2874 C C . GLY A 1 352 ? 13.974 -5.387 -22.003 1.00 76.62 352 GLY A C 1
ATOM 2875 O O . GLY A 1 352 ? 14.622 -4.387 -22.306 1.00 76.62 352 GLY A O 1
ATOM 2876 N N . THR A 1 353 ? 12.703 -5.562 -22.336 1.00 85.38 353 THR A N 1
ATOM 2877 C CA . THR A 1 353 ? 11.838 -4.522 -22.898 1.00 85.38 353 THR A CA 1
ATOM 2878 C C . THR A 1 353 ? 11.376 -3.572 -21.789 1.00 85.38 353 THR A C 1
ATOM 2880 O O . THR A 1 353 ? 11.496 -3.880 -20.598 1.00 85.38 353 THR A O 1
ATOM 2883 N N . HIS A 1 354 ? 10.788 -2.429 -22.150 1.00 85.12 354 HIS A N 1
ATOM 2884 C CA . HIS A 1 354 ? 10.127 -1.566 -21.160 1.00 85.12 354 HIS A CA 1
ATOM 2885 C C . HIS A 1 354 ? 8.829 -2.175 -20.614 1.00 85.12 354 HIS A C 1
ATOM 2887 O O . HIS A 1 354 ? 8.295 -1.691 -19.616 1.00 85.12 354 HIS A O 1
ATOM 2893 N N . GLN A 1 355 ? 8.340 -3.243 -21.247 1.00 91.56 355 GLN A N 1
ATOM 2894 C CA . GLN A 1 355 ? 7.090 -3.888 -20.903 1.00 91.56 355 GLN A CA 1
ATOM 2895 C C . GLN A 1 355 ? 7.213 -4.711 -19.614 1.00 91.56 355 GLN A C 1
ATOM 2897 O O . GLN A 1 355 ? 7.963 -5.690 -19.533 1.00 91.56 355 GLN A O 1
ATOM 2902 N N . THR A 1 356 ? 6.424 -4.342 -18.607 1.00 95.00 356 THR A N 1
ATOM 2903 C CA . THR A 1 356 ? 6.277 -5.119 -17.374 1.00 95.00 356 THR A CA 1
ATOM 2904 C C . THR A 1 356 ? 5.329 -6.302 -17.569 1.00 95.00 356 THR A C 1
ATOM 2906 O O . THR A 1 356 ? 4.443 -6.272 -18.428 1.00 95.00 356 THR A O 1
ATOM 2909 N N . THR A 1 357 ? 5.516 -7.352 -16.764 1.00 95.25 357 THR A N 1
ATOM 2910 C CA . THR A 1 357 ? 4.694 -8.579 -16.796 1.00 95.25 357 THR A CA 1
ATOM 2911 C C . THR A 1 357 ? 3.492 -8.517 -15.856 1.00 95.25 357 THR A C 1
ATOM 2913 O O . THR A 1 357 ? 2.563 -9.302 -16.009 1.00 95.25 357 THR A O 1
ATOM 2916 N N . GLY A 1 358 ? 3.506 -7.609 -14.869 1.00 93.88 358 GLY A N 1
ATOM 2917 C CA . GLY A 1 358 ? 2.451 -7.496 -13.852 1.00 93.88 358 GLY A CA 1
ATOM 2918 C C . GLY A 1 358 ? 2.503 -8.597 -12.788 1.00 93.88 358 GLY A C 1
ATOM 2919 O O . GLY A 1 358 ? 1.714 -8.594 -11.850 1.00 93.88 358 GLY A O 1
ATOM 2920 N N . ILE A 1 359 ? 3.452 -9.523 -12.900 1.00 95.94 359 ILE A N 1
ATOM 2921 C CA . ILE A 1 359 ? 3.659 -10.646 -11.984 1.00 95.94 359 ILE A CA 1
ATOM 2922 C C . ILE A 1 359 ? 5.101 -10.656 -11.470 1.00 95.94 359 ILE A C 1
ATOM 2924 O O . ILE A 1 359 ? 5.991 -10.015 -12.034 1.00 95.94 359 ILE A O 1
ATOM 2928 N N . GLY A 1 360 ? 5.340 -11.378 -10.379 1.00 94.75 360 GLY A N 1
ATOM 2929 C CA . GLY A 1 360 ? 6.646 -11.536 -9.737 1.00 94.75 360 GLY A CA 1
ATOM 2930 C C . GLY A 1 360 ? 7.618 -12.415 -10.529 1.00 94.75 360 GLY A C 1
ATOM 2931 O O . GLY A 1 360 ? 8.304 -13.241 -9.936 1.00 94.75 360 GLY A O 1
ATOM 2932 N N . MET A 1 361 ? 7.627 -12.306 -11.862 1.00 95.81 361 MET A N 1
ATOM 2933 C CA . MET A 1 361 ? 8.399 -13.152 -12.773 1.00 95.81 361 MET A CA 1
ATOM 2934 C C . MET A 1 361 ? 8.913 -12.348 -13.974 1.00 95.81 361 MET A C 1
ATOM 2936 O O . MET A 1 361 ? 8.148 -11.630 -14.626 1.00 95.81 361 MET A O 1
ATOM 2940 N N . HIS A 1 362 ? 10.199 -12.495 -14.291 1.00 95.69 362 HIS A N 1
ATOM 2941 C CA . HIS A 1 362 ? 10.752 -12.105 -15.587 1.00 95.69 362 HIS A CA 1
ATOM 2942 C C . HIS A 1 362 ? 10.446 -13.193 -16.618 1.00 95.69 362 HIS A C 1
ATOM 2944 O O . HIS A 1 362 ? 10.544 -14.378 -16.303 1.00 95.69 362 HIS A O 1
ATOM 2950 N N . ILE A 1 363 ? 10.081 -12.795 -17.836 1.00 96.00 363 ILE A N 1
ATOM 2951 C CA . ILE A 1 363 ? 9.684 -13.722 -18.902 1.00 96.00 363 ILE A CA 1
ATOM 2952 C C . ILE A 1 363 ? 10.504 -13.425 -20.145 1.00 96.00 363 ILE A C 1
ATOM 2954 O O . ILE A 1 363 ? 10.399 -12.330 -20.681 1.00 96.00 363 ILE A O 1
ATOM 2958 N N . TYR A 1 364 ? 11.246 -14.402 -20.644 1.00 93.62 364 TYR A N 1
ATOM 2959 C CA . TYR A 1 364 ? 11.845 -14.387 -21.971 1.00 93.62 364 TYR A CA 1
ATOM 2960 C C . TYR A 1 364 ? 11.026 -15.255 -22.924 1.00 93.62 364 TYR A C 1
ATOM 2962 O O . TYR A 1 364 ? 10.661 -16.382 -22.589 1.00 93.62 364 TYR A O 1
ATOM 2970 N N . SER A 1 365 ? 10.720 -14.734 -24.111 1.00 91.31 365 SER A N 1
ATOM 2971 C CA . SER A 1 365 ? 9.975 -15.471 -25.133 1.00 91.31 365 SER A CA 1
ATOM 2972 C C . SER A 1 365 ? 10.184 -14.882 -26.530 1.00 91.31 365 SER A C 1
ATOM 2974 O O . SER A 1 365 ? 10.646 -13.752 -26.688 1.00 91.31 365 SER A O 1
ATOM 2976 N N . HIS A 1 366 ? 9.775 -15.633 -27.553 1.00 88.75 366 HIS A N 1
ATOM 2977 C CA . HIS A 1 366 ? 9.816 -15.257 -28.971 1.00 88.75 366 HIS A CA 1
ATOM 2978 C C . HIS A 1 366 ? 8.647 -14.328 -29.360 1.00 88.75 366 HIS A C 1
ATOM 2980 O O . HIS A 1 366 ? 7.977 -14.516 -30.379 1.00 88.75 366 HIS A O 1
ATOM 2986 N N . LEU A 1 367 ? 8.371 -13.335 -28.513 1.00 91.25 367 LEU A N 1
ATOM 2987 C CA . LEU A 1 367 ? 7.408 -12.280 -28.808 1.00 91.25 367 LEU A CA 1
ATOM 2988 C C . LEU A 1 367 ? 8.005 -11.319 -29.839 1.00 91.25 367 LEU A C 1
ATOM 2990 O O . LEU A 1 367 ? 9.200 -11.034 -29.817 1.00 91.25 367 LEU A O 1
ATOM 2994 N N . ILE A 1 368 ? 7.180 -10.815 -30.748 1.00 88.12 368 ILE A N 1
ATOM 2995 C CA . ILE A 1 368 ? 7.638 -9.942 -31.827 1.00 88.12 368 ILE A CA 1
ATOM 2996 C C . ILE A 1 368 ? 7.507 -8.485 -31.364 1.00 88.12 368 ILE A C 1
ATOM 2998 O O . ILE A 1 368 ? 6.398 -8.046 -31.035 1.00 88.12 368 ILE A O 1
ATOM 3002 N N . PRO A 1 369 ? 8.611 -7.724 -31.307 1.00 85.56 369 PRO A N 1
ATOM 3003 C CA . PRO A 1 369 ? 8.562 -6.339 -30.892 1.00 85.56 369 PRO A CA 1
ATOM 3004 C C . PRO A 1 369 ? 8.248 -5.402 -32.064 1.00 85.56 369 PRO A C 1
ATOM 3006 O O . PRO A 1 369 ? 8.337 -5.769 -33.233 1.00 85.56 369 PRO A O 1
ATOM 3009 N N . THR A 1 370 ? 7.959 -4.156 -31.712 1.00 79.00 370 THR A N 1
ATOM 3010 C CA . THR A 1 370 ? 7.957 -2.989 -32.605 1.00 79.00 370 THR A CA 1
ATOM 3011 C C . THR A 1 370 ? 9.327 -2.769 -33.262 1.00 79.00 370 THR A C 1
ATOM 3013 O O . THR A 1 370 ? 10.337 -3.356 -32.859 1.00 79.00 370 THR A O 1
ATOM 3016 N N . ILE A 1 371 ? 9.386 -1.899 -34.275 1.00 69.12 371 ILE A N 1
ATOM 3017 C CA . ILE A 1 371 ? 10.614 -1.604 -35.036 1.00 69.12 371 ILE A CA 1
ATOM 3018 C C . ILE A 1 371 ? 11.737 -1.090 -34.120 1.00 69.12 371 ILE A C 1
ATOM 3020 O O . ILE A 1 371 ? 12.899 -1.446 -34.325 1.00 69.12 371 ILE A O 1
ATOM 3024 N N . GLU A 1 372 ? 11.399 -0.304 -33.095 1.00 63.91 372 GLU A N 1
ATOM 3025 C CA . GLU A 1 372 ? 12.335 0.223 -32.093 1.00 63.91 372 GLU A CA 1
ATOM 3026 C C . GLU A 1 372 ? 12.896 -0.872 -31.167 1.00 63.91 372 GLU A C 1
ATOM 3028 O O . GLU A 1 372 ? 13.936 -0.688 -30.537 1.00 63.91 372 GLU A O 1
ATOM 3033 N N . ARG A 1 373 ? 12.248 -2.046 -31.113 1.00 68.38 373 ARG A N 1
ATOM 3034 C CA . ARG A 1 373 ? 12.588 -3.197 -30.253 1.00 68.38 373 ARG A CA 1
ATOM 3035 C C . ARG A 1 373 ? 12.488 -2.942 -28.749 1.00 68.38 373 ARG A C 1
ATOM 3037 O O . ARG A 1 373 ? 13.058 -3.683 -27.953 1.00 68.38 373 ARG A O 1
ATOM 3044 N N . GLU A 1 374 ? 11.739 -1.918 -28.362 1.00 69.50 374 GLU A N 1
ATOM 3045 C CA . GLU A 1 374 ? 11.563 -1.518 -26.961 1.00 69.50 374 GLU A CA 1
ATOM 3046 C C . GLU A 1 374 ? 10.217 -1.969 -26.382 1.00 69.50 374 GLU A C 1
ATOM 3048 O O . GLU A 1 374 ? 10.101 -2.179 -25.172 1.00 69.50 374 GLU A O 1
ATOM 3053 N N . ASN A 1 375 ? 9.222 -2.164 -27.253 1.00 80.19 375 ASN A N 1
ATOM 3054 C CA . ASN A 1 375 ? 7.853 -2.543 -26.910 1.00 80.19 375 ASN A CA 1
ATOM 3055 C C . ASN A 1 375 ? 7.337 -3.660 -27.820 1.00 80.19 375 ASN A C 1
ATOM 3057 O O . ASN A 1 375 ? 7.847 -3.855 -28.924 1.00 80.19 375 ASN A O 1
ATOM 3061 N N . LEU A 1 376 ? 6.292 -4.355 -27.376 1.00 87.75 376 LEU A N 1
ATOM 3062 C CA . LEU A 1 376 ? 5.606 -5.393 -28.145 1.00 87.75 376 LEU A CA 1
ATOM 3063 C C . LEU A 1 376 ? 4.705 -4.797 -29.225 1.00 87.75 376 LEU A C 1
ATOM 3065 O O . LEU A 1 376 ? 3.979 -3.839 -28.960 1.00 87.75 376 LEU A O 1
ATOM 3069 N N . ASP A 1 377 ? 4.735 -5.382 -30.423 1.00 86.62 377 ASP A N 1
ATOM 3070 C CA . ASP A 1 377 ? 3.852 -4.967 -31.510 1.00 86.62 377 ASP A CA 1
ATOM 3071 C C . ASP A 1 377 ? 2.497 -5.671 -31.376 1.00 86.62 377 ASP A C 1
ATOM 3073 O O . ASP A 1 377 ? 2.403 -6.898 -31.414 1.00 86.62 377 ASP A O 1
ATOM 3077 N N . LEU A 1 378 ? 1.448 -4.880 -31.173 1.00 89.88 378 LEU A N 1
ATOM 3078 C CA . LEU A 1 378 ? 0.057 -5.335 -31.194 1.00 89.88 378 LEU A CA 1
ATOM 3079 C C . LEU A 1 378 ? -0.768 -4.588 -32.256 1.00 89.88 378 LEU A C 1
ATOM 3081 O O . LEU A 1 378 ? -1.991 -4.720 -32.273 1.00 89.88 378 LEU A O 1
ATOM 3085 N N . GLN A 1 379 ? -0.121 -3.779 -33.103 1.00 88.00 379 GLN A N 1
ATOM 3086 C CA . GLN A 1 379 ? -0.777 -2.975 -34.134 1.00 88.00 379 GLN A CA 1
ATOM 3087 C C . GLN A 1 379 ? -0.908 -3.746 -35.446 1.00 88.00 379 GLN A C 1
ATOM 3089 O O . GLN A 1 379 ? -1.958 -3.679 -36.085 1.00 88.00 379 GLN A O 1
ATOM 3094 N N . ASP A 1 380 ? 0.130 -4.489 -35.843 1.00 89.50 380 ASP A N 1
ATOM 3095 C CA . ASP A 1 380 ? 0.029 -5.352 -37.018 1.00 89.50 380 ASP A CA 1
ATOM 3096 C C . ASP A 1 380 ? -0.944 -6.516 -36.740 1.00 89.50 380 ASP A C 1
ATOM 3098 O O . ASP A 1 380 ? -0.813 -7.203 -35.722 1.00 89.50 380 ASP A O 1
ATOM 3102 N N . PRO A 1 381 ? -1.923 -6.774 -37.625 1.00 87.50 381 PRO A N 1
ATOM 3103 C CA . PRO A 1 381 ? -2.994 -7.728 -37.356 1.00 87.50 381 PRO A CA 1
ATOM 3104 C C . PRO A 1 381 ? -2.507 -9.174 -37.202 1.00 87.50 381 PRO A C 1
ATOM 3106 O O . PRO A 1 381 ? -3.121 -9.931 -36.456 1.00 87.50 381 PRO A O 1
ATOM 3109 N N . TYR A 1 382 ? -1.424 -9.583 -37.870 1.00 89.12 382 TYR A N 1
ATOM 3110 C CA . TYR A 1 382 ? -0.909 -10.953 -37.773 1.00 89.12 382 TYR A CA 1
ATOM 3111 C C . TYR A 1 382 ? 0.063 -11.104 -36.606 1.00 89.12 382 TYR A C 1
ATOM 3113 O O . TYR A 1 382 ? 0.012 -12.102 -35.882 1.00 89.12 382 TYR A O 1
ATOM 3121 N N . ILE A 1 383 ? 0.916 -10.100 -36.388 1.00 90.25 383 ILE A N 1
ATOM 3122 C CA . ILE A 1 383 ? 1.837 -10.081 -35.249 1.00 90.25 383 ILE A CA 1
ATOM 3123 C C . ILE A 1 383 ? 1.063 -10.001 -33.929 1.00 90.25 383 ILE A C 1
ATOM 3125 O O . ILE A 1 383 ? 1.394 -10.718 -32.985 1.00 90.25 383 ILE A O 1
ATOM 3129 N N . SER A 1 384 ? 0.001 -9.194 -33.875 1.00 91.94 384 SER A N 1
ATOM 3130 C CA . SER A 1 384 ? -0.859 -9.064 -32.698 1.00 91.94 384 SER A CA 1
ATOM 3131 C C . SER A 1 384 ? -1.481 -10.406 -32.304 1.00 91.94 384 SER A C 1
ATOM 3133 O O . SER A 1 384 ? -1.379 -10.805 -31.145 1.00 91.94 384 SER A O 1
ATOM 3135 N N . ILE A 1 385 ? -1.995 -11.174 -33.276 1.00 92.81 385 ILE A N 1
ATOM 3136 C CA . ILE A 1 385 ? -2.531 -12.526 -33.038 1.00 92.81 385 ILE A CA 1
ATOM 3137 C C . ILE A 1 385 ? -1.442 -13.468 -32.505 1.00 92.81 385 ILE A C 1
ATOM 3139 O O . ILE A 1 385 ? -1.681 -14.195 -31.541 1.00 92.81 385 ILE A O 1
ATOM 3143 N N . TRP A 1 386 ? -0.241 -13.464 -33.099 1.00 92.62 386 TRP A N 1
ATOM 3144 C CA . TRP A 1 386 ? 0.881 -14.279 -32.610 1.00 92.62 386 TRP A CA 1
ATOM 3145 C C . TRP A 1 386 ? 1.237 -13.940 -31.157 1.00 92.62 386 TRP A C 1
ATOM 3147 O O . TRP A 1 386 ? 1.309 -14.835 -30.312 1.00 92.62 386 TRP A O 1
ATOM 3157 N N . ASN A 1 387 ? 1.419 -12.651 -30.859 1.00 94.12 387 ASN A N 1
ATOM 3158 C CA . ASN A 1 387 ? 1.796 -12.171 -29.534 1.00 94.12 387 ASN A CA 1
ATOM 3159 C C . ASN A 1 387 ? 0.706 -12.457 -28.492 1.00 94.12 387 ASN A C 1
ATOM 3161 O O . ASN A 1 387 ? 1.025 -12.933 -27.405 1.00 94.12 387 ASN A O 1
ATOM 3165 N N . GLU A 1 388 ? -0.568 -12.237 -28.818 1.00 95.25 388 GLU A N 1
ATOM 3166 C CA . GLU A 1 388 ? -1.703 -12.567 -27.950 1.00 95.25 388 GLU A CA 1
ATOM 3167 C C . GLU A 1 388 ? -1.724 -14.062 -27.595 1.00 95.25 388 GLU A C 1
ATOM 3169 O O . GLU A 1 388 ? -1.763 -14.427 -26.417 1.00 95.25 388 GLU A O 1
ATOM 3174 N N . GLN A 1 389 ? -1.661 -14.940 -28.602 1.00 93.81 389 GLN A N 1
ATOM 3175 C CA . GLN A 1 389 ? -1.688 -16.394 -28.404 1.00 93.81 389 GLN A CA 1
ATOM 3176 C C . GLN A 1 389 ? -0.481 -16.876 -27.584 1.00 93.81 389 GLN A C 1
ATOM 3178 O O . GLN A 1 389 ? -0.603 -17.778 -26.746 1.00 93.81 389 GLN A O 1
ATOM 3183 N N . LEU A 1 390 ? 0.687 -16.263 -27.789 1.00 94.94 390 LEU A N 1
ATOM 3184 C CA . LEU A 1 390 ? 1.905 -16.599 -27.060 1.00 94.94 390 LEU A CA 1
ATOM 3185 C C . LEU A 1 390 ? 1.828 -16.136 -25.599 1.00 94.94 390 LEU A C 1
ATOM 3187 O O . LEU A 1 390 ? 2.149 -16.910 -24.700 1.00 94.94 390 LEU A O 1
ATOM 3191 N N . LEU A 1 391 ? 1.321 -14.928 -25.334 1.00 96.69 391 LEU A N 1
ATOM 3192 C CA . LEU A 1 391 ? 1.092 -14.418 -23.975 1.00 96.69 391 LEU A CA 1
ATOM 3193 C C . LEU A 1 391 ? 0.065 -15.260 -23.214 1.00 96.69 391 LEU A C 1
ATOM 3195 O O . LEU A 1 391 ? 0.313 -15.638 -22.070 1.00 96.69 391 LEU A O 1
ATOM 3199 N N . LYS A 1 392 ? -1.035 -15.660 -23.856 1.00 95.69 392 LYS A N 1
ATOM 3200 C CA . LYS A 1 392 ? -2.003 -16.591 -23.252 1.00 95.69 392 LYS A CA 1
ATOM 3201 C C . LYS A 1 392 ? -1.374 -17.959 -22.955 1.00 95.69 392 LYS A C 1
ATOM 3203 O O . LYS A 1 392 ? -1.642 -18.558 -21.913 1.00 95.69 392 LYS A O 1
ATOM 3208 N N . SER A 1 393 ? -0.480 -18.440 -23.820 1.00 94.06 393 SER A N 1
ATOM 3209 C CA . SER A 1 393 ? 0.291 -19.671 -23.572 1.00 94.06 393 SER A CA 1
ATOM 3210 C C . SER A 1 393 ? 1.240 -19.530 -22.379 1.00 94.06 393 SER A C 1
ATOM 3212 O O . SER A 1 393 ? 1.350 -20.452 -21.572 1.00 94.06 393 SER A O 1
ATOM 3214 N N . ILE A 1 394 ? 1.874 -18.366 -22.219 1.00 95.88 394 ILE A N 1
ATOM 3215 C CA . ILE A 1 394 ? 2.691 -18.043 -21.043 1.00 95.88 394 ILE A CA 1
ATOM 3216 C C . ILE A 1 394 ? 1.825 -18.025 -19.777 1.00 95.88 394 ILE A C 1
ATOM 3218 O O . ILE A 1 394 ? 2.223 -18.610 -18.772 1.00 95.88 394 ILE A O 1
ATOM 3222 N N . GLY A 1 395 ? 0.619 -17.451 -19.830 1.00 95.38 395 GLY A N 1
ATOM 3223 C CA . GLY A 1 395 ? -0.364 -17.507 -18.741 1.00 95.38 395 GLY A CA 1
ATOM 3224 C C . GLY A 1 395 ? -0.665 -18.937 -18.277 1.00 95.38 395 GLY A C 1
ATOM 3225 O O . GLY A 1 395 ? -0.617 -19.227 -17.080 1.00 95.38 395 GLY A O 1
ATOM 3226 N N . ASN A 1 396 ? -0.873 -19.863 -19.220 1.00 92.25 396 ASN A N 1
ATOM 3227 C CA . ASN A 1 396 ? -1.052 -21.291 -18.924 1.00 92.25 396 ASN A CA 1
ATOM 3228 C C . ASN A 1 396 ? 0.173 -21.915 -18.230 1.00 92.25 396 ASN A C 1
ATOM 3230 O O . ASN A 1 396 ? 0.027 -22.721 -17.308 1.00 92.25 396 ASN A O 1
ATOM 3234 N N . ILE A 1 397 ? 1.387 -21.534 -18.638 1.00 92.69 397 ILE A N 1
ATOM 3235 C CA . ILE A 1 397 ? 2.629 -21.998 -18.001 1.00 92.69 397 ILE A CA 1
ATOM 3236 C C . ILE A 1 397 ? 2.741 -21.437 -16.579 1.00 92.69 397 ILE A C 1
ATOM 3238 O O . ILE A 1 397 ? 3.001 -22.198 -15.649 1.00 92.69 397 ILE A O 1
ATOM 3242 N N . ILE A 1 398 ? 2.472 -20.144 -16.373 1.00 94.94 398 ILE A N 1
ATOM 3243 C CA . ILE A 1 398 ? 2.441 -19.520 -15.038 1.00 94.94 398 ILE A CA 1
ATOM 3244 C C . ILE A 1 398 ? 1.434 -20.237 -14.138 1.00 94.94 398 ILE A C 1
ATOM 3246 O O . ILE A 1 398 ? 1.707 -20.456 -12.958 1.00 94.94 398 ILE A O 1
ATOM 3250 N N . ARG A 1 399 ? 0.295 -20.669 -14.690 1.00 92.19 399 ARG A N 1
ATOM 3251 C CA . ARG A 1 399 ? -0.697 -21.437 -13.938 1.00 92.19 399 ARG A CA 1
ATOM 3252 C C . ARG A 1 399 ? -0.167 -22.789 -13.467 1.00 92.19 399 ARG A C 1
ATOM 3254 O O . ARG A 1 399 ? -0.401 -23.174 -12.324 1.00 92.19 399 ARG A O 1
ATOM 3261 N N . PHE A 1 400 ? 0.601 -23.479 -14.305 1.00 89.00 400 PHE A N 1
ATOM 3262 C CA . PHE A 1 400 ? 1.292 -24.703 -13.904 1.00 89.00 400 PHE A CA 1
ATOM 3263 C C . PHE A 1 400 ? 2.325 -24.451 -12.791 1.00 89.00 400 PHE A C 1
ATOM 3265 O O . PHE A 1 400 ? 2.404 -25.230 -11.841 1.00 89.00 400 PHE A O 1
ATOM 3272 N N . ILE A 1 401 ? 3.076 -23.346 -12.872 1.00 91.19 401 ILE A N 1
ATOM 3273 C CA . ILE A 1 401 ? 4.044 -22.936 -11.838 1.00 91.19 401 ILE A CA 1
ATOM 3274 C C . ILE A 1 401 ? 3.328 -22.672 -10.514 1.00 91.19 401 ILE A C 1
ATOM 3276 O O . ILE A 1 401 ? 3.759 -23.171 -9.471 1.00 91.19 401 ILE A O 1
ATOM 3280 N N . TYR A 1 402 ? 2.216 -21.938 -10.560 1.00 93.88 402 TYR A N 1
ATOM 3281 C CA . TYR A 1 402 ? 1.370 -21.661 -9.404 1.00 93.88 402 TYR A CA 1
ATOM 3282 C C . TYR A 1 402 ? 0.913 -22.950 -8.719 1.00 93.88 402 TYR A C 1
ATOM 3284 O O . TYR A 1 402 ? 1.104 -23.091 -7.512 1.00 93.88 402 TYR A O 1
ATOM 3292 N N . ASP A 1 403 ? 0.379 -23.907 -9.486 1.00 89.50 403 ASP A N 1
ATOM 3293 C CA . ASP A 1 403 ? -0.138 -25.169 -8.951 1.00 89.50 403 ASP A CA 1
ATOM 3294 C C . ASP A 1 403 ? 0.943 -25.948 -8.182 1.00 89.50 403 ASP A C 1
ATOM 3296 O O . ASP A 1 403 ? 0.681 -26.463 -7.096 1.00 89.50 403 ASP A O 1
ATOM 3300 N N . GLN A 1 404 ? 2.175 -26.006 -8.698 1.00 86.81 404 GLN A N 1
ATOM 3301 C CA . GLN A 1 404 ? 3.283 -26.664 -7.989 1.00 86.81 404 GLN A CA 1
ATOM 3302 C C . GLN A 1 404 ? 3.714 -25.877 -6.746 1.00 86.81 404 GLN A C 1
ATOM 3304 O O . GLN A 1 404 ? 3.941 -26.446 -5.676 1.00 86.81 404 GLN A O 1
ATOM 3309 N N . THR A 1 405 ? 3.802 -24.555 -6.887 1.00 89.56 405 THR A N 1
ATOM 3310 C CA . THR A 1 405 ? 4.284 -23.648 -5.843 1.00 89.56 405 THR A CA 1
ATOM 3311 C C . THR A 1 405 ? 3.349 -23.650 -4.635 1.00 89.56 405 THR A C 1
ATOM 3313 O O . THR A 1 405 ? 3.807 -23.805 -3.503 1.00 89.56 405 THR A O 1
ATOM 3316 N N . ILE A 1 406 ? 2.033 -23.553 -4.860 1.00 91.38 406 ILE A N 1
ATOM 3317 C CA . ILE A 1 406 ? 1.045 -23.480 -3.780 1.00 91.38 406 ILE A CA 1
ATOM 3318 C C . ILE A 1 406 ? 0.962 -24.787 -2.982 1.00 91.38 406 ILE A C 1
ATOM 3320 O O . ILE A 1 406 ? 0.881 -24.747 -1.754 1.00 91.38 406 ILE A O 1
ATOM 3324 N N . ILE A 1 407 ? 1.064 -25.941 -3.655 1.00 90.00 407 ILE A N 1
ATOM 3325 C CA . ILE A 1 407 ? 1.093 -27.261 -3.008 1.00 90.00 407 ILE A CA 1
ATOM 3326 C C . ILE A 1 407 ? 2.304 -27.370 -2.082 1.00 90.00 407 ILE A C 1
ATOM 3328 O O . ILE A 1 407 ? 2.157 -27.751 -0.921 1.00 90.00 407 ILE A O 1
ATOM 3332 N N . ASN A 1 408 ? 3.492 -27.008 -2.571 1.00 88.12 408 ASN A N 1
ATOM 3333 C CA . ASN A 1 408 ? 4.720 -27.089 -1.785 1.00 88.12 408 ASN A CA 1
ATOM 3334 C C . ASN A 1 408 ? 4.669 -26.171 -0.549 1.00 88.12 408 ASN A C 1
ATOM 3336 O O . ASN A 1 408 ? 4.966 -26.595 0.565 1.00 88.12 408 ASN A O 1
ATOM 3340 N N . ILE A 1 409 ? 4.225 -24.925 -0.728 1.00 88.00 409 ILE A N 1
ATOM 3341 C CA . ILE A 1 409 ? 4.178 -23.910 0.334 1.00 88.00 409 ILE A CA 1
ATOM 3342 C C . ILE A 1 409 ? 3.197 -24.270 1.447 1.00 88.00 409 ILE A C 1
ATOM 3344 O O . ILE A 1 409 ? 3.530 -24.114 2.624 1.00 88.00 409 ILE A O 1
ATOM 3348 N N . VAL A 1 410 ? 1.997 -24.736 1.088 1.00 89.50 410 VAL A N 1
ATOM 3349 C CA . VAL A 1 410 ? 0.975 -25.106 2.075 1.00 89.50 410 VAL A CA 1
ATOM 3350 C C . VAL A 1 410 ? 1.386 -26.367 2.833 1.00 89.50 410 VAL A C 1
ATOM 3352 O O . VAL A 1 410 ? 1.272 -26.388 4.059 1.00 89.50 410 VAL A O 1
ATOM 3355 N N . ASN A 1 411 ? 1.946 -27.367 2.140 1.00 87.81 411 ASN A N 1
ATOM 3356 C CA . ASN A 1 411 ? 2.446 -28.592 2.771 1.00 87.81 411 ASN A CA 1
ATOM 3357 C C . ASN A 1 411 ? 3.631 -28.332 3.716 1.00 87.81 411 ASN A C 1
ATOM 3359 O O . ASN A 1 411 ? 3.732 -28.981 4.753 1.00 87.81 411 ASN A O 1
ATOM 3363 N N . ASN A 1 412 ? 4.501 -27.372 3.385 1.00 85.69 412 ASN A N 1
ATOM 3364 C CA . ASN A 1 412 ? 5.653 -27.004 4.215 1.00 85.69 412 ASN A CA 1
ATOM 3365 C C . ASN A 1 412 ? 5.328 -25.941 5.279 1.00 85.69 412 ASN A C 1
ATOM 3367 O O . ASN A 1 412 ? 6.230 -25.515 5.997 1.00 85.69 412 ASN A O 1
ATOM 3371 N N . HIS A 1 413 ? 4.071 -25.492 5.382 1.00 82.62 413 HIS A N 1
ATOM 3372 C CA . HIS A 1 413 ? 3.627 -24.461 6.330 1.00 82.62 413 HIS A CA 1
ATOM 3373 C C . HIS A 1 413 ? 4.474 -23.177 6.300 1.00 82.62 413 HIS A C 1
ATOM 3375 O O . HIS A 1 413 ? 4.794 -22.602 7.341 1.00 82.62 413 HIS A O 1
ATOM 3381 N N . SER A 1 414 ? 4.853 -22.718 5.105 1.00 80.88 414 SER A N 1
ATOM 3382 C CA . SER A 1 414 ? 5.705 -21.533 4.985 1.00 80.88 414 SER A CA 1
ATOM 3383 C C . SER A 1 414 ? 4.980 -20.263 5.440 1.00 80.88 414 SER A C 1
ATOM 3385 O O . SER A 1 414 ? 3.874 -19.952 4.991 1.00 80.88 414 SER A O 1
ATOM 3387 N N . GLN A 1 415 ? 5.657 -19.475 6.277 1.00 84.81 415 GLN A N 1
ATOM 3388 C CA . GLN A 1 415 ? 5.192 -18.161 6.736 1.00 84.81 415 GLN A CA 1
ATOM 3389 C C . GLN A 1 415 ? 5.087 -17.118 5.606 1.00 84.81 415 GLN A C 1
ATOM 3391 O O . GLN A 1 415 ? 4.461 -16.076 5.781 1.00 84.81 415 GLN A O 1
ATOM 3396 N N . TYR A 1 416 ? 5.670 -17.399 4.436 1.00 87.00 416 TYR A N 1
ATOM 3397 C CA . TYR A 1 416 ? 5.718 -16.490 3.287 1.00 87.00 416 TYR A CA 1
ATOM 3398 C C . TYR A 1 416 ? 4.589 -16.709 2.277 1.00 87.00 416 TYR A C 1
ATOM 3400 O O . TYR A 1 416 ? 4.614 -16.110 1.203 1.00 87.00 416 TYR A O 1
ATOM 3408 N N . LEU A 1 417 ? 3.587 -17.536 2.602 1.00 90.00 417 LEU A N 1
ATOM 3409 C CA . LEU A 1 417 ? 2.457 -17.840 1.718 1.00 90.00 417 LEU A CA 1
ATOM 3410 C C . LEU A 1 417 ? 1.830 -16.574 1.114 1.00 90.00 417 LEU A C 1
ATOM 3412 O O . LEU A 1 417 ? 1.665 -16.494 -0.100 1.00 90.00 417 LEU A O 1
ATOM 3416 N N . ASN A 1 418 ? 1.533 -15.566 1.939 1.00 89.44 418 ASN A N 1
ATOM 3417 C CA . ASN A 1 418 ? 0.910 -14.329 1.465 1.00 89.44 418 ASN A CA 1
ATOM 3418 C C . ASN A 1 418 ? 1.826 -13.546 0.503 1.00 89.44 418 ASN A C 1
ATOM 3420 O O . ASN A 1 418 ? 1.376 -13.042 -0.525 1.00 89.44 418 ASN A O 1
ATOM 3424 N N . THR A 1 419 ? 3.129 -13.495 0.792 1.00 88.44 419 THR A N 1
ATOM 3425 C CA . THR A 1 419 ? 4.128 -12.874 -0.088 1.00 88.44 419 THR A CA 1
ATOM 3426 C C . THR A 1 419 ? 4.214 -13.604 -1.423 1.00 88.44 419 THR A C 1
ATOM 3428 O O . THR A 1 419 ? 4.212 -12.964 -2.467 1.00 88.44 419 THR A O 1
ATOM 3431 N N . ILE A 1 420 ? 4.216 -14.934 -1.429 1.00 90.44 420 ILE A N 1
ATOM 3432 C CA . ILE A 1 420 ? 4.337 -15.705 -2.671 1.00 90.44 420 ILE A CA 1
ATOM 3433 C C . ILE A 1 420 ? 3.059 -15.610 -3.515 1.00 90.44 420 ILE A C 1
ATOM 3435 O O . ILE A 1 420 ? 3.138 -15.504 -4.737 1.00 90.44 420 ILE A O 1
ATOM 3439 N N . LEU A 1 421 ? 1.879 -15.545 -2.887 1.00 92.31 421 LEU A N 1
ATOM 3440 C CA . LEU A 1 421 ? 0.630 -15.257 -3.600 1.00 92.31 421 LEU A CA 1
ATOM 3441 C C . LEU A 1 421 ? 0.673 -13.900 -4.321 1.00 92.31 421 LEU A C 1
ATOM 3443 O O . LEU A 1 421 ? 0.137 -13.791 -5.422 1.00 92.31 421 LEU A O 1
ATOM 3447 N N . SER A 1 422 ? 1.376 -12.900 -3.770 1.00 90.25 422 SER A N 1
ATOM 3448 C CA . SER A 1 422 ? 1.530 -11.591 -4.428 1.00 90.25 422 SER A CA 1
ATOM 3449 C C . SER A 1 422 ? 2.295 -11.658 -5.755 1.00 90.25 422 SER A C 1
ATOM 3451 O O . SER A 1 422 ? 2.145 -10.769 -6.587 1.00 90.25 422 SER A O 1
ATOM 3453 N N . PHE A 1 423 ? 3.057 -12.728 -6.026 1.00 92.00 423 PHE A N 1
ATOM 3454 C CA . PHE A 1 423 ? 3.730 -12.880 -7.323 1.00 92.00 423 PHE A CA 1
ATOM 3455 C C . PHE A 1 423 ? 2.720 -13.047 -8.448 1.00 92.00 423 PHE A C 1
ATOM 3457 O O . PHE A 1 423 ? 3.017 -12.723 -9.591 1.00 92.00 423 PHE A O 1
ATOM 3464 N N . TYR A 1 424 ? 1.531 -13.540 -8.125 1.00 94.69 424 TYR A N 1
ATOM 3465 C CA . TYR A 1 424 ? 0.467 -13.810 -9.072 1.00 94.69 424 TYR A CA 1
ATOM 3466 C C . TYR A 1 424 ? -0.577 -12.692 -9.054 1.00 94.69 424 TYR A C 1
ATOM 3468 O O . TYR A 1 424 ? -1.712 -12.927 -9.436 1.00 94.69 424 TYR A O 1
ATOM 3476 N N . SER A 1 425 ? -0.244 -11.476 -8.606 1.00 92.31 425 SER A N 1
ATOM 3477 C CA . SER A 1 425 ? -1.234 -10.401 -8.486 1.00 92.31 425 SER A CA 1
ATOM 3478 C C . SER A 1 425 ? -1.570 -9.659 -9.781 1.00 92.31 425 SER A C 1
ATOM 3480 O O . SER A 1 425 ? -2.339 -8.713 -9.707 1.00 92.31 425 SER A O 1
ATOM 3482 N N . PHE A 1 426 ? -1.028 -10.063 -10.940 1.00 94.50 426 PHE A N 1
ATOM 3483 C CA . PHE A 1 426 ? -1.323 -9.506 -12.278 1.00 94.50 426 PHE A CA 1
ATOM 3484 C C . PHE A 1 426 ? -1.602 -7.989 -12.274 1.00 94.50 426 PHE A C 1
ATOM 3486 O O . PHE A 1 426 ? -2.631 -7.524 -12.765 1.00 94.50 426 PHE A O 1
ATOM 3493 N N . GLN A 1 427 ? -0.694 -7.212 -11.679 1.00 92.75 427 GLN A N 1
ATOM 3494 C CA . GLN A 1 427 ? -0.797 -5.758 -11.632 1.00 92.75 427 GLN A CA 1
ATOM 3495 C C . GLN A 1 427 ? -0.815 -5.172 -13.046 1.00 92.75 427 GLN A C 1
ATOM 3497 O O . GLN A 1 427 ? -0.260 -5.750 -13.984 1.00 92.75 427 GLN A O 1
ATOM 3502 N N . THR A 1 428 ? -1.420 -3.992 -13.193 1.00 92.88 428 THR A N 1
ATOM 3503 C CA . THR A 1 428 ? -1.507 -3.294 -14.479 1.00 92.88 428 THR A CA 1
ATOM 3504 C C . THR A 1 428 ? -0.132 -3.166 -15.128 1.00 92.88 428 THR A C 1
ATOM 3506 O O . THR A 1 428 ? 0.789 -2.569 -14.566 1.00 92.88 428 THR A O 1
ATOM 3509 N N . THR A 1 429 ? -0.001 -3.716 -16.333 1.00 94.25 429 THR A N 1
ATOM 3510 C CA . THR A 1 429 ? 1.261 -3.709 -17.066 1.00 94.25 429 THR A CA 1
ATOM 3511 C C . THR A 1 429 ? 1.494 -2.380 -17.781 1.00 94.25 429 THR A C 1
ATOM 3513 O O . THR A 1 429 ? 0.557 -1.707 -18.208 1.00 94.25 429 THR A O 1
ATOM 3516 N N . VAL A 1 430 ? 2.761 -1.994 -17.921 1.00 90.88 430 VAL A N 1
ATOM 3517 C CA . VAL A 1 430 ? 3.204 -0.709 -18.485 1.00 90.88 430 VAL A CA 1
ATOM 3518 C C . VAL A 1 430 ? 4.315 -0.997 -19.501 1.00 90.88 430 VAL A C 1
ATOM 3520 O O . VAL A 1 430 ? 5.139 -1.859 -19.207 1.00 90.88 430 VAL A O 1
ATOM 3523 N N . PRO A 1 431 ? 4.373 -0.316 -20.662 1.00 90.19 431 PRO A N 1
ATOM 3524 C CA . PRO A 1 431 ? 3.460 0.742 -21.108 1.00 90.19 431 PRO A CA 1
ATOM 3525 C C . PRO A 1 431 ? 2.096 0.243 -21.593 1.00 90.19 431 PRO A C 1
ATOM 3527 O O . PRO A 1 431 ? 1.129 0.997 -21.516 1.00 90.19 431 PRO A O 1
ATOM 3530 N N . ASN A 1 432 ? 1.977 -1.008 -22.048 1.00 91.31 432 ASN A N 1
ATOM 3531 C CA . ASN A 1 432 ? 0.706 -1.542 -22.533 1.00 91.31 432 ASN A CA 1
ATOM 3532 C C . ASN A 1 432 ? 0.047 -2.459 -21.489 1.00 91.31 432 ASN A C 1
ATOM 3534 O O . ASN A 1 432 ? 0.615 -3.488 -21.117 1.00 91.31 432 ASN A O 1
ATOM 3538 N N . LYS A 1 433 ? -1.165 -2.107 -21.043 1.00 94.00 433 LYS A N 1
ATOM 3539 C CA . LYS A 1 433 ? -1.948 -2.874 -20.054 1.00 94.00 433 LYS A CA 1
ATOM 3540 C C . LYS A 1 433 ? -2.523 -4.195 -20.586 1.00 94.00 433 LYS A C 1
ATOM 3542 O O . LYS A 1 433 ? -2.710 -5.131 -19.818 1.00 94.00 433 LYS A O 1
ATOM 3547 N N . THR A 1 434 ? -2.743 -4.284 -21.899 1.00 93.88 434 THR A N 1
ATOM 3548 C CA . THR A 1 434 ? -3.350 -5.452 -22.569 1.00 93.88 434 THR A CA 1
ATOM 3549 C C . THR A 1 434 ? -2.487 -6.706 -22.405 1.00 93.88 434 THR A C 1
ATOM 3551 O O . THR A 1 434 ? -2.976 -7.829 -22.404 1.00 93.88 434 THR A O 1
ATOM 3554 N N . ILE A 1 435 ? -1.179 -6.521 -22.217 1.00 93.88 435 ILE A N 1
ATOM 3555 C CA . ILE A 1 435 ? -0.228 -7.611 -21.990 1.00 93.88 435 ILE A CA 1
ATOM 3556 C C . ILE A 1 435 ? -0.553 -8.376 -20.702 1.00 93.88 435 ILE A C 1
ATOM 3558 O O . ILE A 1 435 ? -0.603 -9.604 -20.719 1.00 93.88 435 ILE A O 1
ATOM 3562 N N . GLY A 1 436 ? -0.811 -7.661 -19.602 1.00 93.75 436 GLY A N 1
ATOM 3563 C CA . GLY A 1 436 ? -1.238 -8.262 -18.339 1.00 93.75 436 GLY A CA 1
ATOM 3564 C C . GLY A 1 436 ? -2.590 -8.963 -18.454 1.00 93.75 436 GLY A C 1
ATOM 3565 O O . GLY A 1 436 ? -2.756 -10.049 -17.906 1.00 93.75 436 GLY A O 1
ATOM 3566 N N . GLU A 1 437 ? -3.519 -8.385 -19.223 1.00 94.94 437 GLU A N 1
ATOM 3567 C CA . GLU A 1 437 ? -4.832 -8.980 -19.510 1.00 94.94 437 GLU A CA 1
ATOM 3568 C C . GLU A 1 437 ? -4.681 -10.321 -20.250 1.00 94.94 437 GLU A C 1
ATOM 3570 O O . GLU A 1 437 ? -5.239 -11.321 -19.810 1.00 94.94 437 GLU A O 1
ATOM 3575 N N . PHE A 1 438 ? -3.837 -10.408 -21.285 1.00 96.50 438 PHE A N 1
ATOM 3576 C CA . PHE A 1 438 ? -3.581 -11.670 -21.994 1.00 96.50 438 PHE A CA 1
ATOM 3577 C C . PHE A 1 438 ? -2.890 -12.734 -21.132 1.00 96.50 438 PHE A C 1
ATOM 3579 O O . PHE A 1 438 ? -3.212 -13.920 -21.240 1.00 96.50 438 PHE A O 1
ATOM 3586 N N . LEU A 1 439 ? -1.950 -12.334 -20.270 1.00 96.69 439 LEU A N 1
ATOM 3587 C CA . LEU A 1 439 ? -1.318 -13.251 -19.317 1.00 96.69 439 LEU A CA 1
ATOM 3588 C C . LEU A 1 439 ? -2.345 -13.802 -18.315 1.00 96.69 439 LEU A C 1
ATOM 3590 O O . LEU A 1 439 ? -2.350 -15.006 -18.048 1.00 96.69 439 LEU A O 1
ATOM 3594 N N . LEU A 1 440 ? -3.223 -12.941 -17.788 1.00 96.31 440 LEU A N 1
ATOM 3595 C CA . LEU A 1 440 ? -4.289 -13.325 -16.863 1.00 96.31 440 LEU A CA 1
ATOM 3596 C C . LEU A 1 440 ? -5.331 -14.224 -17.543 1.00 96.31 440 LEU A C 1
ATOM 3598 O O . LEU A 1 440 ? -5.691 -15.262 -16.989 1.00 96.31 440 LEU A O 1
ATOM 3602 N N . ASP A 1 441 ? -5.764 -13.873 -18.752 1.00 95.00 441 ASP A N 1
ATOM 3603 C CA . ASP A 1 441 ? -6.674 -14.684 -19.564 1.00 95.00 441 ASP A CA 1
ATOM 3604 C C . ASP A 1 441 ? -6.107 -16.086 -19.770 1.00 95.00 441 ASP A C 1
ATOM 3606 O O . ASP A 1 441 ? -6.791 -17.080 -19.531 1.00 95.00 441 ASP A O 1
ATOM 3610 N N . GLY A 1 442 ? -4.829 -16.173 -20.153 1.00 93.69 442 GLY A N 1
ATOM 3611 C CA . GLY A 1 442 ? -4.112 -17.437 -20.260 1.00 93.69 442 GLY A CA 1
ATOM 3612 C C . GLY A 1 442 ? -4.145 -18.221 -18.952 1.00 93.69 442 GLY A C 1
ATOM 3613 O O . GLY A 1 442 ? -4.566 -19.373 -18.934 1.00 93.69 442 GLY A O 1
ATOM 3614 N N . PHE A 1 443 ? -3.780 -17.583 -17.839 1.00 95.12 443 PHE A N 1
ATOM 3615 C CA . PHE A 1 443 ? -3.759 -18.206 -16.513 1.00 95.12 443 PHE A CA 1
ATOM 3616 C C . PHE A 1 443 ? -5.124 -18.774 -16.086 1.00 95.12 443 PHE A C 1
ATOM 3618 O O . PHE A 1 443 ? -5.192 -19.853 -15.488 1.00 95.12 443 PHE A O 1
ATOM 3625 N N . LEU A 1 444 ? -6.210 -18.062 -16.400 1.00 93.06 444 LEU A N 1
ATOM 3626 C CA . LEU A 1 444 ? -7.583 -18.447 -16.066 1.00 93.06 444 LEU A CA 1
ATOM 3627 C C . LEU A 1 444 ? -8.212 -19.422 -17.074 1.00 93.06 444 LEU A C 1
ATOM 3629 O O . LEU A 1 444 ? -9.169 -20.106 -16.718 1.00 93.06 444 LEU A O 1
ATOM 3633 N N . SER A 1 445 ? -7.690 -19.500 -18.303 1.00 89.06 445 SER A N 1
ATOM 3634 C CA . SER A 1 445 ? -8.226 -20.352 -19.378 1.00 89.06 445 SER A CA 1
ATOM 3635 C C . SER A 1 445 ? -7.977 -21.852 -19.192 1.00 89.06 445 SER A C 1
ATOM 3637 O O . SER A 1 445 ? -8.567 -22.660 -19.903 1.00 89.06 445 SER A O 1
ATOM 3639 N N . SER A 1 446 ? -7.117 -22.234 -18.245 1.00 80.19 446 SER A N 1
ATOM 3640 C CA . SER A 1 446 ? -6.818 -23.635 -17.943 1.00 80.19 446 SER A CA 1
ATOM 3641 C C . SER A 1 446 ? -8.060 -24.396 -17.460 1.00 80.19 446 SER A C 1
ATOM 3643 O O . SER A 1 446 ? -8.741 -23.962 -16.533 1.00 80.19 446 SER A O 1
ATOM 3645 N N . ASP A 1 447 ? -8.292 -25.593 -18.010 1.00 74.25 447 ASP A N 1
ATOM 3646 C CA . ASP A 1 447 ? -9.381 -26.496 -17.594 1.00 74.25 447 ASP A CA 1
ATOM 3647 C C . ASP A 1 447 ? -9.230 -27.020 -16.151 1.00 74.25 447 ASP A C 1
ATOM 3649 O O . ASP A 1 447 ? -10.136 -27.658 -15.611 1.00 74.25 447 ASP A O 1
ATOM 3653 N N . LYS A 1 448 ? -8.073 -26.795 -15.512 1.00 80.88 448 LYS A N 1
ATOM 3654 C CA . LYS A 1 448 ? -7.812 -27.233 -14.138 1.00 80.88 448 LYS A CA 1
ATOM 3655 C C . LYS A 1 448 ? -8.324 -26.227 -13.112 1.00 80.88 448 LYS A C 1
ATOM 3657 O O . LYS A 1 448 ? -8.002 -25.036 -13.156 1.00 80.88 448 LYS A O 1
ATOM 3662 N N . ASP A 1 449 ? -8.998 -26.756 -12.096 1.00 88.69 449 ASP A N 1
ATOM 3663 C CA . ASP A 1 449 ? -9.424 -26.001 -10.918 1.00 88.69 449 ASP A CA 1
ATOM 3664 C C . ASP A 1 449 ? -8.263 -25.242 -10.268 1.00 88.69 449 ASP A C 1
ATOM 3666 O O . ASP A 1 449 ? -7.186 -25.802 -10.061 1.00 88.69 449 ASP A O 1
ATOM 3670 N N . ILE A 1 450 ? -8.480 -23.965 -9.934 1.00 93.69 450 ILE A N 1
ATOM 3671 C CA . ILE A 1 450 ? -7.509 -23.122 -9.217 1.00 93.69 450 ILE A CA 1
ATOM 3672 C C . ILE A 1 450 ? -7.511 -23.527 -7.755 1.00 93.69 450 ILE A C 1
ATOM 3674 O O . ILE A 1 450 ? -8.525 -23.356 -7.099 1.00 93.69 450 ILE A O 1
ATOM 3678 N N . PHE A 1 451 ? -6.421 -24.071 -7.223 1.00 93.38 451 PHE A N 1
ATOM 3679 C CA . PHE A 1 451 ? -6.387 -24.441 -5.808 1.00 93.38 451 PHE A CA 1
ATOM 3680 C C . PHE A 1 451 ? -6.038 -23.240 -4.939 1.00 93.38 451 PHE A C 1
ATOM 3682 O O . PHE A 1 451 ? -5.047 -22.575 -5.201 1.00 93.38 451 PHE A O 1
ATOM 3689 N N . VAL A 1 452 ? -6.816 -22.988 -3.887 1.00 95.25 452 VAL A N 1
ATOM 3690 C CA . VAL A 1 452 ? -6.573 -21.903 -2.922 1.00 95.25 452 VAL A CA 1
ATOM 3691 C C . VAL A 1 452 ? -6.504 -22.448 -1.493 1.00 95.25 452 VAL A C 1
ATOM 3693 O O . VAL A 1 452 ? -7.165 -23.449 -1.192 1.00 95.25 452 VAL A O 1
ATOM 3696 N N . PRO A 1 453 ? -5.705 -21.820 -0.609 1.00 94.44 453 PRO A N 1
ATOM 3697 C CA . PRO A 1 453 ? -5.612 -22.216 0.789 1.00 94.44 453 PRO A CA 1
ATOM 3698 C C . PRO A 1 453 ? -6.881 -21.829 1.553 1.00 94.44 453 PRO A C 1
ATOM 3700 O O . PRO A 1 453 ? -7.318 -20.679 1.512 1.00 94.44 453 PRO A O 1
ATOM 3703 N N . ILE A 1 454 ? -7.445 -22.789 2.280 1.00 93.50 454 ILE A N 1
ATOM 3704 C CA . ILE A 1 454 ? -8.624 -22.611 3.127 1.00 93.50 454 ILE A CA 1
ATOM 3705 C C . ILE A 1 454 ? -8.412 -23.212 4.510 1.00 93.50 454 ILE A C 1
ATOM 3707 O O . ILE A 1 454 ? -7.589 -24.107 4.707 1.00 93.50 454 ILE A O 1
ATOM 3711 N N . GLN A 1 455 ? -9.233 -22.761 5.447 1.00 90.56 455 GLN A N 1
ATOM 3712 C CA . GLN A 1 455 ? -9.440 -23.348 6.758 1.00 90.56 455 GLN A CA 1
ATOM 3713 C C . GLN A 1 455 ? -10.917 -23.752 6.865 1.00 90.56 455 GLN A C 1
ATOM 3715 O O . GLN A 1 455 ? -11.790 -22.981 6.467 1.00 90.56 455 GLN A O 1
ATOM 3720 N N . ARG A 1 456 ? -11.218 -24.978 7.323 1.00 87.00 456 ARG A N 1
ATOM 3721 C CA . ARG A 1 456 ? -12.616 -25.440 7.434 1.00 87.00 456 ARG A CA 1
ATOM 3722 C C . ARG A 1 456 ? -13.211 -25.163 8.795 1.00 87.00 456 ARG A C 1
ATOM 3724 O O . ARG A 1 456 ? -14.410 -24.953 8.864 1.00 87.00 456 ARG A O 1
ATOM 3731 N N . SER A 1 457 ? -12.404 -25.223 9.844 1.00 81.38 457 SER A N 1
ATOM 3732 C CA . SER A 1 457 ? -12.822 -25.011 11.224 1.00 81.38 457 SER A CA 1
ATOM 3733 C C . SER A 1 457 ? -11.794 -24.170 11.969 1.00 81.38 457 SER A C 1
ATOM 3735 O O . SER A 1 457 ? -10.594 -24.242 11.696 1.00 81.38 457 SER A O 1
ATOM 3737 N N . SER A 1 458 ? -12.247 -23.437 12.981 1.00 72.50 458 SER A N 1
ATOM 3738 C CA . SER A 1 458 ? -11.386 -22.673 13.889 1.00 72.50 458 SER A CA 1
ATOM 3739 C C . SER A 1 458 ? -10.363 -23.541 14.636 1.00 72.50 458 SER A C 1
ATOM 3741 O O . SER A 1 458 ? -9.327 -23.033 15.063 1.00 72.50 458 SER A O 1
ATOM 3743 N N . SER A 1 459 ? -10.634 -24.844 14.761 1.00 73.31 459 SER A N 1
ATOM 3744 C CA . SER A 1 459 ? -9.749 -25.849 15.359 1.00 73.31 459 SER A CA 1
ATOM 3745 C C . SER A 1 459 ? -8.695 -26.426 14.405 1.00 73.31 459 SER A C 1
ATOM 3747 O O . SER A 1 459 ? -7.802 -27.144 14.858 1.00 73.31 459 SER A O 1
ATOM 3749 N N . ASP A 1 460 ? -8.780 -26.142 13.102 1.00 78.88 460 ASP A N 1
ATOM 3750 C CA . ASP A 1 460 ? -7.809 -26.633 12.125 1.00 78.88 460 ASP A CA 1
ATOM 3751 C C . ASP A 1 460 ? -6.508 -25.827 12.227 1.00 78.88 460 ASP A C 1
ATOM 3753 O O . ASP A 1 460 ? -6.455 -24.653 11.872 1.00 78.88 460 ASP A O 1
ATOM 3757 N N . ASN A 1 461 ? -5.426 -26.468 12.668 1.00 72.75 461 ASN A N 1
ATOM 3758 C CA . ASN A 1 461 ? -4.108 -25.824 12.741 1.00 72.75 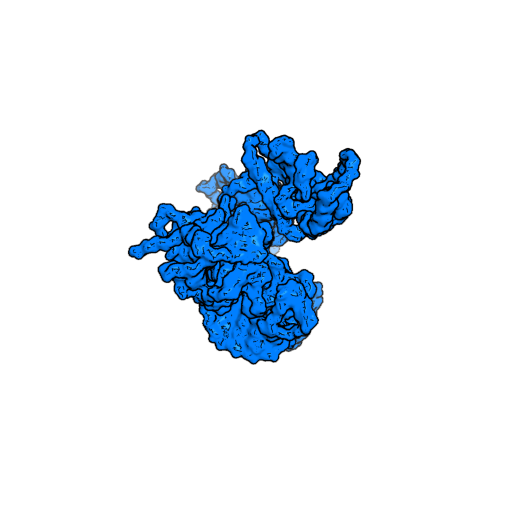461 ASN A CA 1
ATOM 3759 C C . ASN A 1 461 ? -3.384 -25.752 11.383 1.00 72.75 461 ASN A C 1
ATOM 3761 O O . ASN A 1 461 ? -2.326 -25.135 11.289 1.00 72.75 461 ASN A O 1
ATOM 3765 N N . GLN A 1 462 ? -3.905 -26.414 10.347 1.00 84.12 462 GLN A N 1
ATOM 3766 C CA . GLN A 1 462 ? -3.263 -26.531 9.037 1.00 84.12 462 GLN A CA 1
ATOM 3767 C C . GLN A 1 462 ? -4.204 -26.064 7.928 1.00 84.12 462 GLN A C 1
ATOM 3769 O O . GLN A 1 462 ? -5.391 -26.388 7.928 1.00 84.12 462 GLN A O 1
ATOM 3774 N N . LEU A 1 463 ? -3.649 -25.336 6.959 1.00 90.62 463 LEU A N 1
ATOM 3775 C CA . LEU A 1 463 ? -4.369 -24.941 5.753 1.00 90.62 463 LEU A CA 1
ATOM 3776 C C . LEU A 1 463 ? -4.535 -26.141 4.821 1.00 90.62 463 LEU A C 1
ATOM 3778 O O . LEU A 1 463 ? -3.619 -26.943 4.643 1.00 90.62 463 LEU A O 1
ATOM 3782 N N . LEU A 1 464 ? -5.702 -26.232 4.194 1.00 91.81 464 LEU A N 1
ATOM 3783 C CA . LEU A 1 464 ? -6.012 -27.214 3.162 1.00 91.81 464 LEU A CA 1
ATOM 3784 C C . LEU A 1 464 ? -6.086 -26.524 1.803 1.00 91.81 464 LEU A C 1
ATOM 3786 O O . LEU A 1 464 ? -6.413 -25.345 1.718 1.00 91.81 464 LEU A O 1
ATOM 3790 N N . LEU A 1 465 ? -5.834 -27.271 0.732 1.00 93.88 465 LEU A N 1
ATOM 3791 C CA . LEU A 1 465 ? -6.031 -26.793 -0.634 1.00 93.88 465 LEU A CA 1
ATOM 3792 C C . LEU A 1 465 ? -7.314 -27.371 -1.213 1.00 93.88 465 LEU A C 1
ATOM 3794 O O . LEU A 1 465 ? -7.512 -28.587 -1.214 1.00 93.88 465 LEU A O 1
ATOM 3798 N N . ILE A 1 466 ? -8.172 -26.499 -1.735 1.00 93.94 466 ILE A N 1
ATOM 3799 C CA . ILE A 1 466 ? -9.376 -26.894 -2.472 1.00 93.94 466 ILE A CA 1
ATOM 3800 C C . ILE A 1 466 ? -9.525 -26.054 -3.745 1.00 93.94 466 ILE A C 1
ATOM 3802 O O . ILE A 1 466 ? -8.961 -24.959 -3.806 1.00 93.94 466 ILE A O 1
ATOM 3806 N N . PRO A 1 467 ? -10.319 -26.509 -4.730 1.00 94.44 467 PRO A N 1
ATOM 3807 C CA . PRO A 1 467 ? -10.744 -25.673 -5.847 1.00 94.44 467 PRO A CA 1
ATOM 3808 C C . PRO A 1 467 ? -11.354 -24.347 -5.379 1.00 94.44 467 PRO A C 1
ATOM 3810 O O . PRO A 1 467 ? -12.233 -24.329 -4.519 1.00 94.44 467 PRO A O 1
ATOM 3813 N N . SER A 1 468 ? -10.941 -23.240 -5.989 1.00 93.69 468 SER A N 1
ATOM 3814 C CA . SER A 1 468 ? -11.300 -21.866 -5.629 1.00 93.69 468 SER A CA 1
ATOM 3815 C C . SER A 1 468 ? -12.802 -21.634 -5.691 1.00 93.69 468 SER A C 1
ATOM 3817 O O . SER A 1 468 ? -13.358 -20.925 -4.860 1.00 93.69 468 SER A O 1
ATOM 3819 N N . ARG A 1 469 ? -13.478 -22.311 -6.624 1.00 91.75 469 ARG A N 1
ATOM 3820 C CA . ARG A 1 469 ? -14.934 -22.260 -6.799 1.00 91.75 469 ARG A CA 1
ATOM 3821 C C . ARG A 1 469 ? -15.705 -22.907 -5.649 1.00 91.75 469 ARG A C 1
ATOM 3823 O O . ARG A 1 469 ? -16.899 -22.661 -5.520 1.00 91.75 469 ARG A O 1
ATOM 3830 N N . HIS A 1 470 ? -15.039 -23.732 -4.843 1.00 93.00 470 HIS A N 1
ATOM 3831 C CA . HIS A 1 470 ? -15.583 -24.340 -3.628 1.00 93.00 470 HIS A CA 1
ATOM 3832 C C . HIS A 1 470 ? -15.140 -23.608 -2.354 1.00 93.00 470 HIS A C 1
ATOM 3834 O O . HIS A 1 470 ? -15.525 -24.020 -1.261 1.00 93.00 470 HIS A O 1
ATOM 3840 N N . ALA A 1 471 ? -14.311 -22.570 -2.480 1.00 93.75 471 ALA A N 1
ATOM 3841 C CA . ALA A 1 471 ? -13.852 -21.752 -1.371 1.00 93.75 471 ALA A CA 1
ATOM 3842 C C . ALA A 1 471 ? -14.729 -20.508 -1.214 1.00 93.75 471 ALA A C 1
ATOM 3844 O O . ALA A 1 471 ? -15.217 -19.943 -2.197 1.00 93.75 471 ALA A O 1
ATOM 3845 N N . TYR A 1 472 ? -14.872 -20.065 0.032 1.00 93.38 472 TYR A N 1
ATOM 3846 C CA . TYR A 1 472 ? -15.588 -18.844 0.376 1.00 93.38 472 TYR A CA 1
ATOM 3847 C C . TYR A 1 472 ? -14.627 -17.770 0.863 1.00 93.38 472 TYR A C 1
ATOM 3849 O O . TYR A 1 472 ? -13.752 -18.025 1.695 1.00 93.38 472 TYR A O 1
ATOM 3857 N N . LEU A 1 473 ? -14.813 -16.549 0.372 1.00 92.31 473 LEU A N 1
ATOM 3858 C CA . LEU A 1 473 ? -14.067 -15.399 0.858 1.00 92.31 473 LEU A CA 1
ATOM 3859 C C . LEU A 1 473 ? -14.710 -14.843 2.133 1.00 92.31 473 LEU A C 1
ATOM 3861 O O . LEU A 1 473 ? -15.881 -14.457 2.135 1.00 92.31 473 LEU A O 1
ATOM 3865 N N . SER A 1 474 ? -13.921 -14.774 3.203 1.00 85.88 474 SER A N 1
ATOM 3866 C CA . SER A 1 474 ? -14.319 -14.159 4.467 1.00 85.88 474 SER A CA 1
ATOM 3867 C C . SER A 1 474 ? -14.342 -12.632 4.347 1.00 85.88 474 SER A C 1
ATOM 3869 O O . SER A 1 474 ? -13.382 -12.019 3.880 1.00 85.88 474 SER A O 1
ATOM 3871 N N . ASN A 1 475 ? -15.425 -11.997 4.802 1.00 83.31 475 ASN A N 1
ATOM 3872 C CA . ASN A 1 475 ? -15.510 -10.537 4.917 1.00 83.31 475 ASN A CA 1
ATOM 3873 C C . ASN A 1 475 ? -15.092 -10.020 6.306 1.00 83.31 475 ASN A C 1
ATOM 3875 O O . ASN A 1 475 ? -15.077 -8.811 6.531 1.00 83.31 475 ASN A O 1
ATOM 3879 N N . SER A 1 476 ? -14.775 -10.915 7.248 1.00 86.50 476 SER A N 1
ATOM 3880 C CA . SER A 1 476 ? -14.475 -10.556 8.631 1.00 86.50 476 SER A CA 1
ATOM 3881 C C . SER A 1 476 ? -13.697 -11.656 9.346 1.00 86.50 476 SER A C 1
ATOM 3883 O O . SER A 1 476 ? -14.134 -12.803 9.387 1.00 86.50 476 SER A O 1
ATOM 3885 N N . LYS A 1 477 ? -12.609 -11.283 10.029 1.00 86.81 477 LYS A N 1
ATOM 3886 C CA . LYS A 1 477 ? -11.774 -12.192 10.841 1.00 86.81 477 LYS A CA 1
ATOM 3887 C C . LYS A 1 477 ? -12.535 -13.007 11.899 1.00 86.81 477 LYS A C 1
ATOM 3889 O O . LYS A 1 477 ? -12.036 -14.022 12.372 1.00 86.81 477 LYS A O 1
ATOM 3894 N N . TYR A 1 478 ? -13.718 -12.549 12.317 1.00 88.62 478 TYR A N 1
ATOM 3895 C CA . TYR A 1 478 ? -14.528 -13.243 13.321 1.00 88.62 478 TYR A CA 1
ATOM 3896 C C . TYR A 1 478 ? -15.217 -14.491 12.758 1.00 88.62 478 TYR A C 1
ATOM 3898 O O . TYR A 1 478 ? -15.441 -15.440 13.503 1.00 88.62 478 TYR A O 1
ATOM 3906 N N . LEU A 1 479 ? -15.520 -14.516 11.455 1.00 87.31 479 LEU A N 1
ATOM 3907 C CA . LEU A 1 479 ? -16.225 -15.630 10.814 1.00 87.31 479 LEU A CA 1
ATOM 3908 C C . LEU A 1 479 ? -15.432 -16.934 10.871 1.00 87.31 479 LEU A C 1
ATOM 3910 O O . LEU A 1 479 ? -15.991 -17.984 11.171 1.00 87.31 479 LEU A O 1
ATOM 3914 N N . GLU A 1 480 ? -14.117 -16.854 10.674 1.00 85.94 480 GLU A N 1
ATOM 3915 C CA . GLU A 1 480 ? -13.196 -17.997 10.758 1.00 85.94 480 GLU A CA 1
ATOM 3916 C C . GLU A 1 480 ? -13.176 -18.674 12.129 1.00 85.94 480 GLU A C 1
ATOM 3918 O O . GLU A 1 480 ? -12.707 -19.802 12.258 1.00 85.94 480 GLU A O 1
ATOM 3923 N N . LYS A 1 481 ? -13.664 -17.996 13.174 1.00 86.31 481 LYS A N 1
ATOM 3924 C CA . LYS A 1 481 ? -13.655 -18.525 14.539 1.00 86.31 481 LYS A CA 1
ATOM 3925 C C . LYS A 1 481 ? -14.871 -19.381 14.876 1.00 86.31 481 LYS A C 1
ATOM 3927 O O . LYS A 1 481 ? -14.795 -20.119 15.853 1.00 86.31 481 LYS A O 1
ATOM 3932 N N . PHE A 1 482 ? -15.950 -19.311 14.094 1.00 86.25 482 PHE A N 1
ATOM 3933 C CA . PHE A 1 482 ? -17.186 -20.047 14.387 1.00 86.25 482 PHE A CA 1
ATOM 3934 C C . PHE A 1 482 ? -17.847 -20.716 13.175 1.00 86.25 482 PHE A C 1
ATOM 3936 O O . PHE A 1 482 ? -18.683 -21.598 13.357 1.00 86.25 482 PHE A O 1
ATOM 3943 N N . LEU A 1 483 ? -17.524 -20.321 11.939 1.00 86.31 483 LEU A N 1
ATOM 3944 C CA . LEU A 1 483 ? -18.085 -20.962 10.751 1.00 86.31 483 LEU A CA 1
ATOM 3945 C C . LEU A 1 483 ? -17.254 -22.174 10.338 1.00 86.31 483 LEU A C 1
ATOM 3947 O O . LEU A 1 483 ? -16.082 -22.052 9.994 1.00 86.31 483 LEU A O 1
ATOM 3951 N N . SER A 1 484 ? -17.911 -23.334 10.297 1.00 86.25 484 SER A N 1
ATOM 3952 C CA . SER A 1 484 ? -17.317 -24.592 9.840 1.00 86.25 484 SER A CA 1
ATOM 3953 C C . SER A 1 484 ? -17.527 -24.829 8.333 1.00 86.25 484 SER A C 1
ATOM 3955 O O . SER A 1 484 ? -18.227 -25.759 7.926 1.00 86.25 484 SER A O 1
ATOM 3957 N N . ILE A 1 485 ? -16.985 -23.950 7.486 1.00 89.75 485 ILE A N 1
ATOM 3958 C CA . ILE A 1 485 ? -17.070 -24.011 6.012 1.00 89.75 485 ILE A CA 1
ATOM 3959 C C . ILE A 1 485 ? -15.693 -23.711 5.404 1.00 89.75 485 ILE A C 1
ATOM 3961 O O . ILE A 1 485 ? -14.855 -23.150 6.101 1.00 89.75 485 ILE A O 1
ATOM 3965 N N . PRO A 1 486 ? -15.413 -24.062 4.133 1.00 92.50 486 PRO A N 1
ATOM 3966 C CA . PRO A 1 486 ? -14.093 -23.840 3.546 1.00 92.50 486 PRO A CA 1
ATOM 3967 C C . PRO A 1 486 ? -13.808 -22.351 3.273 1.00 92.50 486 PRO A C 1
ATOM 3969 O O . PRO A 1 486 ? -13.960 -21.869 2.149 1.00 92.50 486 PRO A O 1
ATOM 3972 N N . LEU A 1 487 ? -13.399 -21.624 4.312 1.00 92.81 487 LEU A N 1
ATOM 3973 C CA . LEU A 1 487 ? -13.084 -20.200 4.264 1.00 92.81 487 LEU A CA 1
ATOM 3974 C C . LEU A 1 487 ? -11.624 -19.985 3.896 1.00 92.81 487 LEU A C 1
ATOM 3976 O O . LEU A 1 487 ? -10.732 -20.620 4.453 1.00 92.81 487 LEU A O 1
ATOM 3980 N N . ILE A 1 488 ? -11.368 -19.031 3.009 1.00 93.75 488 ILE A N 1
ATOM 3981 C CA . ILE A 1 488 ? -10.032 -18.453 2.868 1.00 93.75 488 ILE A CA 1
ATOM 3982 C C . ILE A 1 488 ? -9.800 -17.559 4.098 1.00 93.75 488 ILE A C 1
ATOM 3984 O O . ILE A 1 488 ? -10.618 -16.657 4.314 1.00 93.75 488 ILE A O 1
ATOM 3988 N N . PRO A 1 489 ? -8.728 -17.778 4.889 1.00 91.81 489 PRO A N 1
ATOM 3989 C CA . PRO A 1 489 ? -8.424 -16.950 6.055 1.00 91.81 489 PRO A CA 1
ATOM 3990 C C . PRO A 1 489 ? -8.386 -15.463 5.710 1.00 91.81 489 PRO A C 1
ATOM 3992 O O . PRO A 1 489 ? -7.871 -15.101 4.651 1.00 91.81 489 PRO A O 1
ATOM 3995 N N . PHE A 1 490 ? -8.886 -14.599 6.594 1.00 90.88 490 PHE A N 1
ATOM 3996 C CA . PHE A 1 490 ? -9.165 -13.193 6.297 1.00 90.88 490 PHE A CA 1
ATOM 3997 C C . PHE A 1 490 ? -7.943 -12.470 5.732 1.00 90.88 490 PHE A C 1
ATOM 3999 O O . PHE A 1 490 ? -8.048 -11.807 4.702 1.00 90.88 490 PHE A O 1
ATOM 4006 N N . ASP A 1 491 ? -6.778 -12.654 6.358 1.00 89.00 491 ASP A N 1
ATOM 4007 C CA . ASP A 1 491 ? -5.528 -11.999 5.960 1.00 89.00 491 ASP A CA 1
ATOM 4008 C C . ASP A 1 491 ? -5.044 -12.452 4.571 1.00 89.00 491 ASP A C 1
ATOM 4010 O O . ASP A 1 491 ? -4.554 -11.639 3.788 1.00 89.00 491 ASP A O 1
ATOM 4014 N N . ILE A 1 492 ? -5.236 -13.734 4.232 1.00 91.94 492 ILE A N 1
ATOM 4015 C CA . ILE A 1 492 ? -4.952 -14.275 2.892 1.00 91.94 492 ILE A CA 1
ATOM 4016 C C . ILE A 1 492 ? -6.000 -13.772 1.895 1.00 91.94 492 ILE A C 1
ATOM 4018 O O . ILE A 1 492 ? -5.674 -13.447 0.755 1.00 91.94 492 ILE A O 1
ATOM 4022 N N . GLY A 1 493 ? -7.255 -13.657 2.330 1.00 91.88 493 GLY A N 1
ATOM 4023 C CA . GLY A 1 493 ? -8.356 -13.116 1.547 1.00 91.88 493 GLY A CA 1
ATOM 4024 C C . GLY A 1 493 ? -8.099 -11.691 1.058 1.00 91.88 493 GLY A C 1
ATOM 4025 O O . GLY A 1 493 ? -8.536 -11.342 -0.034 1.00 91.88 493 GLY A O 1
ATOM 4026 N N . GLN A 1 494 ? -7.344 -10.883 1.810 1.00 91.00 494 GLN A N 1
ATOM 4027 C CA . GLN A 1 494 ? -6.957 -9.524 1.407 1.00 91.00 494 GLN A CA 1
ATOM 4028 C C . GLN A 1 494 ? -5.837 -9.474 0.353 1.00 91.00 494 GLN A C 1
ATOM 4030 O O . GLN A 1 494 ? -5.504 -8.390 -0.128 1.00 91.00 494 GLN A O 1
ATOM 4035 N N . ASN A 1 495 ? -5.236 -10.608 -0.014 1.00 92.88 495 ASN A N 1
ATOM 4036 C CA . ASN A 1 495 ? -4.190 -10.649 -1.028 1.00 92.88 495 ASN A CA 1
ATOM 4037 C C . ASN A 1 495 ? -4.726 -10.244 -2.412 1.00 92.88 495 ASN A C 1
ATOM 4039 O O . ASN A 1 495 ? -5.791 -10.703 -2.828 1.00 92.88 495 ASN A O 1
ATOM 4043 N N . GLU A 1 496 ? -3.958 -9.443 -3.155 1.00 92.75 496 GLU A N 1
ATOM 4044 C CA . GLU A 1 496 ? -4.332 -8.954 -4.491 1.00 92.75 496 GLU A CA 1
ATOM 4045 C C . GLU A 1 496 ? -4.697 -10.089 -5.462 1.00 92.75 496 GLU A C 1
ATOM 4047 O O . GLU A 1 496 ? -5.686 -9.981 -6.185 1.00 92.75 496 GLU A O 1
ATOM 4052 N N . PHE A 1 497 ? -3.978 -11.217 -5.432 1.00 94.75 497 PHE A N 1
ATOM 4053 C CA . PHE A 1 497 ? -4.302 -12.370 -6.274 1.00 94.75 497 PHE A CA 1
ATOM 4054 C C . PHE A 1 497 ? -5.677 -12.966 -5.938 1.00 94.75 497 PHE A C 1
ATOM 4056 O O . PHE A 1 497 ? -6.468 -13.260 -6.835 1.00 94.75 497 PHE A O 1
ATOM 4063 N N . ILE A 1 498 ? -6.012 -13.088 -4.649 1.00 95.50 498 ILE A N 1
ATOM 4064 C CA . ILE A 1 498 ? -7.331 -13.577 -4.220 1.00 95.50 498 ILE A CA 1
ATOM 4065 C C . ILE A 1 498 ? -8.435 -12.598 -4.644 1.00 95.50 498 ILE A C 1
ATOM 4067 O O . ILE A 1 498 ? -9.503 -13.026 -5.089 1.00 95.50 498 ILE A O 1
ATOM 4071 N N . GLN A 1 499 ? -8.167 -11.291 -4.598 1.00 94.12 499 GLN A N 1
ATOM 4072 C CA . GLN A 1 499 ? -9.095 -10.272 -5.097 1.00 94.12 499 GLN A CA 1
ATOM 4073 C C . GLN A 1 499 ? -9.304 -10.357 -6.618 1.00 94.12 499 GLN A C 1
ATOM 4075 O O . GLN A 1 499 ? -10.425 -10.168 -7.089 1.00 94.12 499 GLN A O 1
ATOM 4080 N N . ILE A 1 500 ? -8.278 -10.719 -7.392 1.00 93.38 500 ILE A N 1
ATOM 4081 C CA . ILE A 1 500 ? -8.411 -10.970 -8.836 1.00 93.38 500 ILE A CA 1
ATOM 4082 C C . ILE A 1 500 ? -9.269 -12.199 -9.109 1.00 93.38 500 ILE A C 1
ATOM 4084 O O . ILE A 1 500 ? -10.154 -12.150 -9.966 1.00 93.38 500 ILE A O 1
ATOM 4088 N N . LEU A 1 501 ? -9.059 -13.288 -8.368 1.00 94.38 501 LEU A N 1
ATOM 4089 C CA . LEU A 1 501 ? -9.893 -14.483 -8.488 1.00 94.38 501 LEU A CA 1
ATOM 4090 C C . LEU A 1 501 ? -11.357 -14.182 -8.144 1.00 94.38 501 LEU A C 1
ATOM 4092 O O . LEU A 1 501 ? -12.260 -14.650 -8.839 1.00 94.38 501 LEU A O 1
ATOM 4096 N N . LYS A 1 502 ? -11.603 -13.349 -7.128 1.00 93.62 502 LYS A N 1
ATOM 4097 C CA . LYS A 1 502 ? -12.935 -12.827 -6.801 1.00 93.62 502 LYS A CA 1
ATOM 4098 C C . LYS A 1 502 ? -13.522 -12.001 -7.954 1.00 93.62 502 LYS A C 1
ATOM 4100 O O . LYS A 1 502 ? -14.646 -12.271 -8.373 1.00 93.62 502 LYS A O 1
ATOM 4105 N N . HIS A 1 503 ? -12.783 -11.025 -8.488 1.00 92.62 503 HIS A N 1
ATOM 4106 C CA . HIS A 1 503 ? -13.251 -10.162 -9.583 1.00 92.62 503 HIS A CA 1
ATOM 4107 C C . HIS A 1 503 ? -13.623 -10.973 -10.836 1.00 92.62 503 HIS A C 1
ATOM 4109 O O . HIS A 1 503 ? -14.642 -10.713 -11.473 1.00 92.62 503 HIS A O 1
ATOM 4115 N N . ASN A 1 504 ? -12.859 -12.032 -11.115 1.00 91.19 504 ASN A N 1
ATOM 4116 C CA . ASN A 1 504 ? -13.089 -12.972 -12.214 1.00 91.19 504 ASN A CA 1
ATOM 4117 C C . ASN A 1 504 ? -14.066 -14.115 -11.870 1.00 91.19 504 ASN A C 1
ATOM 4119 O O . ASN A 1 504 ? -14.135 -15.110 -12.597 1.00 91.19 504 ASN A O 1
ATOM 4123 N N . LYS A 1 505 ? -14.822 -13.998 -10.766 1.00 90.88 505 LYS A N 1
ATOM 4124 C CA . LYS A 1 505 ? -15.847 -14.961 -10.317 1.00 90.88 505 LYS A CA 1
ATOM 4125 C C . LYS A 1 505 ? -15.331 -16.401 -10.149 1.00 90.88 505 LYS A C 1
ATOM 4127 O O . LYS A 1 505 ? -16.090 -17.355 -10.307 1.00 90.88 505 LYS A O 1
ATOM 4132 N N . GLN A 1 506 ? -14.048 -16.572 -9.826 1.00 91.31 506 GLN A N 1
ATOM 4133 C CA . GLN A 1 506 ? -13.439 -17.876 -9.534 1.00 91.31 506 GLN A CA 1
ATOM 4134 C C . GLN A 1 506 ? -13.534 -18.269 -8.056 1.00 91.31 506 GLN A C 1
ATOM 4136 O O . GLN A 1 506 ? -13.283 -19.429 -7.738 1.00 91.31 506 GLN A O 1
ATOM 4141 N N . ILE A 1 507 ? -13.876 -17.332 -7.166 1.00 92.31 507 ILE A N 1
ATOM 4142 C CA . ILE A 1 507 ? -14.108 -17.556 -5.730 1.00 92.31 507 ILE A CA 1
ATOM 4143 C C . ILE A 1 507 ? -15.490 -17.020 -5.375 1.00 92.31 507 ILE A C 1
ATOM 4145 O O . ILE A 1 507 ? -15.894 -15.966 -5.871 1.00 92.31 507 ILE A O 1
ATOM 4149 N N . GLN A 1 508 ? -16.209 -17.741 -4.517 1.00 89.25 508 GLN A N 1
ATOM 4150 C CA . GLN A 1 508 ? -17.523 -17.318 -4.051 1.00 89.25 508 GLN A CA 1
ATOM 4151 C C . GLN A 1 508 ? -17.387 -16.360 -2.866 1.00 89.25 508 GLN A C 1
ATOM 4153 O O . GLN A 1 508 ? -16.618 -16.595 -1.932 1.00 89.25 508 GLN A O 1
ATOM 4158 N N . GLU A 1 509 ? -18.152 -15.273 -2.884 1.00 88.00 509 GLU A N 1
ATOM 4159 C CA . GLU A 1 509 ? -18.320 -14.452 -1.690 1.00 88.00 509 GLU A CA 1
ATOM 4160 C C . GLU A 1 509 ? -19.299 -15.113 -0.730 1.00 88.00 509 GLU A C 1
ATOM 4162 O O . GLU A 1 509 ? -20.281 -15.739 -1.134 1.00 88.00 509 GLU A O 1
ATOM 4167 N N . LEU A 1 510 ? -19.035 -14.948 0.560 1.00 88.31 510 LEU A N 1
ATOM 4168 C CA . LEU A 1 510 ? -19.922 -15.453 1.584 1.00 88.31 510 LEU A CA 1
ATOM 4169 C C . LEU A 1 510 ? -21.213 -14.622 1.626 1.00 88.31 510 LEU A C 1
ATOM 4171 O O . LEU A 1 510 ? -21.184 -13.433 1.946 1.00 88.31 510 LEU A O 1
ATOM 4175 N N . THR A 1 511 ? -22.351 -15.246 1.316 1.00 87.25 511 THR A N 1
ATOM 4176 C CA . THR A 1 511 ? -23.656 -14.584 1.407 1.00 87.25 511 THR A CA 1
ATOM 4177 C C . THR A 1 511 ? -24.243 -14.720 2.809 1.00 87.25 511 THR A C 1
ATOM 4179 O O . THR A 1 511 ? -24.010 -15.697 3.521 1.00 87.25 511 THR A O 1
ATOM 4182 N N . ASN A 1 512 ? -25.070 -13.749 3.191 1.00 85.56 512 ASN A N 1
ATOM 4183 C CA . ASN A 1 512 ? -25.824 -13.786 4.444 1.00 85.56 512 ASN A CA 1
ATOM 4184 C C . ASN A 1 512 ? -26.702 -15.049 4.563 1.00 85.56 512 ASN A C 1
ATOM 4186 O O . ASN A 1 512 ? -26.845 -15.610 5.646 1.00 85.56 512 ASN A O 1
ATOM 4190 N N . GLU A 1 513 ? -27.237 -15.552 3.450 1.00 85.44 513 GLU A N 1
ATOM 4191 C CA . GLU A 1 513 ? -28.030 -16.787 3.429 1.00 85.44 513 GLU A CA 1
ATOM 4192 C C . GLU A 1 513 ? -27.203 -18.014 3.830 1.00 85.44 513 GLU A C 1
ATOM 4194 O O . GLU A 1 513 ? -27.625 -18.758 4.712 1.00 85.44 513 GLU A O 1
ATOM 4199 N N . ILE A 1 514 ? -25.996 -18.171 3.274 1.00 87.38 514 ILE A N 1
ATOM 4200 C CA . ILE A 1 514 ? -25.088 -19.283 3.606 1.00 87.38 514 ILE A CA 1
ATOM 4201 C C . ILE A 1 514 ? -24.688 -19.231 5.084 1.00 87.38 514 ILE A C 1
ATOM 4203 O O . ILE A 1 514 ? -24.678 -20.255 5.770 1.00 87.38 514 ILE A O 1
ATOM 4207 N N . ILE A 1 515 ? -24.380 -18.033 5.594 1.00 88.75 515 ILE A N 1
ATOM 4208 C CA . ILE A 1 515 ? -24.047 -17.828 7.011 1.00 88.75 515 ILE A CA 1
ATOM 4209 C C . ILE A 1 515 ? -25.215 -18.277 7.888 1.00 88.75 515 ILE A C 1
ATOM 4211 O O . ILE A 1 515 ? -25.021 -19.034 8.836 1.00 88.75 515 ILE A O 1
ATOM 4215 N N . ARG A 1 516 ? -26.433 -17.840 7.559 1.00 87.94 516 ARG A N 1
ATOM 4216 C CA . ARG A 1 516 ? -27.645 -18.176 8.307 1.00 87.94 516 ARG A CA 1
ATOM 4217 C C . ARG A 1 516 ? -27.949 -19.674 8.278 1.00 87.94 516 ARG A C 1
ATOM 4219 O O . ARG A 1 516 ? -28.232 -20.241 9.328 1.00 87.94 516 ARG A O 1
ATOM 4226 N N . GLU A 1 517 ? -27.866 -20.324 7.116 1.00 87.44 517 GLU A N 1
ATOM 4227 C CA . GLU A 1 517 ? -28.037 -21.781 7.007 1.00 87.44 517 GLU A CA 1
ATOM 4228 C C . GLU A 1 517 ? -27.058 -22.524 7.916 1.00 87.44 517 GLU A C 1
ATOM 4230 O O . GLU A 1 517 ? -27.454 -23.430 8.647 1.00 87.44 517 GLU A O 1
ATOM 4235 N N . LYS A 1 518 ? -25.794 -22.090 7.954 1.00 85.56 518 LYS A N 1
ATOM 4236 C CA . LYS A 1 518 ? -24.791 -22.711 8.823 1.00 85.56 518 LYS A CA 1
ATOM 4237 C C . LYS A 1 518 ? -25.007 -22.430 10.301 1.00 85.56 518 LYS A C 1
ATOM 4239 O O . LYS A 1 518 ? -24.783 -23.327 11.110 1.00 85.56 518 LYS A O 1
ATOM 4244 N N . ILE A 1 519 ? -25.476 -21.235 10.657 1.00 88.25 519 ILE A N 1
ATOM 4245 C CA . ILE A 1 519 ? -25.882 -20.913 12.030 1.00 88.25 519 ILE A CA 1
ATOM 4246 C C . ILE A 1 519 ? -27.008 -21.851 12.487 1.00 88.25 519 ILE A C 1
ATOM 4248 O O . ILE A 1 519 ? -26.902 -22.414 13.571 1.00 88.25 519 ILE A O 1
ATOM 4252 N N . ARG A 1 520 ? -28.022 -22.099 11.644 1.00 86.94 520 ARG A N 1
ATOM 4253 C CA . ARG A 1 520 ? -29.142 -23.013 11.950 1.00 86.94 520 ARG A CA 1
ATOM 4254 C C . ARG A 1 520 ? -28.712 -24.461 12.179 1.00 86.94 520 ARG A C 1
ATOM 4256 O O . ARG A 1 520 ? -29.349 -25.176 12.946 1.00 86.94 520 ARG A O 1
ATOM 4263 N N . GLU A 1 521 ? -27.672 -24.912 11.485 1.00 86.12 521 GLU A N 1
ATOM 4264 C CA . GLU A 1 521 ? -27.148 -26.279 11.603 1.00 86.12 521 GLU A CA 1
ATOM 4265 C C . GLU A 1 521 ? -26.205 -26.465 12.805 1.00 86.12 521 GLU A C 1
ATOM 4267 O O . GLU A 1 521 ? -25.862 -27.602 13.140 1.00 86.12 521 GLU A O 1
ATOM 4272 N N . SER A 1 522 ? -25.772 -25.375 13.447 1.00 85.81 522 SER A N 1
ATOM 4273 C CA . SER A 1 522 ? -24.686 -25.388 14.430 1.00 85.81 522 SER A CA 1
ATOM 4274 C C . SER A 1 522 ? -25.178 -25.151 15.858 1.00 85.81 522 SER A C 1
ATOM 4276 O O . SER A 1 522 ? -26.086 -24.363 16.111 1.00 85.81 522 SER A O 1
ATOM 4278 N N . ILE A 1 523 ? -24.522 -25.807 16.819 1.00 88.38 523 ILE A N 1
ATOM 4279 C CA . ILE A 1 523 ? -24.648 -25.498 18.248 1.00 88.38 523 ILE A CA 1
ATOM 4280 C C . ILE A 1 523 ? -23.329 -24.874 18.689 1.00 88.38 523 ILE A C 1
ATOM 4282 O O . ILE A 1 523 ? -22.306 -25.558 18.708 1.00 88.38 523 ILE A O 1
ATOM 4286 N N . PHE A 1 524 ? -23.371 -23.602 19.066 1.00 87.31 524 PHE A N 1
ATOM 4287 C CA . PHE A 1 524 ? -22.190 -22.808 19.383 1.00 87.31 524 PHE A CA 1
ATOM 4288 C C . PHE A 1 524 ? -21.665 -23.102 20.789 1.00 87.31 524 PHE A C 1
ATOM 4290 O O . PHE A 1 524 ? -22.437 -23.176 21.752 1.00 87.31 524 PHE A O 1
ATOM 4297 N N . LEU A 1 525 ? -20.344 -23.233 20.904 1.00 86.75 525 LEU A N 1
ATOM 4298 C CA . LEU A 1 525 ? -19.618 -23.227 22.175 1.00 86.75 525 LEU A CA 1
ATOM 4299 C C . LEU A 1 525 ? -19.296 -21.795 22.626 1.00 86.75 525 LEU A C 1
ATOM 4301 O O . LEU A 1 525 ? -19.524 -20.832 21.896 1.00 86.75 525 LEU A O 1
ATOM 4305 N N . TYR A 1 526 ? -18.752 -21.653 23.838 1.00 85.25 526 TYR A N 1
ATOM 4306 C CA . TYR A 1 526 ? -18.419 -20.358 24.445 1.00 85.25 526 TYR A CA 1
ATOM 4307 C C . TYR A 1 526 ? -17.632 -19.423 23.510 1.00 85.25 526 TYR A C 1
ATOM 4309 O O . TYR A 1 526 ? -18.107 -18.332 23.193 1.00 85.25 526 TYR A O 1
ATOM 4317 N N . ASP A 1 527 ? -16.467 -19.858 23.020 1.00 83.62 527 ASP A N 1
ATOM 4318 C CA . ASP A 1 527 ? -15.602 -19.013 22.187 1.00 83.62 527 ASP A CA 1
ATOM 4319 C C . ASP A 1 527 ? -16.243 -18.688 20.831 1.00 83.62 527 ASP A C 1
ATOM 4321 O O . ASP A 1 527 ? -16.125 -17.571 20.322 1.00 83.62 527 ASP A O 1
ATOM 4325 N N . GLU A 1 528 ? -16.957 -19.645 20.244 1.00 87.50 528 GLU A N 1
ATOM 4326 C CA . GLU A 1 528 ? -17.628 -19.479 18.955 1.00 87.50 528 GLU A CA 1
ATOM 4327 C C . GLU A 1 528 ? -18.777 -18.470 19.062 1.00 87.50 528 GLU A C 1
ATOM 4329 O O . GLU A 1 528 ? -18.904 -17.589 18.210 1.00 87.50 528 GLU A O 1
ATOM 4334 N N . LEU A 1 529 ? -19.564 -18.537 20.144 1.00 88.25 529 LEU A N 1
ATOM 4335 C CA . LEU A 1 529 ? -20.654 -17.599 20.399 1.00 88.25 529 LEU A CA 1
ATOM 4336 C C . LEU A 1 529 ? -20.124 -16.177 20.612 1.00 88.25 529 LEU A C 1
ATOM 4338 O O . LEU A 1 529 ? -20.671 -15.232 20.048 1.00 88.25 529 LEU A O 1
ATOM 4342 N N . VAL A 1 530 ? -19.044 -16.006 21.382 1.00 88.38 530 VAL A N 1
ATOM 4343 C CA . VAL A 1 530 ? -18.424 -14.687 21.597 1.00 88.38 530 VAL A CA 1
ATOM 4344 C C . VAL A 1 530 ? -17.967 -14.077 20.266 1.00 88.38 530 VAL A C 1
ATOM 4346 O O . VAL A 1 530 ? -18.248 -12.908 19.993 1.00 88.38 530 VAL A O 1
ATOM 4349 N N . ASN A 1 531 ? -17.328 -14.866 19.396 1.00 89.19 531 ASN A N 1
ATOM 4350 C CA . ASN A 1 531 ? -16.909 -14.398 18.072 1.00 89.19 531 ASN A CA 1
ATOM 4351 C C . ASN A 1 531 ? -18.098 -14.092 17.147 1.00 89.19 531 ASN A C 1
ATOM 4353 O O . ASN A 1 531 ? -18.070 -13.082 16.442 1.00 89.19 531 ASN A O 1
ATOM 4357 N N . LEU A 1 532 ? -19.161 -14.901 17.183 1.00 90.12 532 LEU A N 1
ATOM 4358 C CA . LEU A 1 532 ? -20.394 -14.652 16.434 1.00 90.12 532 LEU A CA 1
ATOM 4359 C C . LEU A 1 532 ? -21.067 -13.346 16.867 1.00 90.12 532 LEU A C 1
ATOM 4361 O O . LEU A 1 532 ? -21.465 -12.540 16.024 1.00 90.12 532 LEU A O 1
ATOM 4365 N N . LEU A 1 533 ? -21.160 -13.091 18.172 1.00 89.06 533 LEU A N 1
ATOM 4366 C CA . LEU A 1 533 ? -21.744 -11.854 18.681 1.00 89.06 533 LEU A CA 1
ATOM 4367 C C . LEU A 1 533 ? -20.864 -10.636 18.348 1.00 89.06 533 LEU A C 1
ATOM 4369 O O . LEU A 1 533 ? -21.390 -9.591 17.966 1.00 89.06 533 LEU A O 1
ATOM 4373 N N . HIS A 1 534 ? -19.532 -10.760 18.402 1.00 89.50 534 HIS A N 1
ATOM 4374 C CA . HIS A 1 534 ? -18.627 -9.710 17.917 1.00 89.50 534 HIS A CA 1
ATOM 4375 C C . HIS A 1 534 ? -18.802 -9.430 16.423 1.00 89.50 534 HIS A C 1
ATOM 4377 O O . HIS A 1 534 ? -18.819 -8.264 16.021 1.00 89.50 534 HIS A O 1
ATOM 4383 N N . TRP A 1 535 ? -18.969 -10.467 15.602 1.00 89.81 535 TRP A N 1
ATOM 4384 C CA . TRP A 1 535 ? -19.248 -10.326 14.175 1.00 89.81 535 TRP A CA 1
ATOM 4385 C C . TRP A 1 535 ? -20.551 -9.551 13.928 1.00 89.81 535 TRP A C 1
ATOM 4387 O O . TRP A 1 535 ? -20.545 -8.570 13.181 1.00 89.81 535 TRP A O 1
ATOM 4397 N N . LEU A 1 536 ? -21.639 -9.909 14.623 1.00 88.62 536 LEU A N 1
ATOM 4398 C CA . LEU A 1 536 ? -22.921 -9.194 14.544 1.00 88.62 536 LEU A CA 1
ATOM 4399 C C . LEU A 1 536 ? -22.809 -7.722 14.978 1.00 88.62 536 LEU A C 1
ATOM 4401 O O . LEU A 1 536 ? -23.467 -6.855 14.410 1.00 88.62 536 LEU A O 1
ATOM 4405 N N . CYS A 1 537 ? -21.968 -7.420 15.969 1.00 86.81 537 CYS A N 1
ATOM 4406 C CA . CYS A 1 537 ? -21.780 -6.056 16.466 1.00 86.81 537 CYS A CA 1
ATOM 4407 C C . CYS A 1 537 ? -20.840 -5.202 15.602 1.00 86.81 537 CYS A C 1
ATOM 4409 O O . CYS A 1 537 ? -20.914 -3.973 15.651 1.00 86.81 537 CYS A O 1
ATOM 4411 N N . THR A 1 538 ? -19.915 -5.807 14.861 1.00 84.06 538 THR A N 1
ATOM 4412 C CA . THR A 1 538 ? -18.899 -5.069 14.088 1.00 84.06 538 THR A CA 1
ATOM 4413 C C . THR A 1 538 ? -19.308 -4.836 12.641 1.00 84.06 538 THR A C 1
ATOM 4415 O O . THR A 1 538 ? -18.894 -3.834 12.058 1.00 84.06 538 THR A O 1
ATOM 4418 N N . ASN A 1 539 ? -20.159 -5.696 12.080 1.00 81.50 539 ASN A N 1
ATOM 4419 C CA . ASN A 1 539 ? -20.628 -5.554 10.709 1.00 81.50 539 ASN A CA 1
ATOM 4420 C C . ASN A 1 539 ? -21.836 -4.631 10.563 1.00 81.50 539 ASN A C 1
ATOM 4422 O O . ASN A 1 539 ? -22.684 -4.502 11.445 1.00 81.50 539 ASN A O 1
ATOM 4426 N N . ILE A 1 540 ? -21.907 -3.990 9.397 1.00 76.19 540 ILE A N 1
ATOM 4427 C CA . ILE A 1 540 ? -23.017 -3.128 9.003 1.00 76.19 540 ILE A CA 1
ATOM 4428 C C . ILE A 1 540 ? -23.998 -3.979 8.198 1.00 76.19 540 ILE A C 1
ATOM 4430 O O . ILE A 1 540 ? -23.658 -4.472 7.125 1.00 76.19 540 ILE A O 1
ATOM 4434 N N . PHE A 1 541 ? -25.214 -4.136 8.714 1.00 78.19 541 PHE A N 1
ATOM 4435 C CA . PHE A 1 541 ? -26.307 -4.820 8.027 1.00 78.19 541 PHE A CA 1
ATOM 4436 C C . PHE A 1 541 ? -27.313 -3.782 7.525 1.00 78.19 541 PHE A C 1
ATOM 4438 O O . PHE A 1 541 ? -27.757 -2.931 8.299 1.00 78.19 541 PHE A O 1
ATOM 4445 N N . GLU A 1 542 ? -27.678 -3.849 6.243 1.00 73.25 542 GLU A N 1
ATOM 4446 C CA . GLU A 1 542 ? -28.707 -2.970 5.664 1.00 73.25 542 GLU A CA 1
ATOM 4447 C C . GLU A 1 542 ? -30.083 -3.244 6.285 1.00 73.25 542 GLU A C 1
ATOM 4449 O O . GLU A 1 542 ? -30.819 -2.320 6.638 1.00 73.25 542 GLU A O 1
ATOM 4454 N N . ASP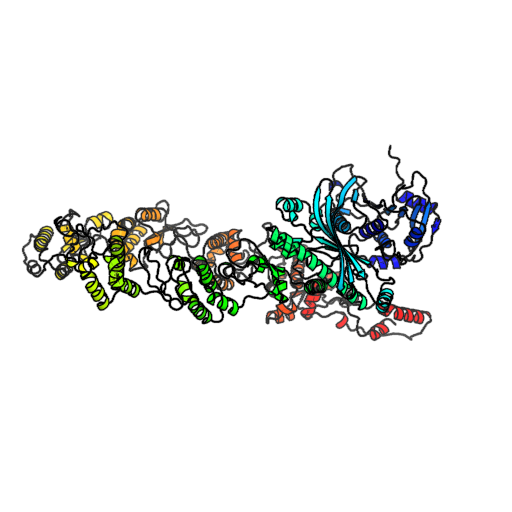 A 1 543 ? -30.401 -4.524 6.491 1.00 76.69 543 ASP A N 1
ATOM 4455 C CA . ASP A 1 543 ? -31.646 -4.964 7.104 1.00 76.69 543 ASP A CA 1
ATOM 4456 C C . ASP A 1 543 ? -31.474 -5.213 8.610 1.00 76.69 543 ASP A C 1
ATOM 4458 O O . ASP A 1 543 ? -30.911 -6.216 9.051 1.00 76.69 543 ASP A O 1
ATOM 4462 N N . LYS A 1 544 ? -32.026 -4.314 9.432 1.00 71.31 544 LYS A N 1
ATOM 4463 C CA . LYS A 1 544 ? -32.025 -4.456 10.899 1.00 71.31 544 LYS A CA 1
ATOM 4464 C C . LYS A 1 544 ? -32.841 -5.658 11.395 1.00 71.31 544 LYS A C 1
ATOM 4466 O O . LYS A 1 544 ? -32.649 -6.083 12.533 1.00 71.31 544 LYS A O 1
ATOM 4471 N N . SER A 1 545 ? -33.750 -6.202 10.583 1.00 78.06 545 SER A N 1
ATOM 4472 C CA . SER A 1 545 ? -34.524 -7.402 10.921 1.00 78.06 545 SER A CA 1
ATOM 4473 C C . SER A 1 545 ? -33.699 -8.690 10.802 1.00 78.06 545 SER A C 1
ATOM 4475 O O . SER A 1 545 ? -33.994 -9.676 11.483 1.00 78.06 545 SER A O 1
ATOM 4477 N N . TYR A 1 546 ? -32.605 -8.655 10.034 1.00 82.94 546 TYR A N 1
ATOM 4478 C CA . TYR A 1 546 ? -31.697 -9.784 9.850 1.00 82.94 546 TYR A CA 1
ATOM 4479 C C . TYR A 1 546 ? -31.058 -10.236 11.167 1.00 82.94 546 TYR A C 1
ATOM 4481 O O . TYR A 1 546 ? -31.064 -11.424 11.474 1.00 82.94 546 TYR A O 1
ATOM 4489 N N . ILE A 1 547 ? -30.592 -9.294 11.998 1.00 82.50 547 ILE A N 1
ATOM 4490 C CA . ILE A 1 547 ? -29.982 -9.608 13.301 1.00 82.50 547 ILE A CA 1
ATOM 4491 C C . ILE A 1 547 ? -30.993 -10.304 14.217 1.00 82.50 547 ILE A C 1
ATOM 4493 O O . ILE A 1 547 ? -30.669 -11.322 14.818 1.00 82.50 547 ILE A O 1
ATOM 4497 N N . LYS A 1 548 ? -32.233 -9.802 14.289 1.00 79.62 548 LYS A N 1
ATOM 4498 C CA . LYS A 1 548 ? -33.294 -10.436 15.092 1.00 79.62 548 LYS A CA 1
ATOM 4499 C C . LYS A 1 548 ? -33.592 -11.857 14.624 1.00 79.62 548 LYS A C 1
ATOM 4501 O O . LYS A 1 548 ? -33.756 -12.752 15.442 1.00 79.62 548 LYS A O 1
ATOM 4506 N N . THR A 1 549 ? -33.618 -12.049 13.310 1.00 82.38 549 THR A N 1
ATOM 4507 C CA . THR A 1 549 ? -33.856 -13.355 12.696 1.00 82.38 549 THR A CA 1
ATOM 4508 C C . THR A 1 549 ? -32.708 -14.326 12.984 1.00 82.38 549 THR A C 1
ATOM 4510 O O . THR A 1 549 ? -32.955 -15.467 13.356 1.00 82.38 549 THR A O 1
ATOM 4513 N N . ILE A 1 550 ? -31.452 -13.878 12.891 1.00 85.69 550 ILE A N 1
ATOM 4514 C CA . ILE A 1 550 ? -30.296 -14.692 13.282 1.00 85.69 550 ILE A CA 1
ATOM 4515 C C . ILE A 1 550 ? -30.365 -15.058 14.761 1.00 85.69 550 ILE A C 1
ATOM 4517 O O . ILE A 1 550 ? -30.203 -16.224 15.091 1.00 85.69 550 ILE A O 1
ATOM 4521 N N . LEU A 1 551 ? -30.624 -14.095 15.651 1.00 84.88 551 LEU A N 1
ATOM 4522 C CA . LEU A 1 551 ? -30.669 -14.351 17.094 1.00 84.88 551 LEU A CA 1
ATOM 4523 C C . LEU A 1 551 ? -31.709 -15.417 17.463 1.00 84.88 551 LEU A C 1
ATOM 4525 O O . LEU A 1 551 ? -31.454 -16.212 18.362 1.00 84.88 551 LEU A O 1
ATOM 4529 N N . SER A 1 552 ? -32.831 -15.483 16.736 1.00 81.62 552 SER A N 1
ATOM 4530 C CA . SER A 1 552 ? -33.841 -16.533 16.923 1.00 81.62 552 SER A CA 1
ATOM 4531 C C . SER A 1 552 ? -33.394 -17.937 16.503 1.00 81.62 552 SER A C 1
ATOM 4533 O O . SER A 1 552 ? -34.015 -18.916 16.885 1.00 81.62 552 SER A O 1
ATOM 4535 N N . GLU A 1 553 ? -32.312 -18.051 15.735 1.00 84.81 553 GLU A N 1
ATOM 4536 C CA . GLU A 1 553 ? -31.845 -19.307 15.141 1.00 84.81 553 GLU A CA 1
ATOM 4537 C C . GLU A 1 553 ? -30.541 -19.820 15.769 1.00 84.81 553 GLU A C 1
ATOM 4539 O O . GLU A 1 553 ? -30.036 -20.865 15.361 1.00 84.81 553 GLU A O 1
ATOM 4544 N N . ILE A 1 554 ? -29.978 -19.100 16.748 1.00 86.69 554 ILE A N 1
ATOM 4545 C CA . ILE A 1 554 ? -28.741 -19.506 17.424 1.00 86.69 554 ILE A CA 1
ATOM 4546 C C . ILE A 1 554 ? -29.066 -20.398 18.621 1.00 86.69 554 ILE A C 1
ATOM 4548 O O . ILE A 1 554 ? -29.758 -19.995 19.561 1.00 86.69 554 ILE A O 1
ATOM 4552 N N . TYR A 1 555 ? -28.437 -21.571 18.628 1.00 87.25 555 TYR A N 1
ATOM 4553 C CA . TYR A 1 555 ? -28.408 -22.491 19.758 1.00 87.25 555 TYR A CA 1
ATOM 4554 C C . TYR A 1 555 ? -27.017 -22.505 20.398 1.00 87.25 555 TYR A C 1
ATOM 4556 O O . TYR A 1 555 ? -26.007 -22.663 19.713 1.00 87.25 555 TYR A O 1
ATOM 4564 N N . TYR A 1 556 ? -26.954 -22.360 21.720 1.00 85.94 556 TYR A N 1
ATOM 4565 C CA . TYR A 1 556 ? -25.708 -22.259 22.485 1.00 85.94 556 TYR A CA 1
ATOM 4566 C C . TYR A 1 556 ? -25.626 -23.305 23.595 1.00 85.94 556 TYR A C 1
ATOM 4568 O O . TYR A 1 556 ? -26.626 -23.612 24.243 1.00 85.94 556 TYR A O 1
ATOM 4576 N N . ARG A 1 557 ? -24.416 -23.801 23.873 1.00 84.69 557 ARG A N 1
ATOM 4577 C CA . ARG A 1 557 ? -24.098 -24.539 25.101 1.00 84.69 557 ARG A CA 1
ATOM 4578 C C . ARG A 1 557 ? -22.702 -24.163 25.604 1.00 84.69 557 ARG A C 1
ATOM 4580 O O . ARG A 1 557 ? -21.751 -24.100 24.836 1.00 84.69 557 ARG A O 1
ATOM 4587 N N . GLU A 1 558 ? -22.565 -23.964 26.911 1.00 75.00 558 GLU A N 1
ATOM 4588 C CA . GLU A 1 558 ? -21.273 -23.632 27.533 1.00 75.00 558 GLU A CA 1
ATOM 4589 C C . GLU A 1 558 ? -20.217 -24.745 27.408 1.00 75.00 558 GLU A C 1
ATOM 4591 O O . GLU A 1 558 ? -19.054 -24.475 27.126 1.00 75.00 558 GLU A O 1
ATOM 4596 N N . THR A 1 559 ? -20.615 -26.009 27.568 1.00 75.31 559 THR A N 1
ATOM 4597 C CA . THR A 1 559 ? -19.750 -27.181 27.385 1.00 75.31 559 THR A CA 1
ATOM 4598 C C . THR A 1 559 ? -20.509 -28.293 26.667 1.00 75.31 559 THR A C 1
ATOM 4600 O O . THR A 1 559 ? -21.735 -28.274 26.567 1.00 75.31 559 THR A O 1
ATOM 4603 N N . CYS A 1 560 ? -19.811 -29.332 26.204 1.00 73.12 560 CYS A N 1
ATOM 4604 C CA . CYS A 1 560 ? -20.464 -30.475 25.556 1.00 73.12 560 CYS A CA 1
ATOM 4605 C C . CYS A 1 560 ? -21.488 -31.208 26.446 1.00 73.12 560 CYS A C 1
ATOM 4607 O O . CYS A 1 560 ? -22.299 -31.968 25.920 1.00 73.12 560 CYS A O 1
ATOM 4609 N N . GLN A 1 561 ? -21.444 -30.992 27.765 1.00 74.12 561 GLN A N 1
ATOM 4610 C CA . GLN A 1 561 ? -22.323 -31.616 28.756 1.00 74.12 561 GLN A CA 1
ATOM 4611 C C . GLN A 1 561 ? -23.431 -30.678 29.267 1.00 74.12 561 GLN A C 1
ATOM 4613 O O . GLN A 1 561 ? -24.296 -31.134 30.014 1.00 74.12 561 GLN A O 1
ATOM 4618 N N . SER A 1 562 ? -23.419 -29.389 28.906 1.00 75.94 562 SER A N 1
ATOM 4619 C CA . SER A 1 562 ? -24.422 -28.429 29.374 1.00 75.94 562 SER A CA 1
ATOM 4620 C C . SER A 1 562 ? -25.691 -28.439 28.516 1.00 75.94 562 SER A C 1
ATOM 4622 O O . SER A 1 562 ? -25.720 -28.933 27.387 1.00 75.94 562 SER A O 1
ATOM 4624 N N . THR A 1 563 ? -26.772 -27.902 29.081 1.00 76.94 563 THR A N 1
ATOM 4625 C CA . THR A 1 563 ? -28.062 -27.758 28.397 1.00 76.94 563 THR A CA 1
ATOM 4626 C C . THR A 1 563 ? -27.976 -26.732 27.271 1.00 76.94 563 THR A C 1
ATOM 4628 O O . THR A 1 563 ? -27.323 -25.700 27.424 1.00 76.94 563 THR A O 1
ATOM 4631 N N . ILE A 1 564 ? -28.667 -27.005 26.164 1.00 81.25 564 ILE A N 1
ATOM 4632 C CA . ILE A 1 564 ? -28.751 -26.103 25.009 1.00 81.25 564 ILE A CA 1
ATOM 4633 C C . ILE A 1 564 ? -29.726 -24.961 25.325 1.00 81.25 564 ILE A C 1
ATOM 4635 O O . ILE A 1 564 ? -30.807 -25.204 25.863 1.00 81.25 564 ILE A O 1
ATOM 4639 N N . ILE A 1 565 ? -29.339 -23.732 24.988 1.00 76.62 565 ILE A N 1
ATOM 4640 C CA . ILE A 1 565 ? -30.100 -22.497 25.199 1.00 76.62 565 ILE A CA 1
ATOM 4641 C C . ILE A 1 565 ? -30.382 -21.847 23.837 1.00 76.62 565 ILE A C 1
ATOM 4643 O O . ILE A 1 565 ? -29.481 -21.747 23.005 1.00 76.62 565 ILE A O 1
ATOM 4647 N N . GLU A 1 566 ? -31.620 -21.403 23.623 1.00 80.19 566 GLU A N 1
ATOM 4648 C CA . GLU A 1 566 ? -32.074 -20.671 22.430 1.00 80.19 566 GLU A CA 1
ATOM 4649 C C . GLU A 1 566 ? -32.059 -19.155 22.681 1.00 80.19 566 GLU A C 1
ATOM 4651 O O . GLU A 1 566 ? -32.477 -18.692 23.747 1.00 80.19 566 GLU A O 1
ATOM 4656 N N . LEU A 1 567 ? -31.563 -18.378 21.710 1.00 73.44 567 LEU A N 1
ATOM 4657 C CA . LEU A 1 567 ? -31.230 -16.957 21.886 1.00 73.44 567 LEU A CA 1
ATOM 4658 C C . LEU A 1 567 ? -32.365 -15.944 21.630 1.00 73.44 567 LEU A C 1
ATOM 4660 O O . LEU A 1 567 ? -32.198 -14.771 21.965 1.00 73.44 567 LEU A O 1
ATOM 4664 N N . GLU A 1 568 ? -33.526 -16.373 21.121 1.00 65.06 568 GLU A N 1
ATOM 4665 C CA . GLU A 1 568 ? -34.606 -15.492 20.627 1.00 65.06 568 GLU A CA 1
ATOM 4666 C C . GLU A 1 568 ? -35.108 -14.449 21.645 1.00 65.06 568 GLU A C 1
ATOM 4668 O O . GLU A 1 568 ? -35.435 -13.323 21.275 1.00 65.06 568 GLU A O 1
ATOM 4673 N N . ASN A 1 569 ? -35.146 -14.799 22.934 1.00 67.38 569 ASN A N 1
ATOM 4674 C CA . ASN A 1 569 ? -35.701 -13.952 23.998 1.00 67.38 569 ASN A CA 1
ATOM 4675 C C . ASN A 1 569 ? -34.718 -13.735 25.151 1.00 67.38 569 ASN A C 1
ATOM 4677 O O . ASN A 1 569 ? -35.128 -13.636 26.313 1.00 67.38 569 ASN A O 1
ATOM 4681 N N . ILE A 1 570 ? -33.417 -13.723 24.850 1.00 75.69 570 ILE A N 1
ATOM 4682 C CA . ILE A 1 570 ? -32.423 -13.625 25.908 1.00 75.69 570 ILE A CA 1
ATOM 4683 C C . ILE A 1 570 ? -32.312 -12.200 26.444 1.00 75.69 570 ILE A C 1
ATOM 4685 O O . ILE A 1 570 ? -32.109 -11.226 25.720 1.00 75.69 570 ILE A O 1
ATOM 4689 N N . GLU A 1 571 ? -3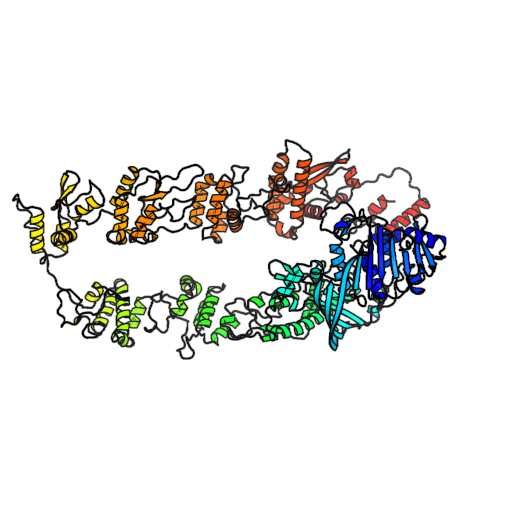2.423 -12.094 27.762 1.00 84.56 571 GLU A N 1
ATOM 4690 C CA . GLU A 1 571 ? -32.149 -10.875 28.497 1.00 84.56 571 GLU A CA 1
ATOM 4691 C C . GLU A 1 571 ? -30.689 -10.863 28.970 1.00 84.56 571 GLU A C 1
ATOM 4693 O O . GLU A 1 571 ? -30.069 -11.900 29.208 1.00 84.56 571 GLU A O 1
ATOM 4698 N N . PHE A 1 572 ? -30.116 -9.677 29.147 1.00 83.81 572 PHE A N 1
ATOM 4699 C CA . PHE A 1 572 ? -28.806 -9.532 29.786 1.00 83.81 572 PHE A CA 1
ATOM 4700 C C . PHE A 1 572 ? -28.944 -8.748 31.089 1.00 83.81 572 PHE A C 1
ATOM 4702 O O . PHE A 1 572 ? -29.803 -7.875 31.217 1.00 83.81 572 PHE A O 1
ATOM 4709 N N . TYR A 1 573 ? -28.100 -9.032 32.075 1.00 76.50 573 TYR A N 1
ATOM 4710 C CA . TYR A 1 573 ? -28.066 -8.286 33.332 1.00 76.50 573 TYR A CA 1
ATOM 4711 C C . TYR A 1 573 ? -26.796 -7.437 33.410 1.00 76.50 573 TYR A C 1
ATOM 4713 O O . TYR A 1 573 ? -25.767 -7.769 32.827 1.00 76.50 573 TYR A O 1
ATOM 4721 N N . ASN A 1 574 ? -26.874 -6.301 34.108 1.00 64.12 574 ASN A N 1
ATOM 4722 C CA . ASN A 1 574 ? -25.670 -5.520 34.400 1.00 64.12 574 ASN A CA 1
ATOM 4723 C C . ASN A 1 574 ? -24.765 -6.313 35.342 1.00 64.12 574 ASN A C 1
ATOM 4725 O O . ASN A 1 574 ? -25.280 -7.097 36.132 1.00 64.12 574 ASN A O 1
ATOM 4729 N N . ILE A 1 575 ? -23.461 -6.022 35.292 1.00 55.94 575 ILE A N 1
ATOM 4730 C CA . ILE A 1 575 ? -22.391 -6.545 36.154 1.00 55.94 575 ILE A CA 1
ATOM 4731 C C . ILE A 1 575 ? -22.772 -6.386 37.636 1.00 55.94 575 ILE A C 1
ATOM 4733 O O . ILE A 1 575 ? -22.412 -5.432 38.317 1.00 55.94 575 ILE A O 1
ATOM 4737 N N . LEU A 1 576 ? -23.569 -7.320 38.126 1.00 58.47 576 LEU A N 1
ATOM 4738 C CA . LEU A 1 576 ? -23.601 -7.738 39.505 1.00 58.47 576 LEU A CA 1
ATOM 4739 C C . LEU A 1 576 ? -22.578 -8.862 39.520 1.00 58.47 576 LEU A C 1
ATOM 4741 O O . LEU A 1 576 ? -22.691 -9.775 38.700 1.00 58.47 576 LEU A O 1
ATOM 4745 N N . ASN A 1 577 ? -21.583 -8.803 40.401 1.00 59.34 577 ASN A N 1
ATOM 4746 C CA . ASN A 1 577 ? -20.673 -9.921 40.652 1.00 59.34 577 ASN A CA 1
ATOM 4747 C C . ASN A 1 577 ? -21.455 -11.078 41.308 1.00 59.34 577 ASN A C 1
ATOM 4749 O O . ASN A 1 577 ? -21.199 -11.443 42.449 1.00 59.34 577 ASN A O 1
ATOM 4753 N N . LEU A 1 578 ? -22.475 -11.600 40.621 1.00 67.69 578 LEU A N 1
ATOM 4754 C CA . LEU A 1 578 ? -23.232 -12.774 41.013 1.00 67.69 578 LEU A CA 1
ATOM 4755 C C . LEU A 1 578 ? -22.278 -13.958 40.877 1.00 67.69 578 LEU A C 1
ATOM 4757 O O . LEU A 1 578 ? -21.812 -14.227 39.765 1.00 67.69 578 LEU A O 1
ATOM 4761 N N . PRO A 1 579 ? -21.942 -14.641 41.981 1.00 69.25 579 PRO A N 1
ATOM 4762 C CA . PRO A 1 579 ? -21.039 -15.776 41.917 1.00 69.25 579 PRO A CA 1
ATOM 4763 C C . PRO A 1 579 ? -21.675 -16.900 41.091 1.00 69.25 579 PRO A C 1
ATOM 4765 O O . PRO A 1 579 ? -22.882 -17.119 41.187 1.00 69.25 579 PRO A O 1
ATOM 4768 N N . LEU A 1 580 ? -20.859 -17.662 40.351 1.00 68.62 580 LEU A N 1
ATOM 4769 C CA . LEU A 1 580 ? -21.283 -18.810 39.521 1.00 68.62 580 LEU A CA 1
ATOM 4770 C C . LEU A 1 580 ? -22.075 -19.886 40.296 1.00 68.62 580 LEU A C 1
ATOM 4772 O O . LEU A 1 580 ? -22.679 -20.767 39.696 1.00 68.62 580 LEU A O 1
ATOM 4776 N N . ILE A 1 581 ? -22.067 -19.824 41.633 1.00 74.44 581 ILE A N 1
ATOM 4777 C CA . ILE A 1 581 ? -22.811 -20.721 42.521 1.00 74.44 581 ILE A CA 1
ATOM 4778 C C . ILE A 1 581 ? -24.329 -20.468 42.508 1.00 74.44 581 ILE A C 1
ATOM 4780 O O . ILE A 1 581 ? -25.091 -21.338 42.928 1.00 74.44 581 ILE A O 1
ATOM 4784 N N . LEU A 1 582 ? -24.776 -19.285 42.066 1.00 81.75 582 LEU A N 1
ATOM 4785 C CA . LEU A 1 582 ? -26.195 -18.953 41.956 1.00 81.75 582 LEU A CA 1
ATOM 4786 C C . LEU A 1 582 ? -26.726 -19.310 40.559 1.00 81.75 582 LEU A C 1
ATOM 4788 O O . LEU A 1 582 ? -26.114 -18.925 39.562 1.00 81.75 582 LEU A O 1
ATOM 4792 N N . PRO A 1 583 ? -27.875 -20.003 40.460 1.00 81.31 583 PRO A N 1
ATOM 4793 C CA . PRO A 1 583 ? -28.469 -20.320 39.169 1.00 81.31 583 PRO A CA 1
ATOM 4794 C C . PRO A 1 583 ? -29.009 -19.054 38.494 1.00 81.31 583 PRO A C 1
ATOM 4796 O O . PRO A 1 583 ? -29.622 -18.208 39.144 1.00 81.31 583 PRO A O 1
ATOM 4799 N N . LEU A 1 584 ? -28.832 -18.951 37.176 1.00 79.75 584 LEU A N 1
ATOM 4800 C CA . LEU A 1 584 ? -29.458 -17.916 36.353 1.00 79.75 584 LEU A CA 1
ATOM 4801 C C . LEU A 1 584 ? -30.749 -18.447 35.707 1.00 79.75 584 LEU A C 1
ATOM 4803 O O . LEU A 1 584 ? -30.868 -19.654 35.472 1.00 79.75 584 LEU A O 1
ATOM 4807 N N . PRO A 1 585 ? -31.722 -17.570 35.396 1.00 82.44 585 PRO A N 1
ATOM 4808 C CA . PRO A 1 585 ? -32.847 -17.945 34.549 1.00 82.44 585 PRO A CA 1
ATOM 4809 C C . PRO A 1 585 ? -32.357 -18.459 33.188 1.00 82.44 585 PRO A C 1
ATOM 4811 O O . PRO A 1 585 ? -31.384 -17.947 32.638 1.00 82.44 585 PRO A O 1
ATOM 4814 N N . SER A 1 586 ? -33.051 -19.445 32.616 1.00 74.00 586 SER A N 1
ATOM 4815 C CA . SER A 1 586 ? -32.653 -20.090 31.354 1.00 74.00 586 SER A CA 1
ATOM 4816 C C . SER A 1 586 ? -32.643 -19.152 30.141 1.00 74.00 586 SER A C 1
ATOM 4818 O O . SER A 1 586 ? -32.056 -19.488 29.122 1.00 74.00 586 SER A O 1
ATOM 4820 N N . ASN A 1 587 ? -33.289 -17.989 30.239 1.00 76.00 587 ASN A N 1
ATOM 4821 C CA . ASN A 1 587 ? -33.376 -16.960 29.204 1.00 76.00 587 ASN A CA 1
ATOM 4822 C C . ASN A 1 587 ? -32.439 -15.764 29.468 1.00 76.00 587 ASN A C 1
ATOM 4824 O O . ASN A 1 587 ? -32.762 -14.643 29.080 1.00 76.00 587 ASN A O 1
ATOM 4828 N N . VAL A 1 588 ? -31.322 -15.963 30.175 1.00 81.81 588 VAL A N 1
ATOM 4829 C CA . VAL A 1 588 ? -30.383 -14.889 30.539 1.00 81.81 588 VAL A CA 1
ATOM 4830 C C . VAL A 1 588 ? -28.957 -15.250 30.125 1.00 81.81 588 VAL A C 1
ATOM 4832 O O . VAL A 1 588 ? -28.477 -16.334 30.454 1.00 81.81 588 VAL A O 1
ATOM 4835 N N . LEU A 1 589 ? -28.264 -14.340 29.424 1.00 78.94 589 LEU A N 1
ATOM 4836 C CA . LEU A 1 589 ? -26.869 -14.553 29.016 1.00 78.94 589 LEU A CA 1
ATOM 4837 C C . LEU A 1 589 ? -25.942 -14.636 30.250 1.00 78.94 589 LEU A C 1
ATOM 4839 O O . LEU A 1 589 ? -25.997 -13.744 31.103 1.00 78.94 589 LEU A O 1
ATOM 4843 N N . PRO A 1 590 ? -25.049 -15.638 30.330 1.00 77.94 590 PRO A N 1
ATOM 4844 C CA . PRO A 1 590 ? -24.015 -15.729 31.361 1.00 77.94 590 PRO A CA 1
ATOM 4845 C C . PRO A 1 590 ? -23.080 -14.506 31.422 1.00 77.94 590 PRO A C 1
ATOM 4847 O O . PRO A 1 590 ? -22.740 -13.911 30.394 1.00 77.94 590 PRO A O 1
ATOM 4850 N N . SER A 1 591 ? -22.610 -14.145 32.623 1.00 75.50 591 SER A N 1
ATOM 4851 C CA . SER A 1 591 ? -21.749 -12.966 32.842 1.00 75.50 591 SER A CA 1
ATOM 4852 C C . SER A 1 591 ? -20.425 -13.008 32.081 1.00 75.50 591 SER A C 1
ATOM 4854 O O . SER A 1 591 ? -19.957 -11.965 31.632 1.00 75.50 591 SER A O 1
ATOM 4856 N N . ASN A 1 592 ? -19.825 -14.186 31.905 1.00 75.25 592 ASN A N 1
ATOM 4857 C CA . ASN A 1 592 ? -18.595 -14.362 31.126 1.00 75.25 592 ASN A CA 1
ATOM 4858 C C . ASN A 1 592 ? -18.768 -13.925 29.659 1.00 75.25 592 ASN A C 1
ATOM 4860 O O . ASN A 1 592 ? -17.861 -13.303 29.124 1.00 75.25 592 ASN A O 1
ATOM 4864 N N . ILE A 1 593 ? -19.940 -14.127 29.047 1.00 78.19 593 ILE A N 1
ATOM 4865 C CA . ILE A 1 593 ? -20.236 -13.685 27.671 1.00 78.19 593 ILE A CA 1
ATOM 4866 C C . ILE A 1 593 ? -20.573 -12.190 27.629 1.00 78.19 593 ILE A C 1
ATOM 4868 O O . ILE A 1 593 ? -20.048 -11.455 26.792 1.00 78.19 593 ILE A O 1
ATOM 4872 N N . VAL A 1 594 ? -21.422 -11.720 28.553 1.00 79.31 594 VAL A N 1
ATOM 4873 C CA . VAL A 1 594 ? -21.850 -10.307 28.624 1.00 79.31 594 VAL A CA 1
ATOM 4874 C C . VAL A 1 594 ? -20.654 -9.370 28.823 1.00 79.31 594 VAL A C 1
ATOM 4876 O O . VAL A 1 594 ? -20.644 -8.274 28.273 1.00 79.31 594 VAL A O 1
ATOM 4879 N N . ASN A 1 595 ? -19.620 -9.803 29.548 1.00 80.62 595 ASN A N 1
ATOM 4880 C CA . ASN A 1 595 ? -18.420 -9.002 29.798 1.00 80.62 595 ASN A CA 1
ATOM 4881 C C . ASN A 1 595 ? -17.539 -8.776 28.553 1.00 80.62 595 ASN A C 1
ATOM 4883 O O . ASN A 1 595 ? -16.722 -7.856 28.563 1.00 80.62 595 ASN A O 1
ATOM 4887 N N . HIS A 1 596 ? -17.693 -9.570 27.486 1.00 81.62 596 HIS A N 1
ATOM 4888 C CA . HIS A 1 596 ? -16.940 -9.390 26.237 1.00 81.62 596 HIS A CA 1
ATOM 4889 C C . HIS A 1 596 ? -17.553 -8.339 25.298 1.00 81.62 596 HIS A C 1
ATOM 4891 O O . HIS A 1 596 ? -16.877 -7.870 24.382 1.00 81.62 596 HIS A O 1
ATOM 4897 N N . ILE A 1 597 ? -18.811 -7.937 25.515 1.00 83.31 597 ILE A N 1
ATOM 4898 C CA . ILE A 1 597 ? -19.556 -7.044 24.618 1.00 83.31 597 ILE A CA 1
ATOM 4899 C C . ILE A 1 597 ? -19.984 -5.792 25.382 1.00 83.31 597 ILE A C 1
ATOM 4901 O O . ILE A 1 597 ? -20.444 -5.859 26.520 1.00 83.31 597 ILE A O 1
ATOM 4905 N N . SER A 1 598 ? -19.861 -4.620 24.755 1.00 85.69 598 SER A N 1
ATOM 4906 C CA . SER A 1 598 ? -20.288 -3.372 25.388 1.00 85.69 598 SER A CA 1
ATOM 4907 C C . SER A 1 598 ? -21.807 -3.357 25.629 1.00 85.69 598 SER A C 1
ATOM 4909 O O . SER A 1 598 ? -22.593 -3.881 24.837 1.00 85.69 598 SER A O 1
ATOM 4911 N N . GLN A 1 599 ? -22.250 -2.704 26.710 1.00 81.50 599 GLN A N 1
ATOM 4912 C CA . GLN A 1 599 ? -23.686 -2.548 26.998 1.00 81.50 599 GLN A CA 1
ATOM 4913 C C . GLN A 1 599 ? -24.430 -1.818 25.872 1.00 81.50 599 GLN A C 1
ATOM 4915 O O . GLN A 1 599 ? -25.602 -2.096 25.622 1.00 81.50 599 GLN A O 1
ATOM 4920 N N . GLU A 1 600 ? -23.751 -0.892 25.193 1.00 84.31 600 GLU A N 1
ATOM 4921 C CA . GLU A 1 600 ? -24.319 -0.164 24.066 1.00 84.31 600 GLU A CA 1
ATOM 4922 C C . GLU A 1 600 ? -24.550 -1.084 22.863 1.00 84.31 600 GLU A C 1
ATOM 4924 O O . GLU A 1 600 ? -25.627 -1.038 22.271 1.00 84.31 600 GLU A O 1
ATOM 4929 N N . ASP A 1 601 ? -23.594 -1.959 22.540 1.00 85.88 601 ASP A N 1
ATOM 4930 C CA . ASP A 1 601 ? -23.734 -2.919 21.443 1.00 85.88 601 ASP A CA 1
ATOM 4931 C C . ASP A 1 601 ? -24.823 -3.966 21.740 1.00 85.88 601 ASP A C 1
ATOM 4933 O O . ASP A 1 601 ? -25.660 -4.237 20.875 1.00 85.88 601 ASP A O 1
ATOM 4937 N N . LEU A 1 602 ? -24.886 -4.482 22.978 1.00 85.31 602 LEU A N 1
ATOM 4938 C CA . LEU A 1 602 ? -25.937 -5.415 23.417 1.00 85.31 602 LEU A CA 1
ATOM 4939 C C . LEU A 1 602 ? -27.346 -4.827 23.213 1.00 85.31 602 LEU A C 1
ATOM 4941 O O . LEU A 1 602 ? -28.237 -5.514 22.718 1.00 85.31 602 LEU A O 1
ATOM 4945 N N . GLN A 1 603 ? -27.550 -3.548 23.546 1.00 84.62 603 GLN A N 1
ATOM 4946 C CA . GLN A 1 603 ? -28.861 -2.898 23.423 1.00 84.62 603 GLN A CA 1
ATOM 4947 C C . GLN A 1 603 ? -29.164 -2.393 22.011 1.00 84.62 603 GLN A C 1
ATOM 4949 O O . GLN A 1 603 ? -30.267 -2.594 21.507 1.00 84.62 603 GLN A O 1
ATOM 4954 N N . LYS A 1 604 ? -28.225 -1.680 21.380 1.00 82.50 604 LYS A N 1
ATOM 4955 C CA . LYS A 1 604 ? -28.488 -0.963 20.123 1.00 82.50 604 LYS A CA 1
ATOM 4956 C C . LYS A 1 604 ? -28.293 -1.829 18.886 1.00 82.50 604 LYS A C 1
ATOM 4958 O O . LYS A 1 604 ? -28.996 -1.602 17.904 1.00 82.50 604 LYS A O 1
ATOM 4963 N N . LYS A 1 605 ? -27.342 -2.770 18.911 1.00 83.12 605 LYS A N 1
ATOM 4964 C CA . LYS A 1 605 ? -27.014 -3.613 17.750 1.00 83.12 605 LYS A CA 1
ATOM 4965 C C . LYS A 1 605 ? -27.653 -4.988 17.836 1.00 83.12 605 LYS A C 1
ATOM 4967 O O . LYS A 1 605 ? -28.246 -5.429 16.861 1.00 83.12 605 LYS A O 1
ATOM 4972 N N . LEU A 1 606 ? -27.583 -5.630 19.002 1.00 84.06 606 LEU A N 1
ATOM 4973 C CA . LEU A 1 606 ? -28.183 -6.952 19.218 1.00 84.06 606 LEU A CA 1
ATOM 4974 C C . LEU A 1 606 ? -29.646 -6.883 19.677 1.00 84.06 606 LEU A C 1
ATOM 4976 O O . LEU A 1 606 ? -30.310 -7.909 19.742 1.00 84.06 606 LEU A O 1
ATOM 4980 N N . PHE A 1 607 ? -30.172 -5.687 19.961 1.00 81.44 607 PHE A N 1
ATOM 4981 C CA . PHE A 1 607 ? -31.557 -5.476 20.402 1.00 81.44 607 PHE A CA 1
ATOM 4982 C C . PHE A 1 607 ? -31.948 -6.270 21.662 1.00 81.44 607 PHE A C 1
ATOM 4984 O O . PHE A 1 607 ? -33.137 -6.492 21.896 1.00 81.44 607 PHE A O 1
ATOM 4991 N N . LEU A 1 608 ? -30.971 -6.680 22.479 1.00 83.25 608 LEU A N 1
ATOM 4992 C CA . LEU A 1 608 ? -31.223 -7.452 23.691 1.00 83.25 608 LEU A CA 1
ATOM 4993 C C . LEU A 1 608 ? -31.811 -6.553 24.777 1.00 83.25 608 LEU A C 1
ATOM 4995 O O . LEU A 1 608 ? -31.404 -5.400 24.970 1.00 83.25 608 LEU A O 1
ATOM 4999 N N . THR A 1 609 ? -32.767 -7.094 25.524 1.00 84.56 609 THR A N 1
ATOM 5000 C CA . THR A 1 609 ? -33.416 -6.382 26.623 1.00 84.56 609 THR A CA 1
ATOM 5001 C C . THR A 1 609 ? -32.664 -6.591 27.927 1.00 84.56 609 THR A C 1
ATOM 5003 O O . THR A 1 609 ? -32.200 -7.683 28.251 1.00 84.56 609 THR A O 1
ATOM 5006 N N . LYS A 1 610 ? -32.548 -5.523 28.715 1.00 84.25 610 LYS A N 1
ATOM 5007 C CA . LYS A 1 610 ? -31.948 -5.602 30.046 1.00 84.25 610 LYS A CA 1
ATOM 5008 C C . LYS A 1 610 ? -32.920 -6.280 31.015 1.00 84.25 610 LYS A C 1
ATOM 5010 O O . LYS A 1 610 ? -34.011 -5.747 31.218 1.00 84.25 610 LYS A O 1
ATOM 5015 N N . LEU A 1 611 ? -32.492 -7.366 31.666 1.00 85.31 611 LEU A N 1
ATOM 5016 C CA . LEU A 1 611 ? -33.212 -8.036 32.752 1.00 85.31 611 LEU A CA 1
ATOM 5017 C C . LEU A 1 611 ? -33.401 -7.043 33.909 1.00 85.31 611 LEU A C 1
ATOM 5019 O O . LEU A 1 611 ? -32.423 -6.616 34.538 1.00 85.31 611 LEU A O 1
ATOM 5023 N N . PRO A 1 612 ? -34.643 -6.649 34.227 1.00 84.06 612 PRO A N 1
ATOM 5024 C CA . PRO A 1 612 ? -34.906 -5.790 35.368 1.00 84.06 612 PRO A CA 1
ATOM 5025 C C . PRO A 1 612 ? -34.564 -6.526 36.666 1.00 84.06 612 PRO A C 1
ATOM 5027 O O . PRO A 1 612 ? -34.989 -7.664 36.860 1.00 84.06 612 PRO A O 1
ATOM 5030 N N . ILE A 1 613 ? -33.892 -5.856 37.610 1.00 79.25 613 ILE A N 1
ATOM 5031 C CA . ILE A 1 613 ? -33.491 -6.469 38.892 1.00 79.25 613 ILE A CA 1
ATOM 5032 C C . ILE A 1 613 ? -34.674 -7.098 39.648 1.00 79.25 613 ILE A C 1
ATOM 5034 O O . ILE A 1 613 ? -34.538 -8.145 40.273 1.00 79.25 613 ILE A O 1
ATOM 5038 N N . ARG A 1 614 ? -35.874 -6.519 39.511 1.00 79.31 614 ARG A N 1
ATOM 5039 C CA . ARG A 1 614 ? -37.125 -7.064 40.062 1.00 79.31 614 ARG A CA 1
ATOM 5040 C C . ARG A 1 614 ? -37.449 -8.480 39.560 1.00 79.31 614 ARG A C 1
ATOM 5042 O O . ARG A 1 614 ? -37.907 -9.296 40.351 1.00 79.31 614 ARG A O 1
ATOM 5049 N N . ASN A 1 615 ? -37.200 -8.771 38.282 1.00 83.81 615 ASN A N 1
ATOM 5050 C CA . ASN A 1 615 ? -37.505 -10.059 37.663 1.00 83.81 615 ASN A CA 1
ATOM 5051 C C . ASN A 1 615 ? -36.494 -11.110 38.142 1.00 83.81 615 ASN A C 1
ATOM 5053 O O . ASN A 1 615 ? -36.882 -12.225 38.482 1.00 83.81 615 ASN A O 1
ATOM 5057 N N . LEU A 1 616 ? -35.218 -10.723 38.260 1.00 83.69 616 LEU A N 1
ATOM 5058 C CA . LEU A 1 616 ? -34.165 -11.571 38.822 1.00 83.69 616 LEU A CA 1
ATOM 5059 C C . LEU A 1 616 ? -34.443 -11.926 40.294 1.00 83.69 616 LEU A C 1
ATOM 5061 O O . LEU A 1 616 ? -34.332 -13.079 40.697 1.00 83.69 616 LEU A O 1
ATOM 5065 N N . ILE A 1 617 ? -34.866 -10.949 41.097 1.00 83.88 617 ILE A N 1
ATOM 5066 C CA . ILE A 1 617 ? -35.246 -11.171 42.499 1.00 83.88 617 ILE A CA 1
ATOM 5067 C C . ILE A 1 617 ? -36.471 -12.092 42.596 1.00 83.88 617 ILE A C 1
ATOM 5069 O O . ILE A 1 617 ? -36.504 -12.996 43.428 1.00 83.88 617 ILE A O 1
ATOM 5073 N N . GLN A 1 618 ? -37.460 -11.919 41.716 1.00 85.25 618 GLN A N 1
ATOM 5074 C CA . GLN A 1 618 ? -38.642 -12.778 41.676 1.00 85.25 618 GLN A CA 1
ATOM 5075 C C . GLN A 1 618 ? -38.311 -14.228 41.294 1.00 85.25 618 GLN A C 1
ATOM 5077 O O . GLN A 1 618 ? -38.920 -15.140 41.850 1.00 85.25 618 GLN A O 1
ATOM 5082 N N . PHE A 1 619 ? -37.327 -14.447 40.416 1.00 87.62 619 PHE A N 1
ATOM 5083 C CA . PHE A 1 619 ? -36.815 -15.779 40.087 1.00 87.62 619 PHE A CA 1
ATOM 5084 C C . PHE A 1 619 ? -36.259 -16.498 41.324 1.00 87.62 619 PHE A C 1
ATOM 5086 O O . PHE A 1 619 ? -36.654 -17.630 41.597 1.00 87.62 619 PHE A O 1
ATOM 5093 N N . TYR A 1 620 ? -35.424 -15.830 42.125 1.00 88.31 620 TYR A N 1
ATOM 5094 C CA . TYR A 1 620 ? -34.879 -16.430 43.349 1.00 88.31 620 TYR A CA 1
ATOM 5095 C C . TYR A 1 620 ? -35.942 -16.692 44.425 1.00 88.31 620 TYR A C 1
ATOM 5097 O O . TYR A 1 620 ? -35.754 -17.560 45.265 1.00 88.31 620 TYR A O 1
ATOM 5105 N N . LEU A 1 621 ? -37.079 -15.991 44.400 1.00 87.62 621 LEU A N 1
ATOM 5106 C CA . LEU A 1 621 ? -38.180 -16.194 45.352 1.00 87.62 621 LEU A CA 1
ATOM 5107 C C . LEU A 1 621 ? -39.144 -17.328 44.958 1.00 87.62 621 LEU A C 1
ATOM 5109 O O . LEU A 1 621 ? -40.066 -17.632 45.725 1.00 87.62 621 LEU A O 1
ATOM 5113 N N . LEU A 1 622 ? -38.952 -17.964 43.796 1.00 88.31 622 LEU A N 1
ATOM 5114 C CA . LEU A 1 622 ? -39.750 -19.115 43.367 1.00 88.31 622 LEU A CA 1
ATOM 5115 C C . LEU A 1 622 ? -39.583 -20.297 44.339 1.00 88.31 622 LEU A C 1
ATOM 5117 O O . LEU A 1 622 ? -38.470 -20.540 44.805 1.00 88.31 622 LEU A O 1
ATOM 5121 N N . PRO A 1 623 ? -40.641 -21.096 44.596 1.00 86.19 623 PRO A N 1
ATOM 5122 C CA . PRO A 1 623 ? -40.561 -22.262 45.483 1.00 86.19 623 PRO A CA 1
ATOM 5123 C C . PRO A 1 623 ? -39.439 -23.248 45.139 1.00 86.19 623 PRO A C 1
ATOM 5125 O O . PRO A 1 623 ? -38.840 -23.843 46.028 1.00 86.19 623 PRO A O 1
ATOM 5128 N N . THR A 1 624 ? -39.113 -23.390 43.852 1.00 85.81 624 THR A N 1
ATOM 5129 C CA . THR A 1 624 ? -38.028 -24.254 43.365 1.00 85.81 624 THR A CA 1
ATOM 5130 C C . THR A 1 624 ? -36.637 -23.781 43.784 1.00 85.81 624 THR A C 1
ATOM 5132 O O . THR A 1 624 ? -35.717 -24.587 43.783 1.00 85.81 624 THR A O 1
ATOM 5135 N N . GLN A 1 625 ? -36.479 -22.503 44.140 1.00 89.62 625 GLN A N 1
ATOM 5136 C CA . GLN A 1 625 ? -35.210 -21.878 44.522 1.00 89.62 625 GLN A CA 1
ATOM 5137 C C . GLN A 1 625 ? -35.061 -21.711 46.042 1.00 89.62 625 GLN A C 1
ATOM 5139 O O . GLN A 1 625 ? -34.023 -21.256 46.515 1.00 89.62 625 GLN A O 1
ATOM 5144 N N . HIS A 1 626 ? -36.066 -22.099 46.840 1.00 89.56 626 HIS A N 1
ATOM 5145 C CA . HIS A 1 626 ? -36.055 -21.890 48.297 1.00 89.56 626 HIS A CA 1
ATOM 5146 C C . HIS A 1 626 ? -34.893 -22.595 49.010 1.00 89.56 626 HIS A C 1
ATOM 5148 O O . HIS A 1 626 ? -34.423 -22.090 50.028 1.00 89.56 626 HIS A O 1
ATOM 5154 N N . TYR A 1 627 ? -34.367 -23.683 48.438 1.00 86.94 627 TYR A N 1
ATOM 5155 C CA . TYR A 1 627 ? -33.181 -24.383 48.946 1.00 86.94 627 TYR A CA 1
ATOM 5156 C C . TYR A 1 627 ? -31.935 -23.479 49.024 1.00 86.94 627 TYR A C 1
ATOM 5158 O O . TYR A 1 627 ? -31.082 -23.679 49.886 1.00 86.94 627 TYR A O 1
ATOM 5166 N N . LEU A 1 628 ? -31.841 -22.447 48.172 1.00 88.19 628 LEU A N 1
ATOM 5167 C CA . LEU A 1 628 ? -30.739 -21.480 48.189 1.00 88.19 628 LEU A CA 1
ATOM 5168 C C . LEU A 1 628 ? -30.728 -20.632 49.469 1.00 88.19 628 LEU A C 1
ATOM 5170 O O . LEU A 1 628 ? -29.673 -20.139 49.857 1.00 88.19 628 LEU A O 1
ATOM 5174 N N . PHE A 1 629 ? -31.868 -20.469 50.143 1.00 88.94 629 PHE A N 1
ATOM 5175 C CA . PHE A 1 629 ? -31.945 -19.734 51.410 1.00 88.94 629 PHE A CA 1
ATOM 5176 C C . PHE A 1 629 ? -31.645 -20.607 52.631 1.00 88.94 629 PHE A C 1
ATOM 5178 O O . PHE A 1 629 ? -31.492 -20.076 53.725 1.00 88.94 629 PHE A O 1
ATOM 5185 N N . GLU A 1 630 ? -31.568 -21.931 52.474 1.00 84.12 630 GLU A N 1
ATOM 5186 C CA . GLU A 1 630 ? -31.230 -22.853 53.567 1.00 84.12 630 GLU A CA 1
ATOM 5187 C C . GLU A 1 630 ? -29.715 -23.037 53.727 1.00 84.12 630 GLU A C 1
ATOM 5189 O O . GLU A 1 630 ? -29.244 -23.403 54.804 1.00 84.12 630 GLU A O 1
ATOM 5194 N N . ASN A 1 631 ? -28.944 -22.762 52.671 1.00 85.69 631 ASN A N 1
ATOM 5195 C CA . ASN A 1 631 ? -27.488 -22.738 52.711 1.00 85.69 631 ASN A CA 1
ATOM 5196 C C . ASN A 1 631 ? -26.995 -21.333 53.083 1.00 85.69 631 ASN A C 1
ATOM 5198 O O . ASN A 1 631 ? -27.399 -20.336 52.486 1.00 85.69 631 ASN A O 1
ATOM 5202 N N . GLU A 1 632 ? -26.105 -21.269 54.072 1.00 83.56 632 GLU A N 1
ATOM 5203 C CA . GLU A 1 632 ? -25.577 -20.019 54.613 1.00 83.56 632 GLU A CA 1
ATOM 5204 C C . GLU A 1 632 ? -24.925 -19.136 53.537 1.00 83.56 632 GLU A C 1
ATOM 5206 O O . GLU A 1 632 ? -25.275 -17.969 53.415 1.00 83.56 632 GLU A O 1
ATOM 5211 N N . LEU A 1 633 ? -24.049 -19.680 52.686 1.00 82.50 633 LEU A N 1
ATOM 5212 C CA . LEU A 1 633 ? -23.337 -18.889 51.674 1.00 82.50 633 LEU A CA 1
ATOM 5213 C C . LEU A 1 633 ? -24.293 -18.277 50.642 1.00 82.50 633 LEU A C 1
ATOM 5215 O O . LEU A 1 633 ? -24.249 -17.073 50.392 1.00 82.50 633 LEU A O 1
ATOM 5219 N N . THR A 1 634 ? -25.178 -19.086 50.055 1.00 85.06 634 THR A N 1
ATOM 5220 C CA . THR A 1 634 ? -26.115 -18.614 49.023 1.00 85.06 634 THR A CA 1
ATOM 5221 C C . THR A 1 634 ? -27.187 -17.694 49.598 1.00 85.06 634 THR A C 1
ATOM 5223 O O . THR A 1 634 ? -27.528 -16.697 48.959 1.00 85.06 634 THR A O 1
ATOM 5226 N N . SER A 1 635 ? -27.668 -17.955 50.820 1.00 87.62 635 SER A N 1
ATOM 5227 C CA . SER A 1 635 ? -28.631 -17.081 51.496 1.00 87.62 635 SER A CA 1
ATOM 5228 C C . SER A 1 635 ? -28.026 -15.709 51.781 1.00 87.62 635 SER A C 1
ATOM 5230 O O . SER A 1 635 ? -28.668 -14.686 51.546 1.00 87.62 635 SER A O 1
ATOM 5232 N N . ASN A 1 636 ? -26.763 -15.668 52.213 1.00 83.75 636 ASN A N 1
ATOM 5233 C CA . ASN A 1 636 ? -26.069 -14.422 52.517 1.00 83.75 636 ASN A CA 1
ATOM 5234 C C . ASN A 1 636 ? -25.907 -13.538 51.272 1.00 83.75 636 ASN A C 1
ATOM 5236 O O . ASN A 1 636 ? -26.210 -12.344 51.324 1.00 83.75 636 ASN A O 1
ATOM 5240 N N . ILE A 1 637 ? -25.524 -14.130 50.135 1.00 83.69 637 ILE A N 1
ATOM 5241 C CA . ILE A 1 637 ? -25.408 -13.418 48.853 1.00 83.69 637 ILE A CA 1
ATOM 5242 C C . ILE A 1 637 ? -26.778 -12.877 48.402 1.00 83.69 637 ILE A C 1
ATOM 5244 O O . ILE A 1 637 ? -26.890 -11.716 48.000 1.00 83.69 637 ILE A O 1
ATOM 5248 N N . LEU A 1 638 ? -27.838 -13.689 48.493 1.00 86.88 638 LEU A N 1
ATOM 5249 C CA . LEU A 1 638 ? -29.190 -13.298 48.072 1.00 86.88 638 LEU A CA 1
ATOM 5250 C C . LEU A 1 638 ? -29.799 -12.216 48.970 1.00 86.88 638 LEU A C 1
ATOM 5252 O O . LEU A 1 638 ? -30.401 -11.266 48.469 1.00 86.88 638 LEU A O 1
ATOM 5256 N N . LEU A 1 639 ? -29.621 -12.313 50.289 1.00 86.88 639 LEU A N 1
ATOM 5257 C CA . LEU A 1 639 ? -30.085 -11.291 51.226 1.00 86.88 639 LEU A CA 1
ATOM 5258 C C . LEU A 1 639 ? -29.338 -9.971 51.030 1.00 86.88 639 LEU A C 1
ATOM 5260 O O . LEU A 1 639 ? -29.966 -8.916 51.112 1.00 86.88 639 LEU A O 1
ATOM 5264 N N . HIS A 1 640 ? -28.035 -10.012 50.733 1.00 84.38 640 HIS A N 1
ATOM 5265 C CA . HIS A 1 640 ? -27.258 -8.819 50.395 1.00 84.38 640 HIS A CA 1
ATOM 5266 C C . HIS A 1 640 ? -27.795 -8.148 49.130 1.00 84.38 640 HIS A C 1
ATOM 5268 O O . HIS A 1 640 ? -28.086 -6.950 49.142 1.00 84.38 640 HIS A O 1
ATOM 5274 N N . LEU A 1 641 ? -28.030 -8.936 48.073 1.00 83.50 641 LEU A N 1
ATOM 5275 C CA . LEU A 1 641 ? -28.656 -8.455 46.845 1.00 83.50 641 LEU A CA 1
ATOM 5276 C C . LEU A 1 641 ? -30.013 -7.796 47.144 1.00 83.50 641 LEU A C 1
ATOM 5278 O O . LEU A 1 641 ? -30.268 -6.667 46.733 1.00 83.50 641 LEU A O 1
ATOM 5282 N N . PHE A 1 642 ? -30.884 -8.451 47.912 1.00 85.50 642 PHE A N 1
ATOM 5283 C CA . PHE A 1 642 ? -32.195 -7.889 48.247 1.00 85.50 642 PHE A CA 1
ATOM 5284 C C . PHE A 1 642 ? -32.069 -6.616 49.093 1.00 85.50 642 PHE A C 1
ATOM 5286 O O . PHE A 1 642 ? -32.772 -5.640 48.835 1.00 85.50 642 PHE A O 1
ATOM 5293 N N . SER A 1 643 ? -31.123 -6.574 50.030 1.00 84.75 643 SER A N 1
ATOM 5294 C CA . SER A 1 643 ? -30.845 -5.409 50.869 1.00 84.75 643 SER A CA 1
ATOM 5295 C C . SER A 1 643 ? -30.284 -4.203 50.106 1.00 84.75 643 SER A C 1
ATOM 5297 O O . SER A 1 643 ? -30.421 -3.084 50.600 1.00 84.75 643 SER A O 1
ATOM 5299 N N . GLN A 1 644 ? -29.653 -4.380 48.943 1.00 80.94 644 GLN A N 1
ATOM 5300 C CA . GLN A 1 644 ? -29.216 -3.258 48.101 1.00 80.94 644 GLN A CA 1
ATOM 5301 C C . GLN A 1 644 ? -30.376 -2.659 47.295 1.00 80.94 644 GLN A C 1
ATOM 5303 O O . GLN A 1 644 ? -30.450 -1.445 47.110 1.00 80.94 644 GLN A O 1
ATOM 5308 N N . TYR A 1 645 ? -31.298 -3.507 46.828 1.00 78.88 645 TYR A N 1
ATOM 5309 C CA . TYR A 1 645 ? -32.311 -3.120 45.842 1.00 78.88 645 TYR A CA 1
ATOM 5310 C C . TYR A 1 645 ? -33.738 -2.993 46.406 1.00 78.88 645 TYR A C 1
ATOM 5312 O O . TYR A 1 645 ? -34.629 -2.559 45.676 1.00 78.88 645 TYR A O 1
ATOM 5320 N N . TRP A 1 646 ? -33.988 -3.304 47.688 1.00 77.00 646 TRP A N 1
ATOM 5321 C CA . TRP A 1 646 ? -35.336 -3.277 48.290 1.00 77.00 646 TRP A CA 1
ATOM 5322 C C . TRP A 1 646 ? -36.049 -1.917 48.170 1.00 77.00 646 TRP A C 1
ATOM 5324 O O . TRP A 1 646 ? -37.254 -1.887 47.929 1.00 77.00 646 TRP A O 1
ATOM 5334 N N . ASN A 1 647 ? -35.318 -0.799 48.233 1.00 72.19 647 ASN A N 1
ATOM 5335 C CA . ASN A 1 647 ? -35.875 0.554 48.085 1.00 72.19 647 ASN A CA 1
ATOM 5336 C C . ASN A 1 647 ? -36.392 0.871 46.666 1.00 72.19 647 ASN A C 1
ATOM 5338 O O . ASN A 1 647 ? -37.110 1.849 46.484 1.00 72.19 647 ASN A O 1
ATOM 5342 N N . GLN A 1 648 ? -36.046 0.064 45.655 1.00 73.50 648 GLN A N 1
ATOM 5343 C CA . GLN A 1 648 ? -36.479 0.257 44.261 1.00 73.50 648 GLN A CA 1
ATOM 5344 C C . GLN A 1 648 ? -37.801 -0.458 43.933 1.00 73.50 648 GLN A C 1
ATOM 5346 O O . GLN A 1 648 ? -38.334 -0.322 42.830 1.00 73.50 648 GLN A O 1
ATOM 5351 N N . PHE A 1 649 ? -38.335 -1.247 44.867 1.00 73.00 649 PHE A N 1
ATOM 5352 C CA . PHE A 1 649 ? -39.588 -1.972 44.687 1.00 73.00 649 PHE A CA 1
ATOM 5353 C C . PHE A 1 649 ? -40.796 -1.118 45.083 1.00 73.00 649 PHE A C 1
ATOM 5355 O O . PHE A 1 649 ? -40.743 -0.306 46.001 1.00 73.00 649 PHE A O 1
ATOM 5362 N N . ASN A 1 650 ? -41.932 -1.350 44.423 1.00 77.44 650 ASN A N 1
ATOM 5363 C CA . ASN A 1 650 ? -43.207 -0.802 44.880 1.00 77.44 650 ASN A CA 1
ATOM 5364 C C . ASN A 1 650 ? -43.674 -1.498 46.176 1.00 77.44 650 ASN A C 1
ATOM 5366 O O . ASN A 1 650 ? -43.212 -2.586 46.531 1.00 77.44 650 ASN A O 1
ATOM 5370 N N . THR A 1 651 ? -44.630 -0.882 46.872 1.00 75.50 651 THR A N 1
ATOM 5371 C CA . THR A 1 651 ? -45.157 -1.367 48.160 1.00 75.50 651 THR A CA 1
ATOM 5372 C C . THR A 1 651 ? -45.695 -2.801 48.097 1.00 75.50 651 THR A C 1
ATOM 5374 O O . THR A 1 651 ? -45.460 -3.580 49.019 1.00 75.50 651 THR A O 1
ATOM 5377 N N . ASN A 1 652 ? -46.349 -3.193 46.998 1.00 77.00 652 ASN A N 1
ATOM 5378 C CA . ASN A 1 652 ? -46.870 -4.553 46.816 1.00 77.00 652 ASN A CA 1
ATOM 5379 C C . ASN A 1 652 ? -45.762 -5.608 46.671 1.00 77.00 652 ASN A C 1
ATOM 5381 O O . ASN A 1 652 ? -45.827 -6.651 47.323 1.00 77.00 652 ASN A O 1
ATOM 5385 N N . ASN A 1 653 ? -44.729 -5.345 45.867 1.00 74.50 653 ASN A N 1
ATOM 5386 C CA . ASN A 1 653 ? -43.617 -6.278 45.688 1.00 74.50 653 ASN A CA 1
ATOM 5387 C C . ASN A 1 653 ? -42.780 -6.389 46.964 1.00 74.50 653 ASN A C 1
ATOM 5389 O O . ASN A 1 653 ? -42.432 -7.497 47.358 1.00 74.50 653 ASN A O 1
ATOM 5393 N N . LEU A 1 654 ? -42.537 -5.272 47.658 1.00 77.38 654 LEU A N 1
ATOM 5394 C CA . LEU A 1 654 ? -41.904 -5.265 48.981 1.00 77.38 654 LEU A CA 1
ATOM 5395 C C . LEU A 1 654 ? -42.659 -6.135 49.982 1.00 77.38 654 LEU A C 1
ATOM 5397 O O . LEU A 1 654 ? -42.048 -6.931 50.692 1.00 77.38 654 LEU A O 1
ATOM 5401 N N . ASN A 1 655 ? -43.986 -6.016 50.020 1.00 79.75 655 ASN A N 1
ATOM 5402 C CA . ASN A 1 655 ? -44.812 -6.846 50.889 1.00 79.75 655 ASN A CA 1
ATOM 5403 C C . ASN A 1 655 ? -44.722 -8.330 50.511 1.00 79.75 655 ASN A C 1
ATOM 5405 O O . ASN A 1 655 ? -44.636 -9.166 51.404 1.00 79.75 655 ASN A O 1
ATOM 5409 N N . ASN A 1 656 ? -44.665 -8.672 49.220 1.00 82.56 656 ASN A N 1
ATOM 5410 C CA . ASN A 1 656 ? -44.496 -10.059 48.781 1.00 82.56 656 ASN A CA 1
ATOM 5411 C C . ASN A 1 656 ? -43.129 -10.640 49.193 1.00 82.56 656 ASN A C 1
ATOM 5413 O O . ASN A 1 656 ? -43.070 -11.719 49.779 1.00 82.56 656 ASN A O 1
ATOM 5417 N N . VAL A 1 657 ? -42.040 -9.892 48.972 1.00 84.00 657 VAL A N 1
ATOM 5418 C CA . VAL A 1 657 ? -40.684 -10.268 49.415 1.00 84.00 657 VAL A CA 1
ATOM 5419 C C . VAL A 1 657 ? -40.668 -10.504 50.928 1.00 84.00 657 VAL A C 1
ATOM 5421 O O . VAL A 1 657 ? -40.201 -11.546 51.382 1.00 84.00 657 VAL A O 1
ATOM 5424 N N . LYS A 1 658 ? -41.253 -9.585 51.711 1.00 82.62 658 LYS A N 1
ATOM 5425 C CA . LYS A 1 658 ? -41.377 -9.721 53.170 1.00 82.62 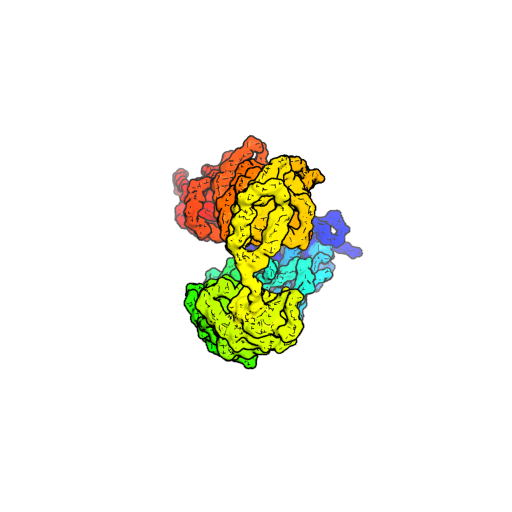658 LYS A CA 1
ATOM 5426 C C . LYS A 1 658 ? -42.162 -10.970 53.560 1.00 82.62 658 LYS A C 1
ATOM 5428 O O . LYS A 1 658 ? -41.703 -11.731 54.403 1.00 82.62 658 LYS A O 1
ATOM 5433 N N . ILE A 1 659 ? -43.316 -11.218 52.939 1.00 84.25 659 ILE A N 1
ATOM 5434 C CA . ILE A 1 659 ? -44.156 -12.387 53.235 1.00 84.25 659 ILE A CA 1
ATOM 5435 C C . ILE A 1 659 ? -43.404 -13.692 52.959 1.00 84.25 659 ILE A C 1
ATOM 5437 O O . ILE A 1 659 ? -43.492 -14.609 53.774 1.00 84.25 659 ILE A O 1
ATOM 5441 N N . ILE A 1 660 ? -42.667 -13.783 51.850 1.00 85.69 660 ILE A N 1
ATOM 5442 C CA . ILE A 1 660 ? -41.917 -14.990 51.484 1.00 85.69 660 ILE A CA 1
ATOM 5443 C C . ILE A 1 660 ? -40.723 -15.182 52.426 1.00 85.69 660 ILE A C 1
ATOM 5445 O O . ILE A 1 660 ? -40.630 -16.222 53.074 1.00 85.69 660 ILE A O 1
ATOM 5449 N N . LEU A 1 661 ? -39.860 -14.171 52.582 1.00 87.44 661 LEU A N 1
ATOM 5450 C CA . LEU A 1 661 ? -38.668 -14.263 53.436 1.00 87.44 661 LEU A CA 1
ATOM 5451 C C . LEU A 1 661 ? -39.020 -14.509 54.907 1.00 87.44 661 LEU A C 1
ATOM 5453 O O . LEU A 1 661 ? -38.361 -15.296 55.575 1.00 87.44 661 LEU A O 1
ATOM 5457 N N . SER A 1 662 ? -40.110 -13.919 55.404 1.00 84.69 662 SER A N 1
ATOM 5458 C CA . SER A 1 662 ? -40.583 -14.121 56.780 1.00 84.69 662 SER A CA 1
ATOM 5459 C C . SER A 1 662 ? -41.019 -15.560 57.099 1.00 84.69 662 SER A C 1
ATOM 5461 O O . SER A 1 662 ? -41.216 -15.890 58.269 1.00 84.69 662 SER A O 1
ATOM 5463 N N . LYS A 1 663 ? -41.183 -16.410 56.075 1.00 85.75 663 LYS A N 1
ATOM 5464 C CA . LYS A 1 663 ? -41.536 -17.834 56.192 1.00 85.75 663 LYS A CA 1
ATOM 5465 C C . LYS A 1 663 ? -40.351 -18.770 55.938 1.00 85.75 663 LYS A C 1
ATOM 5467 O O . LYS A 1 663 ? -40.482 -19.967 56.184 1.00 85.75 663 LYS A O 1
ATOM 5472 N N . LEU A 1 664 ? -39.219 -18.253 55.458 1.00 88.75 664 LEU A N 1
ATOM 5473 C CA . LEU A 1 664 ? -38.021 -19.029 55.142 1.00 88.75 664 LEU A CA 1
ATOM 5474 C C . LEU A 1 664 ? -36.991 -18.897 56.264 1.00 88.75 664 LEU A C 1
ATOM 5476 O O . LEU A 1 664 ? -36.799 -17.819 56.826 1.00 88.75 664 LEU A O 1
ATOM 5480 N N . LYS A 1 665 ? -36.288 -19.989 56.584 1.00 89.38 665 LYS A N 1
ATOM 5481 C CA . LYS A 1 665 ? -35.140 -19.957 57.502 1.00 89.38 665 LYS A CA 1
ATOM 5482 C C . LYS A 1 665 ? -33.928 -19.346 56.790 1.00 89.38 665 LYS A C 1
ATOM 5484 O O . LYS A 1 665 ? -32.965 -20.045 56.528 1.00 89.38 665 LYS A O 1
ATOM 5489 N N . CYS A 1 666 ? -34.009 -18.074 56.418 1.00 88.19 666 CYS A N 1
ATOM 5490 C CA . CYS A 1 666 ? -33.017 -17.423 55.566 1.00 88.19 666 CYS A CA 1
ATOM 5491 C C . CYS A 1 666 ? -31.929 -16.668 56.346 1.00 88.19 666 CYS A C 1
ATOM 5493 O O . CYS A 1 666 ? -30.928 -16.280 55.755 1.00 88.19 666 CYS A O 1
ATOM 5495 N N . ILE A 1 667 ? -32.095 -16.433 57.652 1.00 87.81 667 ILE A N 1
ATOM 5496 C CA . ILE A 1 667 ? -31.154 -15.622 58.437 1.00 87.81 667 ILE A CA 1
ATOM 5497 C C . ILE A 1 667 ? -30.119 -16.519 59.122 1.00 87.81 667 ILE A C 1
ATOM 5499 O O . ILE A 1 667 ? -30.490 -17.316 59.988 1.00 87.81 667 ILE A O 1
ATOM 5503 N N . SER A 1 668 ? -28.835 -16.353 58.784 1.00 85.81 668 SER A N 1
ATOM 5504 C CA . SER A 1 668 ? -27.733 -16.981 59.529 1.00 85.81 668 SER A CA 1
ATOM 5505 C C . SER A 1 668 ? -27.620 -16.369 60.928 1.00 85.81 668 SER A C 1
ATOM 5507 O O . SER A 1 668 ? -27.604 -15.143 61.096 1.00 85.81 668 SER A O 1
ATOM 5509 N N . THR A 1 669 ? -27.599 -17.232 61.944 1.00 84.44 669 THR A N 1
ATOM 5510 C CA . THR A 1 669 ? -27.433 -16.855 63.351 1.00 84.44 669 THR A CA 1
ATOM 5511 C C . THR A 1 669 ? -26.415 -17.755 64.039 1.00 84.44 669 THR A C 1
ATOM 5513 O O . THR A 1 669 ? -26.076 -18.833 63.548 1.00 84.44 669 THR A O 1
ATOM 5516 N N . ASN A 1 670 ? -26.013 -17.381 65.253 1.00 82.69 670 ASN A N 1
ATOM 5517 C CA . ASN A 1 670 ? -25.178 -18.197 66.145 1.00 82.69 670 ASN A CA 1
ATOM 5518 C C . ASN A 1 670 ? -25.806 -19.563 66.504 1.00 82.69 670 ASN A C 1
ATOM 5520 O O . ASN A 1 670 ? -25.145 -20.405 67.106 1.00 82.69 670 ASN A O 1
ATOM 5524 N N . GLN A 1 671 ? -27.071 -19.793 66.135 1.00 82.75 671 GLN A N 1
ATOM 5525 C CA . GLN A 1 671 ? -27.812 -21.043 66.307 1.00 82.75 671 GLN A CA 1
ATOM 5526 C C . GLN A 1 671 ? -28.260 -21.653 64.961 1.00 82.75 671 GLN A C 1
ATOM 5528 O O . GLN A 1 671 ? -29.281 -22.348 64.898 1.00 82.75 671 GLN A O 1
ATOM 5533 N N . GLY A 1 672 ? -27.517 -21.384 63.882 1.00 82.19 672 GLY A N 1
ATOM 5534 C CA . GLY A 1 672 ? -27.818 -21.831 62.521 1.00 82.19 672 GLY A CA 1
ATOM 5535 C C . GLY A 1 672 ? -28.877 -20.971 61.826 1.00 82.19 672 GLY A C 1
ATOM 5536 O O . GLY A 1 672 ? -29.198 -19.869 62.271 1.00 82.19 672 GLY A O 1
ATOM 5537 N N . MET A 1 673 ? -29.438 -21.473 60.726 1.00 86.56 673 MET A N 1
ATOM 5538 C CA . MET A 1 673 ? -30.417 -20.737 59.921 1.00 86.56 673 MET A CA 1
ATOM 5539 C C . MET A 1 673 ? -31.783 -20.628 60.630 1.00 86.56 673 MET A C 1
ATOM 5541 O O . MET A 1 673 ? -32.399 -21.641 60.990 1.00 86.56 673 MET A O 1
ATOM 5545 N N . LYS A 1 674 ? -32.278 -19.400 60.838 1.00 87.56 674 LYS A N 1
ATOM 5546 C CA . LYS A 1 674 ? -33.529 -19.086 61.561 1.00 87.56 674 LYS A CA 1
ATOM 5547 C C . LYS A 1 674 ? -34.464 -18.181 60.751 1.00 87.56 674 LYS A C 1
ATOM 5549 O O . LYS A 1 674 ? -34.079 -17.594 59.742 1.00 87.56 674 LYS A O 1
ATOM 5554 N N . LEU A 1 675 ? -35.724 -18.109 61.193 1.00 86.19 675 LEU A N 1
ATOM 5555 C CA . LEU A 1 675 ? -36.745 -17.212 60.638 1.00 86.19 675 LEU A CA 1
ATOM 5556 C C . LEU A 1 675 ? -36.467 -15.754 61.049 1.00 86.19 675 LEU A C 1
ATOM 5558 O O . LEU A 1 675 ? -36.096 -15.536 62.204 1.00 86.19 675 LEU A O 1
ATOM 5562 N N . PRO A 1 676 ? -36.751 -14.749 60.199 1.00 85.62 676 PRO A N 1
ATOM 5563 C CA . PRO A 1 676 ? -36.516 -13.340 60.524 1.00 85.62 676 PRO A CA 1
ATOM 5564 C C . PRO A 1 676 ? -37.107 -12.858 61.857 1.00 85.62 676 PRO A C 1
ATOM 5566 O O . PRO A 1 676 ? -36.452 -12.098 62.566 1.00 85.62 676 PRO A O 1
ATOM 5569 N N . GLN A 1 677 ? -38.301 -13.324 62.252 1.00 81.56 677 GLN A N 1
ATOM 5570 C CA . GLN A 1 677 ? -38.930 -12.908 63.520 1.00 81.56 677 GLN A CA 1
ATOM 5571 C C . GLN A 1 677 ? -38.320 -13.576 64.763 1.00 81.56 677 GLN A C 1
ATOM 5573 O O . GLN A 1 677 ? -38.635 -13.183 65.889 1.00 81.56 677 GLN A O 1
ATOM 5578 N N . GLN A 1 678 ? -37.500 -14.611 64.565 1.00 80.06 678 GLN A N 1
ATOM 5579 C CA . GLN A 1 678 ? -36.760 -15.319 65.612 1.00 80.06 678 GLN A CA 1
ATOM 5580 C C . GLN A 1 678 ? -35.326 -14.789 65.752 1.00 80.06 678 GLN A C 1
ATOM 5582 O O . GLN A 1 678 ? -34.636 -15.176 66.691 1.00 80.06 678 GLN A O 1
ATOM 5587 N N . SER A 1 679 ? -34.896 -13.904 64.849 1.00 83.50 679 SER A N 1
ATOM 5588 C CA . SER A 1 679 ? -33.539 -13.368 64.790 1.00 83.50 679 SER A CA 1
ATOM 5589 C C . SER A 1 679 ? -33.459 -11.963 65.387 1.00 83.50 679 SER A C 1
ATOM 5591 O O . SER A 1 679 ? -34.293 -11.095 65.115 1.00 83.50 679 SER A O 1
ATOM 5593 N N . TYR A 1 680 ? -32.422 -11.730 66.188 1.00 76.62 680 TYR A N 1
ATOM 5594 C CA . TYR A 1 680 ? -32.159 -10.448 66.837 1.00 76.62 680 TYR A CA 1
ATOM 5595 C C . TYR A 1 680 ? -30.969 -9.747 66.178 1.00 76.62 680 TYR A C 1
ATOM 5597 O O . TYR A 1 680 ? -29.908 -10.348 65.995 1.00 76.62 680 TYR A O 1
ATOM 5605 N N . ILE A 1 681 ? -31.151 -8.470 65.827 1.00 76.00 681 ILE A N 1
ATOM 5606 C CA . ILE A 1 681 ? -30.073 -7.615 65.313 1.00 76.00 681 ILE A CA 1
ATOM 5607 C C . ILE A 1 681 ? -29.101 -7.359 66.466 1.00 76.00 681 ILE A C 1
ATOM 5609 O O . ILE A 1 681 ? -29.528 -6.904 67.525 1.00 76.00 681 ILE A O 1
ATOM 5613 N N . SER A 1 682 ? -27.822 -7.686 66.267 1.00 62.31 682 SER A N 1
ATOM 5614 C CA . SER A 1 682 ? -26.793 -7.595 67.307 1.00 62.31 682 SER A CA 1
ATOM 5615 C C . SER A 1 682 ? -26.684 -6.171 67.868 1.00 62.31 682 SER A C 1
ATOM 5617 O O . SER A 1 682 ? -26.550 -5.202 67.122 1.00 62.31 682 SER A O 1
ATOM 5619 N N . SER A 1 683 ? -26.757 -6.045 69.191 1.00 59.59 683 SER A N 1
ATOM 5620 C CA . SER A 1 683 ? -26.537 -4.808 69.942 1.00 59.59 683 SER A CA 1
ATOM 5621 C C . SER A 1 683 ? -25.820 -5.148 71.248 1.00 59.59 683 SER A C 1
ATOM 5623 O O . SER A 1 683 ? -25.927 -6.269 71.750 1.00 59.59 683 SER A O 1
ATOM 5625 N N . ALA A 1 684 ? -25.074 -4.192 71.804 1.00 47.28 684 ALA A N 1
ATOM 5626 C CA . ALA A 1 684 ? -24.178 -4.412 72.945 1.00 47.28 684 ALA A CA 1
ATOM 5627 C C . ALA A 1 684 ? -24.862 -4.960 74.222 1.00 47.28 684 ALA A C 1
ATOM 5629 O O . ALA A 1 684 ? -24.173 -5.437 75.119 1.00 47.28 684 ALA A O 1
ATOM 5630 N N . ASN A 1 685 ? -26.201 -4.945 74.287 1.00 52.12 685 ASN A N 1
ATOM 5631 C CA . ASN A 1 685 ? -27.001 -5.346 75.450 1.00 52.12 685 ASN A CA 1
ATOM 5632 C C . ASN A 1 685 ? -27.774 -6.675 75.261 1.00 52.12 685 ASN A C 1
ATOM 5634 O O . ASN A 1 685 ? -28.671 -6.979 76.047 1.00 52.12 685 ASN A O 1
ATOM 5638 N N . LEU A 1 686 ? -27.471 -7.471 74.227 1.00 54.69 686 LEU A N 1
ATOM 5639 C CA . LEU A 1 686 ? -28.160 -8.740 73.932 1.00 54.69 686 LEU A CA 1
ATOM 5640 C C . LEU A 1 686 ? -27.492 -9.964 74.594 1.00 54.69 686 LEU A C 1
ATOM 5642 O O . LEU A 1 686 ? -26.277 -10.144 74.526 1.00 54.69 686 LEU A O 1
ATOM 5646 N N . SER A 1 687 ? -28.290 -10.857 75.196 1.00 52.06 687 SER A N 1
ATOM 5647 C CA . SER A 1 687 ? -27.801 -12.104 75.810 1.00 52.06 687 SER A CA 1
ATOM 5648 C C . SER A 1 687 ? -27.322 -13.123 74.763 1.00 52.06 687 SER A C 1
ATOM 5650 O O . SER A 1 687 ? -27.919 -13.254 73.691 1.00 52.06 687 SER A O 1
ATOM 5652 N N . LYS A 1 688 ? -26.256 -13.881 75.079 1.00 56.50 688 LYS A N 1
ATOM 5653 C CA . LYS A 1 688 ? -25.652 -14.899 74.185 1.00 56.50 688 LYS A CA 1
ATOM 5654 C C . LYS A 1 688 ? -26.584 -16.073 73.838 1.00 56.50 688 LYS A C 1
ATOM 5656 O O . LYS A 1 688 ? -26.315 -16.786 72.877 1.00 56.50 688 LYS A O 1
ATOM 5661 N N . ASP A 1 689 ? -27.673 -16.250 74.585 1.00 61.72 689 ASP A N 1
ATOM 5662 C CA . ASP A 1 689 ? -28.632 -17.350 74.413 1.00 61.72 689 ASP A CA 1
ATOM 5663 C C . ASP A 1 689 ? -29.683 -17.091 73.319 1.00 61.72 689 ASP A C 1
ATOM 5665 O O . ASP A 1 689 ? -30.454 -17.988 72.968 1.00 61.72 689 ASP A O 1
ATOM 5669 N N . LEU A 1 690 ? -29.733 -15.875 72.767 1.00 68.69 690 LEU A N 1
ATOM 5670 C CA . LEU A 1 690 ? -30.668 -15.513 71.702 1.00 68.69 690 LEU A CA 1
ATOM 5671 C C . LEU A 1 690 ? -30.086 -15.820 70.308 1.00 68.69 690 LEU A C 1
ATOM 5673 O O . LEU A 1 690 ? -28.864 -15.760 70.146 1.00 68.69 690 LEU A O 1
ATOM 5677 N N . PRO A 1 691 ? -30.932 -16.109 69.293 1.00 70.94 691 PRO A N 1
ATOM 5678 C CA . PRO A 1 691 ? -30.498 -16.291 67.909 1.00 70.94 691 PRO A CA 1
ATOM 5679 C C . PRO A 1 691 ? -30.050 -14.942 67.334 1.00 70.94 691 PRO A C 1
ATOM 5681 O O . PRO A 1 691 ? -30.839 -14.169 66.781 1.00 70.94 691 PRO A O 1
ATOM 5684 N N . GLN A 1 692 ? -28.779 -14.625 67.546 1.00 77.25 692 GLN A N 1
ATOM 5685 C CA . GLN A 1 692 ? -28.159 -13.384 67.105 1.00 77.25 692 GLN A CA 1
ATOM 5686 C C . GLN A 1 692 ? -27.657 -13.561 65.682 1.00 77.25 692 GLN A C 1
ATOM 5688 O O . GLN A 1 692 ? -27.015 -14.565 65.372 1.00 77.25 692 GLN A O 1
ATOM 5693 N N . ILE A 1 693 ? -27.949 -12.583 64.830 1.00 82.31 693 ILE A N 1
ATOM 5694 C CA . ILE A 1 693 ? -27.468 -12.559 63.448 1.00 82.31 693 ILE A CA 1
ATOM 5695 C C . ILE A 1 693 ? -25.931 -12.581 63.468 1.00 82.31 693 ILE A C 1
ATOM 5697 O O . ILE A 1 693 ? -25.314 -11.701 64.063 1.00 82.31 693 ILE A O 1
ATOM 5701 N N . THR A 1 694 ? -25.324 -13.591 62.843 1.00 71.19 694 THR A N 1
ATOM 5702 C CA . THR A 1 694 ? -23.863 -13.835 62.820 1.00 71.19 694 THR A CA 1
ATOM 5703 C C . THR A 1 694 ? -23.127 -13.072 61.727 1.00 71.19 694 THR A C 1
ATOM 5705 O O . THR A 1 694 ? -21.919 -13.227 61.578 1.00 71.19 694 THR A O 1
ATOM 5708 N N . PHE A 1 695 ? -23.837 -12.255 60.953 1.00 68.88 695 PHE A N 1
ATOM 5709 C CA . PHE A 1 695 ? -23.239 -11.464 59.888 1.00 68.88 695 PHE A CA 1
ATOM 5710 C C . PHE A 1 695 ? -22.314 -10.391 60.446 1.00 68.88 695 PHE A C 1
ATOM 5712 O O . PHE A 1 695 ? -22.754 -9.448 61.105 1.00 68.88 695 PHE A O 1
ATOM 5719 N N . ASP A 1 696 ? -21.042 -10.507 60.093 1.00 54.38 696 ASP A N 1
ATOM 5720 C CA . ASP A 1 696 ? -20.063 -9.461 60.309 1.00 54.38 696 ASP A CA 1
ATOM 5721 C C . ASP A 1 696 ? -20.255 -8.346 59.272 1.00 54.38 696 ASP A C 1
ATOM 5723 O O . ASP A 1 696 ? -20.248 -8.575 58.057 1.00 54.38 696 ASP A O 1
ATOM 5727 N N . ILE A 1 697 ? -20.374 -7.110 59.766 1.00 48.31 697 ILE A N 1
ATOM 5728 C CA . ILE A 1 697 ? -20.444 -5.868 58.972 1.00 48.31 697 ILE A CA 1
ATOM 5729 C C . ILE A 1 697 ? -19.143 -5.660 58.149 1.00 48.31 697 ILE A C 1
ATOM 5731 O O . ILE A 1 697 ? -19.089 -4.804 57.271 1.00 48.31 697 ILE A O 1
ATOM 5735 N N . SER A 1 698 ? -18.110 -6.476 58.396 1.00 41.62 698 SER A N 1
ATOM 5736 C CA . SER A 1 698 ? -16.790 -6.488 57.753 1.00 41.62 698 SER A CA 1
ATOM 5737 C C . SER A 1 698 ? -16.617 -7.504 56.606 1.00 41.62 698 SER A C 1
ATOM 5739 O O . SER A 1 698 ? -15.522 -7.590 56.053 1.00 41.62 698 SER A O 1
ATOM 5741 N N . SER A 1 699 ? -17.651 -8.267 56.227 1.00 51.12 699 SER A N 1
ATOM 5742 C CA . SER A 1 699 ? -17.601 -9.203 55.084 1.00 51.12 699 SER A CA 1
ATOM 5743 C C . SER A 1 699 ? -18.050 -8.557 53.757 1.00 51.12 699 SER A C 1
ATOM 5745 O O . SER A 1 699 ? -18.745 -7.543 53.764 1.00 51.12 699 SER A O 1
ATOM 5747 N N . GLU A 1 700 ? -17.687 -9.148 52.606 1.00 52.25 700 GLU A N 1
ATOM 5748 C CA . GLU A 1 700 ? -18.012 -8.651 51.245 1.00 52.25 700 GLU A CA 1
ATOM 5749 C C . GLU A 1 700 ? -19.522 -8.448 50.963 1.00 52.25 700 GLU A C 1
ATOM 5751 O O . GLU A 1 700 ? -19.874 -7.785 49.989 1.00 52.25 700 GLU A O 1
ATOM 5756 N N . TYR A 1 701 ? -20.422 -8.961 51.814 1.00 59.69 701 TYR A N 1
ATOM 5757 C CA . TYR A 1 701 ? -21.876 -8.983 51.604 1.00 59.69 701 TYR A CA 1
ATOM 5758 C C . TYR A 1 701 ? -22.650 -8.326 52.776 1.00 59.69 701 TYR A C 1
ATOM 5760 O O . TYR A 1 701 ? -23.344 -8.997 53.540 1.00 59.69 701 TYR A O 1
ATOM 5768 N N . SER A 1 702 ? -22.548 -6.999 52.941 1.00 65.12 702 SER A N 1
ATOM 5769 C CA . SER A 1 702 ? -23.155 -6.234 54.056 1.00 65.12 702 SER A CA 1
ATOM 5770 C C . SER A 1 702 ? -24.682 -6.008 53.950 1.00 65.12 702 SER A C 1
ATOM 5772 O O . SER A 1 702 ? -25.215 -5.693 52.889 1.00 65.12 702 SER A O 1
ATOM 5774 N N . LEU A 1 703 ? -25.427 -6.139 55.056 1.00 73.75 703 LEU A N 1
ATOM 5775 C CA . LEU A 1 703 ? -26.897 -6.005 55.093 1.00 73.75 703 LEU A CA 1
ATOM 5776 C C . LEU A 1 703 ? -27.346 -4.702 55.776 1.00 73.75 703 LEU A C 1
ATOM 5778 O O . LEU A 1 703 ? -26.814 -4.319 56.815 1.00 73.75 703 LEU A O 1
ATOM 5782 N N . SER A 1 704 ? -28.376 -4.043 55.237 1.00 77.75 704 SER A N 1
ATOM 5783 C CA . SER A 1 704 ? -29.005 -2.867 55.850 1.00 77.75 704 SER A CA 1
ATOM 5784 C C . SER A 1 704 ? -29.825 -3.267 57.077 1.00 77.75 704 SER A C 1
ATOM 5786 O O . SER A 1 704 ? -30.708 -4.128 57.006 1.00 77.75 704 SER A O 1
ATOM 5788 N N . MET A 1 705 ? -29.596 -2.580 58.200 1.00 73.50 705 MET A N 1
ATOM 5789 C CA . MET A 1 705 ? -30.411 -2.752 59.406 1.00 73.50 705 MET A CA 1
ATOM 5790 C C . MET A 1 705 ? -31.885 -2.405 59.169 1.00 73.50 705 MET A C 1
ATOM 5792 O O . MET A 1 705 ? -32.762 -3.035 59.754 1.00 73.50 705 MET A O 1
ATOM 5796 N N . GLU A 1 706 ? -32.177 -1.437 58.302 1.00 77.44 706 GLU A N 1
ATOM 5797 C CA . GLU A 1 706 ? -33.549 -1.048 57.956 1.00 77.44 706 GLU A CA 1
ATOM 5798 C C . GLU A 1 706 ? -34.260 -2.172 57.200 1.00 77.44 706 GLU A C 1
ATOM 5800 O O . GLU A 1 706 ? -35.403 -2.505 57.518 1.00 77.44 706 GLU A O 1
ATOM 5805 N N . PHE A 1 707 ? -33.556 -2.826 56.268 1.00 83.25 707 PHE A N 1
ATOM 5806 C CA . PHE A 1 707 ? -34.072 -3.991 55.555 1.00 83.25 707 PHE A CA 1
ATOM 5807 C C . PHE A 1 707 ? -34.350 -5.154 56.518 1.00 83.25 707 PHE A C 1
ATOM 5809 O O . PHE A 1 707 ? -35.452 -5.706 56.488 1.00 83.25 707 PHE A O 1
ATOM 5816 N N . LEU A 1 708 ? -33.415 -5.463 57.428 1.00 80.50 708 LEU A N 1
ATOM 5817 C CA . LEU A 1 708 ? -33.569 -6.511 58.448 1.00 80.50 708 LEU A CA 1
ATOM 5818 C C . LEU A 1 708 ? -34.769 -6.255 59.374 1.00 80.50 708 LEU A C 1
ATOM 5820 O O . LEU A 1 708 ? -35.586 -7.150 59.599 1.00 80.50 708 LEU A O 1
ATOM 5824 N N . LYS A 1 709 ? -34.946 -5.018 59.856 1.00 76.75 709 LYS A N 1
ATOM 5825 C CA . LYS A 1 709 ? -36.149 -4.636 60.618 1.00 76.75 709 LYS A CA 1
ATOM 5826 C C . LYS A 1 709 ? -37.416 -4.822 59.783 1.00 76.75 709 LYS A C 1
ATOM 5828 O O . LYS A 1 709 ? -38.419 -5.337 60.272 1.00 76.75 709 LYS A O 1
ATOM 5833 N N . SER A 1 710 ? -37.362 -4.462 58.500 1.00 77.88 710 SER A N 1
ATOM 5834 C CA . SER A 1 710 ? -38.515 -4.522 57.598 1.00 77.88 710 SER A CA 1
ATOM 5835 C C . SER A 1 710 ? -39.012 -5.943 57.301 1.00 77.88 710 SER A C 1
ATOM 5837 O O . SER A 1 710 ? -40.202 -6.111 57.030 1.00 77.88 710 SER A O 1
ATOM 5839 N N . ILE A 1 711 ? -38.131 -6.951 57.358 1.00 81.81 711 ILE A N 1
ATOM 5840 C CA . ILE A 1 711 ? -38.477 -8.371 57.178 1.00 81.81 711 ILE A CA 1
ATOM 5841 C C . ILE A 1 711 ? -38.848 -9.068 58.501 1.00 81.81 711 ILE A C 1
ATOM 5843 O O . ILE A 1 711 ? -39.228 -10.238 58.483 1.00 81.81 711 ILE A O 1
ATOM 5847 N N . GLY A 1 712 ? -38.810 -8.347 59.632 1.00 72.75 712 GLY A N 1
ATOM 5848 C CA . GLY A 1 712 ? -39.354 -8.792 60.919 1.00 72.75 712 GLY A CA 1
ATOM 5849 C C . GLY A 1 712 ? -38.353 -8.927 62.070 1.00 72.75 712 GLY A C 1
ATOM 5850 O O . GLY A 1 712 ? -38.742 -9.436 63.123 1.00 72.75 712 GLY A O 1
ATOM 5851 N N . CYS A 1 713 ? -37.102 -8.484 61.914 1.00 77.94 713 CYS A N 1
ATOM 5852 C CA . CYS A 1 713 ? -36.127 -8.470 63.011 1.00 77.94 713 CYS A CA 1
ATOM 5853 C C . CYS A 1 713 ? -36.421 -7.315 64.007 1.00 77.94 713 CYS A C 1
ATOM 5855 O O . CYS A 1 713 ? -36.854 -6.237 63.608 1.00 77.94 713 CYS A O 1
ATOM 5857 N N . ARG A 1 714 ? -36.235 -7.523 65.321 1.00 63.03 714 ARG A N 1
ATOM 5858 C CA . ARG A 1 714 ? -36.835 -6.693 66.410 1.00 63.03 714 ARG A CA 1
ATOM 5859 C C . ARG A 1 714 ? -35.931 -5.549 66.967 1.00 63.03 714 ARG A C 1
ATOM 5861 O O . ARG A 1 714 ? -34.728 -5.774 67.067 1.00 63.03 714 ARG A O 1
ATOM 5868 N N . THR A 1 715 ? -36.511 -4.392 67.399 1.00 55.31 715 THR A N 1
ATOM 5869 C CA . THR A 1 715 ? -35.916 -3.232 68.180 1.00 55.31 715 THR A CA 1
ATOM 5870 C C . THR A 1 715 ? -36.955 -2.520 69.132 1.00 55.31 715 THR A C 1
ATOM 5872 O O . THR A 1 715 ? -38.127 -2.849 68.999 1.00 55.31 715 THR A O 1
ATOM 5875 N N . ILE A 1 716 ? -36.615 -1.592 70.074 1.00 47.12 716 ILE A N 1
ATOM 5876 C CA . ILE A 1 716 ? -37.488 -1.022 71.190 1.00 47.12 716 ILE A CA 1
ATOM 5877 C C . ILE A 1 716 ? -37.475 0.565 71.267 1.00 47.12 716 ILE A C 1
ATOM 5879 O O . ILE A 1 716 ? -36.361 1.018 71.054 1.00 47.12 716 ILE A O 1
ATOM 5883 N N . ASP A 1 717 ? -38.587 1.358 71.549 1.00 42.31 717 ASP A N 1
ATOM 5884 C CA . ASP A 1 717 ? -38.659 2.828 72.050 1.00 42.31 717 ASP A CA 1
ATOM 5885 C C . ASP A 1 717 ? -40.084 3.567 72.297 1.00 42.31 717 ASP A C 1
ATOM 5887 O O . ASP A 1 717 ? -41.084 3.045 71.798 1.00 42.31 717 ASP A O 1
ATOM 5891 N N . PHE A 1 718 ? -40.203 4.758 73.025 1.00 36.81 718 PHE A N 1
ATOM 5892 C CA . PHE A 1 718 ? -41.415 5.616 73.486 1.00 36.81 718 PHE A CA 1
ATOM 5893 C C . PHE A 1 718 ? -41.274 7.224 73.428 1.00 36.81 718 PHE A C 1
ATOM 5895 O O . PHE A 1 718 ? -40.156 7.706 73.320 1.00 36.81 718 PHE A O 1
ATOM 5902 N N . SER A 1 719 ? -42.354 8.082 73.512 1.00 44.41 719 SER A N 1
ATOM 5903 C CA . SER A 1 719 ? -42.523 9.495 72.938 1.00 44.41 719 SER A CA 1
ATOM 5904 C C . SER A 1 719 ? -42.745 10.808 73.813 1.00 44.41 719 SER A C 1
ATOM 5906 O O . SER A 1 719 ? -43.379 10.712 74.864 1.00 44.41 719 SER A O 1
ATOM 5908 N N . ILE A 1 720 ? -42.408 12.039 73.297 1.00 43.50 720 ILE A N 1
ATOM 5909 C CA . ILE A 1 720 ? -42.415 13.435 73.888 1.00 43.50 720 ILE A CA 1
ATOM 5910 C C . ILE A 1 720 ? -43.786 14.119 73.776 1.00 43.50 720 ILE A C 1
ATOM 5912 O O . ILE A 1 720 ? -44.249 14.400 72.687 1.00 43.50 720 ILE A O 1
ATOM 5916 N N . THR A 1 721 ? -44.368 14.611 74.863 1.00 43.53 721 THR A N 1
ATOM 5917 C CA . THR A 1 721 ? -45.250 15.815 74.812 1.00 43.53 721 THR A CA 1
ATOM 5918 C C . THR A 1 721 ? -45.178 16.644 76.101 1.00 43.53 721 THR A C 1
ATOM 5920 O O . THR A 1 721 ? -45.812 17.685 76.236 1.00 43.53 721 THR A O 1
ATOM 5923 N N . THR A 1 722 ? -44.369 16.209 77.069 1.00 46.31 722 THR A N 1
ATOM 5924 C CA . THR A 1 722 ? -44.320 16.753 78.436 1.00 46.31 722 THR A CA 1
ATOM 5925 C C . THR A 1 722 ? -43.259 17.847 78.616 1.00 46.31 722 THR A C 1
ATOM 5927 O O . THR A 1 722 ? -43.254 18.551 79.621 1.00 46.31 722 THR A O 1
ATOM 5930 N N . ILE A 1 723 ? -42.370 18.017 77.636 1.00 48.75 723 ILE A N 1
ATOM 5931 C CA . ILE A 1 723 ? -41.147 18.824 77.756 1.00 48.75 723 ILE A CA 1
ATOM 5932 C C . ILE A 1 723 ? -41.366 20.312 77.446 1.00 48.75 723 ILE A C 1
ATOM 5934 O O . ILE A 1 723 ? -40.747 21.182 78.054 1.00 48.75 723 ILE A O 1
ATOM 5938 N N . THR A 1 724 ? -42.288 20.635 76.543 1.00 45.69 724 THR A N 1
ATOM 5939 C CA . THR A 1 724 ? -42.479 22.001 76.031 1.00 45.69 724 THR A CA 1
ATOM 5940 C C . THR A 1 724 ? -43.177 22.952 77.010 1.00 45.69 724 THR A C 1
ATOM 5942 O O . THR A 1 724 ? -43.010 24.163 76.893 1.00 45.69 724 THR A O 1
ATOM 5945 N N . ASN A 1 725 ? -43.877 22.451 78.034 1.00 45.38 725 ASN A N 1
ATOM 5946 C CA . ASN A 1 725 ? -44.536 23.302 79.038 1.00 45.38 725 ASN A CA 1
ATOM 5947 C C . ASN A 1 725 ? -43.621 23.731 80.202 1.00 45.38 725 ASN A C 1
ATOM 5949 O O . ASN A 1 725 ? -43.970 24.659 80.929 1.00 45.38 725 ASN A O 1
ATOM 5953 N N . HIS A 1 726 ? -42.449 23.109 80.372 1.00 48.09 726 HIS A N 1
ATOM 5954 C CA . HIS A 1 726 ? -41.521 23.424 81.469 1.00 48.09 726 HIS A CA 1
ATOM 5955 C C . HIS A 1 726 ? -40.529 24.561 81.160 1.00 48.09 726 HIS A C 1
ATOM 5957 O O . HIS A 1 726 ? -39.810 24.988 82.057 1.00 48.09 726 HIS A O 1
ATOM 5963 N N . LEU A 1 727 ? -40.500 25.078 79.926 1.00 50.72 727 LEU A N 1
ATOM 5964 C CA . LEU A 1 727 ? -39.468 26.019 79.460 1.00 50.72 727 LEU A CA 1
ATOM 5965 C C . LEU A 1 727 ? -39.850 27.506 79.536 1.00 50.72 727 LEU A C 1
ATOM 5967 O O . LEU A 1 727 ? -38.996 28.359 79.321 1.00 50.72 727 LEU A O 1
ATOM 5971 N N . ASN A 1 728 ? -41.100 27.835 79.878 1.00 46.53 728 ASN A N 1
ATOM 5972 C CA . ASN A 1 728 ? -41.590 29.222 79.915 1.00 46.53 728 ASN A CA 1
ATOM 5973 C C . ASN A 1 728 ? -41.760 29.802 81.336 1.00 46.53 728 ASN A C 1
ATOM 5975 O O . ASN A 1 728 ? -42.322 30.888 81.481 1.00 46.53 728 ASN A O 1
ATOM 5979 N N . SER A 1 729 ? -41.293 29.126 82.395 1.00 44.59 729 SER A N 1
ATOM 5980 C CA . SER A 1 729 ? -41.292 29.701 83.748 1.00 44.59 729 SER A CA 1
ATOM 5981 C C . SER A 1 729 ? -40.038 30.544 83.979 1.00 44.59 729 SER A C 1
ATOM 5983 O O . SER A 1 729 ? -38.919 30.039 84.006 1.00 44.59 729 SER A O 1
ATOM 5985 N N . THR A 1 730 ? -40.256 31.841 84.154 1.00 43.72 730 THR A N 1
ATOM 5986 C CA . THR A 1 730 ? -39.270 32.878 84.455 1.00 43.72 730 THR A CA 1
ATOM 5987 C C . THR A 1 730 ? -38.660 32.703 85.851 1.00 43.72 730 THR A C 1
ATOM 5989 O O . THR A 1 730 ? -39.120 33.342 86.793 1.00 43.72 730 THR A O 1
ATOM 5992 N N . ASP A 1 731 ? -37.619 31.880 85.982 1.00 41.19 731 ASP A N 1
ATOM 5993 C CA . ASP A 1 731 ? -36.689 31.930 87.116 1.00 41.19 731 ASP A CA 1
ATOM 5994 C C . ASP A 1 731 ? -35.240 31.961 86.604 1.00 41.19 731 ASP A C 1
ATOM 5996 O O . ASP A 1 731 ? -34.729 31.031 85.977 1.00 41.19 731 ASP A O 1
ATOM 6000 N N . ASN A 1 732 ? -34.584 33.095 86.853 1.00 50.44 732 ASN A N 1
ATOM 6001 C CA . ASN A 1 732 ? -33.197 33.372 86.501 1.00 50.44 732 ASN A CA 1
ATOM 6002 C C . ASN A 1 732 ? -32.252 32.548 87.387 1.00 50.44 732 ASN A C 1
ATOM 6004 O O . ASN A 1 732 ? -31.996 32.937 88.524 1.00 50.44 732 ASN A O 1
ATOM 6008 N N . ASN A 1 733 ? -31.767 31.420 86.860 1.00 50.06 733 ASN A N 1
ATOM 6009 C CA . ASN A 1 733 ? -30.413 30.852 87.033 1.00 50.06 733 ASN A CA 1
ATOM 6010 C C . ASN A 1 733 ? -30.337 29.408 86.490 1.00 50.06 733 ASN A C 1
ATOM 6012 O O . ASN A 1 733 ? -29.654 28.565 87.062 1.00 50.06 733 ASN A O 1
ATOM 6016 N N . GLN A 1 734 ? -31.035 29.093 85.395 1.00 54.66 734 GLN A N 1
ATOM 6017 C CA . GLN A 1 734 ? -30.774 27.848 84.671 1.00 54.66 734 GLN A CA 1
ATOM 6018 C C . GLN A 1 734 ? -29.713 28.113 83.609 1.00 54.66 734 GLN A C 1
ATOM 6020 O O . GLN A 1 734 ? -29.905 28.926 82.704 1.00 54.66 734 GLN A O 1
ATOM 6025 N N . THR A 1 735 ? -28.569 27.452 83.745 1.00 64.88 735 THR A N 1
ATOM 6026 C CA . THR A 1 735 ? -27.542 27.449 82.706 1.00 64.88 735 THR A CA 1
ATOM 6027 C C . THR A 1 735 ? -28.011 26.583 81.531 1.00 64.88 735 THR A C 1
ATOM 6029 O O . THR A 1 735 ? -28.834 25.682 81.694 1.00 64.88 735 THR A O 1
ATOM 6032 N N . LEU A 1 736 ? -27.484 26.823 80.325 1.00 70.31 736 LEU A N 1
ATOM 6033 C CA . LEU A 1 736 ? -27.712 25.948 79.163 1.00 70.31 736 LEU A CA 1
ATOM 6034 C C . LEU A 1 736 ? -27.410 24.469 79.494 1.00 70.31 736 LEU A C 1
ATOM 6036 O O . LEU A 1 736 ? -28.077 23.568 78.992 1.00 70.31 736 LEU A O 1
ATOM 6040 N N . GLN A 1 737 ? -26.450 24.235 80.391 1.00 71.06 737 GLN A N 1
ATOM 6041 C CA . GLN A 1 737 ? -26.129 22.932 80.969 1.00 71.06 737 GLN A CA 1
ATOM 6042 C C . GLN A 1 737 ? -27.310 22.305 81.722 1.00 71.06 737 GLN A C 1
ATOM 6044 O O . GLN A 1 737 ? -27.646 21.152 81.456 1.00 71.06 737 GLN A O 1
ATOM 6049 N N . ASP A 1 738 ? -27.982 23.056 82.598 1.00 69.62 738 ASP A N 1
ATOM 6050 C CA . ASP A 1 738 ? -29.133 22.566 83.371 1.00 69.62 738 ASP A CA 1
ATOM 6051 C C . ASP A 1 738 ? -30.325 22.230 82.467 1.00 69.62 738 ASP A C 1
ATOM 6053 O O . ASP A 1 738 ? -31.007 21.222 82.662 1.00 69.62 738 ASP A O 1
ATOM 6057 N N . LEU A 1 739 ? -30.551 23.054 81.440 1.00 72.00 739 LEU A N 1
ATOM 6058 C CA . LEU A 1 739 ? -31.573 22.826 80.422 1.00 72.00 739 LEU A CA 1
ATOM 6059 C C . LEU A 1 739 ? -31.331 21.500 79.685 1.00 72.00 739 LEU A C 1
ATOM 6061 O O . LEU A 1 739 ? -32.217 20.648 79.628 1.00 72.00 739 LEU A O 1
ATOM 6065 N N . ILE A 1 740 ? -30.120 21.299 79.162 1.00 75.62 740 ILE A N 1
ATOM 6066 C CA . ILE A 1 740 ? -29.753 20.097 78.406 1.00 75.62 740 ILE A CA 1
ATOM 6067 C C . ILE A 1 740 ? -29.758 18.845 79.289 1.00 75.62 740 ILE A C 1
ATOM 6069 O O . ILE A 1 740 ? -30.265 17.809 78.863 1.00 75.62 740 ILE A O 1
ATOM 6073 N N . GLN A 1 741 ? -29.295 18.930 80.538 1.00 73.12 741 GLN A N 1
ATOM 6074 C CA . GLN A 1 741 ? -29.346 17.806 81.480 1.00 73.12 741 GLN A CA 1
ATOM 6075 C C . GLN A 1 741 ? -30.780 17.423 81.874 1.00 73.12 741 GLN A C 1
ATOM 6077 O O . GLN A 1 741 ? -31.081 16.239 82.040 1.00 73.12 741 GLN A O 1
ATOM 6082 N N . ASN A 1 742 ? -31.687 18.393 82.009 1.00 66.12 742 ASN A N 1
ATOM 6083 C CA . ASN A 1 742 ? -33.097 18.117 82.291 1.00 66.12 742 ASN A CA 1
ATOM 6084 C C . ASN A 1 742 ? -33.816 17.495 81.088 1.00 66.12 742 ASN A C 1
ATOM 6086 O O . ASN A 1 742 ? -34.599 16.561 81.259 1.00 66.12 742 ASN A O 1
ATOM 6090 N N . LEU A 1 743 ? -33.508 17.960 79.877 1.00 70.06 743 LEU A N 1
ATOM 6091 C CA . LEU A 1 743 ? -34.025 17.388 78.636 1.00 70.06 743 LEU A CA 1
ATOM 6092 C C . LEU A 1 743 ? -33.501 15.962 78.399 1.00 70.06 743 LEU A C 1
ATOM 6094 O O . LEU A 1 743 ? -34.281 15.081 78.048 1.00 70.06 743 LEU A O 1
ATOM 6098 N N . LEU A 1 744 ? -32.221 15.704 78.688 1.00 73.69 744 LEU A N 1
ATOM 6099 C CA . LEU A 1 744 ? -31.615 14.370 78.636 1.00 73.69 744 LEU A CA 1
ATOM 6100 C C . LEU A 1 744 ? -32.278 13.370 79.584 1.00 73.69 744 LEU A C 1
ATOM 6102 O O . LEU A 1 744 ? -32.542 12.238 79.192 1.00 73.69 744 LEU A O 1
ATOM 6106 N N . LYS A 1 745 ? -32.612 13.785 80.813 1.00 72.12 745 LYS A N 1
ATOM 6107 C CA . LYS A 1 745 ? -33.361 12.937 81.763 1.00 72.12 745 LYS A CA 1
ATOM 6108 C C . LYS A 1 745 ? -34.744 12.544 81.247 1.00 72.12 745 LYS A C 1
ATOM 6110 O O . LYS A 1 745 ? -35.310 11.562 81.716 1.00 72.12 745 LYS A O 1
ATOM 6115 N N . GLN A 1 746 ? -35.298 13.316 80.316 1.00 58.88 746 GLN A N 1
ATOM 6116 C CA . GLN A 1 746 ? -36.585 13.040 79.690 1.00 58.88 746 GLN A CA 1
ATOM 6117 C C . GLN A 1 746 ? -36.440 12.406 78.295 1.00 58.88 746 GLN A C 1
ATOM 6119 O O . GLN A 1 746 ? -37.469 12.026 77.744 1.00 58.88 746 GLN A O 1
ATOM 6124 N N . ARG A 1 747 ? -35.206 12.214 77.774 1.00 67.25 747 ARG A N 1
ATOM 6125 C CA . ARG A 1 747 ? -34.880 11.723 76.414 1.00 67.25 747 ARG A CA 1
ATOM 6126 C C . ARG A 1 747 ? -35.508 10.376 76.053 1.00 67.25 747 ARG A C 1
ATOM 6128 O O . ARG A 1 747 ? -35.933 10.201 74.918 1.00 67.25 747 ARG A O 1
ATOM 6135 N N . GLU A 1 748 ? -35.575 9.437 76.994 1.00 60.12 748 GLU A N 1
ATOM 6136 C CA . GLU A 1 748 ? -36.172 8.105 76.771 1.00 60.12 748 GLU A CA 1
ATOM 6137 C C . GLU A 1 748 ? -37.695 8.164 76.571 1.00 60.12 748 GLU A C 1
ATOM 6139 O O . GLU A 1 748 ? -38.293 7.270 75.981 1.00 60.12 748 GLU A O 1
ATOM 6144 N N . ASN A 1 749 ? -38.320 9.253 77.024 1.00 53.81 749 ASN A N 1
ATOM 6145 C CA . ASN A 1 749 ? -39.731 9.546 76.817 1.00 53.81 749 ASN A CA 1
ATOM 6146 C C . ASN A 1 749 ? -39.898 10.550 75.674 1.00 53.81 749 ASN A C 1
ATOM 6148 O O . ASN A 1 749 ? -40.771 11.411 75.759 1.00 53.81 749 ASN A O 1
ATOM 6152 N N . MET A 1 750 ? -39.024 10.517 74.657 1.00 56.53 750 MET A N 1
ATOM 6153 C CA . MET A 1 750 ? -39.019 11.481 73.564 1.00 56.53 750 MET A CA 1
ATOM 6154 C C . MET A 1 750 ? -39.159 10.884 72.150 1.00 56.53 750 MET A C 1
ATOM 6156 O O . MET A 1 750 ? -38.297 10.140 71.703 1.00 56.53 750 MET A O 1
ATOM 6160 N N . SER A 1 751 ? -40.193 11.298 71.401 1.00 66.88 751 SER A N 1
ATOM 6161 C CA . SER A 1 751 ? -40.431 11.026 69.977 1.00 66.88 751 SER A CA 1
ATOM 6162 C C . SER A 1 751 ? -39.646 11.968 69.078 1.00 66.88 751 SER A C 1
ATOM 6164 O O . SER A 1 751 ? -39.478 13.152 69.374 1.00 66.88 751 SER A O 1
ATOM 6166 N N . ASP A 1 752 ? -39.268 11.455 67.909 1.00 65.62 752 ASP A N 1
ATOM 6167 C CA . ASP A 1 752 ? -38.538 12.197 66.878 1.00 65.62 752 ASP A CA 1
ATOM 6168 C C . ASP A 1 752 ? -39.265 13.472 66.419 1.00 65.62 752 ASP A C 1
ATOM 6170 O O . ASP A 1 752 ? -38.627 14.466 66.078 1.00 65.62 752 ASP A O 1
ATOM 6174 N N . THR A 1 753 ? -40.603 13.487 66.433 1.00 64.31 753 THR A N 1
ATOM 6175 C CA . THR A 1 753 ? -41.423 14.669 66.101 1.00 64.31 753 THR A CA 1
ATOM 6176 C C . THR A 1 753 ? -41.122 15.862 66.991 1.00 64.31 753 THR A C 1
ATOM 6178 O O . THR A 1 753 ? -41.135 17.008 66.546 1.00 64.31 753 THR A O 1
ATOM 6181 N N . ASP A 1 754 ? -40.810 15.600 68.244 1.00 62.81 754 ASP A N 1
ATOM 6182 C CA . ASP A 1 754 ? -40.691 16.632 69.246 1.00 62.81 754 ASP A CA 1
ATOM 6183 C C . ASP A 1 754 ? -39.232 16.977 69.540 1.00 62.81 754 ASP A C 1
ATOM 6185 O O . ASP A 1 754 ? -38.948 18.121 69.883 1.00 62.81 754 ASP A O 1
ATOM 6189 N N . VAL A 1 755 ? -38.298 16.041 69.323 1.00 67.88 755 VAL A N 1
ATOM 6190 C CA . VAL A 1 755 ? -36.868 16.369 69.194 1.00 67.88 755 VAL A CA 1
ATOM 6191 C C . VAL A 1 755 ? -36.694 17.363 68.038 1.00 67.88 755 VAL A C 1
ATOM 6193 O O . VAL A 1 755 ? -36.038 18.392 68.193 1.00 67.88 755 VAL A O 1
ATOM 6196 N N . ASN A 1 756 ? -37.388 17.133 66.916 1.00 70.19 756 ASN A N 1
ATOM 6197 C CA . ASN A 1 756 ? -37.427 18.062 65.786 1.00 70.19 756 ASN A CA 1
ATOM 6198 C C . ASN A 1 756 ? -38.115 19.401 66.121 1.00 70.19 756 ASN A C 1
ATOM 6200 O O . ASN A 1 756 ? -37.662 20.454 65.667 1.00 70.19 756 ASN A O 1
ATOM 6204 N N . ALA A 1 757 ? -39.198 19.405 66.906 1.00 69.44 757 ALA A N 1
ATOM 6205 C CA . ALA A 1 757 ? -39.855 20.646 67.335 1.00 69.44 757 ALA A CA 1
ATOM 6206 C C . ALA A 1 757 ? -38.962 21.476 68.277 1.00 69.44 757 ALA A C 1
ATOM 6208 O O . ALA A 1 757 ? -38.855 22.696 68.128 1.00 69.44 757 ALA A O 1
ATOM 6209 N N . LEU A 1 758 ? -38.276 20.808 69.209 1.00 72.44 758 LEU A N 1
ATOM 6210 C CA . LEU A 1 758 ? -37.341 21.420 70.147 1.00 72.44 758 LEU A CA 1
ATOM 6211 C C . LEU A 1 758 ? -36.125 22.012 69.416 1.00 72.44 758 LEU A C 1
ATOM 6213 O O . LEU A 1 758 ? -35.780 23.165 69.655 1.00 72.44 758 LEU A O 1
ATOM 6217 N N . GLY A 1 759 ? -35.547 21.285 68.455 1.00 72.69 759 GLY A N 1
ATOM 6218 C CA . GLY A 1 759 ? -34.434 21.761 67.624 1.00 72.69 759 GLY A CA 1
ATOM 6219 C C . GLY A 1 759 ? -34.743 23.011 66.788 1.00 72.69 759 GLY A C 1
ATOM 6220 O O . GLY A 1 759 ? -33.874 23.856 66.565 1.00 72.69 759 GLY A O 1
ATOM 6221 N N . ASN A 1 760 ? -36.004 23.174 66.373 1.00 75.31 760 ASN A N 1
ATOM 6222 C CA . ASN A 1 760 ? -36.473 24.321 65.586 1.00 75.31 760 ASN A CA 1
ATOM 6223 C C . ASN A 1 760 ? -36.942 25.523 66.432 1.00 75.31 760 ASN A C 1
ATOM 6225 O O . ASN A 1 760 ? -37.301 26.565 65.872 1.00 75.31 760 ASN A O 1
ATOM 6229 N N . THR A 1 761 ? -36.926 25.407 67.763 1.00 78.00 761 THR A N 1
ATOM 6230 C CA . THR A 1 761 ? -37.321 26.475 68.692 1.00 78.00 761 THR A CA 1
ATOM 6231 C C . THR A 1 761 ? -36.093 27.317 69.083 1.00 78.00 761 THR A C 1
ATOM 6233 O O . THR A 1 761 ? -35.068 26.752 69.464 1.00 78.00 761 THR A O 1
ATOM 6236 N N . PRO A 1 762 ? -36.136 28.664 68.997 1.00 76.00 762 PRO A N 1
ATOM 6237 C CA . PRO A 1 762 ? -34.984 29.528 69.279 1.00 76.00 762 PRO A CA 1
ATOM 6238 C C . PRO A 1 762 ? -34.753 29.724 70.790 1.00 76.00 762 PRO A C 1
ATOM 6240 O O . PRO A 1 762 ? -34.922 30.820 71.325 1.00 76.00 762 PRO A O 1
ATOM 6243 N N . CYS A 1 763 ? -34.404 28.649 71.498 1.00 76.12 763 CYS A N 1
ATOM 6244 C CA . CYS A 1 763 ? -34.232 28.628 72.954 1.00 76.12 763 CYS A CA 1
ATOM 6245 C C . CYS A 1 763 ? -32.805 28.289 73.426 1.00 76.12 763 CYS A C 1
ATOM 6247 O O . CYS A 1 763 ? -32.583 28.208 74.632 1.00 76.12 763 CYS A O 1
ATOM 6249 N N . PHE A 1 764 ? -31.833 28.113 72.521 1.00 82.31 764 PHE A N 1
ATOM 6250 C CA . PHE A 1 764 ? -30.455 27.739 72.874 1.00 82.31 764 PHE A CA 1
ATOM 6251 C C . PHE A 1 764 ? -29.527 28.955 72.882 1.00 82.31 764 PHE A C 1
ATOM 6253 O O . PHE A 1 764 ? -29.438 29.673 71.889 1.00 82.31 764 PHE A O 1
ATOM 6260 N N . ALA A 1 765 ? -28.809 29.186 73.982 1.00 82.81 765 ALA A N 1
ATOM 6261 C CA . ALA A 1 765 ? -27.854 30.289 74.085 1.00 82.81 765 ALA A CA 1
ATOM 6262 C C . ALA A 1 765 ? -26.617 30.049 73.195 1.00 82.81 765 ALA A C 1
ATOM 6264 O O . ALA A 1 765 ? -25.971 29.003 73.284 1.00 82.81 765 ALA A O 1
ATOM 6265 N N . GLY A 1 766 ? -26.267 31.032 72.363 1.00 85.31 766 GLY A N 1
ATOM 6266 C CA . GLY A 1 766 ? -25.102 30.984 71.479 1.00 85.31 766 GLY A CA 1
ATOM 6267 C C . GLY A 1 766 ? -24.331 32.300 71.407 1.00 85.31 766 GLY A C 1
ATOM 6268 O O . GLY A 1 766 ? -24.852 33.365 71.754 1.00 85.31 766 GLY A O 1
ATOM 6269 N N . ILE A 1 767 ? -23.086 32.204 70.945 1.00 84.94 767 ILE A N 1
ATOM 6270 C CA . ILE A 1 767 ? -22.112 33.283 70.780 1.00 84.94 767 ILE A CA 1
ATOM 6271 C C . ILE A 1 767 ? -21.747 33.399 69.296 1.00 84.94 767 ILE A C 1
ATOM 6273 O O . ILE A 1 767 ? -21.370 32.415 68.666 1.00 84.94 767 ILE A O 1
ATOM 6277 N N . ASN A 1 768 ? -21.830 34.608 68.745 1.00 83.44 768 ASN A N 1
ATOM 6278 C CA . ASN A 1 768 ? -21.250 34.959 67.448 1.00 83.44 768 ASN A CA 1
ATOM 6279 C C . ASN A 1 768 ? -20.358 36.194 67.645 1.00 83.44 768 ASN A C 1
ATOM 6281 O O . ASN A 1 768 ? -20.866 37.265 68.003 1.00 83.44 768 ASN A O 1
ATOM 6285 N N . GLY A 1 769 ? -19.041 36.034 67.492 1.00 77.38 769 GLY A N 1
ATOM 6286 C CA . GLY A 1 769 ? -18.068 37.055 67.879 1.00 77.38 769 GLY A CA 1
ATOM 6287 C C . GLY A 1 769 ? -18.222 37.433 69.358 1.00 77.38 769 GLY A C 1
ATOM 6288 O O . GLY A 1 769 ? -18.087 36.589 70.240 1.00 77.38 769 GLY A O 1
ATOM 6289 N N . GLU A 1 770 ? -18.555 38.697 69.636 1.00 72.25 770 GLU A N 1
ATOM 6290 C CA . GLU A 1 770 ? -18.822 39.203 70.997 1.00 72.25 770 GLU A CA 1
ATOM 6291 C C . GLU A 1 770 ? -20.321 39.208 71.375 1.00 72.25 770 GLU A C 1
ATOM 6293 O O . GLU A 1 770 ? -20.689 39.581 72.490 1.00 72.25 770 GLU A O 1
ATOM 6298 N N . THR A 1 771 ? -21.216 38.803 70.466 1.00 76.31 771 THR A N 1
ATOM 6299 C CA . THR A 1 771 ? -22.672 38.899 70.666 1.00 76.31 771 THR A CA 1
ATOM 6300 C C . THR A 1 771 ? -23.277 37.597 71.194 1.00 76.31 771 THR A C 1
ATOM 6302 O O . THR A 1 771 ? -23.089 36.530 70.610 1.00 76.31 771 THR A O 1
ATOM 6305 N N . LYS A 1 772 ? -24.051 37.684 72.286 1.00 80.56 772 LYS A N 1
ATOM 6306 C CA . LYS A 1 772 ? -24.723 36.545 72.934 1.00 80.56 772 LYS A CA 1
ATOM 6307 C C . LYS A 1 772 ? -26.245 36.684 72.844 1.00 80.56 772 LYS A C 1
ATOM 6309 O O . LYS A 1 772 ? -26.799 37.687 73.290 1.00 80.56 772 LYS A O 1
ATOM 6314 N N . ARG A 1 773 ? -26.924 35.691 72.261 1.00 84.12 773 ARG A N 1
ATOM 6315 C CA . ARG A 1 773 ? -28.398 35.630 72.140 1.00 84.12 773 ARG A CA 1
ATOM 6316 C C . ARG A 1 773 ? -28.888 34.182 72.035 1.00 84.12 773 ARG A C 1
ATOM 6318 O O . ARG A 1 773 ? -28.072 33.271 71.933 1.00 84.12 773 ARG A O 1
ATOM 6325 N N . ASN A 1 774 ? -30.206 33.979 72.039 1.00 81.81 774 ASN A N 1
ATOM 6326 C CA . ASN A 1 774 ? -30.798 32.663 71.793 1.00 81.81 774 ASN A CA 1
ATOM 6327 C C . ASN A 1 774 ? -30.969 32.410 70.291 1.00 81.81 774 ASN A C 1
ATOM 6329 O O . ASN A 1 774 ? -31.461 33.272 69.562 1.00 81.81 774 ASN A O 1
ATOM 6333 N N . TYR A 1 775 ? -30.578 31.219 69.862 1.00 84.38 775 TYR A N 1
ATOM 6334 C CA . TYR A 1 775 ? -30.631 30.717 68.496 1.00 84.38 775 TYR A CA 1
ATOM 6335 C C . TYR A 1 775 ? -31.429 29.414 68.460 1.00 84.38 775 TYR A C 1
ATOM 6337 O O . TYR A 1 775 ? -31.673 28.776 69.493 1.00 84.38 775 TYR A O 1
ATOM 6345 N N . LYS A 1 776 ? -31.831 29.001 67.259 1.00 87.75 776 LYS A N 1
ATOM 6346 C CA . LYS A 1 776 ? -32.266 27.617 67.034 1.00 87.75 776 LYS A CA 1
ATOM 6347 C C . LYS A 1 776 ? -31.055 26.693 67.093 1.00 87.75 776 LYS A C 1
ATOM 6349 O O . LYS A 1 776 ? -29.940 27.119 66.794 1.00 87.75 776 LYS A O 1
ATOM 6354 N N . ALA A 1 777 ? -31.261 25.422 67.425 1.00 84.50 777 ALA A N 1
ATOM 6355 C CA . ALA A 1 777 ? -30.153 24.471 67.491 1.00 84.50 777 ALA A CA 1
ATOM 6356 C C . ALA A 1 777 ? -29.420 24.359 66.139 1.00 84.50 777 ALA A C 1
ATOM 6358 O O . ALA A 1 777 ? -28.196 24.389 66.104 1.00 84.50 777 ALA A O 1
ATOM 6359 N N . ASN A 1 778 ? -30.156 24.361 65.022 1.00 85.12 778 ASN A N 1
ATOM 6360 C CA . ASN A 1 778 ? -29.599 24.304 63.662 1.00 85.12 778 ASN A CA 1
ATOM 6361 C C . ASN A 1 778 ? -28.897 25.581 63.160 1.00 85.12 778 ASN A C 1
ATOM 6363 O O . ASN A 1 778 ? -28.307 25.562 62.078 1.00 85.12 778 ASN A O 1
ATOM 6367 N N . GLU A 1 779 ? -28.936 26.672 63.923 1.00 86.06 779 GLU A N 1
ATOM 6368 C CA . GLU A 1 779 ? -28.203 27.915 63.641 1.00 86.06 779 GLU A CA 1
ATOM 6369 C C . GLU A 1 779 ? -26.853 27.968 64.384 1.00 86.06 779 GLU A C 1
ATOM 6371 O O . GLU A 1 779 ? -26.066 28.891 64.173 1.00 86.06 779 GLU A O 1
ATOM 6376 N N . LEU A 1 780 ? -26.572 26.982 65.244 1.00 89.06 780 LEU A N 1
ATOM 6377 C CA . LEU A 1 780 ? -25.384 26.923 66.091 1.00 89.06 780 LEU A CA 1
ATOM 6378 C C . LEU A 1 780 ? -24.431 25.806 65.671 1.00 89.06 780 LEU A C 1
ATOM 6380 O O . LEU A 1 780 ? -24.845 24.748 65.199 1.00 89.06 780 LEU A O 1
ATOM 6384 N N . HIS A 1 781 ? -23.146 26.030 65.930 1.00 91.19 781 HIS A N 1
ATOM 6385 C CA . HIS A 1 781 ? -22.073 25.052 65.765 1.00 91.19 781 HIS A CA 1
ATOM 6386 C C . HIS A 1 781 ? -21.418 24.740 67.112 1.00 91.19 781 HIS A C 1
ATOM 6388 O O . HIS A 1 781 ? -21.500 25.524 68.061 1.00 91.19 781 HIS A O 1
ATOM 6394 N N . PHE A 1 782 ? -20.719 23.614 67.217 1.00 89.69 782 PHE A N 1
ATOM 6395 C CA . PHE A 1 782 ? -19.887 23.368 68.396 1.00 89.69 782 PHE A CA 1
ATOM 6396 C C . PHE A 1 782 ? -18.659 24.302 68.417 1.00 89.69 782 PHE A C 1
ATOM 6398 O O . PHE A 1 782 ? -18.084 24.566 67.360 1.00 89.69 782 PHE A O 1
ATOM 6405 N N . PRO A 1 783 ? -18.182 24.779 69.587 1.00 84.56 783 PRO A N 1
ATOM 6406 C CA . PRO A 1 783 ? -17.054 25.716 69.648 1.00 84.56 783 PRO A CA 1
ATOM 6407 C C . PRO A 1 783 ? -15.731 25.140 69.132 1.00 84.56 783 PRO A C 1
ATOM 6409 O O . PRO A 1 783 ? -14.848 25.896 68.728 1.00 84.56 783 PRO A O 1
ATOM 6412 N N . SER A 1 784 ? -15.590 23.810 69.120 1.00 83.06 784 SER A N 1
ATOM 6413 C CA . SER A 1 784 ? -14.462 23.120 68.485 1.00 83.06 784 SER A CA 1
ATOM 6414 C C . SER A 1 784 ? -14.377 23.427 66.988 1.00 83.06 784 SER A C 1
ATOM 6416 O O . SER A 1 784 ? -13.282 23.628 66.479 1.00 83.06 784 SER A O 1
ATOM 6418 N N . VAL A 1 785 ? -15.520 23.579 66.311 1.00 85.31 785 VAL A N 1
ATOM 6419 C CA . VAL A 1 785 ? -15.599 23.863 64.872 1.00 85.31 785 VAL A CA 1
ATOM 6420 C C . VAL A 1 785 ? -15.001 25.233 64.550 1.00 85.31 785 VAL A C 1
ATOM 6422 O O . VAL A 1 785 ? -14.156 25.347 63.670 1.00 85.31 785 VAL A O 1
ATOM 6425 N N . ALA A 1 786 ? -15.368 26.276 65.303 1.00 83.00 786 ALA A N 1
ATOM 6426 C CA . ALA A 1 786 ? -14.816 27.619 65.101 1.00 83.00 786 ALA A CA 1
ATOM 6427 C C . ALA A 1 786 ? -13.301 27.686 65.376 1.00 83.00 786 ALA A C 1
ATOM 6429 O O . ALA A 1 786 ? -12.589 28.454 64.731 1.00 83.00 786 ALA A O 1
ATOM 6430 N N . LYS A 1 787 ? -12.793 26.862 66.306 1.00 82.00 787 LYS A N 1
ATOM 6431 C CA . LYS A 1 787 ? -11.352 26.743 66.587 1.00 82.00 787 LYS A CA 1
ATOM 6432 C C . LYS A 1 787 ? -10.602 26.017 65.468 1.00 82.00 787 LYS A C 1
ATOM 6434 O O . LYS A 1 787 ? -9.528 26.471 65.088 1.00 82.00 787 LYS A O 1
ATOM 6439 N N . GLU A 1 788 ? -11.158 24.924 64.948 1.00 80.06 788 GLU A N 1
ATOM 6440 C CA . GLU A 1 788 ? -10.560 24.123 63.869 1.00 80.06 788 GLU A CA 1
ATOM 6441 C C . GLU A 1 788 ? -10.513 24.889 62.537 1.00 80.06 788 GLU A C 1
ATOM 6443 O O . GLU A 1 788 ? -9.499 24.850 61.847 1.00 80.06 788 GLU A O 1
ATOM 6448 N N . VAL A 1 789 ? -11.571 25.641 62.211 1.00 82.56 789 VAL A N 1
ATOM 6449 C CA . VAL A 1 789 ? -11.682 26.432 60.967 1.00 82.56 789 VAL A CA 1
ATOM 6450 C C . VAL A 1 789 ? -11.059 27.834 61.108 1.00 82.56 789 VAL A C 1
ATOM 6452 O O . VAL A 1 789 ? -10.876 28.532 60.122 1.00 82.56 789 VAL A O 1
ATOM 6455 N N . GLN A 1 790 ? -10.712 28.267 62.328 1.00 84.00 790 GLN A N 1
ATOM 6456 C CA . GLN A 1 790 ? -10.243 29.629 62.654 1.00 84.00 790 GLN A CA 1
ATOM 6457 C C . GLN A 1 790 ? -11.232 30.758 62.290 1.00 84.00 790 GLN A C 1
ATOM 6459 O O . GLN A 1 790 ? -10.850 31.920 62.134 1.00 84.00 790 GLN A O 1
ATOM 6464 N N . TRP A 1 791 ? -12.527 30.442 62.237 1.00 87.50 791 TRP A N 1
ATOM 6465 C CA . TRP A 1 791 ? -13.590 31.369 61.851 1.00 87.50 791 TRP A CA 1
ATOM 6466 C C . TRP A 1 791 ? -14.212 32.054 63.079 1.00 87.50 791 TRP A C 1
ATOM 6468 O O . TRP A 1 791 ? -15.064 31.491 63.766 1.00 87.50 791 TRP A O 1
ATOM 6478 N N . LYS A 1 792 ? -13.795 33.299 63.355 1.00 79.75 792 LYS A N 1
ATOM 6479 C CA . LYS A 1 792 ? -14.197 34.058 64.561 1.00 79.75 792 LYS A CA 1
ATOM 6480 C C . LYS A 1 792 ? -15.686 34.432 64.629 1.00 79.75 792 LYS A C 1
ATOM 6482 O O . LYS A 1 792 ? -16.239 34.486 65.723 1.00 79.75 792 LYS A O 1
ATOM 6487 N N . ASP A 1 793 ? -16.320 34.649 63.479 1.00 81.94 793 ASP A N 1
ATOM 6488 C CA . ASP A 1 793 ? -17.727 35.071 63.365 1.00 81.94 793 ASP A CA 1
ATOM 6489 C C . ASP A 1 793 ? -18.697 33.889 63.132 1.00 81.94 793 ASP A C 1
ATOM 6491 O O . ASP A 1 793 ? -19.856 34.071 62.747 1.00 81.94 793 ASP A O 1
ATOM 6495 N N . LEU A 1 794 ? -18.236 32.648 63.338 1.00 87.19 794 LEU A N 1
ATOM 6496 C CA . LEU A 1 794 ? -19.096 31.470 63.275 1.00 87.19 794 LEU A CA 1
ATOM 6497 C C . LEU A 1 794 ? -19.967 31.404 64.538 1.00 87.19 794 LEU A C 1
ATOM 6499 O O . LEU A 1 794 ? -19.462 31.441 65.658 1.00 87.19 794 LEU A O 1
ATOM 6503 N N . SER A 1 795 ? -21.287 31.285 64.364 1.00 89.12 795 SER A N 1
ATOM 6504 C CA . SER A 1 795 ? -22.220 31.185 65.496 1.00 89.12 795 SER A CA 1
ATOM 6505 C C . SER A 1 795 ? -22.048 29.837 66.197 1.00 89.12 795 SER A C 1
ATOM 6507 O O . SER A 1 795 ? -22.364 28.795 65.618 1.00 89.12 795 SER A O 1
ATOM 6509 N N . VAL A 1 796 ? -21.548 29.853 67.432 1.00 89.00 796 VAL A N 1
ATOM 6510 C CA . VAL A 1 796 ? -21.290 28.660 68.247 1.00 89.00 796 VAL A CA 1
ATOM 6511 C C . VAL A 1 796 ? -22.176 28.621 69.481 1.00 89.00 796 VAL A C 1
ATOM 6513 O O . VAL A 1 796 ? -22.598 29.651 70.000 1.00 89.00 796 VAL A O 1
ATOM 6516 N N . ILE A 1 797 ? -22.470 27.426 69.973 1.00 88.25 797 ILE A N 1
ATOM 6517 C CA . ILE A 1 797 ? -23.182 27.252 71.238 1.00 88.25 797 ILE A CA 1
ATOM 6518 C C . ILE A 1 797 ? -22.340 27.781 72.411 1.00 88.25 797 ILE A C 1
ATOM 6520 O O . ILE A 1 797 ? -21.120 27.616 72.440 1.00 88.25 797 ILE A O 1
ATOM 6524 N N . ASP A 1 798 ? -22.985 28.417 73.388 1.00 85.38 798 ASP A N 1
ATOM 6525 C CA . ASP A 1 798 ? -22.322 28.982 74.569 1.00 85.38 798 ASP A CA 1
ATOM 6526 C C . ASP A 1 798 ? -21.959 27.892 75.597 1.00 85.38 798 ASP A C 1
ATOM 6528 O O . ASP A 1 798 ? -22.536 27.800 76.682 1.00 85.38 798 ASP A O 1
ATOM 6532 N N . TRP A 1 799 ? -21.043 26.996 75.213 1.00 85.44 799 TRP A N 1
ATOM 6533 C CA . TRP A 1 799 ? -20.560 25.890 76.042 1.00 85.44 799 TRP A CA 1
ATOM 6534 C C . TRP A 1 799 ? -19.118 25.514 75.675 1.00 85.44 799 TRP A C 1
ATOM 6536 O O . TRP A 1 799 ? -18.864 24.667 74.821 1.00 85.44 799 TRP A O 1
ATOM 6546 N N . ILE A 1 800 ? -18.160 26.151 76.350 1.00 71.94 800 ILE A N 1
ATOM 6547 C CA . ILE A 1 800 ? -16.734 26.174 75.970 1.00 71.94 800 ILE A CA 1
ATOM 6548 C C . ILE A 1 800 ? -16.053 24.791 76.046 1.00 71.94 800 ILE A C 1
ATOM 6550 O O . ILE A 1 800 ? -15.256 24.474 75.162 1.00 71.94 800 ILE A O 1
ATOM 6554 N N . ASP A 1 801 ? -16.403 23.967 77.042 1.00 74.44 801 ASP A N 1
ATOM 6555 C CA . ASP A 1 801 ? -15.740 22.684 77.346 1.00 74.44 801 ASP A CA 1
ATOM 6556 C C . ASP A 1 801 ? -16.693 21.477 77.254 1.00 74.44 801 ASP A C 1
ATOM 6558 O O . ASP A 1 801 ? -16.692 20.588 78.110 1.00 74.44 801 ASP A O 1
ATOM 6562 N N . ILE A 1 802 ? -17.570 21.445 76.247 1.00 81.31 802 ILE A N 1
ATOM 6563 C CA . ILE A 1 802 ? -18.416 20.266 76.042 1.00 81.31 802 ILE A CA 1
ATOM 6564 C C . ILE A 1 802 ? -17.573 19.082 75.546 1.00 81.31 802 ILE A C 1
ATOM 6566 O O . ILE A 1 802 ? -16.870 19.172 74.541 1.00 81.31 802 ILE A O 1
ATOM 6570 N N . ASN A 1 803 ? -17.628 17.960 76.265 1.00 80.19 803 ASN A N 1
ATOM 6571 C CA . ASN A 1 803 ? -16.903 16.748 75.893 1.00 80.19 803 ASN A CA 1
ATOM 6572 C C . ASN A 1 803 ? -17.602 16.069 74.691 1.00 80.19 803 ASN A C 1
ATOM 6574 O O . ASN A 1 803 ? -18.766 15.698 74.835 1.00 80.19 803 ASN A O 1
ATOM 6578 N N . PRO A 1 804 ? -16.917 15.832 73.551 1.00 78.31 804 PRO A N 1
ATOM 6579 C CA . PRO A 1 804 ? -17.501 15.195 72.360 1.00 78.31 804 PRO A CA 1
ATOM 6580 C C . PRO A 1 804 ? -18.112 13.804 72.587 1.00 78.31 804 PRO A C 1
ATOM 6582 O O . PRO A 1 804 ? -18.914 13.336 71.785 1.00 78.31 804 PRO A O 1
ATOM 6585 N N . PHE A 1 805 ? -17.728 13.127 73.671 1.00 79.44 805 PHE A N 1
ATOM 6586 C CA . PHE A 1 805 ? -18.230 11.800 74.031 1.00 79.44 805 PHE A CA 1
ATOM 6587 C C . PHE A 1 805 ? -19.345 11.835 75.087 1.00 79.44 805 PHE A C 1
ATOM 6589 O O . PHE A 1 805 ? -19.781 10.778 75.544 1.00 79.44 805 PHE A O 1
ATOM 6596 N N . SER A 1 806 ? -19.781 13.020 75.525 1.00 85.69 806 SER A N 1
ATOM 6597 C CA . SER A 1 806 ? -20.821 13.146 76.547 1.00 85.69 806 SER A CA 1
ATOM 6598 C C . SER A 1 806 ? -22.225 12.962 75.962 1.00 85.69 806 SER A C 1
ATOM 6600 O O . SER A 1 806 ? -22.464 13.186 74.773 1.00 85.69 806 SER A O 1
ATOM 6602 N N . GLN A 1 807 ? -23.176 12.557 76.808 1.00 81.62 807 GLN A N 1
ATOM 6603 C CA . GLN A 1 807 ? -24.575 12.395 76.398 1.00 81.62 807 GLN A CA 1
ATOM 6604 C C . GLN A 1 807 ? -25.182 13.737 75.957 1.00 81.62 807 GLN A C 1
ATOM 6606 O O . GLN A 1 807 ? -25.985 13.781 75.031 1.00 81.62 807 GLN A O 1
ATOM 6611 N N . GLU A 1 808 ? -24.734 14.839 76.558 1.00 84.50 808 GLU A N 1
ATOM 6612 C CA . GLU A 1 808 ? -25.107 16.215 76.224 1.00 84.50 808 GLU A CA 1
ATOM 6613 C C . GLU A 1 808 ? -24.669 16.598 74.814 1.00 84.50 808 GLU A C 1
ATOM 6615 O O . GLU A 1 808 ? -25.445 17.210 74.085 1.00 84.50 808 GLU A O 1
ATOM 6620 N N . TYR A 1 809 ? -23.460 16.205 74.404 1.00 86.25 809 TYR A N 1
ATOM 6621 C CA . TYR A 1 809 ? -22.958 16.465 73.057 1.00 86.25 809 TYR A CA 1
ATOM 6622 C C . TYR A 1 809 ? -23.772 15.717 71.999 1.00 86.25 809 TYR A C 1
ATOM 6624 O O . TYR A 1 809 ? -24.217 16.308 71.014 1.00 86.25 809 TYR A O 1
ATOM 6632 N N . ILE A 1 810 ? -24.022 14.425 72.239 1.00 84.19 810 ILE A N 1
ATOM 6633 C CA . ILE A 1 810 ? -24.830 13.574 71.356 1.00 84.19 810 ILE A CA 1
ATOM 6634 C C . ILE A 1 810 ? -26.251 14.134 71.241 1.00 84.19 810 ILE A C 1
ATOM 6636 O O . ILE A 1 810 ? -26.783 14.243 70.141 1.00 84.19 810 ILE A O 1
ATOM 6640 N N . PHE A 1 811 ? -26.844 14.565 72.352 1.00 85.25 811 PHE A N 1
ATOM 6641 C CA . PHE A 1 811 ? -28.194 15.113 72.350 1.00 85.25 811 PHE A CA 1
ATOM 6642 C C . PHE A 1 811 ? -28.284 16.500 71.699 1.00 85.25 811 PHE A C 1
ATOM 6644 O O . PHE A 1 811 ? -29.211 16.761 70.941 1.00 85.25 811 PHE A O 1
ATOM 6651 N N . LEU A 1 812 ? -27.302 17.382 71.896 1.00 86.12 812 LEU A N 1
ATOM 6652 C CA . LEU A 1 812 ? -27.232 18.661 71.176 1.00 86.12 812 LEU A CA 1
ATOM 6653 C C . LEU A 1 812 ? -27.091 18.464 69.662 1.00 86.12 812 LEU A C 1
ATOM 6655 O O . LEU A 1 812 ? -27.704 19.197 68.884 1.00 86.12 812 LEU A O 1
ATOM 6659 N N . LYS A 1 813 ? -26.343 17.440 69.246 1.00 85.12 813 LYS A N 1
ATOM 6660 C CA . LYS A 1 813 ? -26.266 17.010 67.848 1.00 85.12 813 LYS A CA 1
ATOM 6661 C C . LYS A 1 813 ? -27.616 16.496 67.335 1.00 85.12 813 LYS A C 1
ATOM 6663 O O . LYS A 1 813 ? -28.017 16.870 66.238 1.00 85.12 813 LYS A O 1
ATOM 6668 N N . GLU A 1 814 ? -28.340 15.698 68.122 1.00 83.75 814 GLU A N 1
ATOM 6669 C CA . GLU A 1 814 ? -29.699 15.238 67.785 1.00 83.75 814 GLU A CA 1
ATOM 6670 C C . GLU A 1 814 ? -30.698 16.397 67.635 1.00 83.75 814 GLU A C 1
ATOM 6672 O O . GLU A 1 814 ? -31.571 16.345 66.773 1.00 83.75 814 GLU A O 1
ATOM 6677 N N . LEU A 1 815 ? -30.545 17.464 68.425 1.00 82.56 815 LEU A N 1
ATOM 6678 C CA . LEU A 1 815 ? -31.368 18.674 68.337 1.00 82.56 815 LEU A CA 1
ATOM 6679 C C . LEU A 1 815 ? -31.036 19.552 67.124 1.00 82.56 815 LEU A C 1
ATOM 6681 O O . LEU A 1 815 ? -31.824 20.426 66.771 1.00 82.56 815 LEU A O 1
ATOM 6685 N N . GLY A 1 816 ? -29.896 19.326 66.471 1.00 84.75 816 GLY A N 1
ATOM 6686 C CA . GLY A 1 816 ? -29.513 20.004 65.235 1.00 84.75 816 GLY A CA 1
ATOM 6687 C C . GLY A 1 816 ? -28.303 20.930 65.343 1.00 84.75 816 GLY A C 1
ATOM 6688 O O . GLY A 1 816 ? -27.989 21.573 64.345 1.00 84.75 816 GLY A O 1
ATOM 6689 N N . VAL A 1 817 ? -27.603 20.994 66.485 1.00 88.62 817 VAL A N 1
ATOM 6690 C CA . VAL A 1 817 ? -26.327 21.730 66.581 1.00 88.62 817 VAL A CA 1
ATOM 6691 C C . VAL A 1 817 ? -25.302 21.093 65.647 1.00 88.62 817 VAL A C 1
ATOM 6693 O O . VAL A 1 817 ? -25.071 19.883 65.674 1.00 88.62 817 VAL A O 1
ATOM 6696 N N . LYS A 1 818 ? -24.697 21.913 64.789 1.00 89.19 818 LYS A N 1
ATOM 6697 C CA . LYS A 1 818 ? -23.879 21.447 63.672 1.00 89.19 818 LYS A CA 1
ATOM 6698 C C . LYS A 1 818 ? -22.443 21.136 64.105 1.00 89.19 818 LYS A C 1
ATOM 6700 O O . LYS A 1 818 ? -21.774 21.931 64.767 1.00 89.19 818 LYS A O 1
ATOM 6705 N N . GLU A 1 819 ? -21.938 19.986 63.665 1.00 89.56 819 GLU A N 1
ATOM 6706 C CA . GLU A 1 819 ? -20.536 19.568 63.844 1.00 89.56 819 GLU A CA 1
ATOM 6707 C C . GLU A 1 819 ? -19.595 20.097 62.748 1.00 89.56 819 GLU A C 1
ATOM 6709 O O . GLU A 1 819 ? -18.393 19.841 62.800 1.00 89.56 819 GLU A O 1
ATOM 6714 N N . ALA A 1 820 ? -20.132 20.815 61.760 1.00 89.38 820 ALA A N 1
ATOM 6715 C CA . ALA A 1 820 ? -19.384 21.398 60.654 1.00 89.38 820 ALA A CA 1
ATOM 6716 C C . ALA A 1 820 ? -20.130 22.616 60.078 1.00 89.38 820 ALA A C 1
ATOM 6718 O O . ALA A 1 820 ? -21.361 22.650 60.182 1.00 89.38 820 ALA A O 1
ATOM 6719 N N . PRO A 1 821 ? -19.430 23.602 59.485 1.00 90.69 821 PRO A N 1
ATOM 6720 C CA . PRO A 1 821 ? -20.066 24.735 58.815 1.00 90.69 821 PRO A CA 1
ATOM 6721 C C . PRO A 1 821 ? -20.989 24.313 57.664 1.00 90.69 821 PRO A C 1
ATOM 6723 O O . PRO A 1 821 ? -20.882 23.208 57.127 1.00 90.69 821 PRO A O 1
ATOM 6726 N N . ASP A 1 822 ? -21.890 25.209 57.255 1.00 88.69 822 ASP A N 1
ATOM 6727 C CA . ASP A 1 822 ? -22.696 24.981 56.055 1.00 88.69 822 ASP A CA 1
ATOM 6728 C C . ASP A 1 822 ? -21.817 24.921 54.795 1.00 88.69 822 ASP A C 1
ATOM 6730 O O . ASP A 1 822 ? -20.814 25.626 54.667 1.00 88.69 822 ASP A O 1
ATOM 6734 N N . PHE A 1 823 ? -22.213 24.070 53.849 1.00 85.38 823 PHE A N 1
ATOM 6735 C CA . PHE A 1 823 ? -21.467 23.792 52.627 1.00 85.38 823 PHE A CA 1
ATOM 6736 C C . PHE A 1 823 ? -21.233 25.041 51.760 1.00 85.38 823 PHE A C 1
ATOM 6738 O O . PHE A 1 823 ? -20.149 25.196 51.202 1.00 85.38 823 PHE A O 1
ATOM 6745 N N . GLN A 1 824 ? -22.220 25.939 51.640 1.00 86.56 824 GLN A N 1
ATOM 6746 C CA . GLN A 1 824 ? -22.068 27.157 50.829 1.00 86.56 824 GLN A CA 1
ATOM 6747 C C . GLN A 1 824 ? -21.256 28.232 51.558 1.00 86.56 824 GLN A C 1
ATOM 6749 O O . GLN A 1 824 ? -20.378 28.860 50.959 1.00 86.56 824 GLN A O 1
ATOM 6754 N N . ASP A 1 825 ? -21.510 28.397 52.856 1.00 87.38 825 ASP A N 1
ATOM 6755 C CA . ASP A 1 825 ? -20.833 29.380 53.702 1.00 87.38 825 ASP A CA 1
ATOM 6756 C C . ASP A 1 825 ? -19.326 29.089 53.801 1.00 87.38 825 ASP A C 1
ATOM 6758 O O . ASP A 1 825 ? -18.505 30.006 53.738 1.00 87.38 825 ASP A O 1
ATOM 6762 N N . LEU A 1 826 ? -18.945 27.807 53.851 1.00 89.75 826 LEU A N 1
ATOM 6763 C CA . LEU A 1 826 ? -17.547 27.373 53.867 1.00 89.75 826 LEU A CA 1
ATOM 6764 C C . LEU A 1 826 ? -16.777 27.798 52.605 1.00 89.75 826 LEU A C 1
ATOM 6766 O O . LEU A 1 826 ? -15.659 28.299 52.715 1.00 89.75 826 LEU A O 1
ATOM 6770 N N . PHE A 1 827 ? -17.349 27.648 51.403 1.00 90.31 827 PHE A N 1
ATOM 6771 C CA . PHE A 1 827 ? -16.671 28.062 50.161 1.00 90.31 827 PHE A CA 1
ATOM 6772 C C . PHE A 1 827 ? -16.547 29.582 50.029 1.00 90.31 827 PHE A C 1
ATOM 6774 O O . PHE A 1 827 ? -15.531 30.082 49.532 1.00 90.31 827 PHE A O 1
ATOM 6781 N N . LEU A 1 828 ? -17.545 30.330 50.506 1.00 89.25 828 LEU A N 1
ATOM 6782 C CA . LEU A 1 828 ? -17.461 31.790 50.578 1.00 89.25 828 LEU A CA 1
ATOM 6783 C C . LEU A 1 828 ? -16.348 32.228 51.535 1.00 89.25 828 LEU A C 1
ATOM 6785 O O . LEU A 1 828 ? -15.603 33.157 51.217 1.00 89.25 828 LEU A O 1
ATOM 6789 N N . HIS A 1 829 ? -16.180 31.530 52.658 1.00 89.62 829 HIS A N 1
ATOM 6790 C CA . HIS A 1 829 ? -15.109 31.827 53.602 1.00 89.62 829 HIS A CA 1
ATOM 6791 C C . HIS A 1 829 ? -13.720 31.466 53.055 1.00 89.62 829 HIS A C 1
ATOM 6793 O O . HIS A 1 829 ? -12.811 32.288 53.132 1.00 89.62 829 HIS A O 1
ATOM 6799 N N . ILE A 1 830 ? -13.573 30.328 52.362 1.00 91.88 830 ILE A N 1
ATOM 6800 C CA . ILE A 1 830 ? -12.339 29.982 51.623 1.00 91.88 830 ILE A CA 1
ATOM 6801 C C . ILE A 1 830 ? -11.970 31.085 50.620 1.00 91.88 830 ILE A C 1
ATOM 6803 O O . ILE A 1 830 ? -10.800 31.444 50.475 1.00 91.88 830 ILE A O 1
ATOM 6807 N N . THR A 1 831 ? -12.969 31.664 49.949 1.00 90.44 831 THR A N 1
ATOM 6808 C CA . THR A 1 831 ? -12.762 32.789 49.025 1.00 90.44 831 THR A CA 1
ATOM 6809 C C . THR A 1 831 ? -12.241 34.033 49.752 1.00 90.44 831 THR A C 1
ATOM 6811 O O . THR A 1 831 ? -11.346 34.716 49.250 1.00 90.44 831 THR A O 1
ATOM 6814 N N . GLN A 1 832 ? -12.762 34.331 50.945 1.00 89.38 832 GLN A N 1
ATOM 6815 C CA . GLN A 1 832 ? -12.298 35.451 51.770 1.00 89.38 832 GLN A CA 1
ATOM 6816 C C . GLN A 1 832 ? -10.860 35.241 52.262 1.00 89.38 832 GLN A C 1
ATOM 6818 O O . GLN A 1 832 ? -10.041 36.147 52.112 1.00 89.38 832 GLN A O 1
ATOM 6823 N N . GLU A 1 833 ? -10.542 34.051 52.777 1.00 90.50 833 GLU A N 1
ATOM 6824 C CA . GLU A 1 833 ? -9.195 33.669 53.221 1.00 90.50 833 GLU A CA 1
ATOM 6825 C C . GLU A 1 833 ? -8.181 33.768 52.070 1.00 90.50 833 GLU A C 1
ATOM 6827 O O . GLU A 1 833 ? -7.116 34.368 52.218 1.00 90.50 833 GLU A O 1
ATOM 6832 N N . HIS A 1 834 ? -8.535 33.263 50.882 1.00 89.62 834 HIS A N 1
ATOM 6833 C CA . HIS A 1 834 ? -7.701 33.388 49.686 1.00 89.62 834 HIS A CA 1
ATOM 6834 C C . HIS A 1 834 ? -7.422 34.855 49.328 1.00 89.62 834 HIS A C 1
ATOM 6836 O O . HIS A 1 834 ? -6.273 35.213 49.071 1.00 89.62 834 HIS A O 1
ATOM 6842 N N . ASN A 1 835 ? -8.440 35.721 49.351 1.00 88.25 835 ASN A N 1
ATOM 6843 C CA . ASN A 1 835 ? -8.282 37.143 49.028 1.00 88.25 835 ASN A CA 1
ATOM 6844 C C . ASN A 1 835 ? -7.375 37.901 50.012 1.00 88.25 835 ASN A C 1
ATOM 6846 O O . ASN A 1 835 ? -6.862 38.964 49.667 1.00 88.25 835 ASN A O 1
ATOM 6850 N N . GLN A 1 836 ? -7.175 37.364 51.217 1.00 87.25 836 GLN A N 1
ATOM 6851 C CA . GLN A 1 836 ? -6.291 37.917 52.244 1.00 87.25 836 GLN A CA 1
ATOM 6852 C C . GLN A 1 836 ? -4.865 37.328 52.195 1.00 87.25 836 GLN A C 1
ATOM 6854 O O . GLN A 1 836 ? -3.969 37.854 52.855 1.00 87.25 836 GLN A O 1
ATOM 6859 N N . SER A 1 837 ? -4.636 36.265 51.413 1.00 86.38 837 SER A N 1
ATOM 6860 C CA . SER A 1 837 ? -3.346 35.568 51.276 1.00 86.38 837 SER A CA 1
ATOM 6861 C C . SER A 1 837 ? -2.476 36.106 50.121 1.00 86.38 837 SER A C 1
ATOM 6863 O O . SER A 1 837 ? -2.985 36.686 49.159 1.00 86.38 837 SER A O 1
ATOM 6865 N N . SER A 1 838 ? -1.147 35.916 50.190 1.00 86.12 838 SER A N 1
ATOM 6866 C CA . SER A 1 838 ? -0.226 36.247 49.081 1.00 86.12 838 SER A CA 1
ATOM 6867 C C . SER A 1 838 ? -0.526 35.367 47.871 1.00 86.12 838 SER A C 1
ATOM 6869 O O . SER A 1 838 ? -0.565 34.155 48.017 1.00 86.12 838 SER A O 1
ATOM 6871 N N . LYS A 1 839 ? -0.684 35.946 46.673 1.00 88.56 839 LYS A N 1
ATOM 6872 C CA . LYS A 1 839 ? -0.992 35.207 45.427 1.00 88.56 839 LYS A CA 1
ATOM 6873 C C . LYS A 1 839 ? 0.242 34.619 44.730 1.00 88.56 839 LYS A C 1
ATOM 6875 O O . LYS A 1 839 ? 0.118 33.987 43.679 1.00 88.56 839 LYS A O 1
ATOM 6880 N N . ILE A 1 840 ? 1.431 34.821 45.295 1.00 85.00 840 ILE A N 1
ATOM 6881 C CA . ILE A 1 840 ? 2.696 34.320 44.753 1.00 85.00 840 ILE A CA 1
ATOM 6882 C C . ILE A 1 840 ? 2.837 32.839 45.115 1.00 85.00 840 ILE A C 1
ATOM 6884 O O . ILE A 1 840 ? 2.822 32.474 46.287 1.00 85.00 840 ILE A O 1
ATOM 6888 N N . LYS A 1 841 ? 3.024 31.973 44.113 1.00 81.25 841 LYS A N 1
ATOM 6889 C CA . LYS A 1 841 ? 3.027 30.506 44.276 1.00 81.25 841 LYS A CA 1
ATOM 6890 C C . LYS A 1 841 ? 3.997 29.975 45.343 1.00 81.25 841 LYS A C 1
ATOM 6892 O O . LYS A 1 841 ? 3.668 28.999 46.003 1.00 81.25 841 LYS A O 1
ATOM 6897 N N . SER A 1 842 ? 5.168 30.591 45.519 1.00 81.25 842 SER A N 1
ATOM 6898 C CA . SER A 1 842 ? 6.163 30.183 46.527 1.00 81.25 842 SER A CA 1
ATOM 6899 C C . SER A 1 842 ? 5.821 30.605 47.960 1.00 81.25 842 SER A C 1
ATOM 6901 O O . SER A 1 842 ? 6.413 30.081 48.897 1.00 81.25 842 SER A O 1
ATOM 6903 N N . GLU A 1 843 ? 4.897 31.550 48.132 1.00 85.75 843 GLU A N 1
ATOM 6904 C CA . GLU A 1 843 ? 4.511 32.132 49.426 1.00 85.75 843 GLU A CA 1
ATOM 6905 C C . GLU A 1 843 ? 3.047 31.833 49.794 1.00 85.75 843 GLU A C 1
ATOM 6907 O O . GLU A 1 843 ? 2.593 32.201 50.879 1.00 85.75 843 GLU A O 1
ATOM 6912 N N . TYR A 1 844 ? 2.299 31.180 48.897 1.00 89.12 844 TYR A N 1
ATOM 6913 C CA . TYR A 1 844 ? 0.877 30.901 49.065 1.00 89.12 844 TYR A CA 1
ATOM 6914 C C . TYR A 1 844 ? 0.644 29.905 50.205 1.00 89.12 844 TYR A C 1
ATOM 6916 O O . TYR A 1 844 ? 1.130 28.774 50.174 1.00 89.12 844 TYR A O 1
ATOM 6924 N N . GLN A 1 845 ? -0.147 30.311 51.197 1.00 88.69 845 GLN A N 1
ATOM 6925 C CA . GLN A 1 845 ? -0.599 29.433 52.273 1.00 88.69 845 GLN A CA 1
ATOM 6926 C C . GLN A 1 845 ? -2.013 28.945 51.973 1.00 88.69 845 GLN A C 1
ATOM 6928 O O . GLN A 1 845 ? -2.877 29.730 51.582 1.00 88.69 845 GLN A O 1
ATOM 6933 N N . LEU A 1 846 ? -2.249 27.641 52.150 1.00 89.88 846 LEU A N 1
ATOM 6934 C CA . LEU A 1 846 ? -3.578 27.075 51.948 1.00 89.88 846 LEU A CA 1
ATOM 6935 C C . LEU A 1 846 ? -4.571 27.678 52.956 1.00 89.88 846 LEU A C 1
ATOM 6937 O O . LEU A 1 846 ? -4.251 27.724 54.146 1.00 89.88 846 LEU A O 1
ATOM 6941 N N . PRO A 1 847 ? -5.770 28.089 52.505 1.00 91.00 847 PRO A N 1
ATOM 6942 C CA . PRO A 1 847 ? -6.824 28.572 53.389 1.00 91.00 847 PRO A CA 1
ATOM 6943 C C . PRO A 1 847 ? -7.148 27.536 54.489 1.00 91.00 847 PRO A C 1
ATOM 6945 O O . PRO A 1 847 ? -7.387 26.370 54.149 1.00 91.00 847 PRO A O 1
ATOM 6948 N N . PRO A 1 848 ? -7.156 27.897 55.789 1.00 89.94 848 PRO A N 1
ATOM 6949 C CA . PRO A 1 848 ? -7.500 26.975 56.877 1.00 89.94 848 PRO A CA 1
ATOM 6950 C C . PRO A 1 848 ? -8.842 26.269 56.667 1.00 89.94 848 PRO A C 1
ATOM 6952 O O . PRO A 1 848 ? -8.958 25.061 56.889 1.00 89.94 848 PRO A O 1
ATOM 6955 N N . SER A 1 849 ? -9.831 26.984 56.129 1.00 91.31 849 SER A N 1
ATOM 6956 C CA . SER A 1 849 ? -11.145 26.425 55.816 1.00 91.31 849 SER A CA 1
ATOM 6957 C C . SER A 1 849 ? -11.101 25.363 54.708 1.00 91.31 849 SER A C 1
ATOM 6959 O O . SER A 1 849 ? -11.897 24.421 54.719 1.00 91.31 849 SER A O 1
ATOM 6961 N N . LEU A 1 850 ? -10.144 25.454 53.775 1.00 91.50 850 LEU A N 1
ATOM 6962 C CA . LEU A 1 850 ? -9.922 24.445 52.732 1.00 91.50 850 LEU A CA 1
ATOM 6963 C C . LEU A 1 850 ? -9.302 23.167 53.311 1.00 91.50 850 LEU A C 1
ATOM 6965 O O . LEU A 1 850 ? -9.684 22.067 52.912 1.00 91.50 850 LEU A O 1
ATOM 6969 N N . ILE A 1 851 ? -8.370 23.308 54.258 1.00 91.00 851 ILE A N 1
ATOM 6970 C CA . ILE A 1 851 ? -7.762 22.170 54.962 1.00 91.00 851 ILE A CA 1
ATOM 6971 C C . ILE A 1 851 ? -8.841 21.435 55.764 1.00 91.00 851 ILE A C 1
ATOM 6973 O O . ILE A 1 851 ? -9.003 20.225 55.610 1.00 91.00 851 ILE A O 1
ATOM 6977 N N . TYR A 1 852 ? -9.659 22.179 56.517 1.00 91.25 852 TYR A N 1
ATOM 6978 C CA . TYR A 1 852 ? -10.796 21.621 57.246 1.00 91.25 852 TYR A CA 1
ATOM 6979 C C . TYR A 1 852 ? -11.765 20.872 56.322 1.00 91.25 852 TYR A C 1
ATOM 6981 O O . TYR A 1 852 ? -12.211 19.767 56.648 1.00 91.25 852 TYR A O 1
ATOM 6989 N N . PHE A 1 853 ? -12.081 21.455 55.158 1.00 91.56 853 PHE A N 1
ATOM 6990 C CA . PHE A 1 853 ? -12.914 20.809 54.147 1.00 91.56 853 PHE A CA 1
ATOM 6991 C C . PHE A 1 853 ? -12.308 19.483 53.681 1.00 91.56 853 PHE A C 1
ATOM 6993 O O . PHE A 1 853 ? -13.023 18.485 53.647 1.00 91.56 853 PHE A O 1
ATOM 7000 N N . ALA A 1 854 ? -11.012 19.448 53.354 1.00 90.25 854 ALA A N 1
ATOM 7001 C CA . ALA A 1 854 ? -10.341 18.241 52.879 1.00 90.25 854 ALA A CA 1
ATOM 7002 C C . ALA A 1 854 ? -10.355 17.117 53.931 1.00 90.25 854 ALA A C 1
ATOM 7004 O O . ALA A 1 854 ? -10.751 15.990 53.624 1.00 90.25 854 ALA A O 1
ATOM 7005 N N . GLU A 1 855 ? -9.997 17.433 55.176 1.00 90.25 855 GLU A N 1
ATOM 7006 C CA . GLU A 1 855 ? -9.924 16.470 56.283 1.00 90.25 855 GLU A CA 1
ATOM 7007 C C . GLU A 1 855 ? -11.302 15.909 56.659 1.00 90.25 855 GLU A C 1
ATOM 7009 O O . GLU A 1 855 ? -11.443 14.720 56.959 1.00 90.25 855 GLU A O 1
ATOM 7014 N N . ASN A 1 856 ? -12.345 16.741 56.581 1.00 90.12 856 ASN A N 1
ATOM 7015 C CA . ASN A 1 856 ? -13.695 16.376 57.003 1.00 90.12 856 ASN A CA 1
ATOM 7016 C C . ASN A 1 856 ? -14.660 16.055 55.846 1.00 90.12 856 ASN A C 1
ATOM 7018 O O . ASN A 1 856 ? -15.837 15.763 56.085 1.00 90.12 856 ASN A O 1
ATOM 7022 N N . PHE A 1 857 ? -14.183 16.041 54.597 1.00 89.94 857 PHE A N 1
ATOM 7023 C CA . PHE A 1 857 ? -15.003 15.839 53.397 1.00 89.94 857 PHE A CA 1
ATOM 7024 C C . PHE A 1 857 ? -15.853 14.568 53.460 1.00 89.94 857 PHE A C 1
ATOM 7026 O O . PHE A 1 857 ? -17.075 14.620 53.315 1.00 89.94 857 PHE A O 1
ATOM 7033 N N . ARG A 1 858 ? -15.219 13.421 53.735 1.00 86.56 858 ARG A N 1
ATOM 7034 C CA . ARG A 1 858 ? -15.903 12.119 53.831 1.00 86.56 858 ARG A CA 1
ATOM 7035 C C . ARG A 1 858 ? -16.911 12.070 54.975 1.00 86.56 858 ARG A C 1
ATOM 7037 O O . ARG A 1 858 ? -17.917 11.375 54.864 1.00 86.56 858 ARG A O 1
ATOM 7044 N N . LYS A 1 859 ? -16.623 12.783 56.066 1.00 87.38 859 LYS A N 1
ATOM 7045 C CA . LYS A 1 859 ? -17.414 12.745 57.295 1.00 87.38 859 LYS A CA 1
ATOM 7046 C C . LYS A 1 859 ? -18.688 13.580 57.176 1.00 87.38 859 LYS A C 1
ATOM 7048 O O . LYS A 1 859 ? -19.749 13.091 57.555 1.00 87.38 859 LYS A O 1
ATOM 7053 N N . TYR A 1 860 ? -18.596 14.798 56.634 1.00 87.81 860 TYR A N 1
ATOM 7054 C CA . TYR A 1 860 ? -19.715 15.749 56.652 1.00 87.81 860 TYR A CA 1
ATOM 7055 C C . TYR A 1 860 ? -20.242 16.153 55.268 1.00 87.81 860 TYR A C 1
ATOM 7057 O O . TYR A 1 860 ? -21.437 16.403 55.134 1.00 87.81 860 TYR A O 1
ATOM 7065 N N . TYR A 1 861 ? -19.405 16.185 54.226 1.00 87.88 861 TYR A N 1
ATOM 7066 C CA . TYR A 1 861 ? -19.757 16.850 52.961 1.00 87.88 861 TYR A CA 1
ATOM 7067 C C . TYR A 1 861 ? -20.007 15.910 51.774 1.00 87.88 861 TYR A C 1
ATOM 7069 O O . TYR A 1 861 ? -20.689 16.315 50.837 1.00 87.88 861 TYR A O 1
ATOM 7077 N N . LEU A 1 862 ? -19.539 14.655 51.807 1.00 87.25 862 LEU A N 1
ATOM 7078 C CA . LEU A 1 862 ? -19.625 13.713 50.677 1.00 87.25 862 LEU A CA 1
ATOM 7079 C C . LEU A 1 862 ? -21.058 13.530 50.141 1.00 87.25 862 LEU A C 1
ATOM 7081 O O . LEU A 1 862 ? -21.290 13.670 48.944 1.00 87.25 862 LEU A O 1
ATOM 7085 N N . LYS A 1 863 ? -22.039 13.296 51.023 1.00 83.88 863 LYS A N 1
ATOM 7086 C CA . LYS A 1 863 ? -23.450 13.123 50.621 1.00 83.88 863 LYS A CA 1
ATOM 7087 C C . LYS A 1 863 ? -24.053 14.394 50.008 1.00 83.88 863 LYS A C 1
ATOM 7089 O O . LYS A 1 863 ? -24.889 14.316 49.114 1.00 83.88 863 LYS A O 1
ATOM 7094 N N . ILE A 1 864 ? -23.653 15.567 50.502 1.00 84.00 864 ILE A N 1
ATOM 7095 C CA . ILE A 1 864 ? -24.126 16.864 49.994 1.00 84.00 864 ILE A CA 1
ATOM 7096 C C . ILE A 1 864 ? -23.507 17.127 48.617 1.00 84.00 864 ILE A C 1
ATOM 7098 O O . ILE A 1 864 ? -24.205 17.546 47.695 1.00 84.00 864 ILE A O 1
ATOM 7102 N N . TRP A 1 865 ? -22.220 16.813 48.469 1.00 84.94 865 TRP A N 1
ATOM 7103 C CA . TRP A 1 865 ? -21.471 16.912 47.222 1.00 84.94 865 TRP A CA 1
ATOM 7104 C C . TRP A 1 865 ? -22.063 16.029 46.111 1.00 84.94 865 TRP A C 1
ATOM 7106 O O . TRP A 1 865 ? -22.276 16.499 44.996 1.00 84.94 865 TRP A O 1
ATOM 7116 N N . GLU A 1 866 ? -22.404 14.770 46.413 1.00 79.56 866 GLU A N 1
ATOM 7117 C CA . GLU A 1 866 ? -23.018 13.838 45.451 1.00 79.56 866 GLU A CA 1
ATOM 7118 C C . GLU A 1 866 ? -24.379 14.323 44.921 1.00 79.56 866 GLU A C 1
ATOM 7120 O O . GLU A 1 866 ? -24.701 14.100 43.748 1.00 79.56 866 GLU A O 1
ATOM 7125 N N . ASN A 1 867 ? -25.146 15.024 45.764 1.00 78.19 867 ASN A N 1
ATOM 7126 C CA . ASN A 1 867 ? -26.461 15.571 45.427 1.00 78.19 867 ASN A CA 1
ATOM 7127 C C . ASN A 1 867 ? -26.389 16.924 44.690 1.00 78.19 867 ASN A C 1
ATOM 7129 O O . ASN A 1 867 ? -27.282 17.228 43.901 1.00 78.19 867 ASN A O 1
ATOM 7133 N N . ASN A 1 868 ? -25.327 17.714 44.890 1.00 67.44 868 ASN A N 1
ATOM 7134 C CA . ASN A 1 868 ? -25.142 19.048 44.305 1.00 67.44 868 ASN A CA 1
ATOM 7135 C C . ASN A 1 868 ? -23.921 19.088 43.364 1.00 67.44 868 ASN A C 1
ATOM 7137 O O . ASN A 1 868 ? -22.894 19.689 43.671 1.00 67.44 868 ASN A O 1
ATOM 7141 N N . LYS A 1 869 ? -24.036 18.469 42.180 1.00 59.50 869 LYS A N 1
ATOM 7142 C CA . LYS A 1 869 ? -22.916 18.302 41.223 1.00 59.50 869 LYS A CA 1
ATOM 7143 C C . LYS A 1 869 ? -22.438 19.581 40.514 1.00 59.50 869 LYS A C 1
ATOM 7145 O O . LYS A 1 869 ? -21.427 19.542 39.813 1.00 59.50 869 LYS A O 1
ATOM 7150 N N . ILE A 1 870 ? -23.148 20.703 40.652 1.00 63.53 870 ILE A N 1
ATOM 7151 C CA . ILE A 1 870 ? -22.808 21.974 39.993 1.00 63.53 870 ILE A CA 1
ATOM 7152 C C . ILE A 1 870 ? -22.522 23.020 41.069 1.00 63.53 870 ILE A C 1
ATOM 7154 O O . ILE A 1 870 ? -23.436 23.613 41.635 1.00 63.53 870 ILE A O 1
ATOM 7158 N N . ILE A 1 871 ? -21.238 23.244 41.340 1.00 72.31 871 ILE A N 1
ATOM 7159 C CA . ILE A 1 871 ? -20.757 24.290 42.247 1.00 72.31 871 ILE A CA 1
ATOM 7160 C C . ILE A 1 871 ? -20.274 25.455 41.396 1.00 72.31 871 ILE A C 1
ATOM 7162 O O . ILE A 1 871 ? -19.403 25.286 40.548 1.00 72.31 871 ILE A O 1
ATOM 7166 N N . GLN A 1 872 ? -20.854 26.630 41.621 1.00 77.38 872 GLN A N 1
ATOM 7167 C CA . GLN A 1 872 ? -20.517 27.850 40.881 1.00 77.38 872 GLN A CA 1
ATOM 7168 C C . GLN A 1 872 ? -19.515 28.744 41.623 1.00 77.38 872 GLN A C 1
ATOM 7170 O O . GLN A 1 872 ? -18.999 29.687 41.033 1.00 77.38 872 GLN A O 1
ATOM 7175 N N . ILE A 1 873 ? -19.236 28.460 42.900 1.00 86.62 873 ILE A N 1
ATOM 7176 C CA . ILE A 1 873 ? -18.322 29.246 43.738 1.00 86.62 873 ILE A CA 1
ATOM 7177 C C . ILE A 1 873 ? -16.897 28.689 43.569 1.00 86.62 873 ILE A C 1
ATOM 7179 O O . ILE A 1 873 ? -16.670 27.531 43.929 1.00 86.62 873 ILE A O 1
ATOM 7183 N N . PRO A 1 874 ? -15.934 29.459 43.028 1.00 88.75 874 PRO A N 1
ATOM 7184 C CA . PRO A 1 874 ? -14.541 29.031 42.926 1.00 88.75 874 PRO A CA 1
ATOM 7185 C C . PRO A 1 874 ? -13.911 28.930 44.315 1.00 88.75 874 PRO A C 1
ATOM 7187 O O . PRO A 1 874 ? -13.921 29.899 45.065 1.00 88.75 874 PRO A O 1
ATOM 7190 N N . PHE A 1 875 ? -13.339 27.777 44.653 1.00 91.50 875 PHE A N 1
ATOM 7191 C CA . PHE A 1 875 ? -12.750 27.548 45.980 1.00 91.50 875 PHE A CA 1
ATOM 7192 C C . PHE A 1 875 ? -11.439 26.755 45.943 1.00 91.50 875 PHE A C 1
ATOM 7194 O O . PHE A 1 875 ? -10.802 26.600 46.980 1.00 91.50 875 PHE A O 1
ATOM 7201 N N . LEU A 1 876 ? -11.014 26.256 44.775 1.00 92.00 876 LEU A N 1
ATOM 7202 C CA . LEU A 1 876 ? -9.804 25.444 44.635 1.00 92.00 876 LEU A CA 1
ATOM 7203 C C . LEU A 1 876 ? -8.603 26.312 44.233 1.00 92.00 876 LEU A C 1
ATOM 7205 O O . LEU A 1 876 ? -8.565 26.795 43.095 1.00 92.00 876 LEU A O 1
ATOM 7209 N N . PRO A 1 877 ? -7.588 26.483 45.103 1.00 92.69 877 PRO A N 1
ATOM 7210 C CA . PRO A 1 877 ? -6.368 27.189 44.740 1.00 92.69 877 PRO A CA 1
ATOM 7211 C C . PRO A 1 877 ? -5.632 26.463 43.610 1.00 92.69 877 PRO A C 1
ATOM 7213 O O . PRO A 1 877 ? -5.259 25.292 43.709 1.00 92.69 877 PRO A O 1
ATOM 7216 N N . SER A 1 878 ? -5.436 27.171 42.509 1.00 91.25 878 SER A N 1
ATOM 7217 C CA . SER A 1 878 ? -4.896 26.649 41.261 1.00 91.25 878 SER A CA 1
ATOM 7218 C C . SER A 1 878 ? -3.838 27.595 40.722 1.00 91.25 878 SER A C 1
ATOM 7220 O O . SER A 1 878 ? -3.933 28.811 40.870 1.00 91.25 878 SER A O 1
ATOM 7222 N N . SER A 1 879 ? -2.828 27.036 40.072 1.00 88.44 879 SER A N 1
ATOM 7223 C CA . SER A 1 879 ? -1.883 27.803 39.271 1.00 88.44 879 SER A CA 1
ATOM 7224 C C . SER A 1 879 ? -2.604 28.287 38.018 1.00 88.44 879 SER A C 1
ATOM 7226 O O . SER A 1 879 ? -3.177 27.473 37.291 1.00 88.44 879 SER A O 1
ATOM 7228 N N . SER A 1 880 ? -2.566 29.592 37.759 1.00 84.75 880 SER A N 1
ATOM 7229 C CA . SER A 1 880 ? -2.972 30.141 36.462 1.00 84.75 880 SER A CA 1
ATOM 7230 C C . SER A 1 880 ? -2.174 29.495 35.311 1.00 84.75 880 SER A C 1
ATOM 7232 O O . SER A 1 880 ? -1.029 29.069 35.534 1.00 84.75 880 SER A O 1
ATOM 7234 N N . PRO A 1 881 ? -2.763 29.378 34.102 1.00 77.75 881 PRO A N 1
ATOM 7235 C CA . PRO A 1 881 ? -2.038 28.887 32.936 1.00 77.75 881 PRO A CA 1
ATOM 7236 C C . PRO A 1 881 ? -0.810 29.770 32.653 1.00 77.75 881 PRO A C 1
ATOM 7238 O O . PRO A 1 881 ? -0.882 30.988 32.830 1.00 77.75 881 PRO A O 1
ATOM 7241 N N . PRO A 1 882 ? 0.320 29.192 32.221 1.00 67.38 882 PRO A N 1
ATOM 7242 C CA . PRO A 1 882 ? 1.508 29.955 31.874 1.00 67.38 882 PRO A CA 1
ATOM 7243 C C . PRO A 1 882 ? 1.265 30.754 30.586 1.00 67.38 882 PRO A C 1
ATOM 7245 O O . PRO A 1 882 ? 1.239 30.185 29.497 1.00 67.38 882 PRO A O 1
ATOM 7248 N N . HIS A 1 883 ? 1.132 32.076 30.694 1.00 63.75 883 HIS A N 1
ATOM 7249 C CA . HIS A 1 883 ? 1.261 32.963 29.538 1.00 63.75 883 HIS A CA 1
ATOM 7250 C C . HIS A 1 883 ? 2.745 33.233 29.270 1.00 63.75 883 HIS A C 1
ATOM 7252 O O . HIS A 1 883 ? 3.539 33.395 30.201 1.00 63.75 883 HIS A O 1
ATOM 7258 N N . ILE A 1 884 ? 3.125 33.300 27.993 1.00 53.41 884 ILE A N 1
ATOM 7259 C CA . ILE A 1 884 ? 4.486 33.651 27.575 1.00 53.41 884 ILE A CA 1
ATOM 7260 C C . ILE A 1 884 ? 4.804 35.031 28.178 1.00 53.41 884 ILE A C 1
ATOM 7262 O O . ILE A 1 884 ? 4.202 36.029 27.791 1.00 53.41 884 ILE A O 1
ATOM 7266 N N . ASN A 1 885 ? 5.725 35.064 29.149 1.00 48.84 885 ASN A N 1
ATOM 7267 C CA . ASN A 1 885 ? 6.219 36.238 29.893 1.00 48.84 885 ASN A CA 1
ATOM 7268 C C . ASN A 1 885 ? 5.480 36.668 31.181 1.00 48.84 885 ASN A C 1
ATOM 7270 O O . ASN A 1 885 ? 5.742 37.771 31.663 1.00 48.84 885 ASN A O 1
ATOM 7274 N N . GLN A 1 886 ? 4.626 35.839 31.797 1.00 57.16 886 GLN A N 1
ATOM 7275 C CA . GLN A 1 886 ? 4.034 36.155 33.113 1.00 57.16 886 GLN A CA 1
ATOM 7276 C C . GLN A 1 886 ? 4.277 35.055 34.155 1.00 57.16 886 GLN A C 1
ATOM 7278 O O . GLN A 1 886 ? 4.181 33.862 33.871 1.00 57.16 886 GLN A O 1
ATOM 7283 N N . SER A 1 887 ? 4.605 35.461 35.385 1.00 59.69 887 SER A N 1
ATOM 7284 C CA . SER A 1 887 ? 4.717 34.559 36.535 1.00 59.69 887 SER A CA 1
ATOM 7285 C C . SER A 1 887 ? 3.345 33.989 36.898 1.00 59.69 887 SER A C 1
ATOM 7287 O O . SER A 1 887 ? 2.382 34.743 37.004 1.00 59.69 887 SER A O 1
ATOM 7289 N N . THR A 1 888 ? 3.256 32.679 37.136 1.00 68.44 888 THR A N 1
ATOM 7290 C CA . THR A 1 888 ? 1.998 32.021 37.520 1.00 68.44 888 THR A CA 1
ATOM 7291 C C . THR A 1 888 ? 1.515 32.513 38.888 1.00 68.44 888 THR A C 1
ATOM 7293 O O . THR A 1 888 ? 2.125 32.185 39.911 1.00 68.44 888 THR A O 1
ATOM 7296 N N . GLU A 1 889 ? 0.413 33.258 38.918 1.00 85.38 889 GLU A N 1
ATOM 7297 C CA . GLU A 1 889 ? -0.305 33.599 40.150 1.00 85.38 889 GLU A CA 1
ATOM 7298 C C . GLU A 1 889 ? -1.239 32.461 40.578 1.00 85.38 889 GLU A C 1
ATOM 7300 O O . GLU A 1 889 ? -1.710 31.670 39.747 1.00 85.38 889 GLU A O 1
ATOM 7305 N N . VAL A 1 890 ? -1.519 32.392 41.881 1.00 88.81 890 VAL A N 1
ATOM 7306 C CA . VAL A 1 890 ? -2.523 31.492 42.454 1.00 88.81 890 VAL A CA 1
ATOM 7307 C C . VAL A 1 890 ? -3.911 32.120 42.345 1.00 88.81 890 VAL A C 1
ATOM 7309 O O . VAL A 1 890 ? -4.147 33.212 42.856 1.00 88.81 890 VAL A O 1
ATOM 7312 N N . ILE A 1 891 ? -4.839 31.399 41.718 1.00 90.62 891 ILE A N 1
ATOM 7313 C CA . ILE A 1 891 ? -6.243 31.787 41.521 1.00 90.62 891 ILE A CA 1
ATOM 7314 C C . ILE A 1 891 ? -7.183 30.735 42.119 1.00 90.62 891 ILE A C 1
ATOM 7316 O O . ILE A 1 891 ? -6.794 29.579 42.277 1.00 90.62 891 ILE A O 1
ATOM 7320 N N . LEU A 1 892 ? -8.432 31.101 42.416 1.00 90.88 892 LEU A N 1
ATOM 7321 C CA . LEU A 1 892 ? -9.470 30.128 42.766 1.00 90.88 892 LEU A CA 1
ATOM 7322 C C . LEU A 1 892 ? -10.225 29.659 41.526 1.00 90.88 892 LEU A C 1
ATOM 7324 O O . LEU A 1 892 ? -10.636 30.466 40.693 1.00 90.88 892 LEU A O 1
ATOM 7328 N N . THR A 1 893 ? -10.442 28.351 41.430 1.00 90.31 893 THR A N 1
ATOM 7329 C CA . THR A 1 893 ? -11.181 27.722 40.332 1.00 90.31 893 THR A CA 1
ATOM 7330 C C . THR A 1 893 ? -12.293 26.817 40.854 1.00 90.31 893 THR A C 1
ATOM 7332 O O . THR A 1 893 ? -12.374 26.502 42.048 1.00 90.31 893 THR A O 1
ATOM 7335 N N . ILE A 1 894 ? -13.183 26.428 39.942 1.00 89.44 894 ILE A N 1
ATOM 7336 C CA . ILE A 1 894 ? -14.205 25.407 40.172 1.00 89.44 894 ILE A CA 1
ATOM 7337 C C . ILE A 1 894 ? -13.719 24.047 39.643 1.00 89.44 894 ILE A C 1
ATOM 7339 O O . ILE A 1 894 ? -12.942 24.019 38.683 1.00 89.44 894 ILE A O 1
ATOM 7343 N N . PRO A 1 895 ? -14.198 22.919 40.202 1.00 87.62 895 PRO A N 1
ATOM 7344 C CA . PRO A 1 895 ? -13.742 21.581 39.818 1.00 87.62 895 PRO A CA 1
ATOM 7345 C C . PRO A 1 895 ? -13.844 21.256 38.318 1.00 87.62 895 PRO A C 1
ATOM 7347 O O . PRO A 1 895 ? -13.057 20.463 37.814 1.00 87.62 895 PRO A O 1
ATOM 7350 N N . GLN A 1 896 ? -14.792 21.864 37.595 1.00 82.19 896 GLN A N 1
ATOM 7351 C CA . GLN A 1 896 ? -15.021 21.613 36.166 1.00 82.19 896 GLN A CA 1
ATOM 7352 C C . GLN A 1 896 ? -13.988 22.286 35.246 1.00 82.19 896 GLN A C 1
ATOM 7354 O O . GLN A 1 896 ? -13.890 21.913 34.080 1.00 82.19 896 GLN A O 1
ATOM 7359 N N . LEU A 1 897 ? -13.247 23.285 35.742 1.00 80.31 897 LEU A N 1
ATOM 7360 C CA . LEU A 1 897 ? -12.325 24.109 34.947 1.00 80.31 897 LEU A CA 1
ATOM 7361 C C . LEU A 1 897 ? -10.854 23.933 35.351 1.00 80.31 897 LEU A C 1
ATOM 7363 O O . LEU A 1 897 ? -9.998 24.674 34.871 1.00 80.31 897 LEU A O 1
ATOM 7367 N N . VAL A 1 898 ? -10.555 22.974 36.230 1.00 87.38 898 VAL A N 1
ATOM 7368 C CA . VAL A 1 898 ? -9.205 22.709 36.737 1.00 87.38 898 VAL A CA 1
ATOM 7369 C C . VAL A 1 898 ? -8.841 21.242 36.549 1.00 87.38 898 VAL A C 1
ATOM 7371 O O . VAL A 1 898 ? -9.679 20.356 36.705 1.00 87.38 898 VAL A O 1
ATOM 7374 N N . PHE A 1 899 ? -7.575 20.982 36.230 1.00 86.88 899 PHE A N 1
ATOM 7375 C CA . PHE A 1 899 ? -7.061 19.633 35.994 1.00 86.88 899 PHE A CA 1
ATOM 7376 C C . PHE A 1 899 ? -5.816 19.360 36.844 1.00 86.88 899 PHE A C 1
ATOM 7378 O O . PHE A 1 899 ? -5.187 20.274 37.387 1.00 86.88 899 PHE A O 1
ATOM 7385 N N . LYS A 1 900 ? -5.471 18.075 36.996 1.00 84.12 900 LYS A N 1
ATOM 7386 C CA . LYS A 1 900 ? -4.244 17.665 37.705 1.00 84.12 900 LYS A CA 1
ATOM 7387 C C . LYS A 1 900 ? -2.986 17.973 36.894 1.00 84.12 900 LYS A C 1
ATOM 7389 O O . LYS A 1 900 ? -1.955 18.297 37.474 1.00 84.12 900 LYS A O 1
ATOM 7394 N N . GLU A 1 901 ? -3.058 17.831 35.573 1.00 82.06 901 GLU A N 1
ATOM 7395 C CA . GLU A 1 901 ? -1.932 18.088 34.679 1.00 82.06 901 GLU A CA 1
ATOM 7396 C C . GLU A 1 901 ? -1.713 19.591 34.445 1.00 82.06 901 GLU A C 1
ATOM 7398 O O . GLU A 1 901 ? -2.654 20.377 34.344 1.00 82.06 901 GLU A O 1
ATOM 7403 N N . THR A 1 902 ? -0.446 19.984 34.321 1.00 80.69 902 THR A N 1
ATOM 7404 C CA . THR A 1 902 ? -0.046 21.323 33.881 1.00 80.69 902 THR A CA 1
ATOM 7405 C C . THR A 1 902 ? -0.337 21.512 32.392 1.00 80.69 902 THR A C 1
ATOM 7407 O O . THR A 1 902 ? 0.169 20.751 31.567 1.00 80.69 902 THR A O 1
ATOM 7410 N N . SER A 1 903 ? -1.087 22.553 32.036 1.00 83.25 903 SER A N 1
ATOM 7411 C CA . SER A 1 903 ? -1.470 22.857 30.655 1.00 83.25 903 SER A CA 1
ATOM 7412 C C . SER A 1 903 ? -1.218 24.328 30.320 1.00 83.25 903 SER A C 1
ATOM 7414 O O . SER A 1 903 ? -1.355 25.166 31.209 1.00 83.25 903 SER A O 1
ATOM 7416 N N . PRO A 1 904 ? -0.918 24.669 29.052 1.00 81.75 904 PRO A N 1
ATOM 7417 C CA . PRO A 1 904 ? -0.971 26.057 28.594 1.00 81.75 904 PRO A CA 1
ATOM 7418 C C . PRO A 1 904 ? -2.406 26.619 28.511 1.00 81.75 904 PRO A C 1
ATOM 7420 O O . PRO A 1 904 ? -2.584 27.826 28.583 1.00 81.75 904 PRO A O 1
ATOM 7423 N N . LEU A 1 905 ? -3.443 25.774 28.395 1.00 81.75 905 LEU A N 1
ATOM 7424 C CA . LEU A 1 905 ? -4.839 26.208 28.202 1.00 81.75 905 LEU A CA 1
ATOM 7425 C C . LEU A 1 905 ? -5.626 26.358 29.509 1.00 81.75 905 LEU A C 1
ATOM 7427 O O . LEU A 1 905 ? -6.528 27.194 29.598 1.00 81.75 905 LEU A O 1
ATOM 7431 N N . PHE A 1 906 ? -5.306 25.539 30.514 1.00 84.75 906 PHE A N 1
ATOM 7432 C CA . PHE A 1 906 ? -6.128 25.369 31.711 1.00 84.75 906 PHE A CA 1
ATOM 7433 C C . PHE A 1 906 ? -5.360 25.643 33.001 1.00 84.75 906 PHE A C 1
ATOM 7435 O O . PHE A 1 906 ? -4.174 25.316 33.088 1.00 84.75 906 PHE A O 1
ATOM 7442 N N . PRO A 1 907 ? -6.036 26.171 34.037 1.00 86.69 907 PRO A N 1
ATOM 7443 C CA . PRO A 1 907 ? -5.489 26.186 35.381 1.00 86.69 907 PRO A CA 1
ATOM 7444 C C . PRO A 1 907 ? -5.174 24.767 35.868 1.00 86.69 907 PRO A C 1
ATOM 7446 O O . PRO A 1 907 ? -5.969 23.838 35.692 1.00 86.69 907 PRO A O 1
ATOM 7449 N N . SER A 1 908 ? -4.034 24.612 36.536 1.00 87.88 908 SER A N 1
ATOM 7450 C CA . SER A 1 908 ? -3.621 23.343 37.142 1.00 87.88 908 SER A CA 1
ATOM 7451 C C . SER A 1 908 ? -3.675 23.438 38.660 1.00 87.88 908 SER A C 1
ATOM 7453 O O . SER A 1 908 ? -3.206 24.430 39.224 1.00 87.88 908 SER A O 1
ATOM 7455 N N . LEU A 1 909 ? -4.178 22.406 39.335 1.00 87.69 909 LEU A N 1
ATOM 7456 C CA . LEU A 1 909 ? -4.189 22.366 40.801 1.00 87.69 909 LEU A CA 1
ATOM 7457 C C . LEU A 1 909 ? -2.783 22.568 41.384 1.00 87.69 909 LEU A C 1
ATOM 7459 O O . LEU A 1 909 ? -1.793 22.044 40.869 1.00 87.69 909 LEU A O 1
ATOM 7463 N N . LEU A 1 910 ? -2.691 23.307 42.491 1.00 88.12 910 LEU A N 1
ATOM 7464 C CA . LEU A 1 910 ? -1.427 23.447 43.211 1.00 88.12 910 LEU A CA 1
ATOM 7465 C C . LEU A 1 910 ? -0.981 22.100 43.808 1.00 88.12 910 LEU A C 1
ATOM 7467 O O . LEU A 1 910 ? -1.820 21.364 44.337 1.00 88.12 910 LEU A O 1
ATOM 7471 N N . PRO A 1 911 ? 0.330 21.791 43.819 1.00 86.38 911 PRO A N 1
ATOM 7472 C CA . PRO A 1 911 ? 0.845 20.568 44.435 1.00 86.38 911 PRO A CA 1
ATOM 7473 C C . PRO A 1 911 ? 0.427 20.404 45.900 1.00 86.38 911 PRO A C 1
ATOM 7475 O O . PRO A 1 911 ? 0.058 19.305 46.309 1.00 86.38 911 PRO A O 1
ATOM 7478 N N . ASP A 1 912 ? 0.413 21.491 46.677 1.00 86.94 912 ASP A N 1
ATOM 7479 C CA . ASP A 1 912 ? -0.011 21.453 48.080 1.00 86.94 912 ASP A CA 1
ATOM 7480 C C . ASP A 1 912 ? -1.501 21.134 48.238 1.00 86.94 912 ASP A C 1
ATOM 7482 O O . ASP A 1 912 ? -1.874 20.438 49.181 1.00 86.94 912 ASP A O 1
ATOM 7486 N N . VAL A 1 913 ? -2.342 21.561 47.289 1.00 88.94 913 VAL A N 1
ATOM 7487 C CA . VAL A 1 913 ? -3.769 21.208 47.248 1.00 88.94 913 VAL A CA 1
ATOM 7488 C C . VAL A 1 913 ? -3.924 19.722 46.935 1.00 88.94 913 VAL A C 1
ATOM 7490 O O . VAL A 1 913 ? -4.605 19.011 47.669 1.00 88.94 913 VAL A O 1
ATOM 7493 N N . ILE A 1 914 ? -3.233 19.218 45.906 1.00 86.94 914 ILE A N 1
ATOM 7494 C CA . ILE A 1 914 ? -3.244 17.786 45.564 1.00 86.94 914 ILE A CA 1
ATOM 7495 C C . ILE A 1 914 ? -2.787 16.953 46.764 1.00 86.94 914 ILE A C 1
ATOM 7497 O O . ILE A 1 914 ? -3.434 15.962 47.100 1.00 86.94 914 ILE A O 1
ATOM 7501 N N . ARG A 1 915 ? -1.709 17.364 47.441 1.00 86.62 915 ARG A N 1
ATOM 7502 C CA . ARG A 1 915 ? -1.197 16.699 48.643 1.00 86.62 915 ARG A CA 1
ATOM 7503 C C . ARG A 1 915 ? -2.234 16.715 49.769 1.00 86.62 915 ARG A C 1
ATOM 7505 O O . ARG A 1 915 ? -2.548 15.660 50.305 1.00 86.62 915 ARG A O 1
ATOM 7512 N N . CYS A 1 916 ? -2.803 17.879 50.085 1.00 88.69 916 CYS A N 1
ATOM 7513 C CA . CYS A 1 916 ? -3.824 18.035 51.124 1.00 88.69 916 CYS A CA 1
ATOM 7514 C C . CYS A 1 916 ? -5.024 17.100 50.895 1.00 88.69 916 CYS A C 1
ATOM 7516 O O . CYS A 1 916 ? -5.378 16.319 51.776 1.00 88.69 916 CYS A O 1
ATOM 7518 N N . PHE A 1 917 ? -5.585 17.098 49.684 1.00 89.19 917 PHE A N 1
ATOM 7519 C CA . PHE A 1 917 ? -6.722 16.243 49.351 1.00 89.19 917 PHE A CA 1
ATOM 7520 C C . PHE A 1 917 ? -6.352 14.758 49.300 1.00 89.19 917 PHE A C 1
ATOM 7522 O O . PHE A 1 917 ? -7.053 13.954 49.903 1.00 89.19 917 PHE A O 1
ATOM 7529 N N . SER A 1 918 ? -5.245 14.386 48.647 1.00 85.25 918 SER A N 1
ATOM 7530 C CA . SER A 1 918 ? -4.832 12.978 48.496 1.00 85.25 918 SER A CA 1
ATOM 7531 C C . SER A 1 918 ? -4.493 12.281 49.816 1.00 85.25 918 SER A C 1
ATOM 7533 O O . SER A 1 918 ? -4.694 11.072 49.921 1.00 85.25 918 SER A O 1
ATOM 7535 N N . HIS A 1 919 ? -4.047 13.019 50.839 1.00 85.00 919 HIS A N 1
ATOM 7536 C CA . HIS A 1 919 ? -3.897 12.477 52.193 1.00 85.00 919 HIS A CA 1
ATOM 7537 C C . HIS A 1 919 ? -5.236 12.108 52.844 1.00 85.00 919 HIS A C 1
ATOM 7539 O O . HIS A 1 919 ? -5.269 11.232 53.708 1.00 85.00 919 HIS A O 1
ATOM 7545 N N . CYS A 1 920 ? -6.333 12.741 52.424 1.00 86.94 920 CYS A N 1
ATOM 7546 C CA . CYS A 1 920 ? -7.652 12.565 53.023 1.00 86.94 920 CYS A CA 1
ATOM 7547 C C . CYS A 1 920 ? -8.543 11.615 52.199 1.00 86.94 920 CYS A C 1
ATOM 7549 O O . CYS A 1 920 ? -9.202 10.727 52.751 1.00 86.94 920 CYS A O 1
ATOM 7551 N N . PHE A 1 921 ? -8.586 11.783 50.872 1.00 87.69 921 PHE A N 1
ATOM 7552 C CA . PHE A 1 921 ? -9.407 10.993 49.951 1.00 87.69 921 PHE A CA 1
ATOM 7553 C C . PHE A 1 921 ? -8.953 11.109 48.481 1.00 87.69 921 PHE A C 1
ATOM 7555 O O . PHE A 1 921 ? -8.150 11.967 48.123 1.00 87.69 921 PHE A O 1
ATOM 7562 N N . ASP A 1 922 ? -9.480 10.251 47.596 1.00 84.00 922 ASP A N 1
ATOM 7563 C CA . ASP A 1 922 ? -9.211 10.382 46.158 1.00 84.00 922 ASP A CA 1
ATOM 7564 C C . ASP A 1 922 ? -9.899 11.633 45.603 1.00 84.00 922 ASP A C 1
ATOM 7566 O O . ASP A 1 922 ? -11.123 11.709 45.510 1.00 84.00 922 ASP A O 1
ATOM 7570 N N . ILE A 1 923 ? -9.087 12.608 45.204 1.00 84.19 923 ILE A N 1
ATOM 7571 C CA . ILE A 1 923 ? -9.511 13.897 44.653 1.00 84.19 923 ILE A CA 1
ATOM 7572 C C . ILE A 1 923 ? -10.420 13.764 43.411 1.00 84.19 923 ILE A C 1
ATOM 7574 O O . ILE A 1 923 ? -11.133 14.710 43.079 1.00 84.19 923 ILE A O 1
ATOM 7578 N N . SER A 1 924 ? -10.450 12.597 42.747 1.00 81.31 924 SER A N 1
ATOM 7579 C CA . SER A 1 924 ? -11.423 12.290 41.685 1.00 81.31 924 SER A CA 1
ATOM 7580 C C . SER A 1 924 ? -12.883 12.392 42.161 1.00 81.31 924 SER A C 1
ATOM 7582 O O . SER A 1 924 ? -13.761 12.725 41.366 1.00 81.31 924 SER A O 1
ATOM 7584 N N . LEU A 1 925 ? -13.139 12.215 43.466 1.00 85.38 925 LEU A N 1
ATOM 7585 C CA . LEU A 1 925 ? -14.454 12.395 44.095 1.00 85.38 925 LEU A CA 1
ATOM 7586 C C . LEU A 1 925 ? -14.986 13.831 43.968 1.00 85.38 925 LEU A C 1
ATOM 7588 O O . LEU A 1 925 ? -16.198 14.035 43.974 1.00 85.38 925 LEU A O 1
ATOM 7592 N N . LEU A 1 926 ? -14.106 14.824 43.782 1.00 83.06 926 LEU A N 1
ATOM 7593 C CA . LEU A 1 926 ? -14.500 16.207 43.492 1.00 83.06 926 LEU A CA 1
ATOM 7594 C C . LEU A 1 926 ? -14.861 16.428 42.010 1.00 83.06 926 LEU A C 1
ATOM 7596 O O . LEU A 1 926 ? -15.114 17.553 41.598 1.00 83.06 926 LEU A O 1
ATOM 7600 N N . GLY A 1 927 ? -14.868 15.383 41.179 1.00 80.38 927 GLY A N 1
ATOM 7601 C CA . GLY A 1 927 ? -15.116 15.502 39.739 1.00 80.38 927 GLY A CA 1
ATOM 7602 C C . GLY A 1 927 ? -13.949 16.107 38.953 1.00 80.38 927 GLY A C 1
ATOM 7603 O O . GLY A 1 927 ? -14.107 16.415 37.773 1.00 80.38 927 GLY A O 1
ATOM 7604 N N . ILE A 1 928 ? -12.779 16.262 39.584 1.00 85.69 928 ILE A N 1
ATOM 7605 C CA . ILE A 1 928 ? -11.580 16.810 38.947 1.00 85.69 928 ILE A CA 1
ATOM 7606 C C . ILE A 1 928 ? -10.924 15.721 38.099 1.00 85.69 928 ILE A C 1
ATOM 7608 O O . ILE A 1 928 ? -10.396 14.731 38.619 1.00 85.69 928 ILE A O 1
ATOM 7612 N N . LYS A 1 929 ? -10.951 15.907 36.778 1.00 81.94 929 LYS A N 1
ATOM 7613 C CA . LYS A 1 929 ? -10.315 14.994 35.825 1.00 81.94 929 LYS A CA 1
ATOM 7614 C C . LYS A 1 929 ? -8.791 15.162 35.842 1.00 81.94 929 LYS A C 1
ATOM 7616 O O . LYS A 1 929 ? -8.255 16.237 36.111 1.00 81.94 929 LYS A O 1
ATOM 7621 N N . SER A 1 930 ? -8.074 14.090 35.507 1.00 81.69 930 SER A N 1
ATOM 7622 C CA . SER A 1 930 ? -6.614 14.149 35.351 1.00 81.69 930 SER A CA 1
ATOM 7623 C C . SER A 1 930 ? -6.197 15.013 34.154 1.00 81.69 930 SER A C 1
ATOM 7625 O O . SER A 1 930 ? -5.228 15.759 34.271 1.00 81.69 930 SER A O 1
ATOM 7627 N N . ARG A 1 931 ? -6.950 14.939 33.044 1.00 82.06 931 ARG A N 1
ATOM 7628 C CA . ARG A 1 931 ? -6.725 15.655 31.777 1.00 82.06 931 ARG A CA 1
ATOM 7629 C C . ARG A 1 931 ? -8.055 16.142 31.169 1.00 82.06 931 ARG A C 1
ATOM 7631 O O . ARG A 1 931 ? -9.079 15.504 31.435 1.00 82.06 931 ARG A O 1
ATOM 7638 N N . PRO A 1 932 ? -8.065 17.240 30.389 1.00 85.62 932 PRO A N 1
ATOM 7639 C CA . PRO A 1 932 ? -9.244 17.696 29.649 1.00 85.62 932 PRO A CA 1
ATOM 7640 C C . PRO A 1 932 ? -9.532 16.822 28.420 1.00 85.62 932 PRO A C 1
ATOM 7642 O O . PRO A 1 932 ? -8.620 16.230 27.849 1.00 85.62 932 PRO A O 1
ATOM 7645 N N . ASP A 1 933 ? -10.794 16.801 27.982 1.00 85.44 933 ASP A N 1
ATOM 7646 C CA . ASP A 1 933 ? -11.175 16.196 26.700 1.00 85.44 933 ASP A CA 1
ATOM 7647 C C . ASP A 1 933 ? -10.759 17.132 25.545 1.00 85.44 933 ASP A C 1
ATOM 7649 O O . ASP A 1 933 ? -10.860 18.360 25.668 1.00 85.44 933 ASP A O 1
ATOM 7653 N N . LEU A 1 934 ? -10.339 16.571 24.406 1.00 88.62 934 LEU A N 1
ATOM 7654 C CA . LEU A 1 934 ? -9.815 17.342 23.269 1.00 88.62 934 LEU A CA 1
ATOM 7655 C C . LEU A 1 934 ? -10.782 18.427 22.752 1.00 88.62 934 LEU A C 1
ATOM 7657 O O . LEU A 1 934 ? -10.347 19.531 22.431 1.00 88.62 934 LEU A O 1
ATOM 7661 N N . GLN A 1 935 ? -12.091 18.151 22.728 1.00 87.25 935 GLN A N 1
ATOM 7662 C CA . GLN A 1 935 ? -13.120 19.123 22.328 1.00 87.25 935 GLN A CA 1
ATOM 7663 C C . GLN A 1 935 ? -13.111 20.374 23.220 1.00 87.25 935 GLN A C 1
ATOM 7665 O O . GLN A 1 935 ? -13.100 21.490 22.712 1.00 87.25 935 GLN A O 1
ATOM 7670 N N . ILE A 1 936 ? -13.050 20.187 24.543 1.00 85.06 936 ILE A N 1
ATOM 7671 C CA . ILE A 1 936 ? -13.068 21.282 25.523 1.00 85.06 936 ILE A CA 1
ATOM 7672 C C . ILE A 1 936 ? -11.793 22.123 25.389 1.00 85.06 936 ILE A C 1
ATOM 7674 O O . ILE A 1 936 ? -11.845 23.351 25.419 1.00 85.06 936 ILE A O 1
ATOM 7678 N N . ALA A 1 937 ? -10.644 21.462 25.213 1.00 86.94 937 ALA A N 1
ATOM 7679 C CA . ALA A 1 937 ? -9.366 22.132 24.991 1.00 86.94 937 ALA A CA 1
ATOM 7680 C C . ALA A 1 937 ? -9.361 22.955 23.696 1.00 86.94 937 ALA A C 1
ATOM 7682 O O . ALA A 1 937 ? -8.862 24.080 23.685 1.00 86.94 937 ALA A O 1
ATOM 7683 N N . PHE A 1 938 ? -9.944 22.420 22.624 1.00 89.19 938 PHE A N 1
ATOM 7684 C CA . PHE A 1 938 ? -10.018 23.110 21.344 1.00 89.19 938 PHE A CA 1
ATOM 7685 C C . PHE A 1 938 ? -10.985 24.301 21.363 1.00 89.19 938 PHE A C 1
ATOM 7687 O O . PHE A 1 938 ? -10.644 25.358 20.841 1.00 89.19 938 PHE A O 1
ATOM 7694 N N . ASP A 1 939 ? -12.160 24.177 21.985 1.00 87.12 939 ASP A N 1
ATOM 7695 C CA . ASP A 1 939 ? -13.122 25.285 22.060 1.00 87.12 939 ASP A CA 1
ATOM 7696 C C . ASP A 1 939 ? -12.533 26.498 22.803 1.00 87.12 939 ASP A C 1
ATOM 7698 O O . ASP A 1 939 ? -12.646 27.628 22.334 1.00 87.12 939 ASP A O 1
ATOM 7702 N N . ILE A 1 940 ? -11.783 26.261 23.884 1.00 83.81 940 ILE A N 1
ATOM 7703 C CA . ILE A 1 940 ? -11.070 27.324 24.612 1.00 83.81 940 ILE A CA 1
ATOM 7704 C C . ILE A 1 940 ? -9.921 27.907 23.788 1.00 83.81 940 ILE A C 1
ATOM 7706 O O . ILE A 1 940 ? -9.688 29.115 23.836 1.00 83.81 940 ILE A O 1
ATOM 7710 N N . LEU A 1 941 ? -9.201 27.078 23.025 1.00 87.19 941 LEU A N 1
ATOM 7711 C CA . LEU A 1 941 ? -8.172 27.571 22.110 1.00 87.19 941 LEU A CA 1
ATOM 7712 C C . LEU A 1 941 ? -8.772 28.532 21.074 1.00 87.19 941 LEU A C 1
ATOM 7714 O O . LEU A 1 941 ? -8.158 29.550 20.779 1.00 87.19 941 LEU A O 1
ATOM 7718 N N . ILE A 1 942 ? -9.964 28.237 20.547 1.00 87.94 942 ILE A N 1
ATOM 7719 C CA . ILE A 1 942 ? -10.661 29.123 19.604 1.00 87.94 942 ILE A CA 1
ATOM 7720 C C . ILE A 1 942 ? -11.039 30.450 20.269 1.00 87.94 942 ILE A C 1
ATOM 7722 O O . ILE A 1 942 ? -10.796 31.508 19.685 1.00 87.94 942 ILE A O 1
ATOM 7726 N N . ASP A 1 943 ? -11.554 30.416 21.500 1.00 85.06 943 ASP A N 1
ATOM 7727 C CA . ASP A 1 943 ? -11.864 31.632 22.266 1.00 85.06 943 ASP A CA 1
ATOM 7728 C C . ASP A 1 943 ? -10.606 32.475 22.551 1.00 85.06 943 ASP A C 1
ATOM 7730 O O . ASP A 1 943 ? -10.664 33.706 22.586 1.00 85.06 943 ASP A O 1
ATOM 7734 N N . LYS A 1 944 ? -9.449 31.817 22.701 1.00 82.25 944 LYS A N 1
ATOM 7735 C CA . LYS A 1 944 ? -8.141 32.432 22.979 1.00 82.25 944 LYS A CA 1
ATOM 7736 C C . LYS A 1 944 ? -7.171 32.408 21.797 1.00 82.25 944 LYS A C 1
ATOM 7738 O O . LYS A 1 944 ? -5.959 32.473 21.990 1.00 82.25 944 LYS A O 1
ATOM 7743 N N . GLN A 1 945 ? -7.669 32.360 20.563 1.00 86.00 945 GLN A N 1
ATOM 7744 C CA . GLN A 1 945 ? -6.818 32.194 19.374 1.00 86.00 945 GLN A CA 1
ATOM 7745 C C . GLN A 1 945 ? -5.756 33.300 19.205 1.00 86.00 945 GLN A C 1
ATOM 7747 O O . GLN A 1 945 ? -4.713 33.074 18.603 1.00 86.00 945 GLN A O 1
ATOM 7752 N N . TYR A 1 946 ? -5.965 34.483 19.796 1.00 82.75 946 TYR A N 1
ATOM 7753 C CA . TYR A 1 946 ? -4.972 35.563 19.816 1.00 82.75 946 TYR A CA 1
ATOM 7754 C C . TYR A 1 946 ? -3.670 35.189 20.554 1.00 82.75 946 TYR A C 1
ATOM 7756 O O . TYR A 1 946 ? -2.648 35.840 20.347 1.00 82.75 946 TYR A O 1
ATOM 7764 N N . GLU A 1 947 ? -3.678 34.149 21.394 1.00 80.69 947 GLU A N 1
ATOM 7765 C CA . GLU A 1 947 ? -2.503 33.689 22.144 1.00 80.69 947 GLU A CA 1
ATOM 7766 C C . GLU A 1 947 ? -1.572 32.774 21.336 1.00 80.69 947 GLU A C 1
ATOM 7768 O O . GLU A 1 947 ? -0.459 32.526 21.790 1.00 80.69 947 GLU A O 1
ATOM 7773 N N . ILE A 1 948 ? -1.985 32.301 20.149 1.00 84.50 948 ILE A N 1
ATOM 7774 C CA . ILE A 1 948 ? -1.171 31.425 19.281 1.00 84.50 948 ILE A CA 1
ATOM 7775 C C . ILE A 1 948 ? -0.494 32.153 18.114 1.00 84.50 948 ILE A C 1
ATOM 7777 O O . ILE A 1 948 ? 0.021 31.516 17.209 1.00 84.50 948 ILE A O 1
ATOM 7781 N N . LEU A 1 949 ? -0.453 33.484 18.101 1.00 83.06 949 LEU A N 1
ATOM 7782 C CA . LEU A 1 949 ? 0.054 34.253 16.952 1.00 83.06 949 LEU A CA 1
ATOM 7783 C C . LEU A 1 949 ? 1.548 34.048 16.630 1.00 83.06 949 LEU A C 1
ATOM 7785 O O . LEU A 1 949 ? 1.993 34.430 15.550 1.00 83.06 949 LEU A O 1
ATOM 7789 N N . THR A 1 950 ? 2.334 33.471 17.541 1.00 81.19 950 THR A N 1
ATOM 7790 C CA . THR A 1 950 ? 3.765 33.204 17.325 1.00 81.19 950 THR A CA 1
ATOM 7791 C C . THR A 1 950 ? 4.021 31.722 17.066 1.00 81.19 950 THR A C 1
ATOM 7793 O O . THR A 1 950 ? 3.300 30.862 17.560 1.00 81.19 950 THR A O 1
ATOM 7796 N N . ILE A 1 951 ? 5.096 31.396 16.342 1.00 82.50 951 ILE A N 1
ATOM 7797 C CA . ILE A 1 951 ? 5.499 29.997 16.099 1.00 82.50 951 ILE A CA 1
ATOM 7798 C C . ILE A 1 951 ? 5.698 29.247 17.425 1.00 82.50 951 ILE A C 1
ATOM 7800 O O . ILE A 1 951 ? 5.242 28.116 17.567 1.00 82.50 951 ILE A O 1
ATOM 7804 N N . GLU A 1 952 ? 6.329 29.888 18.412 1.00 82.31 952 GLU A N 1
ATOM 7805 C CA . GLU A 1 952 ? 6.589 29.304 19.734 1.00 82.31 952 GLU A CA 1
ATOM 7806 C C . GLU A 1 952 ? 5.297 29.009 20.507 1.00 82.31 952 GLU A C 1
ATOM 7808 O O . GLU A 1 952 ? 5.150 27.930 21.082 1.00 82.31 952 GLU A O 1
ATOM 7813 N N . SER A 1 953 ? 4.334 29.938 20.489 1.00 84.19 953 SER A N 1
ATOM 7814 C CA . SER A 1 953 ? 3.031 29.726 21.125 1.00 84.19 953 SER A CA 1
ATOM 7815 C C . SER A 1 953 ? 2.231 28.650 20.396 1.00 84.19 953 SER A C 1
ATOM 7817 O O . SER A 1 953 ? 1.840 27.665 21.017 1.00 84.19 953 SER A O 1
ATOM 7819 N N . ALA A 1 954 ? 2.052 28.761 19.079 1.00 87.12 954 ALA A N 1
ATOM 7820 C CA . ALA A 1 954 ? 1.362 27.756 18.272 1.00 87.12 954 ALA A CA 1
ATOM 7821 C C . ALA A 1 954 ? 1.952 26.349 18.474 1.00 87.12 954 ALA A C 1
ATOM 7823 O O . ALA A 1 954 ? 1.208 25.390 18.682 1.00 87.12 954 ALA A O 1
ATOM 7824 N N . SER A 1 955 ? 3.285 26.236 18.515 1.00 88.88 955 SER A N 1
ATOM 7825 C CA . SER A 1 955 ? 3.993 24.990 18.822 1.00 88.88 955 SER A CA 1
ATOM 7826 C C . SER A 1 955 ? 3.614 24.429 20.191 1.00 88.88 955 SER A C 1
ATOM 7828 O O . SER A 1 955 ? 3.245 23.256 20.289 1.00 88.88 955 SER A O 1
ATOM 7830 N N . LEU A 1 956 ? 3.637 25.256 21.240 1.00 87.81 956 LEU A N 1
ATOM 7831 C CA . LEU A 1 956 ? 3.277 24.852 22.600 1.00 87.81 956 LEU A CA 1
ATOM 7832 C C . LEU A 1 956 ? 1.828 24.344 22.681 1.00 87.81 956 LEU A C 1
ATOM 7834 O O . LEU A 1 956 ? 1.572 23.276 23.245 1.00 87.81 956 LEU A O 1
ATOM 7838 N N . TYR A 1 957 ? 0.887 25.091 22.102 1.00 89.00 957 TYR A N 1
ATOM 7839 C CA . TYR A 1 957 ? -0.541 24.784 22.154 1.00 89.00 957 TYR A CA 1
ATOM 7840 C C . TYR A 1 957 ? -0.900 23.544 21.320 1.00 89.00 957 TYR A C 1
ATOM 7842 O O . TYR A 1 957 ? -1.549 22.632 21.835 1.00 89.00 957 TYR A O 1
ATOM 7850 N N . PHE A 1 958 ? -0.439 23.445 20.069 1.00 92.00 958 PHE A N 1
ATOM 7851 C CA . PHE A 1 958 ? -0.714 22.281 19.216 1.00 92.00 958 PHE A CA 1
ATOM 7852 C C . PHE A 1 958 ? -0.013 21.012 19.711 1.00 92.00 958 PHE A C 1
ATOM 7854 O O . PHE A 1 958 ? -0.612 19.938 19.684 1.00 92.00 958 PHE A O 1
ATOM 7861 N N . SER A 1 959 ? 1.204 21.123 20.255 1.00 90.81 959 SER A N 1
ATOM 7862 C CA . SER A 1 959 ? 1.885 19.983 20.887 1.00 90.81 959 SER A CA 1
ATOM 7863 C C . SER A 1 959 ? 1.143 19.480 22.127 1.00 90.81 959 SER A C 1
ATOM 7865 O O . SER A 1 959 ? 1.194 18.290 22.432 1.00 90.81 959 SER A O 1
ATOM 7867 N N . TYR A 1 960 ? 0.462 20.367 22.862 1.00 88.69 960 TYR A N 1
ATOM 7868 C CA . TYR A 1 960 ? -0.389 19.964 23.980 1.00 88.69 960 TYR A CA 1
ATOM 7869 C C . TYR A 1 960 ? -1.664 19.264 23.493 1.00 88.69 960 TYR A C 1
ATOM 7871 O O . TYR A 1 960 ? -1.989 18.199 24.010 1.00 88.69 960 TYR A O 1
ATOM 7879 N N . LEU A 1 961 ? -2.340 19.797 22.467 1.00 90.50 961 LEU A N 1
ATOM 7880 C CA . LEU A 1 961 ? -3.517 19.147 21.875 1.00 90.50 961 LEU A CA 1
ATOM 7881 C C . LEU A 1 961 ? -3.202 17.747 21.328 1.00 90.50 961 LEU A C 1
ATOM 7883 O O . LEU A 1 961 ? -4.022 16.848 21.491 1.00 90.50 961 LEU A O 1
ATOM 7887 N N . ASN A 1 962 ? -2.001 17.528 20.778 1.00 90.88 962 ASN A N 1
ATOM 7888 C CA . ASN A 1 962 ? -1.552 16.208 20.312 1.00 90.88 962 ASN A CA 1
ATOM 7889 C C . ASN A 1 962 ? -1.556 15.128 21.411 1.00 90.88 962 ASN A C 1
ATOM 7891 O O . ASN A 1 962 ? -1.628 13.939 21.118 1.00 90.88 962 ASN A O 1
ATOM 7895 N N . LYS A 1 963 ? -1.433 15.529 22.682 1.00 88.06 963 LYS A N 1
ATOM 7896 C CA . LYS A 1 963 ? -1.350 14.616 23.834 1.00 88.06 963 LYS A CA 1
ATOM 7897 C C . LYS A 1 963 ? -2.716 14.244 24.412 1.00 88.06 963 LYS A C 1
ATOM 7899 O O . LYS A 1 963 ? -2.760 13.460 25.362 1.00 88.06 963 LYS A O 1
ATOM 7904 N N . LEU A 1 964 ? -3.796 14.848 23.915 1.00 88.00 964 LEU A N 1
ATOM 7905 C CA . LEU A 1 964 ? -5.146 14.643 24.427 1.00 88.00 964 LEU A CA 1
ATOM 7906 C C . LEU A 1 964 ? -5.887 13.574 23.624 1.00 88.00 964 LEU A C 1
ATOM 7908 O O . LEU A 1 964 ? -5.852 13.554 22.394 1.00 88.00 964 LEU A O 1
ATOM 7912 N N . ASP A 1 965 ? -6.630 12.735 24.337 1.00 82.31 965 ASP A N 1
ATOM 7913 C CA . ASP A 1 965 ? -7.520 11.750 23.735 1.00 82.31 965 ASP A CA 1
ATOM 7914 C C . ASP A 1 965 ? -8.826 12.421 23.265 1.00 82.31 965 ASP A C 1
ATOM 7916 O O . ASP A 1 965 ? -9.335 13.355 23.895 1.00 82.31 965 ASP A O 1
ATOM 7920 N N . GLY A 1 966 ? -9.398 11.936 22.158 1.00 79.31 966 GLY A N 1
ATOM 7921 C CA . GLY A 1 966 ? -10.691 12.422 21.648 1.00 79.31 966 GLY A CA 1
ATOM 7922 C C . GLY A 1 966 ? -10.740 12.782 20.162 1.00 79.31 966 GLY A C 1
ATOM 7923 O O . GLY A 1 966 ? -11.770 13.277 19.703 1.00 79.31 966 GLY A O 1
ATOM 7924 N N . LEU A 1 967 ? -9.677 12.517 19.396 1.00 84.56 967 LEU A N 1
ATOM 7925 C CA . LEU A 1 967 ? -9.692 12.614 17.932 1.00 84.56 967 LEU A CA 1
ATOM 7926 C C . LEU A 1 967 ? -10.721 11.636 17.344 1.00 84.56 967 LEU A C 1
ATOM 7928 O O . LEU A 1 967 ? -10.569 10.419 17.418 1.00 84.56 967 LEU A O 1
ATOM 7932 N N . ASN A 1 968 ? -11.784 12.174 16.748 1.00 85.38 968 ASN A N 1
ATOM 7933 C CA . ASN A 1 968 ? -12.811 11.408 16.047 1.00 85.38 968 ASN A CA 1
ATOM 7934 C C . ASN A 1 968 ? -13.242 12.134 14.761 1.00 85.38 968 ASN A C 1
ATOM 7936 O O . ASN A 1 968 ? -12.948 13.314 14.569 1.00 85.38 968 ASN A O 1
ATOM 7940 N N . LYS A 1 969 ? -13.959 11.435 13.871 1.00 84.00 969 LYS A N 1
ATOM 7941 C CA . LYS A 1 969 ? -14.371 11.995 12.570 1.00 84.00 969 LYS A CA 1
ATOM 7942 C C . LYS A 1 969 ? -15.211 13.271 12.711 1.00 84.00 969 LYS A C 1
ATOM 7944 O O . LYS A 1 969 ? -14.947 14.242 12.015 1.00 84.00 969 LYS A O 1
ATOM 7949 N N . THR A 1 970 ? -16.150 13.309 13.661 1.00 86.44 970 THR A N 1
ATOM 7950 C CA . THR A 1 970 ? -17.013 14.482 13.896 1.00 86.44 970 THR A CA 1
ATOM 7951 C C . THR A 1 970 ? -16.231 15.721 14.343 1.00 86.44 970 THR A C 1
ATOM 7953 O O . THR A 1 970 ? -16.538 16.837 13.931 1.00 86.44 970 THR A O 1
ATOM 7956 N N . PHE A 1 971 ? -15.187 15.534 15.152 1.00 85.81 971 PHE A N 1
ATOM 7957 C CA . PHE A 1 971 ? -14.278 16.590 15.590 1.00 85.81 971 PHE A CA 1
ATOM 7958 C C . PHE A 1 971 ? -13.466 17.138 14.411 1.00 85.81 971 PHE A C 1
ATOM 7960 O O . PHE A 1 971 ? -13.436 18.348 14.188 1.00 85.81 971 PHE A O 1
ATOM 7967 N N . ILE A 1 972 ? -12.882 16.247 13.605 1.00 86.38 972 ILE A N 1
ATOM 7968 C CA . ILE A 1 972 ? -12.081 16.611 12.428 1.00 86.38 972 ILE A CA 1
ATOM 7969 C C . ILE A 1 972 ? -12.936 17.366 11.393 1.00 86.38 972 ILE A C 1
ATOM 7971 O O . ILE A 1 972 ? -12.527 18.417 10.899 1.00 86.38 972 ILE A O 1
ATOM 7975 N N . GLU A 1 973 ? -14.159 16.904 11.114 1.00 85.44 973 GLU A N 1
ATOM 7976 C CA . GLU A 1 973 ? -15.089 17.575 10.192 1.00 85.44 973 GLU A CA 1
ATOM 7977 C C . GLU A 1 973 ? -15.462 18.993 10.651 1.00 85.44 973 GLU A C 1
ATOM 7979 O O . GLU A 1 973 ? -15.549 19.908 9.828 1.00 85.44 973 GLU A O 1
ATOM 7984 N N . ASN A 1 974 ? -15.637 19.205 11.958 1.00 86.12 974 ASN A N 1
ATOM 7985 C CA . ASN A 1 974 ? -15.928 20.525 12.515 1.00 86.12 974 ASN A CA 1
ATOM 7986 C C . ASN A 1 974 ? -14.720 21.471 12.443 1.00 86.12 974 ASN A C 1
ATOM 7988 O O . ASN A 1 974 ? -14.885 22.664 12.180 1.00 86.12 974 ASN A O 1
ATOM 7992 N N . ILE A 1 975 ? -13.510 20.954 12.660 1.00 87.12 975 ILE A N 1
ATOM 7993 C CA . ILE A 1 975 ? -12.278 21.753 12.703 1.00 87.12 975 ILE A CA 1
ATOM 7994 C C . ILE A 1 975 ? -11.754 22.094 11.320 1.00 87.12 975 ILE A C 1
ATOM 7996 O O . ILE A 1 975 ? -11.311 23.220 11.110 1.00 87.12 975 ILE A O 1
ATOM 8000 N N . SER A 1 976 ? -11.874 21.174 10.362 1.00 83.12 976 SER A N 1
ATOM 8001 C CA . SER A 1 976 ? -11.456 21.390 8.970 1.00 83.12 976 SER A CA 1
ATOM 8002 C C . SER A 1 976 ? -12.060 22.656 8.339 1.00 83.12 976 SER A C 1
ATOM 8004 O O . SER A 1 976 ? -11.486 23.235 7.418 1.00 83.12 976 SER A O 1
ATOM 8006 N N . LYS A 1 977 ? -13.197 23.134 8.864 1.00 82.94 977 LYS A N 1
ATOM 8007 C CA . LYS A 1 977 ? -13.914 24.325 8.387 1.00 82.94 977 LYS A CA 1
ATOM 8008 C C . LYS A 1 977 ? -13.524 25.625 9.103 1.00 82.94 977 LYS A C 1
ATOM 8010 O O . LYS A 1 977 ? -13.872 26.696 8.600 1.00 82.94 977 LYS A O 1
ATOM 8015 N N . LYS A 1 978 ? -12.840 25.561 10.251 1.00 88.19 978 LYS A N 1
ATOM 8016 C CA . LYS A 1 978 ? -12.468 26.728 11.069 1.00 88.19 978 LYS A CA 1
ATOM 8017 C C . LYS A 1 978 ? -11.072 27.237 10.693 1.00 88.19 978 LYS A C 1
ATOM 8019 O O . LYS A 1 978 ? -10.145 26.455 10.512 1.00 88.19 978 LYS A O 1
ATOM 8024 N N . SER A 1 979 ? -10.922 28.556 10.613 1.00 89.56 979 SER A N 1
ATOM 8025 C CA . SER A 1 979 ? -9.623 29.217 10.451 1.00 89.56 979 SER A CA 1
ATOM 8026 C C . SER A 1 979 ? -9.025 29.492 11.824 1.00 89.56 979 SER A C 1
ATOM 8028 O O . SER A 1 979 ? -9.548 30.338 12.540 1.00 89.56 979 SER A O 1
ATOM 8030 N N . PHE A 1 980 ? -7.961 28.785 12.195 1.00 90.38 980 PHE A N 1
ATOM 8031 C CA . PHE A 1 980 ? -7.309 28.965 13.503 1.00 90.38 980 PHE A CA 1
ATOM 8032 C C . PHE A 1 980 ? -5.787 28.780 13.462 1.00 90.38 980 PHE A C 1
ATOM 8034 O O . PHE A 1 980 ? -5.125 28.988 14.472 1.00 90.38 980 PHE A O 1
ATOM 8041 N N . ILE A 1 981 ? -5.210 28.386 12.321 1.00 91.12 981 ILE A N 1
ATOM 8042 C CA . ILE A 1 981 ? -3.779 28.083 12.237 1.00 91.12 981 ILE A CA 1
ATOM 8043 C C . ILE A 1 981 ? -3.016 29.351 11.793 1.00 91.12 981 ILE A C 1
ATOM 8045 O O . ILE A 1 981 ? -3.328 29.896 10.733 1.00 91.12 981 ILE A O 1
ATOM 8049 N N . PRO A 1 982 ? -2.060 29.858 12.590 1.00 87.81 982 PRO A N 1
ATOM 8050 C CA . PRO A 1 982 ? -1.459 31.184 12.417 1.00 87.81 982 PRO A CA 1
ATOM 8051 C C . PRO A 1 982 ? -0.264 31.174 11.454 1.00 87.81 982 PRO A C 1
ATOM 8053 O O . PRO A 1 982 ? 0.732 30.498 11.700 1.00 87.81 982 PRO A O 1
ATOM 8056 N N . TYR A 1 983 ? -0.294 31.966 10.384 1.00 81.50 983 TYR A N 1
ATOM 8057 C CA . TYR A 1 983 ? 0.827 32.025 9.437 1.00 81.50 983 TYR A CA 1
ATOM 8058 C C . TYR A 1 983 ? 1.808 33.158 9.774 1.00 81.50 983 TYR A C 1
ATOM 8060 O O . TYR A 1 983 ? 1.401 34.307 9.906 1.00 81.50 983 TYR A O 1
ATOM 8068 N N . SER A 1 984 ? 3.105 32.855 9.884 1.00 62.59 984 SER A N 1
ATOM 8069 C CA . SER A 1 984 ? 4.135 33.717 10.502 1.00 62.59 984 SER A CA 1
ATOM 8070 C C . SER A 1 984 ? 4.348 35.099 9.865 1.00 62.59 984 SER A C 1
ATOM 8072 O O . SER A 1 984 ? 4.941 35.968 10.502 1.00 62.59 984 SER A O 1
ATOM 8074 N N . SER A 1 985 ? 3.862 35.335 8.645 1.00 58.31 985 SER A N 1
ATOM 8075 C CA . SER A 1 985 ? 3.963 36.620 7.936 1.00 58.31 985 SER A CA 1
ATOM 8076 C C . SER A 1 985 ? 2.667 37.443 7.941 1.00 58.31 985 SER A C 1
ATOM 8078 O O . SER A 1 985 ? 2.666 38.584 7.478 1.00 58.31 985 SER A O 1
ATOM 8080 N N . SER A 1 986 ? 1.566 36.907 8.483 1.00 61.38 986 SER A N 1
ATOM 8081 C CA . SER A 1 986 ? 0.255 37.562 8.492 1.00 61.38 986 SER A CA 1
ATOM 8082 C C . SER A 1 986 ? -0.413 37.443 9.863 1.00 61.38 986 SER A C 1
ATOM 8084 O O . SER A 1 986 ? -0.418 36.378 10.466 1.00 61.38 986 SER A O 1
ATOM 8086 N N . SER A 1 987 ? -1.078 38.492 10.346 1.00 65.81 987 SER A N 1
ATOM 8087 C CA . SER A 1 987 ? -1.947 38.413 11.535 1.00 65.81 987 SER A CA 1
ATOM 8088 C C . SER A 1 987 ? -3.262 37.655 11.269 1.00 65.81 987 SER A C 1
ATOM 8090 O O . SER A 1 987 ? -4.278 37.911 11.915 1.00 65.81 987 SER A O 1
ATOM 8092 N N . SER A 1 988 ? -3.265 36.753 10.282 1.00 77.81 988 SER A N 1
ATOM 8093 C CA . SER A 1 988 ? -4.436 36.041 9.784 1.00 77.81 988 SER A CA 1
ATOM 8094 C C . SER A 1 988 ? -4.336 34.541 10.060 1.00 77.81 988 SER A C 1
ATOM 8096 O O . SER A 1 988 ? -3.244 33.970 10.114 1.00 77.81 988 SER A O 1
ATOM 8098 N N . TYR A 1 989 ? -5.494 33.906 10.242 1.00 86.81 989 TYR A N 1
ATOM 8099 C CA . TYR A 1 989 ? -5.600 32.473 10.496 1.00 86.81 989 TYR A CA 1
ATOM 8100 C C . TYR A 1 989 ? -6.045 31.736 9.238 1.00 86.81 989 TYR A C 1
ATOM 8102 O O . TYR A 1 989 ? -6.975 32.159 8.547 1.00 86.81 989 TYR A O 1
ATOM 8110 N N . SER A 1 990 ? -5.427 30.588 8.992 1.00 86.88 990 SER A N 1
ATOM 8111 C CA . SER A 1 990 ? -5.733 29.706 7.871 1.00 86.88 990 SER A CA 1
ATOM 8112 C C . SER A 1 990 ? -6.525 28.483 8.324 1.00 86.88 990 SER A C 1
ATOM 8114 O O . SER A 1 990 ? -6.448 28.054 9.483 1.00 86.88 990 SER A O 1
ATOM 8116 N N . LYS A 1 991 ? -7.315 27.928 7.401 1.00 88.94 991 LYS A N 1
ATOM 8117 C CA . LYS A 1 991 ? -7.952 26.613 7.566 1.00 88.94 991 LYS A CA 1
ATOM 8118 C C . LYS A 1 991 ? -6.939 25.497 7.305 1.00 88.94 991 LYS A C 1
ATOM 8120 O O . LYS A 1 991 ? -6.013 25.721 6.528 1.00 88.94 991 LYS A O 1
ATOM 8125 N N . PRO A 1 992 ? -7.158 24.277 7.825 1.00 89.38 992 PRO A N 1
ATOM 8126 C CA . PRO A 1 992 ? -6.275 23.143 7.557 1.00 89.38 992 PRO A CA 1
ATOM 8127 C C . PRO A 1 992 ? -6.003 22.851 6.073 1.00 89.38 992 PRO A C 1
ATOM 8129 O O . PRO A 1 992 ? -4.909 22.425 5.733 1.00 89.38 992 PRO A O 1
ATOM 8132 N N . SER A 1 993 ? -6.960 23.124 5.180 1.00 83.38 993 SER A N 1
ATOM 8133 C CA . SER A 1 993 ? -6.812 22.899 3.734 1.00 83.38 993 SER A CA 1
ATOM 8134 C C . SER A 1 993 ? -6.010 23.977 2.989 1.00 83.38 993 SER A C 1
ATOM 8136 O O . SER A 1 993 ? -5.763 23.822 1.799 1.00 83.38 993 SER A O 1
ATOM 8138 N N . GLN A 1 994 ? -5.658 25.092 3.640 1.00 82.88 994 GLN A N 1
ATOM 8139 C CA . GLN A 1 994 ? -5.058 26.272 2.991 1.00 82.88 994 GLN A CA 1
ATOM 8140 C C . GLN A 1 994 ? -3.550 26.418 3.239 1.00 82.88 994 GLN A C 1
ATOM 8142 O O . GLN A 1 994 ? -2.929 27.342 2.722 1.00 82.88 994 GLN A O 1
ATOM 8147 N N . ILE A 1 995 ? -2.976 25.536 4.050 1.00 87.62 995 ILE A N 1
ATOM 8148 C CA . ILE A 1 995 ? -1.599 25.586 4.551 1.00 87.62 995 ILE A CA 1
ATOM 8149 C C . ILE A 1 995 ? -1.036 24.172 4.592 1.00 87.62 995 ILE A C 1
ATOM 8151 O O . ILE A 1 995 ? -1.790 23.207 4.712 1.00 87.62 995 ILE A O 1
ATOM 8155 N N . PHE A 1 996 ? 0.287 24.053 4.508 1.00 89.06 996 PHE A N 1
ATOM 8156 C CA . PHE A 1 996 ? 0.948 22.759 4.341 1.00 89.06 996 PHE A CA 1
ATOM 8157 C C . PHE A 1 996 ? 2.123 22.586 5.300 1.00 89.06 996 PHE A C 1
ATOM 8159 O O . PHE A 1 996 ? 2.801 23.550 5.648 1.00 89.06 996 PHE A O 1
ATOM 8166 N N . ILE A 1 997 ? 2.369 21.354 5.742 1.00 86.56 997 ILE A N 1
ATOM 8167 C CA . ILE A 1 997 ? 3.478 21.032 6.653 1.00 86.56 997 ILE A CA 1
ATOM 8168 C C . ILE A 1 997 ? 4.753 20.758 5.848 1.00 86.56 997 ILE A C 1
ATOM 8170 O O . ILE A 1 997 ? 4.718 20.046 4.845 1.00 86.56 997 ILE A O 1
ATOM 8174 N N . ARG A 1 998 ? 5.891 21.284 6.315 1.00 76.12 998 ARG A N 1
ATOM 8175 C CA . ARG A 1 998 ? 7.213 21.035 5.713 1.00 76.12 998 ARG A CA 1
ATOM 8176 C C . ARG A 1 998 ? 7.615 19.561 5.812 1.00 76.12 998 ARG A C 1
ATOM 8178 O O . ARG A 1 998 ? 7.539 18.963 6.883 1.00 76.12 998 ARG A O 1
ATOM 8185 N N . SER A 1 999 ? 8.073 18.988 4.697 1.00 61.59 999 SER A N 1
ATOM 8186 C CA . SER A 1 999 ? 8.468 17.574 4.623 1.00 61.59 999 SER A CA 1
ATOM 8187 C C . SER A 1 999 ? 9.896 17.299 5.127 1.00 61.59 999 SER A C 1
ATOM 8189 O O . SER A 1 999 ? 10.193 16.148 5.435 1.00 61.59 999 SER A O 1
ATOM 8191 N N . GLU A 1 1000 ? 10.773 18.311 5.237 1.00 56.38 1000 GLU A N 1
ATOM 8192 C CA . GLU A 1 1000 ? 12.183 18.167 5.655 1.00 56.38 1000 GLU A CA 1
ATOM 8193 C C . GLU A 1 1000 ? 12.666 19.375 6.489 1.00 56.38 1000 GLU A C 1
ATOM 8195 O O . GLU A 1 1000 ? 12.199 20.499 6.314 1.00 56.38 1000 GLU A O 1
ATOM 8200 N N . THR A 1 1001 ? 13.594 19.144 7.427 1.00 45.22 1001 THR A N 1
ATOM 8201 C CA . THR A 1 1001 ? 14.040 20.103 8.465 1.00 45.22 1001 THR A CA 1
ATOM 8202 C C . THR A 1 1001 ? 15.088 21.125 8.008 1.00 45.22 1001 THR A C 1
ATOM 8204 O O . THR A 1 1001 ? 15.559 21.923 8.819 1.00 45.22 1001 THR A O 1
ATOM 8207 N N . LEU A 1 1002 ? 15.461 21.139 6.729 1.00 40.69 1002 LEU A N 1
ATOM 8208 C CA . LEU A 1 1002 ? 16.421 22.089 6.170 1.00 40.69 1002 LEU A CA 1
ATOM 8209 C C . LEU A 1 1002 ? 15.714 22.956 5.133 1.00 40.69 1002 LEU A C 1
ATOM 8211 O O . LEU A 1 1002 ? 15.230 22.455 4.126 1.00 40.69 1002 LEU A O 1
ATOM 8215 N N . SER A 1 1003 ? 15.685 24.261 5.400 1.00 45.44 1003 SER A N 1
ATOM 8216 C CA . SER A 1 1003 ? 15.220 25.295 4.478 1.00 45.44 1003 SER A CA 1
ATOM 8217 C C . SER A 1 1003 ? 15.948 25.170 3.142 1.00 45.44 1003 SER A C 1
ATOM 8219 O O . SER A 1 1003 ? 17.131 25.507 3.032 1.00 45.44 1003 SER A O 1
ATOM 8221 N N . SER A 1 1004 ? 15.236 24.667 2.144 1.00 53.62 1004 SER A N 1
ATOM 8222 C CA . SER A 1 1004 ? 15.682 24.623 0.762 1.00 53.62 1004 SER A CA 1
ATOM 8223 C C . SER A 1 1004 ? 15.514 26.016 0.132 1.00 53.62 1004 SER A C 1
ATOM 8225 O O . SER A 1 1004 ? 14.652 26.789 0.558 1.00 53.62 1004 SER A O 1
ATOM 8227 N N . PRO A 1 1005 ? 16.299 26.383 -0.896 1.00 54.38 1005 PRO A N 1
ATOM 8228 C CA . PRO A 1 1005 ? 16.059 27.615 -1.652 1.00 54.38 1005 PRO A CA 1
ATOM 8229 C C . PRO A 1 1005 ? 14.654 27.660 -2.289 1.00 54.38 1005 PRO A C 1
ATOM 8231 O O . PRO A 1 1005 ? 14.109 28.749 -2.463 1.00 54.38 1005 PRO A O 1
ATOM 8234 N N . ASP A 1 1006 ? 14.023 26.502 -2.536 1.00 56.62 1006 ASP A N 1
ATOM 8235 C CA . ASP A 1 1006 ? 12.630 26.394 -2.994 1.00 56.62 1006 ASP A CA 1
ATOM 8236 C C . ASP A 1 1006 ? 11.631 27.003 -1.979 1.00 56.62 1006 ASP A C 1
ATOM 8238 O O . ASP A 1 1006 ? 10.576 27.488 -2.385 1.00 56.62 1006 ASP A O 1
ATOM 8242 N N . ASP A 1 1007 ? 11.951 27.059 -0.679 1.00 56.47 1007 ASP A N 1
ATOM 8243 C CA . ASP A 1 1007 ? 11.020 27.522 0.363 1.00 56.47 1007 ASP A CA 1
ATOM 8244 C C . ASP A 1 1007 ? 10.797 29.040 0.331 1.00 56.47 1007 ASP A C 1
ATOM 8246 O O . ASP A 1 1007 ? 9.661 29.509 0.432 1.00 56.47 1007 ASP A O 1
ATOM 8250 N N . ILE A 1 1008 ? 11.861 29.823 0.124 1.00 63.09 1008 ILE A N 1
ATOM 8251 C CA . ILE A 1 1008 ? 11.772 31.288 -0.031 1.00 63.09 1008 ILE A CA 1
ATOM 8252 C C . ILE A 1 1008 ? 10.991 31.630 -1.303 1.00 63.09 1008 ILE A C 1
ATOM 8254 O O . ILE A 1 1008 ? 10.195 32.569 -1.326 1.00 63.09 1008 ILE A O 1
ATOM 8258 N N . VAL A 1 1009 ? 11.204 30.835 -2.350 1.00 68.69 1009 VAL A N 1
ATOM 8259 C CA . VAL A 1 1009 ? 10.593 31.013 -3.664 1.00 68.69 1009 VAL A CA 1
ATOM 8260 C C . VAL A 1 1009 ? 9.123 30.592 -3.652 1.00 68.69 1009 VAL A C 1
ATOM 8262 O O . VAL A 1 1009 ? 8.320 31.222 -4.330 1.00 68.69 1009 VAL A O 1
ATOM 8265 N N . SER A 1 1010 ? 8.740 29.583 -2.867 1.00 70.19 1010 SER A N 1
ATOM 8266 C CA . SER A 1 1010 ? 7.349 29.116 -2.740 1.00 70.19 1010 SER A CA 1
ATOM 8267 C C . SER A 1 1010 ? 6.430 30.079 -1.977 1.00 70.19 1010 SER A C 1
ATOM 8269 O O . SER A 1 1010 ? 5.215 30.101 -2.212 1.00 70.19 1010 SER A O 1
ATOM 8271 N N . SER A 1 1011 ? 7.017 30.898 -1.099 1.00 69.56 1011 SER A N 1
ATOM 8272 C CA . SER A 1 1011 ? 6.308 31.837 -0.230 1.00 69.56 1011 SER A CA 1
ATOM 8273 C C . SER A 1 1011 ? 5.439 32.816 -1.027 1.00 69.56 1011 SER A C 1
ATOM 8275 O O . SER A 1 1011 ? 5.883 33.432 -2.000 1.00 69.56 1011 SER A O 1
ATOM 8277 N N . GLY A 1 1012 ? 4.175 32.953 -0.620 1.00 74.31 1012 GLY A N 1
ATOM 8278 C CA . GLY A 1 1012 ? 3.177 33.793 -1.288 1.00 74.31 1012 GLY A CA 1
ATOM 8279 C C . GLY A 1 1012 ? 2.354 33.080 -2.369 1.00 74.31 1012 GLY A C 1
ATOM 8280 O O . GLY A 1 1012 ? 1.293 33.590 -2.728 1.00 74.31 1012 GLY A O 1
ATOM 8281 N N . LEU A 1 1013 ? 2.783 31.903 -2.848 1.00 84.50 1013 LEU A N 1
ATOM 8282 C CA . LEU A 1 1013 ? 1.954 31.009 -3.670 1.00 84.50 1013 LEU A CA 1
ATOM 8283 C C . LEU A 1 1013 ? 1.423 29.846 -2.823 1.00 84.50 1013 LEU A C 1
ATOM 8285 O O . LEU A 1 1013 ? 0.209 29.699 -2.679 1.00 84.50 1013 LEU A O 1
ATOM 8289 N N . ILE A 1 1014 ? 2.323 29.078 -2.200 1.00 86.81 1014 ILE A N 1
ATOM 8290 C CA . ILE A 1 1014 ? 1.998 27.966 -1.296 1.00 86.81 1014 ILE A CA 1
ATOM 8291 C C . ILE A 1 1014 ? 2.602 28.271 0.077 1.00 86.81 1014 ILE A C 1
ATOM 8293 O O . ILE A 1 1014 ? 3.809 28.464 0.198 1.00 86.81 1014 ILE A O 1
ATOM 8297 N N . ASP A 1 1015 ? 1.763 28.313 1.113 1.00 83.44 1015 ASP A N 1
ATOM 8298 C CA . ASP A 1 1015 ? 2.192 28.665 2.467 1.00 83.44 1015 ASP A CA 1
ATOM 8299 C C . ASP A 1 1015 ? 2.542 27.412 3.277 1.00 83.44 1015 ASP A C 1
ATOM 8301 O O . ASP A 1 1015 ? 1.667 26.622 3.650 1.00 83.44 1015 ASP A O 1
ATOM 8305 N N . TYR A 1 1016 ? 3.834 27.251 3.570 1.00 84.81 1016 TYR A N 1
ATOM 8306 C CA . TYR A 1 1016 ? 4.347 26.158 4.392 1.00 84.81 1016 TYR A CA 1
ATOM 8307 C C . TYR A 1 1016 ? 4.597 26.594 5.835 1.00 84.81 1016 TYR A C 1
ATOM 8309 O O . TYR A 1 1016 ? 5.268 27.596 6.099 1.00 84.81 1016 TYR A O 1
ATOM 8317 N N . ILE A 1 1017 ? 4.122 25.782 6.774 1.00 86.44 1017 ILE A N 1
ATOM 8318 C CA . ILE A 1 1017 ? 4.277 25.961 8.216 1.00 86.44 1017 ILE A CA 1
ATOM 8319 C C . ILE A 1 1017 ? 5.084 24.820 8.833 1.00 86.44 1017 ILE A C 1
ATOM 8321 O O . ILE A 1 1017 ? 5.105 23.691 8.339 1.00 86.44 1017 ILE A O 1
ATOM 8325 N N . ASP A 1 1018 ? 5.739 25.129 9.945 1.00 86.19 1018 ASP A N 1
ATOM 8326 C CA . ASP A 1 1018 ? 6.379 24.148 10.808 1.00 86.19 1018 ASP A CA 1
ATOM 8327 C C . ASP A 1 1018 ? 6.348 24.662 12.250 1.00 86.19 1018 ASP A C 1
ATOM 8329 O O . ASP A 1 1018 ? 6.910 25.717 12.553 1.00 86.19 1018 ASP A O 1
ATOM 8333 N N . TYR A 1 1019 ? 5.669 23.926 13.128 1.00 87.81 1019 TYR A N 1
ATOM 8334 C CA . TYR A 1 1019 ? 5.617 24.213 14.563 1.00 87.81 1019 TYR A CA 1
ATOM 8335 C C . TYR A 1 1019 ? 6.318 23.125 15.389 1.00 87.81 1019 TYR A C 1
ATOM 8337 O O . TYR A 1 1019 ? 6.079 23.002 16.591 1.00 87.81 1019 TYR A O 1
ATOM 8345 N N . GLY A 1 1020 ? 7.178 22.321 14.767 1.00 86.56 1020 GLY A N 1
ATOM 8346 C CA . GLY A 1 1020 ? 7.867 21.203 15.396 1.00 86.56 1020 GLY A CA 1
ATOM 8347 C C . GLY A 1 1020 ? 7.092 19.880 15.328 1.00 86.56 1020 GLY A C 1
ATOM 8348 O O . GLY A 1 1020 ? 5.903 19.840 15.003 1.00 86.56 1020 GLY A O 1
ATOM 8349 N N . PRO A 1 1021 ? 7.757 18.757 15.651 1.00 86.25 1021 PRO A N 1
ATOM 8350 C CA . PRO A 1 1021 ? 7.281 17.415 15.315 1.00 86.25 1021 PRO A CA 1
ATOM 8351 C C . PRO A 1 1021 ? 5.959 17.043 15.997 1.00 86.25 1021 PRO A C 1
ATOM 8353 O O . PRO A 1 1021 ? 5.088 16.452 15.366 1.00 86.25 1021 PRO A O 1
ATOM 8356 N N . GLU A 1 1022 ? 5.779 17.396 17.271 1.00 87.31 1022 GLU A N 1
ATOM 8357 C CA . GLU A 1 1022 ? 4.568 17.047 18.025 1.00 87.31 1022 GLU A CA 1
ATOM 8358 C C . GLU A 1 1022 ? 3.355 17.891 17.616 1.00 87.31 1022 GLU A C 1
ATOM 8360 O O . GLU A 1 1022 ? 2.260 17.359 17.444 1.00 87.31 1022 GLU A O 1
ATOM 8365 N N . ALA A 1 1023 ? 3.548 19.188 17.381 1.00 89.38 1023 ALA A N 1
ATOM 8366 C CA . ALA A 1 1023 ? 2.505 20.061 16.854 1.00 89.38 1023 ALA A CA 1
ATOM 8367 C C . ALA A 1 1023 ? 2.090 19.656 15.430 1.00 89.38 1023 ALA A C 1
ATOM 8369 O O . ALA A 1 1023 ? 0.899 19.582 15.127 1.00 89.38 1023 ALA A O 1
ATOM 8370 N N . ASN A 1 1024 ? 3.060 19.335 14.569 1.00 91.19 1024 ASN A N 1
ATOM 8371 C CA . ASN A 1 1024 ? 2.793 18.928 13.191 1.00 91.19 1024 ASN A CA 1
ATOM 8372 C C . ASN A 1 1024 ? 2.056 17.581 13.124 1.00 91.19 1024 ASN A C 1
ATOM 8374 O O . ASN A 1 1024 ? 1.187 17.420 12.272 1.00 91.19 1024 ASN A O 1
ATOM 8378 N N . LYS A 1 1025 ? 2.322 16.637 14.043 1.00 89.25 1025 LYS A N 1
ATOM 8379 C CA . LYS A 1 1025 ? 1.538 15.389 14.163 1.00 89.25 1025 LYS A CA 1
ATOM 8380 C C . LYS A 1 1025 ? 0.056 15.667 14.416 1.00 89.25 1025 LYS A C 1
ATOM 8382 O O . LYS A 1 1025 ? -0.791 15.074 13.748 1.00 89.25 1025 LYS A O 1
ATOM 8387 N N . PHE A 1 1026 ? -0.255 16.596 15.322 1.00 91.38 1026 PHE A N 1
ATOM 8388 C CA . PHE A 1 1026 ? -1.639 17.001 15.568 1.00 91.38 1026 PHE A CA 1
ATOM 8389 C C . PHE A 1 1026 ? -2.263 17.624 14.318 1.00 91.38 1026 PHE A C 1
ATOM 8391 O O . PHE A 1 1026 ? -3.336 17.199 13.896 1.00 91.38 1026 PHE A O 1
ATOM 8398 N N . LEU A 1 1027 ? -1.575 18.572 13.677 1.00 91.25 1027 LEU A N 1
ATOM 8399 C CA . LEU A 1 1027 ? -2.060 19.222 12.456 1.00 91.25 1027 LEU A CA 1
ATOM 8400 C C . LEU A 1 1027 ? -2.298 18.223 11.310 1.00 91.25 1027 LEU A C 1
ATOM 8402 O O . LEU A 1 1027 ? -3.322 18.293 10.630 1.00 91.25 1027 LEU A O 1
ATOM 8406 N N . PHE A 1 1028 ? -1.418 17.236 11.153 1.00 89.31 1028 PHE A N 1
ATOM 8407 C CA . PHE A 1 1028 ? -1.600 16.150 10.192 1.00 89.31 1028 PHE A CA 1
ATOM 8408 C C . PHE A 1 1028 ? -2.848 15.314 10.514 1.00 89.31 1028 PHE A C 1
ATOM 8410 O O . PHE A 1 1028 ? -3.652 15.025 9.629 1.00 89.31 1028 PHE A O 1
ATOM 8417 N N . SER A 1 1029 ? -3.070 14.995 11.796 1.00 88.62 1029 SER A N 1
ATOM 8418 C CA . SER A 1 1029 ? -4.232 14.211 12.246 1.00 88.62 1029 SER A CA 1
ATOM 8419 C C . SER A 1 1029 ? -5.586 14.891 11.992 1.00 88.62 1029 SER A C 1
ATOM 8421 O O . SER A 1 1029 ? -6.601 14.204 11.876 1.00 88.62 1029 SER A O 1
ATOM 8423 N N . ILE A 1 1030 ? -5.608 16.223 11.859 1.00 88.12 1030 ILE A N 1
ATOM 8424 C CA . ILE A 1 1030 ? -6.816 17.015 11.567 1.00 88.12 1030 ILE A CA 1
ATOM 8425 C C . ILE A 1 1030 ? -6.935 17.437 10.091 1.00 88.12 1030 ILE A C 1
ATOM 8427 O O . ILE A 1 1030 ? -7.834 18.207 9.751 1.00 88.12 1030 ILE A O 1
ATOM 8431 N N . GLY A 1 1031 ? -6.059 16.931 9.215 1.00 84.94 1031 GLY A N 1
ATOM 8432 C CA . GLY A 1 1031 ? -6.173 17.089 7.762 1.00 84.94 1031 GLY A CA 1
ATOM 8433 C C . GLY A 1 1031 ? -5.272 18.147 7.121 1.00 84.94 1031 GLY A C 1
ATOM 8434 O O . GLY A 1 1031 ? -5.506 18.491 5.964 1.00 84.94 1031 GLY A O 1
ATOM 8435 N N . VAL A 1 1032 ? -4.253 18.659 7.821 1.00 89.62 1032 VAL A N 1
ATOM 8436 C CA . VAL A 1 1032 ? -3.210 19.485 7.187 1.00 89.62 1032 VAL A CA 1
ATOM 8437 C C . VAL A 1 1032 ? -2.259 18.571 6.410 1.00 89.62 1032 VAL A C 1
ATOM 8439 O O . VAL A 1 1032 ? -1.575 17.731 6.995 1.00 89.62 1032 VAL A O 1
ATOM 8442 N N . ALA A 1 1033 ? -2.221 18.720 5.088 1.00 88.25 1033 ALA A N 1
ATOM 8443 C CA . ALA A 1 1033 ? -1.387 17.897 4.216 1.00 88.25 1033 ALA A CA 1
ATOM 8444 C C . ALA A 1 1033 ? 0.061 18.417 4.133 1.00 88.25 1033 ALA A C 1
ATOM 8446 O O . ALA A 1 1033 ? 0.358 19.560 4.476 1.00 88.25 1033 ALA A O 1
ATOM 8447 N N . SER A 1 1034 ? 0.973 17.586 3.628 1.00 82.44 1034 SER A N 1
ATOM 8448 C CA . SER A 1 1034 ? 2.345 17.998 3.291 1.00 82.44 1034 SER A CA 1
ATOM 8449 C C . SER A 1 1034 ? 2.459 18.650 1.907 1.00 82.44 1034 SER A C 1
ATOM 8451 O O . SER A 1 1034 ? 3.459 19.291 1.605 1.00 82.44 1034 SER A O 1
ATOM 8453 N N . SER A 1 1035 ? 1.447 18.489 1.050 1.00 81.44 1035 SER A N 1
ATOM 8454 C CA . SER A 1 1035 ? 1.394 19.080 -0.291 1.00 81.44 1035 SER A CA 1
ATOM 8455 C C . SER A 1 1035 ? -0.057 19.314 -0.739 1.00 81.44 1035 SER A C 1
ATOM 8457 O O . SER A 1 1035 ? -0.956 18.604 -0.273 1.00 81.44 1035 SER A O 1
ATOM 8459 N N . PRO A 1 1036 ? -0.314 20.305 -1.614 1.00 84.75 1036 PRO A N 1
ATOM 8460 C CA . PRO A 1 1036 ? -1.657 20.595 -2.114 1.00 84.75 1036 PRO A CA 1
ATOM 8461 C C . PRO A 1 1036 ? -2.190 19.490 -3.033 1.00 84.75 1036 PRO A C 1
ATOM 8463 O O . PRO A 1 1036 ? -1.450 18.911 -3.831 1.00 84.75 1036 PRO A O 1
ATOM 8466 N N . SER A 1 1037 ? -3.503 19.238 -2.957 1.00 84.88 1037 SER A N 1
ATOM 8467 C CA . SER A 1 1037 ? -4.212 18.429 -3.958 1.00 84.88 1037 SER A CA 1
ATOM 8468 C C . SER A 1 1037 ? -4.311 19.176 -5.296 1.00 84.88 1037 SER A C 1
ATOM 8470 O O . SER A 1 1037 ? -4.014 20.368 -5.366 1.00 84.88 1037 SER A O 1
ATOM 8472 N N . ALA A 1 1038 ? -4.756 18.499 -6.360 1.00 82.88 1038 ALA A N 1
ATOM 8473 C CA . ALA A 1 1038 ? -4.932 19.114 -7.681 1.00 82.88 1038 ALA A CA 1
ATOM 8474 C C . ALA A 1 1038 ? -5.875 20.327 -7.633 1.00 82.88 1038 ALA A C 1
ATOM 8476 O O . ALA A 1 1038 ? -5.596 21.367 -8.219 1.00 82.88 1038 ALA A O 1
ATOM 8477 N N . GLU A 1 1039 ? -6.988 20.172 -6.918 1.00 83.88 1039 GLU A N 1
ATOM 8478 C CA . GLU A 1 1039 ? -8.057 21.156 -6.792 1.00 83.88 1039 GLU A CA 1
ATOM 8479 C C . GLU A 1 1039 ? -7.569 22.380 -6.018 1.00 83.88 1039 GLU A C 1
ATOM 8481 O O . GLU A 1 1039 ? -7.706 23.505 -6.490 1.00 83.88 1039 GLU A O 1
ATOM 8486 N N . ILE A 1 1040 ? -6.900 22.152 -4.884 1.00 85.50 1040 ILE A N 1
ATOM 8487 C CA . ILE A 1 1040 ? -6.345 23.232 -4.063 1.00 85.50 1040 ILE A CA 1
ATOM 8488 C C . ILE A 1 1040 ? -5.207 23.943 -4.807 1.00 85.50 1040 ILE A C 1
ATOM 8490 O O . ILE A 1 1040 ? -5.121 25.166 -4.781 1.00 85.50 1040 ILE A O 1
ATOM 8494 N N . LEU A 1 1041 ? -4.339 23.202 -5.504 1.00 87.94 1041 LEU A N 1
ATOM 8495 C CA . LEU A 1 1041 ? -3.255 23.792 -6.288 1.00 87.94 1041 LEU A CA 1
ATOM 8496 C C . LEU A 1 1041 ? -3.797 24.672 -7.424 1.00 87.94 1041 LEU A C 1
ATOM 8498 O O . LEU A 1 1041 ? -3.282 25.767 -7.637 1.00 87.94 1041 LEU A O 1
ATOM 8502 N N . ALA A 1 1042 ? -4.850 24.227 -8.115 1.00 87.94 1042 ALA A N 1
ATOM 8503 C CA . ALA A 1 1042 ? -5.537 25.015 -9.135 1.00 87.94 1042 ALA A CA 1
ATOM 8504 C C . ALA A 1 1042 ? -6.131 26.313 -8.559 1.00 87.94 1042 ALA A C 1
ATOM 8506 O O . ALA A 1 1042 ? -5.893 27.386 -9.112 1.00 87.94 1042 ALA A O 1
ATOM 8507 N N . GLU A 1 1043 ? -6.837 26.238 -7.426 1.00 87.75 1043 GLU A N 1
ATOM 8508 C CA . GLU A 1 1043 ? -7.379 27.416 -6.730 1.00 87.75 1043 GLU A CA 1
ATOM 8509 C C . GLU A 1 1043 ? -6.273 28.410 -6.339 1.00 87.75 1043 GLU A C 1
ATOM 8511 O O . GLU A 1 1043 ? -6.389 29.606 -6.603 1.00 87.75 1043 GLU A O 1
ATOM 8516 N N . LEU A 1 1044 ? -5.154 27.927 -5.784 1.00 87.94 1044 LEU A N 1
ATOM 8517 C CA . LEU A 1 1044 ? -4.020 28.779 -5.406 1.00 87.94 1044 LEU A CA 1
ATOM 8518 C C . LEU A 1 1044 ? -3.381 29.473 -6.619 1.00 87.94 1044 LEU A C 1
ATOM 8520 O O . LEU A 1 1044 ? -3.054 30.659 -6.538 1.00 87.94 1044 LEU A O 1
ATOM 8524 N N . LEU A 1 1045 ? -3.214 28.764 -7.742 1.00 90.25 1045 LEU A N 1
ATOM 8525 C CA . LEU A 1 1045 ? -2.667 29.333 -8.980 1.00 90.25 1045 LEU A CA 1
ATOM 8526 C C . LEU A 1 1045 ? -3.569 30.431 -9.560 1.00 90.25 1045 LEU A C 1
ATOM 8528 O O . LEU A 1 1045 ? -3.050 31.396 -10.118 1.00 90.25 1045 LEU A O 1
ATOM 8532 N N . ILE A 1 1046 ? -4.887 30.312 -9.395 1.00 89.75 1046 ILE A N 1
ATOM 8533 C CA . ILE A 1 1046 ? -5.870 31.310 -9.831 1.00 89.75 1046 ILE A CA 1
ATOM 8534 C C . ILE A 1 1046 ? -5.874 32.523 -8.893 1.00 89.75 1046 ILE A C 1
ATOM 8536 O O . ILE A 1 1046 ? -5.759 33.665 -9.343 1.00 89.75 1046 ILE A O 1
ATOM 8540 N N . ASP A 1 1047 ? -5.991 32.288 -7.586 1.00 87.81 1047 ASP A N 1
ATOM 8541 C CA . ASP A 1 1047 ? -6.250 33.351 -6.614 1.00 87.81 1047 ASP A CA 1
ATOM 8542 C C . ASP A 1 1047 ? -4.988 34.142 -6.250 1.00 87.81 1047 ASP A C 1
ATOM 8544 O O . ASP A 1 1047 ? -5.048 35.357 -6.040 1.00 87.81 1047 ASP A O 1
ATOM 8548 N N . ARG A 1 1048 ? -3.826 33.478 -6.175 1.00 87.38 1048 ARG A N 1
ATOM 8549 C CA . ARG A 1 1048 ? -2.606 34.063 -5.590 1.00 87.38 1048 ARG A CA 1
ATOM 8550 C C . ARG A 1 1048 ? -1.546 34.485 -6.599 1.00 87.38 1048 ARG A C 1
ATOM 8552 O O . ARG A 1 1048 ? -0.583 35.142 -6.199 1.00 87.38 1048 ARG A O 1
ATOM 8559 N N . GLN A 1 1049 ? -1.702 34.179 -7.891 1.00 88.31 1049 GLN A N 1
ATOM 8560 C CA . GLN A 1 1049 ? -0.689 34.517 -8.907 1.00 88.31 1049 GLN A CA 1
ATOM 8561 C C . GLN A 1 1049 ? -0.343 36.012 -8.931 1.00 88.31 1049 GLN A C 1
ATOM 8563 O O . GLN A 1 1049 ? 0.831 36.383 -8.949 1.00 88.31 1049 GLN A O 1
ATOM 8568 N N . SER A 1 1050 ? -1.351 36.881 -8.814 1.00 83.31 1050 SER A N 1
ATOM 8569 C CA . SER A 1 1050 ? -1.150 38.329 -8.906 1.00 83.31 1050 SER A CA 1
ATOM 8570 C C . SER A 1 1050 ? -0.334 38.864 -7.724 1.00 83.31 1050 SER A C 1
ATOM 8572 O O . SER A 1 1050 ? 0.602 39.645 -7.907 1.00 83.31 1050 SER A O 1
ATOM 8574 N N . SER A 1 1051 ? -0.624 38.400 -6.504 1.00 83.44 1051 SER A N 1
ATOM 8575 C CA . SER A 1 1051 ? 0.160 38.712 -5.304 1.00 83.44 1051 SER A CA 1
ATOM 8576 C C . SER A 1 1051 ? 1.562 38.105 -5.348 1.00 83.44 1051 SER A C 1
ATOM 8578 O O . SER A 1 1051 ? 2.525 38.766 -4.964 1.00 83.44 1051 SER A O 1
ATOM 8580 N N . TYR A 1 1052 ? 1.694 36.879 -5.857 1.00 85.56 1052 TYR A N 1
ATOM 8581 C CA . TYR A 1 1052 ? 2.958 36.149 -5.892 1.00 85.56 1052 TYR A CA 1
ATOM 8582 C C . TYR A 1 1052 ? 4.016 36.855 -6.749 1.00 85.56 1052 TYR A C 1
ATOM 8584 O O . TYR A 1 1052 ? 5.165 37.007 -6.319 1.00 85.56 1052 TYR A O 1
ATOM 8592 N N . PHE A 1 1053 ? 3.623 37.360 -7.921 1.00 80.75 1053 PHE A N 1
ATOM 8593 C CA . PHE A 1 1053 ? 4.527 38.101 -8.801 1.00 80.75 1053 PHE A CA 1
ATOM 8594 C C . PHE A 1 1053 ? 4.651 39.591 -8.417 1.00 80.75 1053 PHE A C 1
ATOM 8596 O O . PHE A 1 1053 ? 5.732 40.160 -8.550 1.00 80.75 1053 PHE A O 1
ATOM 8603 N N . SER A 1 1054 ? 3.620 40.227 -7.840 1.00 72.06 1054 SER A N 1
ATOM 8604 C CA . SER A 1 1054 ? 3.661 41.663 -7.478 1.00 72.06 1054 SER A CA 1
ATOM 8605 C C . SER A 1 1054 ? 4.482 42.018 -6.230 1.00 72.06 1054 SER A C 1
ATOM 8607 O O . SER A 1 1054 ? 4.886 43.173 -6.078 1.00 72.06 1054 SER A O 1
ATOM 8609 N N . GLN A 1 1055 ? 4.783 41.053 -5.354 1.00 58.28 1055 GLN A N 1
ATOM 8610 C CA . GLN A 1 1055 ? 5.641 41.255 -4.174 1.00 58.28 1055 GLN A CA 1
ATOM 8611 C C . GLN A 1 1055 ? 7.124 41.533 -4.514 1.00 58.28 1055 GLN A C 1
ATOM 8613 O O . GLN A 1 1055 ? 7.917 41.806 -3.618 1.00 58.28 1055 GLN A O 1
ATOM 8618 N N . THR A 1 1056 ? 7.516 41.501 -5.791 1.00 54.91 1056 THR A N 1
ATOM 8619 C CA . THR A 1 1056 ? 8.899 41.707 -6.259 1.00 54.91 1056 THR A CA 1
ATOM 8620 C C . THR A 1 1056 ? 9.145 43.144 -6.736 1.00 54.91 1056 THR A C 1
ATOM 8622 O O . THR A 1 1056 ? 9.434 43.398 -7.896 1.00 54.91 1056 THR A O 1
ATOM 8625 N N . LYS A 1 1057 ? 9.001 44.133 -5.844 1.00 46.97 1057 LYS A N 1
ATOM 8626 C CA . LYS A 1 1057 ? 9.335 45.540 -6.168 1.00 46.97 1057 LYS A CA 1
ATOM 8627 C C . LYS A 1 1057 ? 10.824 45.886 -6.009 1.00 46.97 1057 LYS A C 1
ATOM 8629 O O . LYS A 1 1057 ? 11.224 46.981 -6.390 1.00 46.97 1057 LYS A O 1
ATOM 8634 N N . GLU A 1 1058 ? 11.639 44.962 -5.503 1.00 48.91 1058 GLU A N 1
ATOM 8635 C CA . GLU A 1 1058 ? 13.098 45.088 -5.404 1.00 48.91 1058 GLU A CA 1
ATOM 8636 C C . GLU A 1 1058 ? 13.740 43.986 -6.265 1.00 48.91 1058 GLU A C 1
ATOM 8638 O O . GLU A 1 1058 ? 13.875 42.837 -5.853 1.00 48.91 1058 GLU A O 1
ATOM 8643 N N . ASN A 1 1059 ? 14.020 44.330 -7.524 1.00 46.38 1059 ASN A N 1
ATOM 8644 C CA . ASN A 1 1059 ? 14.406 43.406 -8.591 1.00 46.38 1059 ASN A CA 1
ATOM 8645 C C . ASN A 1 1059 ? 15.858 42.915 -8.471 1.00 46.38 1059 ASN A C 1
ATOM 8647 O O . ASN A 1 1059 ? 16.794 43.687 -8.682 1.00 46.38 1059 ASN A O 1
ATOM 8651 N N . THR A 1 1060 ? 16.037 41.606 -8.304 1.00 59.25 1060 THR A N 1
ATOM 8652 C CA . THR A 1 1060 ? 17.125 40.869 -8.962 1.00 59.25 1060 THR A CA 1
ATOM 8653 C C . THR A 1 1060 ? 16.501 39.895 -9.963 1.00 59.25 1060 THR A C 1
ATOM 8655 O O . THR A 1 1060 ? 15.544 39.191 -9.633 1.00 59.25 1060 THR A O 1
ATOM 8658 N N . ASP A 1 1061 ? 17.027 39.839 -11.193 1.00 67.38 1061 ASP A N 1
ATOM 8659 C CA . ASP A 1 1061 ? 16.540 38.933 -12.256 1.00 67.38 1061 ASP A CA 1
ATOM 8660 C C . ASP A 1 1061 ? 16.523 37.456 -11.823 1.00 67.38 1061 ASP A C 1
ATOM 8662 O O . ASP A 1 1061 ? 15.791 36.638 -12.376 1.00 67.38 1061 ASP A O 1
ATOM 8666 N N . GLU A 1 1062 ? 17.333 37.109 -10.825 1.00 70.56 1062 GLU A N 1
ATOM 8667 C CA . GLU A 1 1062 ? 17.475 35.764 -10.273 1.00 70.56 1062 GLU A CA 1
ATOM 8668 C C . GLU A 1 1062 ? 16.228 35.322 -9.484 1.00 70.56 1062 GLU A C 1
ATOM 8670 O O . GLU A 1 1062 ? 15.698 34.244 -9.741 1.00 70.56 1062 GLU A O 1
ATOM 8675 N N . ILE A 1 1063 ? 15.653 36.190 -8.638 1.00 73.88 1063 ILE A N 1
ATOM 8676 C CA . ILE A 1 1063 ? 14.452 35.865 -7.838 1.00 73.88 1063 ILE A CA 1
ATOM 8677 C C . ILE A 1 1063 ? 13.224 35.671 -8.736 1.00 73.88 1063 ILE A C 1
ATOM 8679 O O . ILE A 1 1063 ? 12.399 34.788 -8.496 1.00 73.88 1063 ILE A O 1
ATOM 8683 N N . VAL A 1 1064 ? 13.089 36.486 -9.786 1.00 77.31 1064 VAL A N 1
ATOM 8684 C CA . VAL A 1 1064 ? 11.984 36.358 -10.749 1.00 77.31 1064 VAL A CA 1
ATOM 8685 C C . VAL A 1 1064 ? 12.100 35.044 -11.523 1.00 77.31 1064 VAL A C 1
ATOM 8687 O O . VAL A 1 1064 ? 11.101 34.341 -11.682 1.00 77.31 1064 VAL A O 1
ATOM 8690 N N . LYS A 1 1065 ? 13.314 34.666 -11.948 1.00 79.81 1065 LYS A N 1
ATOM 8691 C CA . LYS A 1 1065 ? 13.571 33.376 -12.608 1.00 79.81 1065 LYS A CA 1
ATOM 8692 C C . LYS A 1 1065 ? 13.244 32.193 -11.703 1.00 79.81 1065 LYS A C 1
ATOM 8694 O O . LYS A 1 1065 ? 12.610 31.245 -12.166 1.00 79.81 1065 LYS A O 1
ATOM 8699 N N . ASP A 1 1066 ? 13.600 32.261 -10.425 1.00 81.50 1066 ASP A N 1
ATOM 8700 C CA . ASP A 1 1066 ? 13.275 31.204 -9.470 1.00 81.50 1066 ASP A CA 1
ATOM 8701 C C . ASP A 1 1066 ? 11.762 31.089 -9.241 1.00 81.50 1066 ASP A C 1
ATOM 8703 O O . ASP A 1 1066 ? 11.215 29.984 -9.297 1.00 81.50 1066 ASP A O 1
ATOM 8707 N N . LYS A 1 1067 ? 11.048 32.216 -9.096 1.00 85.00 1067 LYS A N 1
ATOM 8708 C CA . LYS A 1 1067 ? 9.576 32.222 -8.994 1.00 85.00 1067 LYS A CA 1
ATOM 8709 C C . LYS A 1 1067 ? 8.907 31.624 -10.228 1.00 85.00 1067 LYS A C 1
ATOM 8711 O O . LYS A 1 1067 ? 7.981 30.826 -10.099 1.00 85.00 1067 LYS A O 1
ATOM 8716 N N . LEU A 1 1068 ? 9.392 31.955 -11.425 1.00 85.75 1068 LEU A N 1
ATOM 8717 C CA . LEU A 1 1068 ? 8.907 31.367 -12.677 1.00 85.75 1068 LEU A CA 1
ATOM 8718 C C . LEU A 1 1068 ? 9.176 29.858 -12.739 1.00 85.75 1068 LEU A C 1
ATOM 8720 O O . LEU A 1 1068 ? 8.299 29.088 -13.139 1.00 85.75 1068 LEU A O 1
ATOM 8724 N N . ARG A 1 1069 ? 10.355 29.410 -12.295 1.00 85.75 1069 ARG A N 1
ATOM 8725 C CA . ARG A 1 1069 ? 10.709 27.987 -12.223 1.00 85.75 1069 ARG A CA 1
ATOM 8726 C C . ARG A 1 1069 ? 9.796 27.229 -11.258 1.00 85.75 1069 ARG A C 1
ATOM 8728 O O . ARG A 1 1069 ? 9.317 26.147 -11.603 1.00 85.75 1069 ARG A O 1
ATOM 8735 N N . PHE A 1 1070 ? 9.514 27.797 -10.088 1.00 86.44 1070 PHE A N 1
ATOM 8736 C CA . PHE A 1 1070 ? 8.603 27.206 -9.106 1.00 86.44 1070 PHE A CA 1
ATOM 8737 C C . PHE A 1 1070 ? 7.151 27.179 -9.602 1.00 86.44 1070 PHE A C 1
ATOM 8739 O O . PHE A 1 1070 ? 6.477 26.154 -9.490 1.00 86.44 1070 PHE A O 1
ATOM 8746 N N . TYR A 1 1071 ? 6.683 28.260 -10.230 1.00 89.88 1071 TYR A N 1
ATOM 8747 C CA . TYR A 1 1071 ? 5.354 28.313 -10.846 1.00 89.88 1071 TYR A CA 1
ATOM 8748 C C . TYR A 1 1071 ? 5.210 27.252 -11.950 1.00 89.88 1071 TYR A C 1
ATOM 8750 O O . TYR A 1 1071 ? 4.224 26.519 -11.995 1.00 89.88 1071 TYR A O 1
ATOM 8758 N N . THR A 1 1072 ? 6.248 27.073 -12.775 1.00 88.31 1072 THR A N 1
ATOM 8759 C CA . THR A 1 1072 ? 6.303 26.014 -13.797 1.00 88.31 1072 THR A CA 1
ATOM 8760 C C . THR A 1 1072 ? 6.262 24.617 -13.168 1.00 88.31 1072 THR A C 1
ATOM 8762 O O . THR A 1 1072 ? 5.533 23.750 -13.642 1.00 88.31 1072 THR A O 1
ATOM 8765 N N . LYS A 1 1073 ? 6.979 24.388 -12.057 1.00 87.31 1073 LYS A N 1
ATOM 8766 C CA . LYS A 1 1073 ? 6.925 23.126 -11.290 1.00 87.31 1073 LYS A CA 1
ATOM 8767 C C . LYS A 1 1073 ? 5.500 22.823 -10.805 1.00 87.31 1073 LYS A C 1
ATOM 8769 O O . LYS A 1 1073 ? 5.055 21.685 -10.939 1.00 87.31 1073 LYS A O 1
ATOM 8774 N N . CYS A 1 1074 ? 4.772 23.831 -10.320 1.00 88.25 1074 CYS A N 1
ATOM 8775 C CA . CYS A 1 1074 ? 3.369 23.693 -9.915 1.00 88.25 1074 CYS A CA 1
ATOM 8776 C C . CYS A 1 1074 ? 2.458 23.329 -11.099 1.00 88.25 1074 CYS A C 1
ATOM 8778 O O . CYS A 1 1074 ? 1.622 22.436 -10.978 1.00 88.25 1074 CYS A O 1
ATOM 8780 N N . LEU A 1 1075 ? 2.653 23.960 -12.261 1.00 89.62 1075 LEU A N 1
ATOM 8781 C CA . LEU A 1 1075 ? 1.899 23.649 -13.482 1.00 89.62 1075 LEU A CA 1
ATOM 8782 C C . LEU A 1 1075 ? 2.152 22.219 -13.974 1.00 89.62 1075 LEU A C 1
ATOM 8784 O O . LEU A 1 1075 ? 1.202 21.516 -14.312 1.00 89.62 1075 LEU A O 1
ATOM 8788 N N . LYS A 1 1076 ? 3.405 21.746 -13.950 1.00 87.31 1076 LYS A N 1
ATOM 8789 C CA . LYS A 1 1076 ? 3.729 20.341 -14.254 1.00 87.31 1076 LYS A CA 1
ATOM 8790 C C . LYS A 1 1076 ? 3.074 19.383 -13.268 1.00 87.31 1076 LYS A C 1
ATOM 8792 O O . LYS A 1 1076 ? 2.534 18.361 -13.675 1.00 87.31 1076 LYS A O 1
ATOM 8797 N N . GLN A 1 1077 ? 3.118 19.705 -11.974 1.00 86.50 1077 GLN A N 1
ATOM 8798 C CA . GLN A 1 1077 ? 2.480 18.887 -10.948 1.00 86.50 1077 GLN A CA 1
ATOM 8799 C C . GLN A 1 1077 ? 0.978 18.778 -11.220 1.00 86.50 1077 GLN A C 1
ATOM 8801 O O . GLN A 1 1077 ? 0.457 17.666 -11.232 1.00 86.50 1077 GLN A O 1
ATOM 8806 N N . LEU A 1 1078 ? 0.313 19.895 -11.530 1.00 86.31 1078 LEU A N 1
ATOM 8807 C CA . LEU A 1 1078 ? -1.095 19.919 -11.920 1.00 86.31 1078 LEU A CA 1
ATOM 8808 C C . LEU A 1 1078 ? -1.358 19.083 -13.187 1.00 86.31 1078 LEU A C 1
ATOM 8810 O O . LEU A 1 1078 ? -2.313 18.312 -13.210 1.00 86.31 1078 LEU A O 1
ATOM 8814 N N . ALA A 1 1079 ? -0.485 19.180 -14.197 1.00 83.31 1079 ALA A N 1
ATOM 8815 C CA . ALA A 1 1079 ? -0.580 18.446 -15.461 1.00 83.31 1079 ALA A CA 1
ATOM 8816 C C . ALA A 1 1079 ? -0.332 16.927 -15.331 1.00 83.31 1079 ALA A C 1
ATOM 8818 O O . ALA A 1 1079 ? -0.927 16.133 -16.055 1.00 83.31 1079 ALA A O 1
ATOM 8819 N N . SER A 1 1080 ? 0.528 16.510 -14.399 1.00 78.62 1080 SER A N 1
ATOM 8820 C CA . SER A 1 1080 ? 0.908 15.104 -14.189 1.00 78.62 1080 SER A CA 1
ATOM 8821 C C . SER A 1 1080 ? -0.166 14.257 -13.494 1.00 78.62 1080 SER A C 1
ATOM 8823 O O . SER A 1 1080 ? -0.072 13.029 -13.458 1.00 78.62 1080 SER A O 1
ATOM 8825 N N . MET A 1 1081 ? -1.204 14.884 -12.931 1.00 74.44 1081 MET A N 1
ATOM 8826 C CA . MET A 1 1081 ? -2.271 14.162 -12.242 1.00 74.44 1081 MET A CA 1
ATOM 8827 C C . MET A 1 1081 ? -3.251 13.577 -13.270 1.00 74.44 1081 MET A C 1
ATOM 8829 O O . MET A 1 1081 ? -4.080 14.279 -13.834 1.00 74.44 1081 MET A O 1
ATOM 8833 N N . SER A 1 1082 ? -3.173 12.264 -13.485 1.00 50.78 1082 SER A N 1
ATOM 8834 C CA . SER A 1 1082 ? -3.749 11.496 -14.606 1.00 50.78 1082 SER A CA 1
ATOM 8835 C C . SER A 1 1082 ? -5.257 11.635 -14.903 1.00 50.78 1082 SER A C 1
ATOM 8837 O O . SER A 1 1082 ? -5.691 11.201 -15.966 1.00 50.78 1082 SER A O 1
ATOM 8839 N N . ASN A 1 1083 ? -6.055 12.280 -14.041 1.00 59.50 1083 ASN A N 1
ATOM 8840 C CA . ASN A 1 1083 ? -7.519 12.378 -14.168 1.00 59.50 1083 ASN A CA 1
ATOM 8841 C C . ASN A 1 1083 ? -8.042 13.823 -14.337 1.00 59.50 1083 ASN A C 1
ATOM 8843 O O . ASN A 1 1083 ? -9.166 14.108 -13.933 1.00 59.50 1083 ASN A O 1
ATOM 8847 N N . ILE A 1 1084 ? -7.272 14.757 -14.913 1.00 61.22 1084 ILE A N 1
ATOM 8848 C CA . ILE A 1 1084 ? -7.663 16.183 -15.065 1.00 61.22 1084 ILE A CA 1
ATOM 8849 C C . ILE A 1 1084 ? -9.076 16.361 -15.667 1.00 61.22 1084 ILE A C 1
ATOM 8851 O O . ILE A 1 1084 ? -9.875 17.127 -15.134 1.00 61.22 1084 ILE A O 1
ATOM 8855 N N . LYS A 1 1085 ? -9.449 15.615 -16.719 1.00 60.25 1085 LYS A N 1
ATOM 8856 C CA . LYS A 1 1085 ? -10.788 15.733 -17.345 1.00 60.25 1085 LYS A CA 1
ATOM 8857 C C . LYS A 1 1085 ? -11.949 15.247 -16.458 1.00 60.25 1085 LYS A C 1
ATOM 8859 O O . LYS A 1 1085 ? -13.072 15.714 -16.633 1.00 60.25 1085 LYS A O 1
ATOM 8864 N N . GLU A 1 1086 ? -11.701 14.323 -15.530 1.00 63.16 1086 GLU A N 1
ATOM 8865 C CA . GLU A 1 1086 ? -12.719 13.774 -14.617 1.00 63.16 1086 GLU A CA 1
ATOM 8866 C C . GLU A 1 1086 ? -12.760 14.515 -13.273 1.00 63.16 1086 GLU A C 1
ATOM 8868 O O . GLU A 1 1086 ? -13.841 14.776 -12.752 1.00 63.16 1086 GLU A O 1
ATOM 8873 N N . LYS A 1 1087 ? -11.601 14.916 -12.734 1.00 61.06 1087 LYS A N 1
ATOM 8874 C CA . LYS A 1 1087 ? -11.482 15.612 -11.441 1.00 61.06 1087 LYS A CA 1
ATOM 8875 C C . LYS A 1 1087 ? -12.057 17.028 -11.460 1.00 61.06 1087 LYS A C 1
ATOM 8877 O O . LYS A 1 1087 ? -12.707 17.436 -10.503 1.00 61.06 1087 LYS A O 1
ATOM 8882 N N . PHE A 1 1088 ? -11.883 17.766 -12.557 1.00 66.19 1088 PHE A N 1
ATOM 8883 C CA . PHE A 1 1088 ? -12.382 19.141 -12.687 1.00 66.19 1088 PHE A CA 1
ATOM 8884 C C . PHE A 1 1088 ? -13.802 19.217 -13.277 1.00 66.19 1088 PHE A C 1
ATOM 8886 O O . PHE A 1 1088 ? -14.148 20.192 -13.936 1.00 66.19 1088 PHE A O 1
ATOM 8893 N N . GLN A 1 1089 ? -14.650 18.199 -13.078 1.00 61.91 1089 GLN A N 1
ATOM 8894 C CA . GLN A 1 1089 ? -16.054 18.241 -13.523 1.00 61.91 1089 GLN A CA 1
ATOM 8895 C C . GLN A 1 1089 ? -16.950 19.125 -12.641 1.00 61.91 1089 GLN A C 1
ATOM 8897 O O . GLN A 1 1089 ? -18.038 19.512 -13.067 1.00 61.91 1089 GLN A O 1
ATOM 8902 N N . HIS A 1 1090 ? -16.509 19.448 -11.424 1.00 64.38 1090 HIS A N 1
ATOM 8903 C CA . HIS A 1 1090 ? -17.282 20.239 -10.474 1.00 64.38 1090 HIS A CA 1
ATOM 8904 C C . HIS A 1 1090 ? -17.197 21.744 -10.786 1.00 64.38 1090 HIS A C 1
ATOM 8906 O O . HIS A 1 1090 ? -16.132 22.357 -10.717 1.00 64.38 1090 HIS A O 1
ATOM 8912 N N . GLU A 1 1091 ? -18.340 22.357 -11.096 1.00 69.94 1091 GLU A N 1
ATOM 8913 C CA . GLU A 1 1091 ? -18.494 23.817 -11.060 1.00 69.94 1091 GLU A CA 1
ATOM 8914 C C . GLU A 1 1091 ? -18.457 24.289 -9.594 1.00 69.94 1091 GLU A C 1
ATOM 8916 O O . GLU A 1 1091 ? -19.071 23.631 -8.746 1.00 69.94 1091 GLU A O 1
ATOM 8921 N N . PRO A 1 1092 ? -17.754 25.388 -9.246 1.00 77.00 1092 PRO A N 1
ATOM 8922 C CA . PRO A 1 1092 ? -17.336 26.504 -10.112 1.00 77.00 1092 PRO A CA 1
ATOM 8923 C C . PRO A 1 1092 ? -15.872 26.482 -10.603 1.00 77.00 1092 PRO A C 1
ATOM 8925 O O . PRO A 1 1092 ? -15.488 27.333 -11.406 1.00 77.00 1092 PRO A O 1
ATOM 8928 N N . LEU A 1 1093 ? -15.038 25.544 -10.134 1.00 81.88 1093 LEU A N 1
ATOM 8929 C CA . LEU A 1 1093 ? -13.590 25.552 -10.401 1.00 81.88 1093 LEU A CA 1
ATOM 8930 C C . LEU A 1 1093 ? -13.266 25.373 -11.892 1.00 81.88 1093 LEU A C 1
ATOM 8932 O O . LEU A 1 1093 ? -12.330 25.981 -12.404 1.00 81.88 1093 LEU A O 1
ATOM 8936 N N . LYS A 1 1094 ? -14.067 24.580 -12.611 1.00 82.50 1094 LYS A N 1
ATOM 8937 C CA . LYS A 1 1094 ? -13.932 24.400 -14.062 1.00 82.50 1094 LYS A CA 1
ATOM 8938 C C . LYS A 1 1094 ? -14.127 25.708 -14.829 1.00 82.50 1094 LYS A C 1
ATOM 8940 O O . LYS A 1 1094 ? -13.301 26.047 -15.676 1.00 82.50 1094 LYS A O 1
ATOM 8945 N N . SER A 1 1095 ? -15.196 26.445 -14.521 1.00 84.94 1095 SER A N 1
ATOM 8946 C CA . SER A 1 1095 ? -15.441 27.770 -15.091 1.00 84.94 1095 SER A CA 1
ATOM 8947 C C . SER A 1 1095 ? -14.292 28.730 -14.783 1.00 84.94 1095 SER A C 1
ATOM 8949 O O . SER A 1 1095 ? -13.860 29.472 -15.666 1.00 84.94 1095 SER A O 1
ATOM 8951 N N . ASP A 1 1096 ? -13.766 28.704 -13.560 1.00 87.75 1096 ASP A N 1
ATOM 8952 C CA . ASP A 1 1096 ? -12.643 29.555 -13.173 1.00 87.75 1096 ASP A CA 1
ATOM 8953 C C . ASP A 1 1096 ? -11.357 29.201 -13.934 1.00 87.75 1096 ASP A C 1
ATOM 8955 O O . ASP A 1 1096 ? -10.703 30.098 -14.463 1.00 87.75 1096 ASP A O 1
ATOM 8959 N N . LEU A 1 1097 ? -11.041 27.913 -14.094 1.00 88.19 1097 LEU A N 1
ATOM 8960 C CA . LEU A 1 1097 ? -9.896 27.453 -14.887 1.00 88.19 1097 LEU A CA 1
ATOM 8961 C C . LEU A 1 1097 ? -10.008 27.827 -16.371 1.00 88.19 1097 LEU A C 1
ATOM 8963 O O . LEU A 1 1097 ? -8.988 28.039 -17.014 1.00 88.19 1097 LEU A O 1
ATOM 8967 N N . MET A 1 1098 ? -11.214 27.948 -16.927 1.00 86.75 1098 MET A N 1
ATOM 8968 C CA . MET A 1 1098 ? -11.395 28.383 -18.319 1.00 86.75 1098 MET A CA 1
ATOM 8969 C C . MET A 1 1098 ? -11.306 29.906 -18.488 1.00 86.75 1098 MET A C 1
ATOM 8971 O O . MET A 1 1098 ? -10.838 30.389 -19.517 1.00 86.75 1098 MET A O 1
ATOM 8975 N N . ASN A 1 1099 ? -11.769 30.672 -17.495 1.00 87.56 1099 ASN A N 1
ATOM 8976 C CA . ASN A 1 1099 ? -12.043 32.101 -17.668 1.00 87.56 1099 ASN A CA 1
ATOM 8977 C C . ASN A 1 1099 ? -11.098 33.040 -16.899 1.00 87.56 1099 ASN A C 1
ATOM 8979 O O . ASN A 1 1099 ? -11.064 34.233 -17.210 1.00 87.56 1099 ASN A O 1
ATOM 8983 N N . LYS A 1 1100 ? -10.342 32.550 -15.908 1.00 92.31 1100 LYS A N 1
ATOM 8984 C CA . LYS A 1 1100 ? -9.415 33.357 -15.094 1.00 92.31 1100 LYS A CA 1
ATOM 8985 C C . LYS A 1 1100 ? -7.949 33.158 -15.511 1.00 92.31 1100 LYS A C 1
ATOM 8987 O O . LYS A 1 1100 ? -7.612 32.130 -16.097 1.00 92.31 1100 LYS A O 1
ATOM 8992 N N . PRO A 1 1101 ? -7.062 34.130 -15.222 1.00 91.81 1101 PRO A N 1
ATOM 8993 C CA . PRO A 1 1101 ? -5.645 34.026 -15.551 1.00 91.81 1101 PRO A CA 1
ATOM 8994 C C . PRO A 1 1101 ? -4.871 33.154 -14.553 1.00 91.81 1101 PRO A C 1
ATOM 8996 O O . PRO A 1 1101 ? -4.842 33.451 -13.360 1.00 91.81 1101 PRO A O 1
ATOM 8999 N N . TRP A 1 1102 ? -4.216 32.113 -15.065 1.00 93.00 1102 TRP A N 1
ATOM 9000 C CA . TRP A 1 1102 ? -3.328 31.203 -14.316 1.00 93.00 1102 TRP A CA 1
ATOM 9001 C C . TRP A 1 1102 ? -2.293 30.501 -15.219 1.00 93.00 1102 TRP A C 1
ATOM 9003 O O . TRP A 1 1102 ? -1.341 29.897 -14.728 1.00 93.00 1102 TRP A O 1
ATOM 9013 N N . CYS A 1 1103 ? -2.443 30.579 -16.545 1.00 92.50 1103 CYS A N 1
ATOM 9014 C CA . CYS A 1 1103 ? -1.495 30.017 -17.494 1.00 92.50 1103 CYS A CA 1
ATOM 9015 C C . CYS A 1 1103 ? -0.260 30.913 -17.586 1.00 92.50 1103 CYS A C 1
ATOM 9017 O O . CYS A 1 1103 ? -0.351 32.058 -18.024 1.00 92.50 1103 CYS A O 1
ATOM 9019 N N . LEU A 1 1104 ? 0.906 30.375 -17.235 1.00 93.06 1104 LEU A N 1
ATOM 9020 C CA . LEU A 1 1104 ? 2.184 30.968 -17.609 1.00 93.06 1104 LEU A CA 1
ATOM 9021 C C . LEU A 1 1104 ? 2.360 30.885 -19.127 1.00 93.06 1104 LEU A C 1
ATOM 9023 O O . LEU A 1 1104 ? 2.355 29.782 -19.677 1.00 93.06 1104 LEU A O 1
ATOM 9027 N N . ALA A 1 1105 ? 2.534 32.031 -19.775 1.00 91.38 1105 ALA A N 1
ATOM 9028 C CA . ALA A 1 1105 ? 2.822 32.168 -21.195 1.00 91.38 1105 ALA A CA 1
ATOM 9029 C C . ALA A 1 1105 ? 4.094 32.992 -21.406 1.00 91.38 1105 ALA A C 1
ATOM 9031 O O . ALA A 1 1105 ? 4.468 33.807 -20.559 1.00 91.38 1105 ALA A O 1
ATOM 9032 N N . TYR A 1 1106 ? 4.759 32.783 -22.539 1.00 91.00 1106 TYR A N 1
ATOM 9033 C CA . TYR A 1 1106 ? 5.923 33.560 -22.944 1.00 91.00 1106 TYR A CA 1
ATOM 9034 C C . TYR A 1 1106 ? 5.724 34.201 -24.318 1.00 91.00 1106 TYR A C 1
ATOM 9036 O O . TYR A 1 1106 ? 5.016 33.668 -25.167 1.00 91.00 1106 TYR A O 1
ATOM 9044 N N . ARG A 1 1107 ? 6.387 35.331 -24.560 1.00 88.94 1107 ARG A N 1
ATOM 9045 C CA . ARG A 1 1107 ? 6.462 35.989 -25.872 1.00 88.94 1107 ARG A CA 1
ATOM 9046 C C . ARG A 1 1107 ? 7.902 36.384 -26.170 1.00 88.94 1107 ARG A C 1
ATOM 9048 O O . ARG A 1 1107 ? 8.591 36.900 -25.292 1.00 88.94 1107 ARG A O 1
ATOM 9055 N N . ILE A 1 1108 ? 8.325 36.172 -27.413 1.00 84.06 1108 ILE A N 1
ATOM 9056 C CA . ILE A 1 1108 ? 9.638 36.581 -27.925 1.00 84.06 1108 ILE A CA 1
ATOM 9057 C C . ILE A 1 1108 ? 9.481 37.941 -28.615 1.00 84.06 1108 ILE A C 1
ATOM 9059 O O . ILE A 1 1108 ? 8.611 38.091 -29.469 1.00 84.06 1108 ILE A O 1
ATOM 9063 N N . ILE A 1 1109 ? 10.293 38.927 -28.232 1.00 83.12 1109 ILE A N 1
ATOM 9064 C CA . ILE A 1 1109 ? 10.279 40.295 -28.791 1.00 83.12 1109 ILE A CA 1
ATOM 9065 C C . ILE A 1 1109 ? 11.530 40.512 -29.661 1.00 83.12 1109 ILE A C 1
ATOM 9067 O O . ILE A 1 1109 ? 12.473 39.724 -29.587 1.00 83.12 1109 ILE A O 1
ATOM 9071 N N . GLU A 1 1110 ? 11.552 41.577 -30.475 1.00 69.56 1110 GLU A N 1
ATOM 9072 C CA . GLU A 1 1110 ? 12.526 41.916 -31.539 1.00 69.56 1110 GLU A CA 1
ATOM 9073 C C . GLU A 1 1110 ? 14.036 41.958 -31.169 1.00 69.56 1110 GLU A C 1
ATOM 9075 O O . GLU A 1 1110 ? 14.856 42.297 -32.013 1.00 69.56 1110 GLU A O 1
ATOM 9080 N N . ASN A 1 1111 ? 14.449 41.518 -29.977 1.00 65.62 1111 ASN A N 1
ATOM 9081 C CA . ASN A 1 1111 ? 15.850 41.357 -29.554 1.00 65.62 1111 ASN A CA 1
ATOM 9082 C C . ASN A 1 1111 ? 16.188 39.937 -29.034 1.00 65.62 1111 ASN A C 1
ATOM 9084 O O . ASN A 1 1111 ? 17.192 39.764 -28.345 1.00 65.62 1111 ASN A O 1
ATOM 9088 N N . ASN A 1 1112 ? 15.357 38.921 -29.315 1.00 68.31 1112 ASN A N 1
ATOM 9089 C CA . ASN A 1 1112 ? 15.388 37.587 -28.677 1.00 68.31 1112 ASN A CA 1
ATOM 9090 C C . ASN A 1 1112 ? 15.174 37.611 -27.149 1.00 68.31 1112 ASN A C 1
ATOM 9092 O O . ASN A 1 1112 ? 15.458 36.633 -26.454 1.00 68.31 1112 ASN A O 1
ATOM 9096 N N . GLU A 1 1113 ? 14.644 38.708 -26.610 1.00 76.62 1113 GLU A N 1
ATOM 9097 C CA . GLU A 1 1113 ? 14.241 38.783 -25.208 1.00 76.62 1113 GLU A CA 1
ATOM 9098 C C . GLU A 1 1113 ? 12.885 38.096 -25.016 1.00 76.62 1113 GLU A C 1
ATOM 9100 O O . GLU A 1 1113 ? 11.958 38.279 -25.810 1.00 76.62 1113 GLU A O 1
ATOM 9105 N N . THR A 1 1114 ? 12.780 37.281 -23.964 1.00 81.75 1114 THR A N 1
ATOM 9106 C CA . THR A 1 1114 ? 11.563 36.531 -23.627 1.00 81.75 1114 THR A CA 1
ATOM 9107 C C . THR A 1 1114 ? 10.857 37.198 -22.455 1.00 81.75 1114 THR A C 1
ATOM 9109 O O . THR A 1 1114 ? 11.429 37.313 -21.372 1.00 81.75 1114 THR A O 1
ATOM 9112 N N . ILE A 1 1115 ? 9.608 37.611 -22.662 1.00 84.06 1115 ILE A N 1
ATOM 9113 C CA . ILE A 1 1115 ? 8.739 38.135 -21.603 1.00 84.06 1115 ILE A CA 1
ATOM 9114 C C . ILE A 1 1115 ? 7.784 37.035 -21.154 1.00 84.06 1115 ILE A C 1
ATOM 9116 O O . ILE A 1 1115 ? 7.203 36.355 -21.997 1.00 84.06 1115 ILE A O 1
ATOM 9120 N N . PHE A 1 1116 ? 7.612 36.886 -19.840 1.00 86.88 1116 PHE A N 1
ATOM 9121 C CA . PHE A 1 1116 ? 6.672 35.950 -19.227 1.00 86.88 1116 PHE A CA 1
ATOM 9122 C C . PHE A 1 1116 ? 5.469 36.693 -18.645 1.00 86.88 1116 PHE A C 1
ATOM 9124 O O . PHE A 1 1116 ? 5.637 37.695 -17.950 1.00 86.88 1116 PHE A O 1
ATOM 9131 N N . GLU A 1 1117 ? 4.265 36.185 -18.893 1.00 89.62 1117 GLU A N 1
ATOM 9132 C CA . GLU A 1 1117 ? 3.003 36.755 -18.411 1.00 89.62 1117 GLU A CA 1
ATOM 9133 C C . GLU A 1 1117 ? 2.064 35.636 -17.929 1.00 89.62 1117 GLU A C 1
ATOM 9135 O O . GLU A 1 1117 ? 2.113 34.514 -18.435 1.00 89.62 1117 GLU A O 1
ATOM 9140 N N . ILE A 1 1118 ? 1.208 35.932 -16.941 1.00 91.69 1118 ILE A N 1
ATOM 9141 C CA . ILE A 1 1118 ? 0.142 35.022 -16.497 1.00 91.69 1118 ILE A CA 1
ATOM 9142 C C . ILE A 1 1118 ? -1.171 35.454 -17.144 1.00 91.69 1118 ILE A C 1
ATOM 9144 O O . ILE A 1 1118 ? -1.659 36.557 -16.897 1.00 91.69 1118 ILE A O 1
ATOM 9148 N N . VAL A 1 1119 ? -1.752 34.581 -17.958 1.00 93.00 1119 VAL A N 1
ATOM 9149 C CA . VAL A 1 1119 ? -2.949 34.867 -18.759 1.00 93.00 1119 VAL A CA 1
ATOM 9150 C C . VAL A 1 1119 ? -3.979 33.745 -18.638 1.00 93.00 1119 VAL A C 1
ATOM 9152 O O . VAL A 1 1119 ? -3.736 32.713 -18.008 1.00 93.00 1119 VAL A O 1
ATOM 9155 N N . LYS A 1 1120 ? -5.181 33.964 -19.176 1.00 93.44 1120 LYS A N 1
ATOM 9156 C CA . LYS A 1 1120 ? -6.208 32.914 -19.253 1.00 93.44 1120 LYS A CA 1
ATOM 9157 C C . LYS A 1 1120 ? -5.892 31.952 -20.410 1.00 93.44 1120 LYS A C 1
ATOM 9159 O O . LYS A 1 1120 ? -5.277 32.389 -21.385 1.00 93.44 1120 LYS A O 1
ATOM 9164 N N . PRO A 1 1121 ? -6.341 30.686 -20.358 1.00 91.06 1121 PRO A N 1
ATOM 9165 C CA . PRO A 1 1121 ? -5.993 29.688 -21.373 1.00 91.06 1121 PRO A CA 1
ATOM 9166 C C . PRO A 1 1121 ? -6.305 30.114 -22.813 1.00 91.06 1121 PRO A C 1
ATOM 9168 O O . PRO A 1 1121 ? -5.500 29.877 -23.705 1.00 91.06 1121 PRO A O 1
ATOM 9171 N N . THR A 1 1122 ? -7.431 30.801 -23.042 1.00 90.12 1122 THR A N 1
ATOM 9172 C CA . THR A 1 1122 ? -7.855 31.231 -24.390 1.00 90.12 1122 THR A CA 1
ATOM 9173 C C . THR A 1 1122 ? -6.946 32.276 -25.034 1.00 90.12 1122 THR A C 1
ATOM 9175 O O . THR A 1 1122 ? -7.059 32.511 -26.231 1.00 90.12 1122 THR A O 1
ATOM 9178 N N . ASP A 1 1123 ? -6.099 32.944 -24.250 1.00 91.69 1123 ASP A N 1
ATOM 9179 C CA . ASP A 1 1123 ? -5.169 33.965 -24.748 1.00 91.69 1123 ASP A CA 1
ATOM 9180 C C . ASP A 1 1123 ? -3.769 33.382 -25.018 1.00 91.69 1123 ASP A C 1
ATOM 9182 O O . ASP A 1 1123 ? -2.857 34.118 -25.397 1.00 91.69 1123 ASP A O 1
ATOM 9186 N N . VAL A 1 1124 ? -3.592 32.069 -24.819 1.00 92.56 1124 VAL A N 1
ATOM 9187 C CA . VAL A 1 1124 ? -2.337 31.347 -25.046 1.00 92.56 1124 VAL A CA 1
ATOM 9188 C C . VAL A 1 1124 ? -2.440 30.493 -26.299 1.00 92.56 1124 VAL A C 1
ATOM 9190 O O . VAL A 1 1124 ? -3.391 29.729 -26.475 1.00 92.56 1124 VAL A O 1
ATOM 9193 N N . TYR A 1 1125 ? -1.406 30.567 -27.131 1.00 92.19 1125 TYR A N 1
ATOM 9194 C CA . TYR A 1 1125 ? -1.252 29.715 -28.300 1.00 92.19 1125 TYR A CA 1
ATOM 9195 C C . TYR A 1 1125 ? -0.298 28.551 -28.020 1.00 92.19 1125 TYR A C 1
ATOM 9197 O O . TYR A 1 1125 ? 0.721 28.686 -27.336 1.00 92.19 1125 TYR A O 1
ATOM 9205 N N . LEU A 1 1126 ? -0.621 27.384 -28.563 1.00 91.06 1126 LEU A N 1
ATOM 9206 C CA . LEU A 1 1126 ? 0.215 26.190 -28.490 1.00 91.06 1126 LEU A CA 1
ATOM 9207 C C . LEU A 1 1126 ? 1.134 26.161 -29.717 1.00 91.06 1126 LEU A C 1
ATOM 9209 O O . LEU A 1 1126 ? 0.665 26.209 -30.855 1.00 91.06 1126 LEU A O 1
ATOM 9213 N N . ASN A 1 1127 ? 2.448 26.133 -29.480 1.00 86.31 1127 ASN A N 1
ATOM 9214 C CA . ASN A 1 1127 ? 3.460 26.285 -30.525 1.00 86.31 1127 ASN A CA 1
ATOM 9215 C C . ASN A 1 1127 ? 3.709 24.970 -31.288 1.00 86.31 1127 ASN A C 1
ATOM 9217 O O . ASN A 1 1127 ? 4.500 24.117 -30.869 1.00 86.31 1127 ASN A O 1
ATOM 9221 N N . ASP A 1 1128 ? 3.056 24.839 -32.438 1.00 81.31 1128 ASP A N 1
ATOM 9222 C CA . ASP A 1 1128 ? 3.336 23.850 -33.484 1.00 81.31 1128 ASP A CA 1
ATOM 9223 C C . ASP A 1 1128 ? 4.032 24.439 -34.722 1.00 81.31 1128 ASP A C 1
ATOM 9225 O O . ASP A 1 1128 ? 4.471 23.689 -35.595 1.00 81.31 1128 ASP A O 1
ATOM 9229 N N . ASP A 1 1129 ? 4.175 25.763 -34.784 1.00 79.56 1129 ASP A N 1
ATOM 9230 C CA . ASP A 1 1129 ? 4.796 26.488 -35.888 1.00 79.56 1129 ASP A CA 1
ATOM 9231 C C . ASP A 1 1129 ? 5.700 27.614 -35.374 1.00 79.56 1129 ASP A C 1
ATOM 9233 O O . ASP A 1 1129 ? 5.311 28.780 -35.251 1.00 79.56 1129 ASP A O 1
ATOM 9237 N N . HIS A 1 1130 ? 6.952 27.249 -35.105 1.00 79.38 1130 HIS A N 1
ATOM 9238 C CA . HIS A 1 1130 ? 7.937 28.159 -34.532 1.00 79.38 1130 HIS A CA 1
ATOM 9239 C C . HIS A 1 1130 ? 8.223 29.370 -35.439 1.00 79.38 1130 HIS A C 1
ATOM 9241 O O . HIS A 1 1130 ? 8.583 30.434 -34.937 1.00 79.38 1130 HIS A O 1
ATOM 9247 N N . GLN A 1 1131 ? 8.056 29.248 -36.761 1.00 77.06 1131 GLN A N 1
ATOM 9248 C CA . GLN A 1 1131 ? 8.267 30.379 -37.667 1.00 77.06 1131 GLN A CA 1
ATOM 9249 C C . GLN A 1 1131 ? 7.174 31.436 -37.465 1.00 77.06 1131 GLN A C 1
ATOM 9251 O O . GLN A 1 1131 ? 7.484 32.608 -37.269 1.00 77.06 1131 GLN A O 1
ATOM 9256 N N . SER A 1 1132 ? 5.908 31.011 -37.392 1.00 80.94 1132 SER A N 1
ATOM 9257 C CA . SER A 1 1132 ? 4.790 31.915 -37.087 1.00 80.94 1132 SER A CA 1
ATOM 9258 C C . SER A 1 1132 ? 4.920 32.563 -35.701 1.00 80.94 1132 SER A C 1
ATOM 9260 O O . SER A 1 1132 ? 4.504 33.707 -35.530 1.00 80.94 1132 SER A O 1
ATOM 9262 N N . VAL A 1 1133 ? 5.532 31.883 -34.719 1.00 82.06 1133 VAL A N 1
ATOM 9263 C CA . VAL A 1 1133 ? 5.834 32.485 -33.405 1.00 82.06 1133 VAL A CA 1
ATOM 9264 C C . VAL A 1 1133 ? 6.820 33.647 -33.522 1.00 82.06 1133 VAL A C 1
ATOM 9266 O O . VAL A 1 1133 ? 6.619 34.676 -32.881 1.00 82.06 1133 VAL A O 1
ATOM 9269 N N . ILE A 1 1134 ? 7.866 33.503 -34.338 1.00 80.50 1134 ILE A N 1
ATOM 9270 C CA . ILE A 1 1134 ? 8.849 34.571 -34.573 1.00 80.50 1134 ILE A CA 1
ATOM 9271 C C . ILE A 1 1134 ? 8.190 35.745 -35.309 1.00 80.50 1134 ILE A C 1
ATOM 9273 O O . ILE A 1 1134 ? 8.375 36.895 -34.914 1.00 80.50 1134 ILE A O 1
ATOM 9277 N N . ASP A 1 1135 ? 7.401 35.452 -36.346 1.00 80.62 1135 ASP A N 1
ATOM 9278 C CA . ASP A 1 1135 ? 6.846 36.467 -37.247 1.00 80.62 1135 ASP A CA 1
ATOM 9279 C C . ASP A 1 1135 ? 5.688 37.266 -36.621 1.00 80.62 1135 ASP A C 1
ATOM 9281 O O . ASP A 1 1135 ? 5.551 38.462 -36.877 1.00 80.62 1135 ASP A O 1
ATOM 9285 N N . LEU A 1 1136 ? 4.840 36.619 -35.811 1.00 84.88 1136 LEU A N 1
ATOM 9286 C CA . LEU A 1 1136 ? 3.634 37.227 -35.227 1.00 84.88 1136 LEU A CA 1
ATOM 9287 C C . LEU A 1 1136 ? 3.783 37.589 -33.743 1.00 84.88 1136 LEU A C 1
ATOM 9289 O O . LEU A 1 1136 ? 2.935 38.304 -33.210 1.00 84.88 1136 LEU A O 1
ATOM 9293 N N . GLN A 1 1137 ? 4.823 37.080 -33.075 1.00 88.69 1137 GLN A N 1
ATOM 9294 C CA . GLN A 1 1137 ? 5.101 37.282 -31.647 1.00 88.69 1137 GLN A CA 1
ATOM 9295 C C . GLN A 1 1137 ? 3.888 37.031 -30.712 1.00 88.69 1137 GLN A C 1
ATOM 9297 O O . GLN A 1 1137 ? 3.599 37.862 -29.841 1.00 88.69 1137 GLN A O 1
ATOM 9302 N N . PRO A 1 1138 ? 3.147 35.909 -30.853 1.00 90.88 1138 PRO A N 1
ATOM 9303 C CA . PRO A 1 1138 ? 2.018 35.595 -29.983 1.00 90.88 1138 PRO A CA 1
ATOM 9304 C C . PRO A 1 1138 ? 2.485 35.140 -28.589 1.00 90.88 1138 PRO A C 1
ATOM 9306 O O . PRO A 1 1138 ? 3.616 34.683 -28.408 1.00 90.88 1138 PRO A O 1
ATOM 9309 N N . LEU A 1 1139 ? 1.590 35.212 -27.598 1.00 92.19 1139 LEU A N 1
ATOM 9310 C CA . LEU A 1 1139 ? 1.807 34.589 -26.289 1.00 92.19 1139 LEU A CA 1
ATOM 9311 C C . LEU A 1 1139 ? 1.681 33.068 -26.420 1.00 92.19 1139 LEU A C 1
ATOM 9313 O O . LEU A 1 1139 ? 0.617 32.555 -26.758 1.00 92.19 1139 LEU A O 1
ATOM 9317 N N . CYS A 1 1140 ? 2.769 32.353 -26.152 1.00 91.06 1140 CYS A N 1
ATOM 9318 C CA . CYS A 1 1140 ? 2.868 30.910 -26.317 1.00 91.06 1140 CYS A CA 1
ATOM 9319 C C . CYS A 1 1140 ? 2.966 30.176 -24.979 1.00 91.06 1140 CYS A C 1
ATOM 9321 O O . CYS A 1 1140 ? 3.542 30.678 -24.012 1.00 91.06 1140 CYS A O 1
ATOM 9323 N N . ALA A 1 1141 ? 2.443 28.953 -24.933 1.00 90.00 1141 ALA A N 1
ATOM 9324 C CA . ALA A 1 1141 ? 2.660 28.048 -23.809 1.00 90.00 1141 ALA A CA 1
ATOM 9325 C C . ALA A 1 1141 ? 4.133 27.585 -23.752 1.00 90.00 1141 ALA A C 1
ATOM 9327 O O . ALA A 1 1141 ? 4.726 27.385 -24.815 1.00 90.00 1141 ALA A O 1
ATOM 9328 N N . PRO A 1 1142 ? 4.717 27.363 -22.554 1.00 88.94 1142 PRO A N 1
ATOM 9329 C CA . PRO A 1 1142 ? 6.033 26.740 -22.387 1.00 88.94 1142 PRO A CA 1
ATOM 9330 C C . PRO A 1 1142 ? 6.167 25.442 -23.199 1.00 88.94 1142 PRO A C 1
ATOM 9332 O O . PRO A 1 1142 ? 5.209 24.674 -23.275 1.00 88.94 1142 PRO A O 1
ATOM 9335 N N . ASP A 1 1143 ? 7.343 25.184 -23.788 1.00 82.62 1143 ASP A N 1
ATOM 9336 C CA . ASP A 1 1143 ? 7.590 24.005 -24.644 1.00 82.62 1143 ASP A CA 1
ATOM 9337 C C . ASP A 1 1143 ? 7.779 22.726 -23.808 1.00 82.62 1143 ASP A C 1
ATOM 9339 O O . ASP A 1 1143 ? 8.848 22.122 -23.747 1.00 82.62 1143 ASP A O 1
ATOM 9343 N N . GLU A 1 1144 ? 6.715 22.343 -23.107 1.00 83.94 1144 GLU A N 1
ATOM 9344 C CA . GLU A 1 1144 ? 6.631 21.149 -22.280 1.00 83.94 1144 GLU A CA 1
ATOM 9345 C C . GLU A 1 1144 ? 5.305 20.432 -22.535 1.00 83.94 1144 GLU A C 1
ATOM 9347 O O . GLU A 1 1144 ? 4.227 20.997 -22.343 1.00 83.94 1144 GLU A O 1
ATOM 9352 N N . LEU A 1 1145 ? 5.382 19.164 -22.948 1.00 82.31 1145 LEU A N 1
ATOM 9353 C CA . LEU A 1 1145 ? 4.227 18.396 -23.430 1.00 82.31 1145 LEU A CA 1
ATOM 9354 C C . LEU A 1 1145 ? 3.072 18.320 -22.421 1.00 82.31 1145 LEU A C 1
ATOM 9356 O O . LEU A 1 1145 ? 1.911 18.388 -22.819 1.00 82.31 1145 LEU A O 1
ATOM 9360 N N . ASP A 1 1146 ? 3.375 18.200 -21.129 1.00 82.56 1146 ASP A N 1
ATOM 9361 C CA . ASP A 1 1146 ? 2.354 18.083 -20.084 1.00 82.56 1146 ASP A CA 1
ATOM 9362 C C . ASP A 1 1146 ? 1.589 19.403 -19.892 1.00 82.56 1146 ASP A C 1
ATOM 9364 O O . ASP A 1 1146 ? 0.362 19.402 -19.788 1.00 82.56 1146 ASP A O 1
ATOM 9368 N N . ILE A 1 1147 ? 2.292 20.541 -19.932 1.00 88.12 1147 ILE A N 1
ATOM 9369 C CA . ILE A 1 1147 ? 1.690 21.880 -19.825 1.00 88.12 1147 ILE A CA 1
ATOM 9370 C C . ILE A 1 1147 ? 0.864 22.194 -21.078 1.00 88.12 1147 ILE A C 1
ATOM 9372 O O . ILE A 1 1147 ? -0.253 22.695 -20.961 1.00 88.12 1147 ILE A O 1
ATOM 9376 N N . ILE A 1 1148 ? 1.369 21.840 -22.265 1.00 87.69 1148 ILE A N 1
ATOM 9377 C CA . ILE A 1 1148 ? 0.661 22.011 -23.543 1.00 87.69 1148 ILE A CA 1
ATOM 9378 C C . ILE A 1 1148 ? -0.684 21.273 -23.518 1.00 87.69 1148 ILE A C 1
ATOM 9380 O O . ILE A 1 1148 ? -1.719 21.876 -23.797 1.00 87.69 1148 ILE A O 1
ATOM 9384 N N . LYS A 1 1149 ? -0.690 19.997 -23.108 1.00 85.94 1149 LYS A N 1
ATOM 9385 C CA . LYS A 1 1149 ? -1.922 19.200 -22.975 1.00 85.94 1149 LYS A CA 1
ATOM 9386 C C . LYS A 1 1149 ? -2.881 19.789 -21.943 1.00 85.94 1149 LYS A C 1
ATOM 9388 O O . LYS A 1 1149 ? -4.089 19.804 -22.164 1.00 85.94 1149 LYS A O 1
ATOM 9393 N N . LEU A 1 1150 ? -2.358 20.265 -20.812 1.00 88.12 1150 LEU A N 1
ATOM 9394 C CA . LEU A 1 1150 ? -3.167 20.892 -19.770 1.00 88.12 1150 LEU A CA 1
ATOM 9395 C C . LEU A 1 1150 ? -3.860 22.160 -20.295 1.00 88.12 1150 LEU A C 1
ATOM 9397 O O . LEU A 1 1150 ? -5.057 22.331 -20.084 1.00 88.12 1150 LEU A O 1
ATOM 9401 N N . TYR A 1 1151 ? -3.134 23.028 -20.999 1.00 91.62 1151 TYR A N 1
ATOM 9402 C CA . TYR A 1 1151 ? -3.687 24.268 -21.549 1.00 91.62 1151 TYR A CA 1
ATOM 9403 C C . TYR A 1 1151 ? -4.701 23.993 -22.667 1.00 91.62 1151 TYR A C 1
ATOM 9405 O O . TYR A 1 1151 ? -5.741 24.652 -22.718 1.00 91.62 1151 TYR A O 1
ATOM 9413 N N . GLU A 1 1152 ? -4.453 22.983 -23.509 1.00 88.81 1152 GLU A N 1
ATOM 9414 C CA . GLU A 1 1152 ? -5.390 22.532 -24.548 1.00 88.81 1152 GLU A CA 1
ATOM 9415 C C . GLU A 1 1152 ? -6.747 22.117 -23.952 1.00 88.81 1152 GLU A C 1
ATOM 9417 O O . GLU A 1 1152 ? -7.797 22.505 -24.461 1.00 88.81 1152 GLU A O 1
ATOM 9422 N N . ILE A 1 1153 ? -6.748 21.397 -22.820 1.00 87.06 1153 ILE A N 1
ATOM 9423 C CA . ILE A 1 1153 ? -7.983 20.973 -22.130 1.00 87.06 1153 ILE A CA 1
ATOM 9424 C C . ILE A 1 1153 ? -8.855 22.169 -21.717 1.00 87.06 1153 ILE A C 1
ATOM 9426 O O . ILE A 1 1153 ? -10.084 22.061 -21.740 1.00 87.06 1153 ILE A O 1
ATOM 9430 N N . PHE A 1 1154 ? -8.240 23.293 -21.339 1.00 87.06 1154 PHE A N 1
ATOM 9431 C CA . PHE A 1 1154 ? -8.937 24.473 -20.816 1.00 87.06 1154 PHE A CA 1
ATOM 9432 C C . PHE A 1 1154 ? -9.132 25.598 -21.843 1.00 87.06 1154 PHE A C 1
ATOM 9434 O O . PHE A 1 1154 ? -9.640 26.658 -21.481 1.00 87.06 1154 PHE A O 1
ATOM 9441 N N . GLY A 1 1155 ? -8.823 25.354 -23.123 1.00 86.56 1155 GLY A N 1
ATOM 9442 C CA . GLY A 1 1155 ? -9.231 26.220 -24.234 1.00 86.56 1155 GLY A CA 1
ATOM 9443 C C . GLY A 1 1155 ? -8.114 26.983 -24.948 1.00 86.56 1155 GLY A C 1
ATOM 9444 O O . GLY A 1 1155 ? -8.433 27.870 -25.740 1.00 86.56 1155 GLY A O 1
ATOM 9445 N N . ALA A 1 1156 ? -6.840 26.662 -24.701 1.00 90.81 1156 ALA A N 1
ATOM 9446 C CA . ALA A 1 1156 ? -5.744 27.154 -25.538 1.00 90.81 1156 ALA A CA 1
ATOM 9447 C C . ALA A 1 1156 ? -5.826 26.554 -26.949 1.00 90.81 1156 ALA A C 1
ATOM 9449 O O . ALA A 1 1156 ? -6.185 25.387 -27.119 1.00 90.81 1156 ALA A O 1
ATOM 9450 N N . GLN A 1 1157 ? -5.493 27.356 -27.959 1.00 90.50 1157 GLN A N 1
ATOM 9451 C CA . GLN A 1 1157 ? -5.610 26.976 -29.370 1.00 90.50 1157 GLN A CA 1
ATOM 9452 C C . GLN A 1 1157 ? -4.237 26.762 -29.995 1.00 90.50 1157 GLN A C 1
ATOM 9454 O O . GLN A 1 1157 ? -3.259 27.407 -29.614 1.00 90.50 1157 GLN A O 1
ATOM 9459 N N . TRP A 1 1158 ? -4.153 25.874 -30.981 1.00 88.38 1158 TRP A N 1
ATOM 9460 C CA . TRP A 1 1158 ? -2.909 25.688 -31.719 1.00 88.38 1158 TRP A CA 1
ATOM 9461 C C . TRP A 1 1158 ? -2.681 26.838 -32.686 1.00 88.38 1158 TRP A C 1
ATOM 9463 O O . TRP A 1 1158 ? -3.613 27.368 -33.299 1.00 88.38 1158 TRP A O 1
ATOM 9473 N N . LEU A 1 1159 ? -1.424 27.254 -32.807 1.00 85.12 1159 LEU A N 1
ATOM 9474 C CA . LEU A 1 1159 ? -1.079 28.412 -33.616 1.00 85.12 1159 LEU A CA 1
ATOM 9475 C C . LEU A 1 1159 ? -1.413 28.177 -35.098 1.00 85.12 1159 LEU A C 1
ATOM 9477 O O . LEU A 1 1159 ? -1.964 29.060 -35.755 1.00 85.12 1159 LEU A O 1
ATOM 9481 N N . SER A 1 1160 ? -1.179 26.970 -35.617 1.00 79.50 1160 SER A N 1
ATOM 9482 C CA . SER A 1 1160 ? -1.528 26.639 -37.005 1.00 79.50 1160 SER A CA 1
ATOM 9483 C C . SER A 1 1160 ? -3.031 26.696 -37.326 1.00 79.50 1160 SER A C 1
ATOM 9485 O O . SER A 1 1160 ? -3.388 26.981 -38.466 1.00 79.50 1160 SER A O 1
ATOM 9487 N N . GLU A 1 1161 ? -3.915 26.477 -36.347 1.00 81.81 1161 GLU A N 1
ATOM 9488 C CA . GLU A 1 1161 ? -5.377 26.539 -36.530 1.00 81.81 1161 GLU A CA 1
ATOM 9489 C C . GLU A 1 1161 ? -5.897 27.985 -36.593 1.00 81.81 1161 GLU A C 1
ATOM 9491 O O . GLU A 1 1161 ? -6.996 28.246 -37.085 1.00 81.81 1161 GLU A O 1
ATOM 9496 N N . THR A 1 1162 ? -5.111 28.939 -36.089 1.00 81.12 1162 THR A N 1
ATOM 9497 C CA . THR A 1 1162 ? -5.526 30.336 -35.899 1.00 81.12 1162 THR A CA 1
ATOM 9498 C C . THR A 1 1162 ? -4.859 31.293 -36.883 1.00 81.12 1162 THR A C 1
ATOM 9500 O O . THR A 1 1162 ? -5.437 32.325 -37.239 1.00 81.12 1162 THR A O 1
ATOM 9503 N N . VAL A 1 1163 ? -3.676 30.939 -37.389 1.00 80.38 1163 VAL A N 1
ATOM 9504 C CA . VAL A 1 1163 ? -2.941 31.728 -38.378 1.00 80.38 1163 VAL A CA 1
ATOM 9505 C C . VAL A 1 1163 ? -3.436 31.419 -39.790 1.00 80.38 1163 VAL A C 1
ATOM 9507 O O . VAL A 1 1163 ? -3.323 30.302 -40.286 1.00 80.38 1163 VAL A O 1
ATOM 9510 N N . LYS A 1 1164 ? -3.929 32.446 -40.491 1.00 74.69 1164 LYS A N 1
ATOM 9511 C CA . LYS A 1 1164 ? -4.245 32.360 -41.923 1.00 74.69 1164 LYS A CA 1
ATOM 9512 C C . LYS A 1 1164 ? -3.062 32.842 -42.749 1.00 74.69 1164 LYS A C 1
ATOM 9514 O O . LYS A 1 1164 ? -2.671 34.003 -42.649 1.00 74.69 1164 LYS A O 1
ATOM 9519 N N . ARG A 1 1165 ? -2.530 31.968 -43.602 1.00 67.81 1165 ARG A N 1
ATOM 9520 C CA . ARG A 1 1165 ? -1.524 32.322 -44.608 1.00 67.81 1165 ARG A CA 1
ATOM 9521 C C . ARG A 1 1165 ? -2.212 32.564 -45.945 1.00 67.81 1165 ARG A C 1
ATOM 9523 O O . ARG A 1 1165 ? -3.066 31.790 -46.357 1.00 67.81 1165 ARG A O 1
ATOM 9530 N N . THR A 1 1166 ? -1.855 33.654 -46.613 1.00 67.19 1166 THR A N 1
ATOM 9531 C CA . THR A 1 1166 ? -2.307 33.948 -47.978 1.00 67.19 1166 THR A CA 1
ATOM 9532 C C . THR A 1 1166 ? -1.093 34.247 -48.835 1.00 67.19 1166 THR A C 1
ATOM 9534 O O . THR A 1 1166 ? -0.429 35.265 -48.630 1.00 67.19 1166 THR A O 1
ATOM 9537 N N . LEU A 1 1167 ? -0.809 33.371 -49.794 1.00 55.81 1167 LEU A N 1
ATOM 9538 C CA . LEU A 1 1167 ? 0.243 33.591 -50.776 1.00 55.81 1167 LEU A CA 1
ATOM 9539 C C . LEU A 1 1167 ? -0.266 34.485 -51.906 1.00 55.81 1167 LEU A C 1
ATOM 9541 O O . LEU A 1 1167 ? -1.318 34.245 -52.497 1.00 55.81 1167 LEU A O 1
ATOM 9545 N N . ILE A 1 1168 ? 0.501 35.528 -52.220 1.00 67.12 1168 ILE A N 1
ATOM 9546 C CA . ILE A 1 1168 ? 0.251 36.398 -53.370 1.00 67.12 1168 ILE A CA 1
ATOM 9547 C C . ILE A 1 1168 ? 1.385 36.166 -54.363 1.00 67.12 1168 ILE A C 1
ATOM 9549 O O . ILE A 1 1168 ? 2.481 36.708 -54.218 1.00 67.12 1168 ILE A O 1
ATOM 9553 N N . HIS A 1 1169 ? 1.128 35.345 -55.380 1.00 56.91 1169 HIS A N 1
ATOM 9554 C CA . HIS A 1 1169 ? 2.103 35.096 -56.437 1.00 56.91 1169 HIS A CA 1
ATOM 9555 C C . HIS A 1 1169 ? 2.241 36.339 -57.324 1.00 56.91 1169 HIS A C 1
ATOM 9557 O O . HIS A 1 1169 ? 1.257 36.859 -57.853 1.00 56.91 1169 HIS A O 1
ATOM 9563 N N . THR A 1 1170 ? 3.472 36.815 -57.509 1.00 61.25 1170 THR A N 1
ATOM 9564 C CA . THR A 1 1170 ? 3.781 37.934 -58.408 1.00 61.25 1170 THR A CA 1
ATOM 9565 C C . THR A 1 1170 ? 4.706 37.453 -59.528 1.00 61.25 1170 THR A C 1
ATOM 9567 O O . THR A 1 1170 ? 5.792 36.943 -59.273 1.00 61.25 1170 THR A O 1
ATOM 9570 N N . GLY A 1 1171 ? 4.260 37.585 -60.786 1.00 63.19 1171 GLY A N 1
ATOM 9571 C CA . GLY A 1 1171 ? 5.005 37.168 -61.987 1.00 63.19 1171 GLY A CA 1
ATOM 9572 C C . GLY A 1 1171 ? 4.268 36.146 -62.867 1.00 63.19 1171 GLY A C 1
ATOM 9573 O O . GLY A 1 1171 ? 3.209 35.645 -62.503 1.00 63.19 1171 GLY A O 1
ATOM 9574 N N . GLN A 1 1172 ? 4.813 35.855 -64.057 1.00 59.91 1172 GLN A N 1
ATOM 9575 C CA . GLN A 1 1172 ? 4.310 34.788 -64.936 1.00 59.91 1172 GLN A CA 1
ATOM 9576 C C . GLN A 1 1172 ? 4.962 33.448 -64.575 1.00 59.91 1172 GLN A C 1
ATOM 9578 O O . GLN A 1 1172 ? 6.187 33.340 -64.537 1.00 59.91 1172 GLN A O 1
ATOM 9583 N N . ILE A 1 1173 ? 4.131 32.434 -64.327 1.00 61.66 1173 ILE A N 1
ATOM 9584 C CA . ILE A 1 1173 ? 4.548 31.074 -63.969 1.00 61.66 1173 ILE A CA 1
ATOM 9585 C C . ILE A 1 1173 ? 5.076 30.365 -65.225 1.00 61.66 1173 ILE A C 1
ATOM 9587 O O . ILE A 1 1173 ? 4.352 30.235 -66.212 1.00 61.66 1173 ILE A O 1
ATOM 9591 N N . PHE A 1 1174 ? 6.318 29.874 -65.184 1.00 64.31 1174 PHE A N 1
ATOM 9592 C CA . PHE A 1 1174 ? 6.912 29.063 -66.253 1.00 64.31 1174 PHE A CA 1
ATOM 9593 C C . PHE A 1 1174 ? 7.310 27.687 -65.723 1.00 64.31 1174 PHE A C 1
ATOM 9595 O O . PHE A 1 1174 ? 8.058 27.568 -64.755 1.00 64.31 1174 PHE A O 1
ATOM 9602 N N . THR A 1 1175 ? 6.841 26.635 -66.391 1.00 62.62 1175 THR A N 1
ATOM 9603 C CA . THR A 1 1175 ? 7.231 25.255 -66.094 1.00 62.62 1175 THR A CA 1
ATOM 9604 C C . THR A 1 1175 ? 8.572 24.948 -66.749 1.00 62.62 1175 THR A C 1
ATOM 9606 O O . THR A 1 1175 ? 8.713 24.993 -67.969 1.00 62.62 1175 THR A O 1
ATOM 9609 N N . THR A 1 1176 ? 9.566 24.612 -65.931 1.00 75.31 1176 THR A N 1
ATOM 9610 C CA . THR A 1 1176 ? 10.880 24.145 -66.382 1.00 75.31 1176 THR A CA 1
ATOM 9611 C C . THR A 1 1176 ? 11.032 22.659 -66.079 1.00 75.31 1176 THR A C 1
ATOM 9613 O O . THR A 1 1176 ? 10.331 22.095 -65.241 1.00 75.31 1176 THR A O 1
ATOM 9616 N N . GLU A 1 1177 ? 11.969 21.994 -66.746 1.00 72.94 1177 GLU A N 1
ATOM 9617 C CA . GLU A 1 1177 ? 12.247 20.574 -66.496 1.00 72.94 1177 GLU A CA 1
ATOM 9618 C C . GLU A 1 1177 ? 12.694 20.332 -65.043 1.00 72.94 1177 GLU A C 1
ATOM 9620 O O . GLU A 1 1177 ? 12.287 19.364 -64.406 1.00 72.94 1177 GLU A O 1
ATOM 9625 N N . ARG A 1 1178 ? 13.419 21.300 -64.467 1.00 68.00 1178 ARG A N 1
ATOM 9626 C CA . ARG A 1 1178 ? 13.818 21.298 -63.057 1.00 68.00 1178 ARG A CA 1
ATOM 9627 C C . ARG A 1 1178 ? 12.637 21.506 -62.105 1.00 68.00 1178 ARG A C 1
ATOM 9629 O O . ARG A 1 1178 ? 12.617 20.878 -61.054 1.00 68.00 1178 ARG A O 1
ATOM 9636 N N . SER A 1 1179 ? 11.656 22.345 -62.455 1.00 69.06 1179 SER A N 1
ATOM 9637 C CA . SER A 1 1179 ? 10.456 22.527 -61.623 1.00 69.06 1179 SER A CA 1
ATOM 9638 C C . SER A 1 1179 ? 9.529 21.309 -61.682 1.00 69.06 1179 SER A C 1
ATOM 9640 O O . SER A 1 1179 ? 8.924 20.974 -60.673 1.00 69.06 1179 SER A O 1
ATOM 9642 N N . LYS A 1 1180 ? 9.476 20.587 -62.814 1.00 72.44 1180 LYS A N 1
ATOM 9643 C CA . LYS A 1 1180 ? 8.783 19.288 -62.909 1.00 72.44 1180 LYS A CA 1
ATOM 9644 C C . LYS A 1 1180 ? 9.440 18.216 -62.043 1.00 72.44 1180 LYS A C 1
ATOM 9646 O O . LYS A 1 1180 ? 8.753 17.582 -61.255 1.00 72.44 1180 LYS A O 1
ATOM 9651 N N . GLN A 1 1181 ? 10.762 18.071 -62.129 1.00 72.19 1181 GLN A N 1
ATOM 9652 C CA . GLN A 1 1181 ? 11.502 17.125 -61.285 1.00 72.19 1181 GLN A CA 1
ATOM 9653 C C . GLN A 1 1181 ? 11.376 17.464 -59.795 1.00 72.19 1181 GLN A C 1
ATOM 9655 O O . GLN A 1 1181 ? 11.277 16.564 -58.969 1.00 72.19 1181 GLN A O 1
ATOM 9660 N N . LEU A 1 1182 ? 11.363 18.754 -59.441 1.00 66.06 1182 LEU A N 1
ATOM 9661 C CA . LEU A 1 1182 ? 11.150 19.191 -58.062 1.00 66.06 1182 LEU A CA 1
ATOM 9662 C C . LEU A 1 1182 ? 9.720 18.893 -57.587 1.00 66.06 1182 LEU A C 1
ATOM 9664 O O . LEU A 1 1182 ? 9.566 18.373 -56.490 1.00 66.06 1182 LEU A O 1
ATOM 9668 N N . SER A 1 1183 ? 8.703 19.146 -58.417 1.00 63.59 1183 SER A N 1
ATOM 9669 C CA . SER A 1 1183 ? 7.302 18.795 -58.136 1.00 63.59 1183 SER A CA 1
ATOM 9670 C C . SER A 1 1183 ? 7.125 17.291 -57.915 1.00 63.59 1183 SER A C 1
ATOM 9672 O O . SER A 1 1183 ? 6.510 16.895 -56.934 1.00 63.59 1183 SER A O 1
ATOM 9674 N N . GLU A 1 1184 ? 7.714 16.448 -58.769 1.00 72.00 1184 GLU A N 1
ATOM 9675 C CA . GLU A 1 1184 ? 7.674 14.985 -58.621 1.00 72.00 1184 GLU A CA 1
ATOM 9676 C C . GLU A 1 1184 ? 8.406 14.513 -57.355 1.00 72.00 1184 GLU A C 1
ATOM 9678 O O . GLU A 1 1184 ? 7.975 13.572 -56.693 1.00 72.00 1184 GLU A O 1
ATOM 9683 N N . LEU A 1 1185 ? 9.506 15.178 -56.984 1.00 65.69 1185 LEU A N 1
ATOM 9684 C CA . LEU A 1 1185 ? 10.262 14.860 -55.773 1.00 65.69 1185 LEU A CA 1
ATOM 9685 C C . LEU A 1 1185 ? 9.534 15.302 -54.494 1.00 65.69 1185 LEU A C 1
ATOM 9687 O O . LEU A 1 1185 ? 9.672 14.637 -53.466 1.00 65.69 1185 LEU A O 1
ATOM 9691 N N . ILE A 1 1186 ? 8.778 16.404 -54.554 1.00 60.50 1186 ILE A N 1
ATOM 9692 C CA . ILE A 1 1186 ? 7.890 16.866 -53.481 1.00 60.50 1186 ILE A CA 1
ATOM 9693 C C . ILE A 1 1186 ? 6.712 15.891 -53.342 1.00 60.50 1186 ILE A C 1
ATOM 9695 O O . ILE A 1 1186 ? 6.506 15.392 -52.240 1.00 60.50 1186 ILE A O 1
ATOM 9699 N N . ASP A 1 1187 ? 6.036 15.517 -54.437 1.00 59.25 1187 ASP A N 1
ATOM 9700 C CA . ASP A 1 1187 ? 4.948 14.520 -54.443 1.00 59.25 1187 ASP A CA 1
ATOM 9701 C C . ASP A 1 1187 ? 5.422 13.147 -53.916 1.00 59.25 1187 ASP A C 1
ATOM 9703 O O . ASP A 1 1187 ? 4.728 12.508 -53.134 1.00 59.25 1187 ASP A O 1
ATOM 9707 N N . TYR A 1 1188 ? 6.644 12.716 -54.252 1.00 60.84 1188 TYR A N 1
ATOM 9708 C CA . TYR A 1 1188 ? 7.225 11.458 -53.756 1.00 60.84 1188 TYR A CA 1
ATOM 9709 C C . TYR A 1 1188 ? 7.595 11.482 -52.259 1.00 60.84 1188 TYR A C 1
ATOM 9711 O O . TYR A 1 1188 ? 7.722 10.430 -51.631 1.00 60.84 1188 TYR A O 1
ATOM 9719 N N . ARG A 1 1189 ? 7.831 12.664 -51.672 1.00 57.03 1189 ARG A N 1
ATOM 9720 C CA . ARG A 1 1189 ? 8.260 12.811 -50.265 1.00 57.03 1189 ARG A CA 1
ATOM 9721 C C . ARG A 1 1189 ? 7.193 13.395 -49.342 1.00 57.03 1189 ARG A C 1
ATOM 9723 O O . ARG A 1 1189 ? 7.419 13.414 -48.131 1.00 57.03 1189 ARG A O 1
ATOM 9730 N N . LEU A 1 1190 ? 6.068 13.838 -49.894 1.00 52.56 1190 LEU A N 1
ATOM 9731 C CA . LEU A 1 1190 ? 4.956 14.478 -49.192 1.00 52.56 1190 LEU A CA 1
ATOM 9732 C C . LEU A 1 1190 ? 4.403 13.591 -48.063 1.00 52.56 1190 LEU A C 1
ATOM 9734 O O . LEU A 1 1190 ? 4.218 14.079 -46.950 1.00 52.56 1190 LEU A O 1
ATOM 9738 N N . ASP A 1 1191 ? 4.305 12.278 -48.287 1.00 50.16 1191 ASP A N 1
ATOM 9739 C CA . ASP A 1 1191 ? 3.833 11.307 -47.284 1.00 50.16 1191 ASP A CA 1
ATOM 9740 C C . ASP A 1 1191 ? 4.775 11.150 -46.072 1.00 50.16 1191 ASP A C 1
ATOM 9742 O O . ASP A 1 1191 ? 4.361 10.672 -45.017 1.00 50.16 1191 ASP A O 1
ATOM 9746 N N . MET A 1 1192 ? 6.050 11.554 -46.187 1.00 46.69 1192 MET A N 1
ATOM 9747 C CA . MET A 1 1192 ? 7.047 11.433 -45.110 1.00 46.69 1192 MET A CA 1
ATOM 9748 C C . MET A 1 1192 ? 7.178 12.682 -44.224 1.00 46.69 1192 MET A C 1
ATOM 9750 O O . MET A 1 1192 ? 7.917 12.631 -43.240 1.00 46.69 1192 MET A O 1
ATOM 9754 N N . LEU A 1 1193 ? 6.534 13.804 -44.567 1.00 46.81 1193 LEU A N 1
ATOM 9755 C CA . LEU A 1 1193 ? 6.808 15.113 -43.951 1.00 46.81 1193 LEU A CA 1
ATOM 9756 C C . LEU A 1 1193 ? 5.700 15.660 -43.039 1.00 46.81 1193 LEU A C 1
ATOM 9758 O O . LEU A 1 1193 ? 5.915 16.696 -42.413 1.00 46.81 1193 LEU A O 1
ATOM 9762 N N . PHE A 1 1194 ? 4.552 14.992 -42.910 1.00 54.03 1194 PHE A N 1
ATOM 9763 C CA . PHE A 1 1194 ? 3.395 15.573 -42.221 1.00 54.03 1194 PHE A CA 1
ATOM 9764 C C . PHE A 1 1194 ? 2.802 14.664 -41.143 1.00 54.03 1194 PHE A C 1
ATOM 9766 O O . PHE A 1 1194 ? 1.733 14.084 -41.305 1.00 54.03 1194 PHE A O 1
ATOM 9773 N N . VAL A 1 1195 ? 3.492 14.626 -40.002 1.00 46.22 1195 VAL A N 1
ATOM 9774 C CA . VAL A 1 1195 ? 2.908 14.311 -38.692 1.00 46.22 1195 VAL A CA 1
ATOM 9775 C C . VAL A 1 1195 ? 3.207 15.511 -37.797 1.00 46.22 1195 VAL A C 1
ATOM 9777 O O . VAL A 1 1195 ? 4.371 15.875 -37.617 1.00 46.22 1195 VAL A O 1
ATOM 9780 N N . ASN A 1 1196 ? 2.175 16.192 -37.299 1.00 49.25 1196 ASN A N 1
ATOM 9781 C CA . ASN A 1 1196 ? 2.369 17.308 -36.365 1.00 49.25 1196 ASN A CA 1
ATOM 9782 C C . ASN A 1 1196 ? 2.737 16.778 -34.956 1.00 49.25 1196 ASN A C 1
ATOM 9784 O O . ASN A 1 1196 ? 2.694 15.574 -34.700 1.00 49.25 1196 ASN A O 1
ATOM 9788 N N . LYS A 1 1197 ? 3.054 17.666 -33.999 1.00 43.03 1197 LYS A N 1
ATOM 9789 C CA . LYS A 1 1197 ? 3.323 17.296 -32.587 1.00 43.03 1197 LYS A CA 1
ATOM 9790 C C . LYS A 1 1197 ? 2.159 16.531 -31.903 1.00 43.03 1197 LYS A C 1
ATOM 9792 O O . LYS A 1 1197 ? 2.353 16.048 -30.790 1.00 43.03 1197 LYS A O 1
ATOM 9797 N N . ARG A 1 1198 ? 0.982 16.398 -32.539 1.00 44.47 1198 ARG A N 1
ATOM 9798 C CA . ARG A 1 1198 ? -0.171 15.614 -32.057 1.00 44.47 1198 ARG A CA 1
ATOM 9799 C C . ARG A 1 1198 ? -0.170 14.152 -32.523 1.00 44.47 1198 ARG A C 1
ATOM 9801 O O . ARG A 1 1198 ? -0.984 13.378 -32.035 1.00 44.47 1198 ARG A O 1
ATOM 9808 N N . GLY A 1 1199 ? 0.724 13.751 -33.431 1.00 44.09 1199 GLY A N 1
ATOM 9809 C CA . GLY A 1 1199 ? 0.696 12.399 -34.003 1.00 44.09 1199 GLY A CA 1
ATOM 9810 C C . GLY A 1 1199 ? -0.407 12.192 -35.051 1.00 44.09 1199 GLY A C 1
ATOM 9811 O O . GLY A 1 1199 ? -0.658 11.056 -35.444 1.00 44.09 1199 GLY A O 1
ATOM 9812 N N . GLU A 1 1200 ? -1.055 13.268 -35.509 1.00 44.06 1200 GLU A N 1
ATOM 9813 C CA . GLU A 1 1200 ? -2.139 13.233 -36.495 1.00 44.06 1200 GLU A CA 1
ATOM 9814 C C . GLU A 1 1200 ? -1.631 13.636 -37.890 1.00 44.06 1200 GLU A C 1
ATOM 9816 O O . GLU A 1 1200 ? -0.772 14.517 -38.032 1.00 44.06 1200 GLU A O 1
ATOM 9821 N N . TYR A 1 1201 ? -2.181 13.000 -38.929 1.00 50.03 1201 TYR A N 1
ATOM 9822 C CA . TYR A 1 1201 ? -2.015 13.434 -40.318 1.00 50.03 1201 TYR A CA 1
ATOM 9823 C C . TYR A 1 1201 ? -2.792 14.742 -40.520 1.00 50.03 1201 TYR A C 1
ATOM 9825 O O . TYR A 1 1201 ? -3.981 14.807 -40.222 1.00 50.03 1201 TYR A O 1
ATOM 9833 N N . LEU A 1 1202 ? -2.130 15.792 -41.011 1.00 46.91 1202 LEU A N 1
ATOM 9834 C CA . LEU A 1 1202 ? -2.775 17.084 -41.273 1.00 46.91 1202 LEU A CA 1
ATOM 9835 C C . LEU A 1 1202 ? -3.876 16.932 -42.339 1.00 46.91 1202 LEU A C 1
ATOM 9837 O O . LEU A 1 1202 ? -3.589 16.523 -43.463 1.00 46.91 1202 LEU A O 1
ATOM 9841 N N . GLU A 1 1203 ? -5.114 17.315 -42.022 1.00 46.28 1203 GLU A N 1
ATOM 9842 C CA . GLU A 1 1203 ? -6.148 17.553 -43.039 1.00 46.28 1203 GLU A CA 1
ATOM 9843 C C . GLU A 1 1203 ? -5.798 18.814 -43.868 1.00 46.28 1203 GLU A C 1
ATOM 9845 O O . GLU A 1 1203 ? -5.118 19.719 -43.380 1.00 46.28 1203 GLU A O 1
ATOM 9850 N N . ASN A 1 1204 ? -6.241 18.865 -45.134 1.00 45.41 1204 ASN A N 1
ATOM 9851 C CA . ASN A 1 1204 ? -5.916 19.880 -46.164 1.00 45.41 1204 ASN A CA 1
ATOM 9852 C C . ASN A 1 1204 ? -4.493 19.830 -46.762 1.00 45.41 1204 ASN A C 1
ATOM 9854 O O . ASN A 1 1204 ? -3.857 20.858 -47.010 1.00 45.41 1204 ASN A O 1
ATOM 9858 N N . ILE A 1 1205 ? -4.014 18.624 -47.085 1.00 49.69 1205 ILE A N 1
ATOM 9859 C CA . ILE A 1 1205 ? -2.753 18.402 -47.822 1.00 49.69 1205 ILE A CA 1
ATOM 9860 C C . ILE A 1 1205 ? -2.718 19.183 -49.149 1.00 49.69 1205 ILE A C 1
ATOM 9862 O O . ILE A 1 1205 ? -1.676 19.730 -49.503 1.00 49.69 1205 ILE A O 1
ATOM 9866 N N . ASP A 1 1206 ? -3.846 19.307 -49.853 1.00 47.31 1206 ASP A N 1
ATOM 9867 C CA . ASP A 1 1206 ? -3.903 19.979 -51.158 1.00 47.31 1206 ASP A CA 1
ATOM 9868 C C . ASP A 1 1206 ? -3.683 21.506 -51.097 1.00 47.31 1206 ASP A C 1
ATOM 9870 O O . ASP A 1 1206 ? -3.139 22.072 -52.045 1.00 47.31 1206 ASP A O 1
ATOM 9874 N N . GLU A 1 1207 ? -4.026 22.186 -49.995 1.00 46.16 1207 GLU A N 1
ATOM 9875 C CA . GLU A 1 1207 ? -3.751 23.629 -49.844 1.00 46.16 1207 GLU A CA 1
ATOM 9876 C C . GLU A 1 1207 ? -2.266 23.886 -49.550 1.00 46.16 1207 GLU A C 1
ATOM 9878 O O . GLU A 1 1207 ? -1.640 24.716 -50.204 1.00 46.16 1207 GLU A O 1
ATOM 9883 N N . LYS A 1 1208 ? -1.647 23.105 -48.652 1.00 48.97 1208 LYS A N 1
ATOM 9884 C CA . LYS A 1 1208 ? -0.195 23.196 -48.386 1.00 48.97 1208 LYS A CA 1
ATOM 9885 C C . LYS A 1 1208 ? 0.662 22.713 -49.560 1.00 48.97 1208 LYS A C 1
ATOM 9887 O O . LYS A 1 1208 ? 1.810 23.130 -49.702 1.00 48.97 1208 LYS A O 1
ATOM 9892 N N . ARG A 1 1209 ? 0.112 21.844 -50.412 1.00 50.34 1209 ARG A N 1
ATOM 9893 C CA . ARG A 1 1209 ? 0.711 21.414 -51.682 1.00 50.34 1209 ARG A CA 1
ATOM 9894 C C . ARG A 1 1209 ? 0.821 22.568 -52.678 1.00 50.34 1209 ARG A C 1
ATOM 9896 O O . ARG A 1 1209 ? 1.842 22.677 -53.346 1.00 50.34 1209 ARG A O 1
ATOM 9903 N N . LEU A 1 1210 ? -0.199 23.425 -52.754 1.00 47.19 1210 LEU A N 1
ATOM 9904 C CA . LEU A 1 1210 ? -0.179 24.650 -53.561 1.00 47.19 1210 LEU A CA 1
ATOM 9905 C C . LEU A 1 1210 ? 0.791 25.702 -53.010 1.00 47.19 1210 LEU A C 1
ATOM 9907 O O . LEU A 1 1210 ? 1.355 26.448 -53.796 1.00 47.19 1210 LEU A O 1
ATOM 9911 N N . ASP A 1 1211 ? 1.022 25.730 -51.695 1.00 47.81 1211 ASP A N 1
ATOM 9912 C CA . ASP A 1 1211 ? 1.987 26.650 -51.079 1.00 47.81 1211 ASP A CA 1
ATOM 9913 C C . ASP A 1 1211 ? 3.461 26.298 -51.379 1.00 47.81 1211 ASP A C 1
ATOM 9915 O O . ASP A 1 1211 ? 4.328 27.174 -51.382 1.00 47.81 1211 ASP A O 1
ATOM 9919 N N . LEU A 1 1212 ? 3.759 25.010 -51.583 1.00 47.78 1212 LEU A N 1
ATOM 9920 C CA . LEU A 1 1212 ? 5.108 24.484 -51.842 1.00 47.78 1212 LEU A CA 1
ATOM 9921 C C . LEU A 1 1212 ? 5.489 24.450 -53.334 1.00 47.78 1212 LEU A C 1
ATOM 9923 O O . LEU A 1 1212 ? 6.684 24.384 -53.643 1.00 47.78 1212 LEU A O 1
ATOM 9927 N N . LEU A 1 1213 ? 4.496 24.451 -54.229 1.00 43.41 1213 LEU A N 1
ATOM 9928 C CA . LEU A 1 1213 ? 4.646 24.479 -55.692 1.00 43.41 1213 LEU A CA 1
ATOM 9929 C C . LEU A 1 1213 ? 4.713 25.914 -56.222 1.00 43.41 1213 LEU A C 1
ATOM 9931 O O . LEU A 1 1213 ? 5.529 26.142 -57.149 1.00 43.41 1213 LEU A O 1
#